Protein AF-0000000072651459 (afdb_homodimer)

Structure (mmCIF, N/CA/C/O backbone):
data_AF-0000000072651459-model_v1
#
loop_
_entity.id
_entity.type
_entity.pdbx_description
1 polymer 'acid phosphatase'
#
loop_
_atom_site.group_PDB
_atom_site.id
_atom_site.type_symbol
_atom_site.label_atom_id
_atom_site.label_alt_id
_atom_site.label_comp_id
_atom_site.label_asym_id
_atom_site.label_entity_id
_atom_site.label_seq_id
_atom_site.pdbx_PDB_ins_code
_atom_site.Cartn_x
_atom_site.Cartn_y
_atom_site.Cartn_z
_atom_site.occupancy
_atom_site.B_iso_or_equiv
_atom_site.auth_seq_id
_atom_site.auth_comp_id
_atom_site.auth_asym_id
_atom_site.auth_atom_id
_atom_site.pdbx_PDB_model_num
ATOM 1 N N . MET A 1 1 ? -41.656 13.578 -72 1 23.7 1 MET A N 1
ATOM 2 C CA . MET A 1 1 ? -40.875 12.461 -71.5 1 23.7 1 MET A CA 1
ATOM 3 C C . MET A 1 1 ? -40.438 12.703 -70.062 1 23.7 1 MET A C 1
ATOM 5 O O . MET A 1 1 ? -39.5 13.453 -69.812 1 23.7 1 MET A O 1
ATOM 9 N N . LYS A 1 2 ? -41.5 12.867 -69.188 1 29.89 2 LYS A N 1
ATOM 10 C CA . LYS A 1 2 ? -41.531 13.141 -67.75 1 29.89 2 LYS A CA 1
ATOM 11 C C . LYS A 1 2 ? -40.75 12.094 -66.938 1 29.89 2 LYS A C 1
ATOM 13 O O . LYS A 1 2 ? -41 10.891 -67.062 1 29.89 2 LYS A O 1
ATOM 18 N N . CYS A 1 3 ? -39.406 12.312 -66.75 1 26.55 3 CYS A N 1
ATOM 19 C CA . CYS A 1 3 ? -38.406 11.523 -66 1 26.55 3 CYS A CA 1
ATOM 20 C C . CYS A 1 3 ? -38.875 11.156 -64.625 1 26.55 3 CYS A C 1
ATOM 22 O O . CYS A 1 3 ? -39.062 12.031 -63.781 1 26.55 3 CYS A O 1
ATOM 24 N N . LEU A 1 4 ? -39.75 10.266 -64.438 1 34.31 4 LEU A N 1
ATOM 25 C CA . LEU A 1 4 ? -40.219 9.766 -63.188 1 34.31 4 LEU A CA 1
ATOM 26 C C . LEU A 1 4 ? -39.094 9.125 -62.375 1 34.31 4 LEU A C 1
ATOM 28 O O . LEU A 1 4 ? -38.531 8.109 -62.812 1 34.31 4 LEU A O 1
ATOM 32 N N . LEU A 1 5 ? -38.125 9.906 -61.844 1 36.53 5 LEU A N 1
ATOM 33 C CA . LEU A 1 5 ? -37.094 9.297 -61 1 36.53 5 LEU A CA 1
ATOM 34 C C . LEU A 1 5 ? -37.719 8.555 -59.844 1 36.53 5 LEU A C 1
ATOM 36 O O . LEU A 1 5 ? -38.594 9.094 -59.125 1 36.53 5 LEU A O 1
ATOM 40 N N . PRO A 1 6 ? -37.656 7.211 -59.781 1 39.84 6 PRO A N 1
ATOM 41 C CA . PRO A 1 6 ? -38.156 6.422 -58.656 1 39.84 6 PRO A CA 1
ATOM 42 C C . PRO A 1 6 ? -37.438 6.723 -57.344 1 39.84 6 PRO A C 1
ATOM 44 O O . PRO A 1 6 ? -36.219 6.934 -57.344 1 39.84 6 PRO A O 1
ATOM 47 N N . PHE A 1 7 ? -38.031 7.453 -56.438 1 40.28 7 PHE A N 1
ATOM 48 C CA . PHE A 1 7 ? -37.594 7.703 -55.062 1 40.28 7 PHE A CA 1
ATOM 49 C C . PHE A 1 7 ? -37.438 6.395 -54.281 1 40.28 7 PHE A C 1
ATOM 51 O O . PHE A 1 7 ? -38.438 5.684 -54.062 1 40.28 7 PHE A O 1
ATOM 58 N N . PHE A 1 8 ? -36.281 5.676 -54.438 1 37.56 8 PHE A N 1
ATOM 59 C CA . PHE A 1 8 ? -35.969 4.535 -53.594 1 37.56 8 PHE A CA 1
ATOM 60 C C . PHE A 1 8 ? -35.969 4.941 -52.125 1 37.56 8 PHE A C 1
ATOM 62 O O . PHE A 1 8 ? -35.219 5.836 -51.719 1 37.56 8 PHE A O 1
ATOM 69 N N . TRP A 1 9 ? -37.062 4.695 -51.375 1 37.34 9 TRP A N 1
ATOM 70 C CA . TRP A 1 9 ? -37.188 4.789 -49.938 1 37.34 9 TRP A CA 1
ATOM 71 C C . TRP A 1 9 ? -36.219 3.84 -49.25 1 37.34 9 TRP A C 1
ATOM 73 O O . TRP A 1 9 ? -36.281 2.623 -49.406 1 37.34 9 TRP A O 1
ATOM 83 N N . ILE A 1 10 ? -35 4.246 -49.031 1 38.75 10 ILE A N 1
ATOM 84 C CA . ILE A 1 10 ? -34.062 3.496 -48.156 1 38.75 10 ILE A CA 1
ATOM 85 C C . ILE A 1 10 ? -34.656 3.373 -46.75 1 38.75 10 ILE A C 1
ATOM 87 O O . ILE A 1 10 ? -34.875 4.379 -46.062 1 38.75 10 ILE A O 1
ATOM 91 N N . LEU A 1 11 ? -35.406 2.316 -46.438 1 37.62 11 LEU A N 1
ATOM 92 C CA . LEU A 1 11 ? -35.844 1.925 -45.094 1 37.62 11 LEU A CA 1
ATOM 93 C C . LEU A 1 11 ? -34.625 1.678 -44.219 1 37.62 11 LEU A C 1
ATOM 95 O O . LEU A 1 11 ? -33.844 0.736 -44.438 1 37.62 11 LEU A O 1
ATOM 99 N N . LEU A 1 12 ? -34.094 2.703 -43.625 1 36.91 12 LEU A N 1
ATOM 100 C CA . LEU A 1 12 ? -33.125 2.564 -42.562 1 36.91 12 LEU A CA 1
ATOM 101 C C . LEU A 1 12 ? -33.719 1.787 -41.375 1 36.91 12 LEU A C 1
ATOM 103 O O . LEU A 1 12 ? -34.625 2.281 -40.719 1 36.91 12 LEU A O 1
ATOM 107 N N . THR A 1 13 ? -33.719 0.459 -41.406 1 37.44 13 THR A N 1
ATOM 108 C CA . THR A 1 13 ? -34 -0.361 -40.25 1 37.44 13 THR A CA 1
ATOM 109 C C . THR A 1 13 ? -33.031 -0.045 -39.094 1 37.44 13 THR A C 1
ATOM 111 O O . THR A 1 13 ? -31.812 -0.272 -39.219 1 37.44 13 THR A O 1
ATOM 114 N N . ILE A 1 14 ? -33.312 0.888 -38.312 1 38.53 14 ILE A N 1
ATOM 115 C CA . ILE A 1 14 ? -32.656 1.091 -37.031 1 38.53 14 ILE A CA 1
ATOM 116 C C . ILE A 1 14 ? -32.75 -0.172 -36.156 1 38.53 14 ILE A C 1
ATOM 118 O O . ILE A 1 14 ? -33.875 -0.559 -35.781 1 38.53 14 ILE A O 1
ATOM 122 N N . PHE A 1 15 ? -31.844 -1.11 -36.281 1 34.03 15 PHE A N 1
ATOM 123 C CA . PHE A 1 15 ? -31.688 -2.166 -35.312 1 34.03 15 PHE A CA 1
ATOM 124 C C . PHE A 1 15 ? -31.453 -1.578 -33.906 1 34.03 15 PHE A C 1
ATOM 126 O O . PHE A 1 15 ? -30.375 -1.035 -33.656 1 34.03 15 PHE A O 1
ATOM 133 N N . VAL A 1 16 ? -32.469 -1.147 -33.28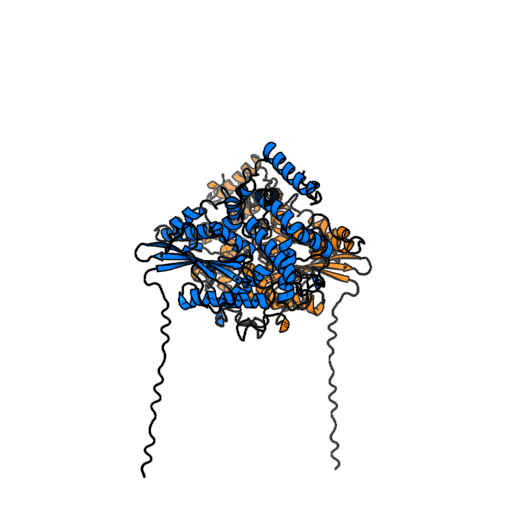1 1 37.22 16 VAL A N 1
ATOM 134 C CA . VAL A 1 16 ? -32.375 -0.943 -31.844 1 37.22 16 VAL A CA 1
ATOM 135 C C . VAL A 1 16 ? -31.922 -2.236 -31.172 1 37.22 16 VAL A C 1
ATOM 137 O O . VAL A 1 16 ? -32.625 -3.242 -31.188 1 37.22 16 VAL A O 1
ATOM 140 N N . SER A 1 17 ? -30.656 -2.488 -31.109 1 34.34 17 SER A N 1
ATOM 141 C CA . SER A 1 17 ? -30.172 -3.531 -30.203 1 34.34 17 SER A CA 1
ATOM 142 C C . SER A 1 17 ? -30.781 -3.395 -28.812 1 34.34 17 SER A C 1
ATOM 144 O O . SER A 1 17 ? -30.609 -2.365 -28.156 1 34.34 17 SER A O 1
ATOM 146 N N . CYS A 1 18 ? -31.922 -3.977 -28.578 1 33.69 18 CYS A N 1
ATOM 147 C CA . CYS A 1 18 ? -32.375 -4.246 -27.234 1 33.69 18 CYS A CA 1
ATOM 148 C C . CYS A 1 18 ? -31.281 -4.867 -26.391 1 33.69 18 CYS A C 1
ATOM 150 O O . CYS A 1 18 ? -31.016 -6.066 -26.484 1 33.69 18 CYS A O 1
ATOM 152 N N . THR A 1 19 ? -30.219 -4.16 -26.141 1 37.66 19 THR A N 1
ATOM 153 C CA . THR A 1 19 ? -29.438 -4.684 -25.031 1 37.66 19 THR A CA 1
ATOM 154 C C . THR A 1 19 ? -30.328 -4.961 -23.828 1 37.66 19 THR A C 1
ATOM 156 O O . THR A 1 19 ? -30.953 -4.043 -23.281 1 37.66 19 THR A O 1
ATOM 159 N N . ASN A 1 20 ? -31.094 -6.02 -23.859 1 35.59 20 ASN A N 1
ATOM 160 C CA . ASN A 1 20 ? -31.703 -6.578 -22.672 1 35.59 20 ASN A CA 1
ATOM 161 C C . ASN A 1 20 ? -30.766 -6.496 -21.469 1 35.59 20 ASN A C 1
ATOM 163 O O . ASN A 1 20 ? -29.766 -7.223 -21.406 1 35.59 20 ASN A O 1
ATOM 167 N N . GLY A 1 21 ? -30.422 -5.352 -21.047 1 40.78 21 GLY A N 1
ATOM 168 C CA . GLY A 1 21 ? -29.844 -5.383 -19.703 1 40.78 21 GLY A CA 1
ATOM 169 C C . GLY A 1 21 ? -30.547 -6.355 -18.781 1 40.78 21 GLY A C 1
ATOM 170 O O . GLY A 1 21 ? -31.766 -6.25 -18.562 1 40.78 21 GLY A O 1
ATOM 171 N N . THR A 1 22 ? -30.25 -7.625 -18.766 1 41.97 22 THR A N 1
ATOM 172 C CA . THR A 1 22 ? -30.734 -8.625 -17.812 1 41.97 22 THR A CA 1
ATOM 173 C C . THR A 1 22 ? -30.812 -8.039 -16.406 1 41.97 22 THR A C 1
ATOM 175 O O . THR A 1 22 ? -29.859 -8.148 -15.641 1 41.97 22 THR A O 1
ATOM 178 N N . SER A 1 23 ? -31.078 -6.832 -16.219 1 49.03 23 SER A N 1
ATOM 179 C CA . SER A 1 23 ? -31.516 -6.582 -14.844 1 49.03 23 SER A CA 1
ATOM 180 C C . SER A 1 23 ? -32.469 -7.672 -14.367 1 49.03 23 SER A C 1
ATOM 182 O O . SER A 1 23 ? -33.5 -7.949 -15.023 1 49.03 23 SER A O 1
ATOM 184 N N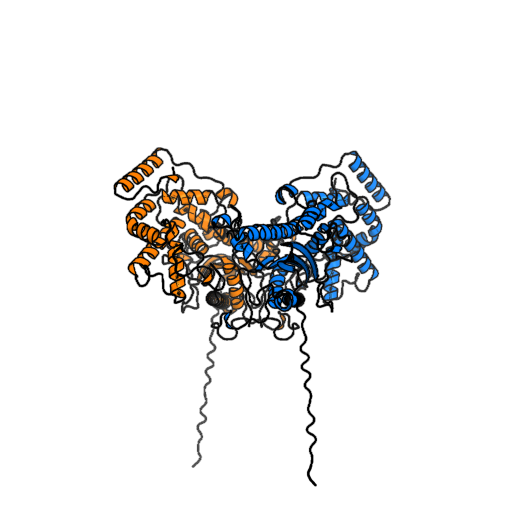 . ASN A 1 24 ? -31.984 -8.805 -13.852 1 57.53 24 ASN A N 1
ATOM 185 C CA . ASN A 1 24 ? -32.875 -9.805 -13.281 1 57.53 24 ASN A CA 1
ATOM 186 C C . ASN A 1 24 ? -34.031 -9.148 -12.508 1 57.53 24 ASN A C 1
ATOM 188 O O . ASN A 1 24 ? -33.781 -8.438 -11.531 1 57.53 24 ASN A O 1
ATOM 192 N N . GLU A 1 25 ? -35.125 -8.961 -13.031 1 69.81 25 GLU A N 1
ATOM 193 C CA . GLU A 1 25 ? -36.344 -8.391 -12.484 1 69.81 25 GLU A CA 1
ATOM 194 C C . GLU A 1 25 ? -36.562 -8.82 -11.031 1 69.81 25 GLU A C 1
ATOM 196 O O . GLU A 1 25 ? -37.156 -8.086 -10.25 1 69.81 25 GLU A O 1
ATOM 201 N N . TYR A 1 26 ? -35.781 -9.859 -10.602 1 86.12 26 TYR A N 1
ATOM 202 C CA . TYR A 1 26 ? -36.156 -10.398 -9.297 1 86.12 26 TYR A CA 1
ATOM 203 C C . TYR A 1 26 ? -35.031 -10.195 -8.281 1 86.12 26 TYR A C 1
ATOM 205 O O . TYR A 1 26 ? -35.25 -10.391 -7.082 1 86.12 26 TYR A O 1
ATOM 213 N N . SER A 1 27 ? -33.781 -9.781 -8.727 1 93.38 27 SER A N 1
ATOM 214 C CA . SER A 1 27 ? -32.656 -9.609 -7.793 1 93.38 27 SER A CA 1
ATOM 215 C C . SER A 1 27 ? -31.844 -8.375 -8.125 1 93.38 27 SER A C 1
ATOM 217 O O . SER A 1 27 ? -31.844 -7.914 -9.273 1 93.38 27 SER A O 1
ATOM 219 N N . GLU A 1 28 ? -31.266 -7.789 -7.129 1 95.19 28 GLU A N 1
ATOM 220 C CA . GLU A 1 28 ? -30.391 -6.637 -7.312 1 95.19 28 GLU A CA 1
ATOM 221 C C . GLU A 1 28 ? -29 -6.902 -6.742 1 95.19 28 GLU A C 1
ATOM 223 O O . GLU A 1 28 ? -28.859 -7.52 -5.68 1 95.19 28 GLU A O 1
ATOM 228 N N . LEU A 1 29 ? -28 -6.477 -7.461 1 97.69 29 LEU A N 1
ATOM 229 C CA . LEU A 1 29 ? -26.625 -6.59 -7.004 1 97.69 29 LEU A CA 1
ATOM 230 C C . LEU A 1 29 ? -26.328 -5.59 -5.887 1 97.69 29 LEU A C 1
ATOM 232 O O . LEU A 1 29 ? -26.688 -4.414 -5.996 1 97.69 29 LEU A O 1
ATOM 236 N N . VAL A 1 30 ? -25.703 -6.07 -4.742 1 97.31 30 VAL A N 1
ATOM 237 C CA . VAL A 1 30 ? -25.5 -5.207 -3.582 1 97.31 30 VAL A CA 1
ATOM 238 C C . VAL A 1 30 ? -24 -5.008 -3.336 1 97.31 30 VAL A C 1
ATOM 240 O O . VAL A 1 30 ? -23.594 -4.004 -2.748 1 97.31 30 VAL A O 1
ATOM 243 N N . LEU A 1 31 ? -23.188 -5.918 -3.756 1 98.62 31 LEU A N 1
ATOM 244 C CA . LEU A 1 31 ? -21.75 -5.855 -3.551 1 98.62 31 LEU A CA 1
ATOM 245 C C . LEU A 1 31 ? -21.016 -6.75 -4.551 1 98.62 31 LEU A C 1
ATOM 247 O O . LEU A 1 31 ? -21.469 -7.867 -4.828 1 98.62 31 LEU A O 1
ATOM 251 N N . VAL A 1 32 ? -20 -6.277 -5.098 1 98.81 32 VAL A N 1
ATOM 252 C CA . VAL A 1 32 ? -19.141 -7.109 -5.93 1 98.81 32 VAL A CA 1
ATOM 253 C C . VAL A 1 32 ? -17.703 -7.039 -5.422 1 98.81 32 VAL A C 1
ATOM 255 O O . VAL A 1 32 ? -17.234 -5.977 -5 1 98.81 32 VAL A O 1
ATOM 258 N N . GLN A 1 33 ? -17.016 -8.141 -5.398 1 98.75 33 GLN A N 1
ATOM 259 C CA . GLN A 1 33 ? -15.609 -8.266 -5 1 98.75 33 GLN A CA 1
ATOM 260 C C . GLN A 1 33 ? -14.812 -9.039 -6.043 1 98.75 33 GLN A C 1
ATOM 262 O O . GLN A 1 33 ? -15.188 -10.156 -6.418 1 98.75 33 GLN A O 1
ATOM 267 N N . ALA A 1 34 ? -13.773 -8.445 -6.539 1 98.81 34 ALA A N 1
ATOM 268 C CA . ALA A 1 34 ? -12.938 -9.086 -7.551 1 98.81 34 ALA A CA 1
ATOM 269 C C . ALA A 1 34 ? -11.57 -9.453 -6.984 1 98.81 34 ALA A C 1
ATOM 271 O O . ALA A 1 34 ? -10.992 -8.695 -6.203 1 98.81 34 ALA A O 1
ATOM 272 N N . LEU A 1 35 ? -11.102 -10.609 -7.293 1 98.56 35 LEU A N 1
ATOM 273 C CA . LEU A 1 35 ? -9.742 -11.086 -7.055 1 98.56 35 LEU A CA 1
ATOM 274 C C . LEU A 1 35 ? -9.078 -11.516 -8.359 1 98.56 35 LEU A C 1
ATOM 276 O O . LEU A 1 35 ? -9.625 -12.344 -9.094 1 98.56 35 LEU A O 1
ATOM 280 N N . TRP A 1 36 ? -7.934 -10.938 -8.641 1 98.5 36 TRP A N 1
ATOM 281 C CA . TRP A 1 36 ? -7.32 -11.344 -9.898 1 98.5 36 TRP A CA 1
ATOM 282 C C . TRP A 1 36 ? -5.828 -11.594 -9.719 1 98.5 36 TRP A C 1
ATOM 284 O O . TRP A 1 36 ? -5.215 -11.094 -8.773 1 98.5 36 TRP A O 1
ATOM 294 N N . ARG A 1 37 ? -5.285 -12.43 -10.625 1 97.88 37 ARG A N 1
ATOM 295 C CA . ARG A 1 37 ? -3.846 -12.609 -10.789 1 97.88 37 ARG A CA 1
ATOM 296 C C . ARG A 1 37 ? -3.238 -11.461 -11.594 1 97.88 37 ARG A C 1
ATOM 298 O O . ARG A 1 37 ? -3.85 -10.977 -12.547 1 97.88 37 ARG A O 1
ATOM 305 N N . HIS A 1 38 ? -2.076 -11.062 -11.266 1 97.94 38 HIS A N 1
ATOM 306 C CA . HIS A 1 38 ? -1.354 -10.055 -12.039 1 97.94 38 HIS A CA 1
ATOM 307 C C . HIS A 1 38 ? -1.224 -10.477 -13.5 1 97.94 38 HIS A C 1
ATOM 309 O O . HIS A 1 38 ? -1.538 -11.617 -13.852 1 97.94 38 HIS A O 1
ATOM 315 N N . GLY A 1 39 ? -0.805 -9.508 -14.375 1 97.06 39 GLY A N 1
ATOM 316 C CA . GLY A 1 39 ? -0.604 -9.766 -15.797 1 97.06 39 GLY A CA 1
ATOM 317 C C . GLY A 1 39 ? 0.766 -10.336 -16.109 1 97.06 39 GLY A C 1
ATOM 318 O O . GLY A 1 39 ? 1.51 -10.711 -15.203 1 97.06 39 GLY A O 1
ATOM 319 N N . ASP A 1 40 ? 1.001 -10.367 -17.391 1 96.19 40 ASP A N 1
ATOM 320 C CA . ASP A 1 40 ? 2.27 -10.859 -17.922 1 96.19 40 ASP A CA 1
ATOM 321 C C . ASP A 1 40 ? 3.451 -10.164 -17.25 1 96.19 40 ASP A C 1
ATOM 323 O O . ASP A 1 40 ? 3.393 -8.969 -16.953 1 96.19 40 ASP A O 1
ATOM 327 N N . ARG A 1 41 ? 4.516 -10.945 -17.016 1 96.81 41 ARG A N 1
ATOM 328 C CA . ARG A 1 41 ? 5.68 -10.453 -16.281 1 96.81 41 ARG A CA 1
ATOM 329 C C . ARG A 1 41 ? 6.949 -11.18 -16.719 1 96.81 41 ARG A C 1
ATOM 331 O O . ARG A 1 41 ? 6.883 -12.172 -17.453 1 96.81 41 ARG A O 1
ATOM 338 N N . SER A 1 42 ? 8.102 -10.641 -16.344 1 96.69 42 SER A N 1
ATOM 339 C CA . SER A 1 42 ? 9.359 -11.367 -16.438 1 96.69 42 SER A CA 1
ATOM 340 C C . SER A 1 42 ? 9.438 -12.469 -15.383 1 96.69 42 SER A C 1
ATOM 342 O O . SER A 1 42 ? 8.648 -12.492 -14.438 1 96.69 42 SER A O 1
ATOM 344 N N . PRO A 1 43 ? 10.367 -13.484 -15.609 1 96.69 43 PRO A N 1
ATOM 345 C CA . PRO A 1 43 ? 10.523 -14.5 -14.57 1 96.69 43 PRO A CA 1
ATOM 346 C C . PRO A 1 43 ? 10.852 -13.898 -13.203 1 96.69 43 PRO A C 1
ATOM 348 O O . PRO A 1 43 ? 11.477 -12.836 -13.133 1 96.69 43 PRO A O 1
ATOM 351 N N . THR A 1 44 ? 10.367 -14.484 -12.156 1 93.25 44 THR A N 1
ATOM 352 C CA . THR A 1 44 ? 10.672 -13.992 -10.812 1 93.25 44 THR A CA 1
ATOM 353 C C . THR A 1 44 ? 12.078 -14.406 -10.391 1 93.25 44 THR A C 1
ATOM 355 O O . THR A 1 44 ? 12.68 -13.773 -9.523 1 93.25 44 THR A O 1
ATOM 358 N N . LYS A 1 45 ? 12.539 -15.516 -10.852 1 92.19 45 LYS A N 1
ATOM 359 C CA . LYS A 1 45 ? 13.875 -16.078 -10.688 1 92.19 45 LYS A CA 1
ATOM 360 C C . LYS A 1 45 ? 14.164 -17.141 -11.75 1 92.19 45 LYS A C 1
ATOM 362 O O . LYS A 1 45 ? 13.289 -17.469 -12.555 1 92.19 45 LYS A O 1
ATOM 367 N N . THR A 1 46 ? 15.406 -17.516 -11.812 1 95.75 46 THR A N 1
ATOM 368 C CA . THR A 1 46 ? 15.797 -18.609 -12.703 1 95.75 46 THR A CA 1
ATOM 369 C C . THR A 1 46 ? 16.922 -19.438 -12.086 1 95.75 46 THR A C 1
ATOM 371 O O . THR A 1 46 ? 17.156 -19.359 -10.883 1 95.75 46 THR A O 1
ATOM 374 N N . PHE A 1 47 ? 17.391 -20.375 -12.828 1 96.19 47 PHE A N 1
ATOM 375 C CA . PHE A 1 47 ? 18.5 -21.203 -12.359 1 96.19 47 PHE A CA 1
ATOM 376 C C . PHE A 1 47 ? 19.828 -20.656 -12.852 1 96.19 47 PHE A C 1
ATOM 378 O O . PHE A 1 47 ? 19.875 -19.891 -13.805 1 96.19 47 PHE A O 1
ATOM 385 N N . LYS A 1 48 ? 20.906 -21.047 -12.273 1 93.56 48 LYS A N 1
ATOM 386 C CA . LYS A 1 48 ? 22.234 -20.453 -12.398 1 93.56 48 LYS A CA 1
ATOM 387 C C . LYS A 1 48 ? 22.719 -20.484 -13.844 1 93.56 48 LYS A C 1
ATOM 389 O O . LYS A 1 48 ? 23.297 -19.516 -14.336 1 93.56 48 LYS A O 1
ATOM 394 N N . THR A 1 49 ? 22.469 -21.531 -14.57 1 96.62 49 THR A N 1
ATOM 395 C CA . THR A 1 49 ? 23.047 -21.75 -15.891 1 96.62 49 THR A CA 1
ATOM 396 C C . THR A 1 49 ? 22.094 -21.312 -16.984 1 96.62 49 THR A C 1
ATOM 398 O O . THR A 1 49 ? 22.328 -21.594 -18.172 1 96.62 49 THR A O 1
ATOM 401 N N . ASP A 1 50 ? 21 -20.719 -16.609 1 97.5 50 ASP A N 1
ATOM 402 C CA . ASP A 1 50 ? 20.062 -20.203 -17.609 1 97.5 50 ASP A CA 1
ATOM 403 C C . ASP A 1 50 ? 20.734 -19.156 -18.5 1 97.5 50 ASP A C 1
ATOM 405 O O . ASP A 1 50 ? 21.562 -18.375 -18.031 1 97.5 50 ASP A O 1
ATOM 409 N N . LYS A 1 51 ? 20.391 -19.156 -19.812 1 96.62 51 LYS A N 1
ATOM 410 C CA . LYS A 1 51 ? 20.922 -18.219 -20.797 1 96.62 51 LYS A CA 1
ATOM 411 C C . LYS A 1 51 ? 20.562 -16.781 -20.438 1 96.62 51 LYS A C 1
ATOM 413 O O . LYS A 1 51 ? 21.328 -15.852 -20.734 1 96.62 51 LYS A O 1
ATOM 418 N N . TYR A 1 52 ? 19.391 -16.625 -19.922 1 97.75 52 TYR A N 1
ATOM 419 C CA . TYR A 1 52 ? 18.875 -15.305 -19.609 1 97.75 52 TYR A CA 1
ATOM 420 C C . TYR A 1 52 ? 18.828 -15.062 -18.109 1 97.75 52 TYR A C 1
ATOM 422 O O . TYR A 1 52 ? 18.234 -15.844 -17.359 1 97.75 52 TYR A O 1
ATOM 430 N N . GLN A 1 53 ? 19.469 -14.039 -17.688 1 96.44 53 GLN A N 1
ATOM 431 C CA . GLN A 1 53 ? 19.516 -13.617 -16.281 1 96.44 53 GLN A CA 1
ATOM 432 C C . GLN A 1 53 ? 18.766 -12.297 -16.094 1 96.44 53 GLN A C 1
ATOM 434 O O . GLN A 1 53 ? 18.094 -11.828 -17 1 96.44 53 GLN A O 1
ATOM 439 N N . GLU A 1 54 ? 18.781 -11.703 -14.938 1 93.69 54 GLU A N 1
ATOM 440 C CA . GLU A 1 54 ? 17.969 -10.531 -14.625 1 93.69 54 GLU A CA 1
ATOM 441 C C . GLU A 1 54 ? 18.234 -9.406 -15.625 1 93.69 54 GLU A C 1
ATOM 443 O O . GLU A 1 54 ? 17.297 -8.727 -16.047 1 93.69 54 GLU A O 1
ATOM 448 N N . LYS A 1 55 ? 19.516 -9.242 -16 1 92.75 55 LYS A N 1
ATOM 449 C CA . LYS A 1 55 ? 19.938 -8.156 -16.875 1 92.75 55 LYS A CA 1
ATOM 450 C C . LYS A 1 55 ? 19.266 -8.266 -18.25 1 92.75 55 LYS A C 1
ATOM 452 O O . LYS A 1 55 ? 19.234 -7.301 -19 1 92.75 55 LYS A O 1
ATOM 457 N N . ASP A 1 56 ? 18.812 -9.492 -18.578 1 95.75 56 ASP A N 1
ATOM 458 C CA . ASP A 1 56 ? 18.234 -9.742 -19.891 1 95.75 56 ASP A CA 1
ATOM 459 C C . ASP A 1 56 ? 16.734 -9.398 -19.906 1 95.75 56 ASP A C 1
ATOM 461 O O . ASP A 1 56 ? 16.078 -9.547 -20.938 1 95.75 56 ASP A O 1
ATOM 465 N N . TRP A 1 57 ? 16.234 -8.898 -18.828 1 94.19 57 TRP A N 1
ATOM 466 C CA . TRP A 1 57 ? 14.844 -8.469 -18.703 1 94.19 57 TRP A CA 1
ATOM 467 C C . TRP A 1 57 ? 14.758 -6.98 -18.359 1 94.19 57 TRP A C 1
ATOM 469 O O . TRP A 1 57 ? 15.344 -6.527 -17.375 1 94.19 57 TRP A O 1
ATOM 479 N N . PRO A 1 58 ? 14.141 -6.117 -19.156 1 84.94 58 PRO A N 1
ATOM 480 C CA . PRO A 1 58 ? 14.172 -4.652 -19.094 1 84.94 58 PRO A CA 1
ATOM 481 C C . PRO A 1 58 ? 13.953 -4.129 -17.672 1 84.94 58 PRO A C 1
ATOM 483 O O . PRO A 1 58 ? 14.641 -3.199 -17.234 1 84.94 58 PRO A O 1
ATOM 486 N N . GLN A 1 59 ? 13.008 -4.555 -16.875 1 89.25 59 GLN A N 1
ATOM 487 C CA . GLN A 1 59 ? 12.727 -4.047 -15.531 1 89.25 59 GLN A CA 1
ATOM 488 C C . GLN A 1 59 ? 13.188 -5.039 -14.461 1 89.25 59 GLN A C 1
ATOM 490 O O . GLN A 1 59 ? 12.914 -4.848 -13.273 1 89.25 59 GLN A O 1
ATOM 495 N N . GLY A 1 60 ? 13.867 -6.113 -14.922 1 92.38 60 GLY A N 1
ATOM 496 C CA . GLY A 1 60 ? 14.375 -7.105 -13.992 1 92.38 60 GLY A CA 1
ATOM 497 C C . GLY A 1 60 ? 13.391 -8.219 -13.703 1 92.38 60 GLY A C 1
ATOM 498 O O . GLY A 1 60 ? 12.445 -8.43 -14.461 1 92.38 60 GLY A O 1
ATOM 499 N N . TRP A 1 61 ? 13.633 -8.938 -12.586 1 94.25 61 TRP A N 1
ATOM 500 C CA . TRP A 1 61 ? 12.875 -10.133 -12.219 1 94.25 61 TRP A CA 1
ATOM 501 C C . TRP A 1 61 ? 11.461 -9.766 -11.781 1 94.25 61 TRP A C 1
ATOM 503 O O . TRP A 1 61 ? 11.273 -8.867 -10.961 1 94.25 61 TRP A O 1
ATOM 513 N N . GLY A 1 62 ? 10.477 -10.469 -12.336 1 94.88 62 GLY A N 1
ATOM 514 C CA . GLY A 1 62 ? 9.109 -10.484 -11.836 1 94.88 62 GLY A CA 1
ATOM 515 C C . GLY A 1 62 ? 8.359 -9.195 -12.117 1 94.88 62 GLY A C 1
ATOM 516 O O . GLY A 1 62 ? 7.355 -8.898 -11.469 1 94.88 62 GLY A O 1
ATOM 517 N N . GLN A 1 63 ? 8.828 -8.352 -13.039 1 94.69 63 GLN A N 1
ATOM 518 C CA . GLN A 1 63 ? 8.211 -7.055 -13.297 1 94.69 63 GLN A CA 1
ATOM 519 C C . GLN A 1 63 ? 7.16 -7.156 -14.406 1 94.69 63 GLN A C 1
ATOM 521 O O . GLN A 1 63 ? 7.355 -7.875 -15.383 1 94.69 63 GLN A O 1
ATOM 526 N N . LEU A 1 64 ? 6.039 -6.438 -14.18 1 95.12 64 LEU A N 1
ATOM 527 C CA . LEU A 1 64 ? 4.957 -6.418 -15.156 1 95.12 64 LEU A CA 1
ATOM 528 C C . LEU A 1 64 ? 5.445 -5.887 -16.5 1 95.12 64 LEU A C 1
ATOM 530 O O . LEU A 1 64 ? 6.18 -4.895 -16.547 1 95.12 64 LEU A O 1
ATOM 534 N N . THR A 1 65 ? 5.027 -6.504 -17.609 1 92.62 65 THR A N 1
ATOM 535 C CA . THR A 1 65 ? 5.383 -6.062 -18.953 1 92.62 65 THR A CA 1
ATOM 536 C C . THR A 1 65 ? 4.262 -5.227 -19.562 1 92.62 65 THR A C 1
ATOM 538 O O . THR A 1 65 ? 3.143 -5.207 -19.047 1 92.62 65 THR A O 1
ATOM 541 N N . PRO A 1 66 ? 4.523 -4.516 -20.641 1 89.69 66 PRO A N 1
ATOM 542 C CA . PRO A 1 66 ? 3.445 -3.816 -21.344 1 89.69 66 PRO A CA 1
ATOM 543 C C . PRO A 1 66 ? 2.303 -4.746 -21.75 1 89.69 66 PRO A C 1
ATOM 545 O O . PRO A 1 66 ? 1.139 -4.34 -21.75 1 89.69 66 PRO A O 1
ATOM 548 N N . THR A 1 67 ? 2.689 -6.023 -22.094 1 91.5 67 THR A N 1
ATOM 549 C CA . THR A 1 67 ? 1.663 -7.016 -22.391 1 91.5 67 THR A CA 1
ATOM 550 C C . THR A 1 67 ? 0.773 -7.258 -21.172 1 91.5 67 THR A C 1
ATOM 552 O O . THR A 1 67 ? -0.447 -7.367 -21.312 1 91.5 67 THR A O 1
ATOM 555 N N . GLY A 1 68 ? 1.419 -7.363 -20 1 94.19 68 GLY A N 1
ATOM 556 C CA . GLY A 1 68 ? 0.655 -7.52 -18.781 1 94.19 68 GLY A CA 1
ATOM 557 C C . GLY A 1 68 ? -0.255 -6.34 -18.484 1 94.19 68 GLY A C 1
ATOM 558 O O . GLY A 1 68 ? -1.382 -6.52 -18.016 1 94.19 68 GLY A O 1
ATOM 559 N N . MET A 1 69 ? 0.21 -5.133 -18.75 1 93.19 69 MET A N 1
ATOM 560 C CA . MET A 1 69 ? -0.609 -3.932 -18.594 1 93.19 69 MET A CA 1
ATOM 561 C C . MET A 1 69 ? -1.831 -3.988 -19.5 1 93.19 69 MET A C 1
ATOM 563 O O . MET A 1 69 ? -2.951 -3.729 -19.062 1 93.19 69 MET A O 1
ATOM 567 N N . ALA A 1 70 ? -1.572 -4.391 -20.703 1 91.88 70 ALA A N 1
ATOM 568 C CA . ALA A 1 70 ? -2.652 -4.48 -21.688 1 91.88 70 ALA A CA 1
ATOM 569 C C . ALA A 1 70 ? -3.684 -5.527 -21.266 1 91.88 70 ALA A C 1
ATOM 571 O O . ALA A 1 70 ? -4.887 -5.324 -21.453 1 91.88 70 ALA A O 1
ATOM 572 N N . GLN A 1 71 ? -3.217 -6.641 -20.781 1 93.5 71 GLN A N 1
ATOM 573 C CA . GLN A 1 71 ? -4.105 -7.695 -20.297 1 93.5 71 GLN A CA 1
ATOM 574 C C . GLN A 1 71 ? -5.051 -7.172 -19.219 1 93.5 71 GLN A C 1
ATOM 576 O O . GLN A 1 71 ? -6.238 -7.504 -19.219 1 93.5 71 GLN A O 1
ATOM 581 N N . HIS A 1 72 ? -4.578 -6.336 -18.391 1 94.81 72 HIS A N 1
ATOM 582 C CA . HIS A 1 72 ? -5.406 -5.836 -17.297 1 94.81 72 HIS A CA 1
ATOM 583 C C . HIS A 1 72 ? -6.312 -4.703 -17.766 1 94.81 72 HIS A C 1
ATOM 585 O O . HIS A 1 72 ? -7.414 -4.527 -17.25 1 94.81 72 HIS A O 1
ATOM 591 N N . VAL A 1 73 ? -5.887 -3.891 -18.719 1 92.81 73 VAL A N 1
ATOM 592 C CA . VAL A 1 73 ? -6.816 -2.945 -19.328 1 92.81 73 VAL A CA 1
ATOM 593 C C . VAL A 1 73 ? -8.016 -3.695 -19.906 1 92.81 73 VAL A C 1
ATOM 595 O O . VAL A 1 73 ? -9.164 -3.287 -19.719 1 92.81 73 VAL A O 1
ATOM 598 N N . GLU A 1 74 ? -7.711 -4.809 -20.562 1 92.12 74 GLU A N 1
ATOM 599 C CA . GLU A 1 74 ? -8.781 -5.609 -21.156 1 92.12 74 GLU A CA 1
ATOM 600 C C . GLU A 1 74 ? -9.688 -6.195 -20.062 1 92.12 74 GLU A C 1
ATOM 602 O O . GLU A 1 74 ? -10.914 -6.16 -20.188 1 92.12 74 GLU A O 1
ATOM 607 N N . LEU A 1 75 ? -9.086 -6.762 -19.031 1 95.06 75 LEU A N 1
ATOM 608 C CA . LEU A 1 75 ? -9.906 -7.258 -17.938 1 95.06 75 LEU A CA 1
ATOM 609 C C . LEU A 1 75 ? -10.75 -6.141 -17.344 1 95.06 75 LEU A C 1
ATOM 611 O O . LEU A 1 75 ? -11.93 -6.336 -17.047 1 95.06 75 LEU A O 1
ATOM 615 N N . GLY A 1 76 ? -10.117 -4.961 -17.156 1 94.81 76 GLY A N 1
ATOM 616 C CA . GLY A 1 76 ? -10.867 -3.811 -16.672 1 94.81 76 GLY A CA 1
ATOM 617 C C . GLY A 1 76 ? -12.055 -3.463 -17.547 1 94.81 76 GLY A C 1
ATOM 618 O O . GLY A 1 76 ? -13.141 -3.191 -17.047 1 94.81 76 GLY A O 1
ATOM 619 N N . ARG A 1 77 ? -11.875 -3.475 -18.781 1 91.88 77 ARG A N 1
ATOM 620 C CA . ARG A 1 77 ? -12.945 -3.174 -19.719 1 91.88 77 ARG A CA 1
ATOM 621 C C . ARG A 1 77 ? -14.086 -4.184 -19.594 1 91.88 77 ARG A C 1
ATOM 623 O O . ARG A 1 77 ? -15.258 -3.816 -19.641 1 91.88 77 ARG A O 1
ATOM 630 N N . ARG A 1 78 ? -13.727 -5.434 -19.5 1 94 78 ARG A N 1
ATOM 631 C CA . ARG A 1 78 ? -14.742 -6.477 -19.375 1 94 78 ARG A CA 1
ATOM 632 C C . ARG A 1 78 ? -15.531 -6.305 -18.078 1 94 78 ARG A C 1
ATOM 634 O O . ARG A 1 78 ? -16.75 -6.488 -18.062 1 94 78 ARG A O 1
ATOM 641 N N . LEU A 1 79 ? -14.859 -6.004 -17.031 1 96 79 LEU A N 1
ATOM 642 C CA . LEU A 1 79 ? -15.531 -5.738 -15.766 1 96 79 LEU A CA 1
ATOM 643 C C . LEU A 1 79 ? -16.422 -4.512 -15.875 1 96 79 LEU A C 1
ATOM 645 O O . LEU A 1 79 ? -17.547 -4.504 -15.336 1 96 79 LEU A O 1
ATOM 649 N N . ARG A 1 80 ? -15.969 -3.463 -16.531 1 94 80 ARG A N 1
ATOM 650 C CA . ARG A 1 80 ? -16.781 -2.275 -16.781 1 94 80 ARG A CA 1
ATOM 651 C C . ARG A 1 80 ? -18.062 -2.635 -17.516 1 94 80 ARG A C 1
ATOM 653 O O . ARG A 1 80 ? -19.141 -2.168 -17.172 1 94 80 ARG A O 1
ATOM 660 N N . GLN A 1 81 ? -17.906 -3.396 -18.547 1 93.06 81 GLN A N 1
ATOM 661 C CA . GLN A 1 81 ? -19.062 -3.795 -19.344 1 93.06 81 GLN A CA 1
ATOM 662 C C . GLN A 1 81 ? -20.141 -4.43 -18.484 1 93.06 81 GLN A C 1
ATOM 664 O O . GLN A 1 81 ? -21.328 -4.082 -18.594 1 93.06 81 GLN A O 1
ATOM 669 N N . ARG A 1 82 ? -19.766 -5.242 -17.625 1 95.31 82 ARG A N 1
ATOM 670 C CA . ARG A 1 82 ? -20.75 -5.945 -16.812 1 95.31 82 ARG A CA 1
ATOM 671 C C . ARG A 1 82 ? -21.281 -5.043 -15.695 1 95.31 82 ARG A C 1
ATOM 673 O O . ARG A 1 82 ? -22.484 -4.875 -15.547 1 95.31 82 ARG A O 1
ATOM 680 N N . TYR A 1 83 ? -20.422 -4.434 -14.969 1 96.81 83 TYR A N 1
ATOM 681 C CA . TYR A 1 83 ? -20.828 -3.861 -13.688 1 96.81 83 TYR A CA 1
ATOM 682 C C . TYR A 1 83 ? -21.234 -2.4 -13.852 1 96.81 83 TYR A C 1
ATOM 684 O O . TYR A 1 83 ? -21.938 -1.85 -13.008 1 96.81 83 TYR A O 1
ATOM 692 N N . ILE A 1 84 ? -20.766 -1.727 -14.875 1 94.81 84 ILE A N 1
ATOM 693 C CA . ILE A 1 84 ? -21.125 -0.329 -15.102 1 94.81 84 ILE A CA 1
ATOM 694 C C . ILE A 1 84 ? -22.141 -0.228 -16.234 1 94.81 84 ILE A C 1
ATOM 696 O O . ILE A 1 84 ? -23.188 0.391 -16.078 1 94.81 84 ILE A O 1
ATOM 700 N N . GLU A 1 85 ? -21.922 -0.877 -17.312 1 93.25 85 GLU A N 1
ATOM 701 C CA . GLU A 1 85 ? -22.75 -0.675 -18.5 1 93.25 85 GLU A CA 1
ATOM 702 C C . GLU A 1 85 ? -23.984 -1.562 -18.469 1 93.25 85 GLU A C 1
ATOM 704 O O . GLU A 1 85 ? -25.094 -1.092 -18.719 1 93.25 85 GLU A O 1
ATOM 709 N N . GLU A 1 86 ? -23.828 -2.811 -18.156 1 94 86 GLU A N 1
ATOM 710 C CA . GLU A 1 86 ? -24.953 -3.756 -18.219 1 94 86 GLU A CA 1
ATOM 711 C C . GLU A 1 86 ? -25.781 -3.721 -16.938 1 94 86 GLU A C 1
ATOM 713 O O . GLU A 1 86 ? -26.984 -3.5 -16.984 1 94 86 GLU A O 1
ATOM 718 N N . LEU A 1 87 ? -25.078 -3.857 -15.805 1 95.56 87 LEU A N 1
ATOM 719 C CA . LEU A 1 87 ? -25.812 -3.957 -14.547 1 95.56 87 LEU A CA 1
ATOM 720 C C . LEU A 1 87 ? -26.062 -2.574 -13.953 1 95.56 87 LEU A C 1
ATOM 722 O O . LEU A 1 87 ? -26.875 -2.422 -13.047 1 95.56 87 LEU A O 1
ATOM 726 N N . LYS A 1 88 ? -25.281 -1.521 -14.422 1 95.81 88 LYS A N 1
ATOM 727 C CA . LYS A 1 88 ? -25.391 -0.15 -13.93 1 95.81 88 LYS A CA 1
ATOM 728 C C . LYS A 1 88 ? -25.297 -0.095 -12.414 1 95.81 88 LYS A C 1
ATOM 730 O O . LYS A 1 88 ? -26.094 0.595 -11.766 1 95.81 88 LYS A O 1
ATOM 735 N N . PHE A 1 89 ? -24.5 -0.886 -11.922 1 97.31 89 PHE A N 1
ATOM 736 C CA . PHE A 1 89 ? -24.344 -1.035 -10.484 1 97.31 89 PHE A CA 1
ATOM 737 C C . PHE A 1 89 ? -23.297 -0.067 -9.938 1 97.31 89 PHE A C 1
ATOM 739 O O . PHE A 1 89 ? -23.578 0.695 -9.008 1 97.31 89 PHE A O 1
ATOM 746 N N . VAL A 1 90 ? -22.094 -0.112 -10.5 1 96.5 90 VAL A N 1
ATOM 747 C CA . VAL A 1 90 ? -21.047 0.831 -10.133 1 96.5 90 VAL A CA 1
ATOM 748 C C . VAL A 1 90 ? -21.172 2.098 -10.977 1 96.5 90 VAL A C 1
ATOM 750 O O . VAL A 1 90 ? -21.531 2.033 -12.156 1 96.5 90 VAL A O 1
ATOM 753 N N . GLY A 1 91 ? -20.906 3.301 -10.406 1 92.75 91 GLY A N 1
ATOM 754 C CA . GLY A 1 91 ? -20.984 4.551 -11.148 1 92.75 91 GLY A CA 1
ATOM 755 C C . GLY A 1 91 ? -20 4.605 -12.305 1 92.75 91 GLY A C 1
ATOM 756 O O . GLY A 1 91 ? -18.891 4.07 -12.219 1 92.75 91 GLY A O 1
ATOM 757 N N . PRO A 1 92 ? -20.344 5.219 -13.336 1 89.81 92 PRO A N 1
ATOM 758 C CA . PRO A 1 92 ? -19.484 5.281 -14.523 1 89.81 92 PRO A CA 1
ATOM 759 C C . PRO A 1 92 ? -18.234 6.117 -14.305 1 89.81 92 PRO A C 1
ATOM 761 O O . PRO A 1 92 ? -17.297 6.051 -15.102 1 89.81 92 PRO A O 1
ATOM 764 N N . ARG A 1 93 ? -18.312 6.93 -13.234 1 86.38 93 ARG A N 1
ATOM 765 C CA . ARG A 1 93 ? -17.156 7.727 -12.859 1 86.38 93 ARG A CA 1
ATOM 766 C C . ARG A 1 93 ? -16.641 7.336 -11.477 1 86.38 93 ARG A C 1
ATOM 768 O O . ARG A 1 93 ? -17.422 6.918 -10.617 1 86.38 93 ARG A O 1
ATOM 775 N N . TYR A 1 94 ? -15.336 7.582 -11.375 1 87.88 94 TYR A N 1
ATOM 776 C CA . TYR A 1 94 ? -14.727 7.207 -10.109 1 87.88 94 TYR A CA 1
ATOM 777 C C . TYR A 1 94 ? -15.383 7.949 -8.945 1 87.88 94 TYR A C 1
ATOM 779 O O . TYR A 1 94 ? -15.594 9.164 -9.016 1 87.88 94 TYR A O 1
ATOM 787 N N . ASN A 1 95 ? -15.742 7.258 -7.965 1 90.25 95 ASN A N 1
ATOM 788 C CA . ASN A 1 95 ? -16.234 7.73 -6.672 1 90.25 95 ASN A CA 1
ATOM 789 C C . ASN A 1 95 ? -15.531 7.016 -5.52 1 90.25 95 ASN A C 1
ATOM 791 O O . ASN A 1 95 ? -15.672 5.801 -5.363 1 90.25 95 ASN A O 1
ATOM 795 N N . SER A 1 96 ? -14.844 7.797 -4.711 1 89.31 96 SER A N 1
ATOM 796 C CA . SER A 1 96 ? -14.016 7.246 -3.641 1 89.31 96 SER A CA 1
ATOM 797 C C . SER A 1 96 ? -14.852 6.438 -2.656 1 89.31 96 SER A C 1
ATOM 799 O O . SER A 1 96 ? -14.32 5.594 -1.933 1 89.31 96 SER A O 1
ATOM 801 N N . HIS A 1 97 ? -16.125 6.621 -2.625 1 92.88 97 HIS A N 1
ATOM 802 C CA . HIS A 1 97 ? -17 5.945 -1.67 1 92.88 97 HIS A CA 1
ATOM 803 C C . HIS A 1 97 ? -17.438 4.578 -2.191 1 92.88 97 HIS A C 1
ATOM 805 O O . HIS A 1 97 ? -17.922 3.744 -1.427 1 92.88 97 HIS A O 1
ATOM 811 N N . GLU A 1 98 ? -17.234 4.375 -3.457 1 95.5 98 GLU A N 1
ATOM 812 C CA . GLU A 1 98 ? -17.859 3.199 -4.055 1 95.5 98 GLU A CA 1
ATOM 813 C C . GLU A 1 98 ? -16.844 2.078 -4.258 1 95.5 98 GLU A C 1
ATOM 815 O O . GLU A 1 98 ? -17.219 0.927 -4.488 1 95.5 98 GLU A O 1
ATOM 820 N N . ILE A 1 99 ? -15.602 2.416 -4.18 1 95.75 99 ILE A N 1
ATOM 821 C CA . ILE A 1 99 ? -14.609 1.43 -4.582 1 95.75 99 ILE A CA 1
ATOM 822 C C . ILE A 1 99 ? -13.469 1.407 -3.566 1 95.75 99 ILE A C 1
ATOM 824 O O . ILE A 1 99 ? -13.047 2.455 -3.068 1 95.75 99 ILE A O 1
ATOM 828 N N . TYR A 1 100 ? -13.023 0.277 -3.238 1 96.5 100 TYR A N 1
ATOM 829 C CA . TYR A 1 100 ? -11.812 0.052 -2.447 1 96.5 100 TYR A CA 1
ATOM 830 C C . TYR A 1 100 ? -10.906 -0.973 -3.115 1 96.5 100 TYR A C 1
ATOM 832 O O . TYR A 1 100 ? -11.344 -2.082 -3.436 1 96.5 100 TYR A O 1
ATOM 840 N N . VAL A 1 101 ? -9.656 -0.615 -3.35 1 96.94 101 VAL A N 1
ATOM 841 C CA . VAL A 1 101 ? -8.703 -1.467 -4.059 1 96.94 101 VAL A CA 1
ATOM 842 C C . VAL A 1 101 ? -7.527 -1.804 -3.146 1 96.94 101 VAL A C 1
ATOM 844 O O . VAL A 1 101 ? -6.922 -0.912 -2.549 1 96.94 101 VAL A O 1
ATOM 847 N N . ARG A 1 102 ? -7.242 -3.043 -3.043 1 95.62 102 ARG A N 1
ATOM 848 C CA . ARG A 1 102 ? -6.09 -3.518 -2.283 1 95.62 102 ARG A CA 1
ATOM 849 C C . ARG A 1 102 ? -5.234 -4.461 -3.119 1 95.62 102 ARG A C 1
ATOM 851 O O . ARG A 1 102 ? -5.762 -5.309 -3.844 1 95.62 102 ARG A O 1
ATOM 858 N N . SER A 1 103 ? -3.934 -4.281 -3.07 1 95.75 103 SER A N 1
ATOM 859 C CA . SER A 1 103 ? -2.98 -5.133 -3.77 1 95.75 103 SER A CA 1
ATOM 860 C C . SER A 1 103 ? -1.989 -5.77 -2.799 1 95.75 103 SER A C 1
ATOM 862 O O . SER A 1 103 ? -1.717 -5.215 -1.731 1 95.75 103 SER A O 1
ATOM 864 N N . THR A 1 104 ? -1.576 -7 -3.109 1 93.81 104 THR A N 1
ATOM 865 C CA . THR A 1 104 ? -0.347 -7.43 -2.451 1 93.81 104 THR A CA 1
ATOM 866 C C . THR A 1 104 ? 0.795 -6.465 -2.762 1 93.81 104 THR A C 1
ATOM 868 O O . THR A 1 104 ? 0.732 -5.711 -3.736 1 93.81 104 THR A O 1
ATOM 871 N N . ASP A 1 105 ? 1.76 -6.449 -1.971 1 91.81 105 ASP A N 1
ATOM 872 C CA . ASP A 1 105 ? 2.773 -5.398 -2.029 1 91.81 105 ASP A CA 1
ATOM 873 C C . ASP A 1 105 ? 3.926 -5.797 -2.947 1 91.81 105 ASP A C 1
ATOM 875 O O . ASP A 1 105 ? 5.074 -5.883 -2.51 1 91.81 105 ASP A O 1
ATOM 879 N N . TRP A 1 106 ? 3.633 -5.988 -4.211 1 92.94 106 TRP A N 1
ATOM 880 C CA . TRP A 1 106 ? 4.59 -6.246 -5.285 1 92.94 106 TRP A CA 1
ATOM 881 C C . TRP A 1 106 ? 4.398 -5.258 -6.43 1 92.94 106 TRP A C 1
ATOM 883 O O . TRP A 1 106 ? 3.27 -4.879 -6.75 1 92.94 106 TRP A O 1
ATOM 893 N N . ASN A 1 107 ? 5.496 -4.902 -7.109 1 94.44 107 ASN A N 1
ATOM 894 C CA . ASN A 1 107 ? 5.395 -3.975 -8.234 1 94.44 107 ASN A CA 1
ATOM 895 C C . ASN A 1 107 ? 4.395 -4.465 -9.273 1 94.44 107 ASN A C 1
ATOM 897 O O . ASN A 1 107 ? 3.549 -3.699 -9.742 1 94.44 107 ASN A O 1
ATOM 901 N N . ARG A 1 108 ? 4.461 -5.711 -9.594 1 95.75 108 ARG A N 1
ATOM 902 C CA . ARG A 1 108 ? 3.656 -6.25 -10.688 1 95.75 108 ARG A CA 1
ATOM 903 C C . ARG A 1 108 ? 2.178 -6.273 -10.32 1 95.75 108 ARG A C 1
ATOM 905 O O . ARG A 1 108 ? 1.315 -6.059 -11.172 1 95.75 108 ARG A O 1
ATOM 912 N N . THR A 1 109 ? 1.812 -6.559 -9.039 1 96.75 109 THR A N 1
ATOM 913 C CA . THR A 1 109 ? 0.409 -6.594 -8.641 1 96.75 109 THR A CA 1
ATOM 914 C C . THR A 1 109 ? -0.147 -5.18 -8.5 1 96.75 109 THR A C 1
ATOM 916 O O . THR A 1 109 ? -1.286 -4.914 -8.891 1 96.75 109 THR A O 1
ATOM 919 N N . LEU A 1 110 ? 0.645 -4.266 -8.008 1 96.75 110 LEU A N 1
ATOM 920 C CA . LEU A 1 110 ? 0.246 -2.867 -7.879 1 96.75 110 LEU A CA 1
ATOM 921 C C . LEU A 1 110 ? -0.001 -2.246 -9.25 1 96.75 110 LEU A C 1
ATOM 923 O O . LEU A 1 110 ? -1.036 -1.613 -9.469 1 96.75 110 LEU A O 1
ATOM 927 N N . THR A 1 111 ? 0.878 -2.463 -10.188 1 95.94 111 THR A N 1
ATOM 928 C CA . THR A 1 111 ? 0.757 -1.867 -11.516 1 95.94 111 THR A CA 1
ATOM 929 C C . THR A 1 111 ? -0.334 -2.564 -12.32 1 95.94 111 THR A C 1
ATOM 931 O O . THR A 1 111 ? -0.995 -1.938 -13.156 1 95.94 111 THR A O 1
ATOM 934 N N . SER A 1 112 ? -0.548 -3.873 -12.047 1 97.44 112 SER A N 1
ATOM 935 C CA . SER A 1 112 ? -1.698 -4.551 -12.633 1 97.44 112 SER A CA 1
ATOM 936 C C . SER A 1 112 ? -3.006 -3.896 -12.195 1 97.44 112 SER A C 1
ATOM 938 O O . SER A 1 112 ? -3.912 -3.705 -13.016 1 97.44 112 SER A O 1
ATOM 940 N N . ALA A 1 113 ? -3.088 -3.568 -10.945 1 98.12 113 ALA A N 1
ATOM 941 C CA . ALA A 1 113 ? -4.285 -2.904 -10.438 1 98.12 113 ALA A CA 1
ATOM 942 C C . ALA A 1 113 ? -4.488 -1.548 -11.109 1 98.12 113 ALA A C 1
ATOM 944 O O . ALA A 1 113 ? -5.602 -1.214 -11.523 1 98.12 113 ALA A O 1
ATOM 945 N N . ILE A 1 114 ? -3.418 -0.73 -11.227 1 95.31 114 ILE A N 1
ATOM 946 C CA . ILE A 1 114 ? -3.506 0.56 -11.898 1 95.31 114 ILE A CA 1
ATOM 947 C C . ILE A 1 114 ? -4.016 0.362 -13.328 1 95.31 114 ILE A C 1
ATOM 949 O O . ILE A 1 114 ? -4.938 1.055 -13.766 1 95.31 114 ILE A O 1
ATOM 953 N N . SER A 1 115 ? -3.469 -0.616 -14.008 1 94.44 115 SER A N 1
ATOM 954 C CA . SER A 1 115 ? -3.838 -0.896 -15.391 1 94.44 115 SER A CA 1
ATOM 955 C C . SER A 1 115 ? -5.293 -1.34 -15.5 1 94.44 115 SER A C 1
ATOM 957 O O . SER A 1 115 ? -6 -0.949 -16.422 1 94.44 115 SER A O 1
ATOM 959 N N . ASN A 1 116 ? -5.703 -2.16 -14.555 1 96.19 116 ASN A N 1
ATOM 960 C CA . ASN A 1 116 ? -7.086 -2.633 -14.555 1 96.19 116 ASN A CA 1
ATOM 961 C C . ASN A 1 116 ? -8.07 -1.472 -14.5 1 96.19 116 ASN A C 1
ATOM 963 O O . ASN A 1 116 ? -9.055 -1.448 -15.242 1 96.19 116 ASN A O 1
ATOM 967 N N . PHE A 1 117 ? -7.777 -0.504 -13.734 1 95.12 117 PHE A N 1
ATOM 968 C CA . PHE A 1 117 ? -8.727 0.577 -13.516 1 95.12 117 PHE A CA 1
ATOM 969 C C . PHE A 1 117 ? -8.641 1.611 -14.633 1 95.12 117 PHE A C 1
ATOM 971 O O . PHE A 1 117 ? -9.539 2.436 -14.797 1 95.12 117 PHE A O 1
ATOM 978 N N . ILE A 1 118 ? -7.547 1.644 -15.375 1 91.44 118 ILE A N 1
ATOM 979 C CA . ILE A 1 118 ? -7.52 2.408 -16.609 1 91.44 118 ILE A CA 1
ATOM 980 C C . ILE A 1 118 ? -8.578 1.873 -17.578 1 91.44 118 ILE A C 1
ATOM 982 O O . ILE A 1 118 ? -9.281 2.646 -18.234 1 91.44 118 ILE A O 1
ATOM 986 N N . GLY A 1 119 ? -8.68 0.525 -17.609 1 91.81 119 GLY A N 1
ATOM 987 C CA . GLY A 1 119 ? -9.711 -0.088 -18.438 1 91.81 119 GLY A CA 1
ATOM 988 C C . GLY A 1 119 ? -11.102 0.055 -17.844 1 91.81 119 GLY A C 1
ATOM 989 O O . GLY A 1 119 ? -12.07 0.258 -18.578 1 91.81 119 GLY A O 1
ATOM 990 N N . PHE A 1 120 ? -11.258 -0.062 -16.594 1 93.69 120 PHE A N 1
ATOM 991 C CA . PHE A 1 120 ? -12.539 -0.075 -15.906 1 93.69 120 PHE A CA 1
ATOM 992 C C . PHE A 1 120 ? -13.219 1.285 -16 1 93.69 120 PHE A C 1
ATOM 994 O O . PHE A 1 120 ? -14.438 1.366 -16.188 1 93.69 120 PHE A O 1
ATOM 1001 N N . TYR A 1 121 ? -12.578 2.404 -15.82 1 88.56 121 TYR A N 1
ATOM 1002 C CA . TYR A 1 121 ? -13.188 3.727 -15.875 1 88.56 121 TYR A CA 1
ATOM 1003 C C . TYR A 1 121 ? -12.875 4.418 -17.203 1 88.56 121 TYR A C 1
ATOM 1005 O O . TYR A 1 121 ? -13.562 5.363 -17.594 1 88.56 121 TYR A O 1
ATOM 1013 N N . GLY A 1 122 ? -12.094 3.814 -18.078 1 71.25 122 GLY A N 1
ATOM 1014 C CA . GLY A 1 122 ? -11.867 4.289 -19.438 1 71.25 122 GLY A CA 1
ATOM 1015 C C . GLY A 1 122 ? -11.555 5.773 -19.5 1 71.25 122 GLY A C 1
ATOM 1016 O O . GLY A 1 122 ? -11.219 6.391 -18.5 1 71.25 122 GLY A O 1
ATOM 1017 N N . PRO A 1 123 ? -11.523 6.348 -20.781 1 61.53 123 PRO A N 1
ATOM 1018 C CA . PRO A 1 123 ? -11.352 7.789 -20.969 1 61.53 123 PRO A CA 1
ATOM 1019 C C . PRO A 1 123 ? -12.508 8.602 -20.391 1 61.53 123 PRO A C 1
ATOM 1021 O O . PRO A 1 123 ? -13.672 8.227 -20.562 1 61.53 123 PRO A O 1
ATOM 1024 N N . GLY A 1 124 ? -12.297 9.156 -19.141 1 56.47 124 GLY A N 1
ATOM 1025 C CA . GLY A 1 124 ? -13.32 9.984 -18.516 1 56.47 124 GLY A CA 1
ATOM 1026 C C . GLY A 1 124 ? -13.516 11.32 -19.219 1 56.47 124 GLY A C 1
ATOM 1027 O O . GLY A 1 124 ? -12.859 11.602 -20.219 1 56.47 124 GLY A O 1
ATOM 1028 N N . ASN A 1 125 ? -14.648 11.938 -18.719 1 57.66 125 ASN A N 1
ATOM 1029 C CA . ASN A 1 125 ? -14.945 13.289 -19.188 1 57.66 125 ASN A CA 1
ATOM 1030 C C . ASN A 1 125 ? -13.977 14.312 -18.609 1 57.66 125 ASN A C 1
ATOM 1032 O O . ASN A 1 125 ? -13.398 14.094 -17.547 1 57.66 125 ASN A O 1
ATOM 1036 N N . ASP A 1 126 ? -13.758 15.422 -19.156 1 58.09 126 ASP A N 1
ATOM 1037 C CA . ASP A 1 126 ? -12.773 16.5 -19.031 1 58.09 126 ASP A CA 1
ATOM 1038 C C . ASP A 1 126 ? -12.789 17.109 -17.641 1 58.09 126 ASP A C 1
ATOM 1040 O O . ASP A 1 126 ? -11.75 17.516 -17.125 1 58.09 126 ASP A O 1
ATOM 1044 N N . ASP A 1 127 ? -13.938 17.141 -16.797 1 59.31 127 ASP A N 1
ATOM 1045 C CA . ASP A 1 127 ? -13.992 18.016 -15.633 1 59.31 127 ASP A CA 1
ATOM 1046 C C . ASP A 1 127 ? -13.352 17.359 -14.414 1 59.31 127 ASP A C 1
ATOM 1048 O O . ASP A 1 127 ? -13.195 18 -13.367 1 59.31 127 ASP A O 1
ATOM 1052 N N . GLU A 1 128 ? -12.836 16.141 -14.508 1 64.81 128 GLU A N 1
ATOM 1053 C CA . GLU A 1 128 ? -12.383 15.422 -13.32 1 64.81 128 GLU A CA 1
ATOM 1054 C C . GLU A 1 128 ? -10.859 15.375 -13.25 1 64.81 128 GLU A C 1
ATOM 1056 O O . GLU A 1 128 ? -10.289 14.867 -12.281 1 64.81 128 GLU A O 1
ATOM 1061 N N . TYR A 1 129 ? -10.211 15.977 -14.109 1 68 129 TYR A N 1
ATOM 1062 C CA . TYR A 1 129 ? -8.75 15.984 -14.141 1 68 129 TYR A CA 1
ATOM 1063 C C . TYR A 1 129 ? -8.219 17.406 -14.305 1 68 129 TYR A C 1
ATOM 1065 O O . TYR A 1 129 ? -8.961 18.312 -14.703 1 68 129 TYR A O 1
ATOM 1073 N N . PRO A 1 130 ? -6.98 17.5 -13.672 1 68.88 130 PRO A N 1
ATOM 1074 C CA . PRO A 1 130 ? -6.473 18.875 -13.711 1 68.88 130 PRO A CA 1
ATOM 1075 C C . PRO A 1 130 ? -6.469 19.453 -15.125 1 68.88 130 PRO A C 1
ATOM 1077 O O . PRO A 1 130 ? -5.684 19.031 -15.969 1 68.88 130 PRO A O 1
ATOM 1080 N N . LYS A 1 131 ? -7.496 20.312 -15.367 1 61.75 131 LYS A N 1
ATOM 1081 C CA . LYS A 1 131 ? -7.625 20.969 -16.672 1 61.75 131 LYS A CA 1
ATOM 1082 C C . LYS A 1 131 ? -6.543 22.016 -16.875 1 61.75 131 LYS A C 1
ATOM 1084 O O . LYS A 1 131 ? -6.164 22.312 -18.016 1 61.75 131 LYS A O 1
ATOM 1089 N N . ASP A 1 132 ? -6.223 22.562 -15.727 1 58.56 132 ASP A N 1
ATOM 1090 C CA . ASP A 1 132 ? -5.367 23.734 -15.781 1 58.56 132 ASP A CA 1
ATOM 1091 C C . ASP A 1 132 ? -3.91 23.359 -16.016 1 58.56 132 ASP A C 1
ATOM 1093 O O . ASP A 1 132 ? -3.035 24.219 -16.094 1 58.56 132 ASP A O 1
ATOM 1097 N N . LEU A 1 133 ? -3.785 21.938 -15.984 1 63.78 133 LEU A N 1
ATOM 1098 C CA . LEU A 1 133 ? -2.391 21.594 -16.25 1 63.78 133 LEU A CA 1
ATOM 1099 C C . LEU A 1 133 ? -2.059 21.781 -17.734 1 63.78 133 LEU A C 1
ATOM 1101 O O . LEU A 1 133 ? -2.869 21.453 -18.594 1 63.78 133 LEU A O 1
ATOM 1105 N N . GLY A 1 134 ? -1.605 22.906 -18.188 1 52.06 134 GLY A N 1
ATOM 1106 C CA . GLY A 1 134 ? -1.146 23.078 -19.547 1 52.06 134 GLY A CA 1
ATOM 1107 C C . GLY A 1 134 ? -1.141 21.766 -20.328 1 52.06 134 GLY A C 1
ATOM 1108 O O . GLY A 1 134 ? -1.253 20.688 -19.75 1 52.06 134 GLY A O 1
ATOM 1109 N N . ALA A 1 135 ? -1.243 21.906 -21.609 1 50.97 135 ALA A N 1
ATOM 1110 C CA . ALA A 1 135 ? -1.23 20.797 -22.547 1 50.97 135 ALA A CA 1
ATOM 1111 C C . ALA A 1 135 ? -0.044 19.875 -22.297 1 50.97 135 ALA A C 1
ATOM 1113 O O . ALA A 1 135 ? 1.052 20.328 -21.969 1 50.97 135 ALA A O 1
ATOM 1114 N N . ASN A 1 136 ? -0.259 18.469 -22.109 1 57.22 136 ASN A N 1
ATOM 1115 C CA . ASN A 1 136 ? 0.739 17.406 -22.109 1 57.22 136 ASN A CA 1
ATOM 1116 C C . ASN A 1 136 ? 1.391 17.234 -20.75 1 57.22 136 ASN A C 1
ATOM 1118 O O . ASN A 1 136 ? 2.535 16.797 -20.656 1 57.22 136 ASN A O 1
ATOM 1122 N N . LYS A 1 137 ? 0.57 17.859 -19.828 1 73.56 137 LYS A N 1
ATOM 1123 C CA . LYS A 1 137 ? 1.199 17.672 -18.531 1 73.56 137 LYS A CA 1
ATOM 1124 C C . LYS A 1 137 ? 0.457 16.609 -17.703 1 73.56 137 LYS A C 1
ATOM 1126 O O . LYS A 1 137 ? 0.952 16.156 -16.672 1 73.56 137 LYS A O 1
ATOM 1131 N N . TRP A 1 138 ? -0.692 16.312 -18.188 1 78.94 138 TRP A N 1
ATOM 1132 C CA . TRP A 1 138 ? -1.477 15.227 -17.594 1 78.94 138 TRP A CA 1
ATOM 1133 C C . TRP A 1 138 ? -1.812 14.172 -18.641 1 78.94 138 TRP A C 1
ATOM 1135 O O . TRP A 1 138 ? -2.139 14.5 -19.797 1 78.94 138 TRP A O 1
ATOM 1145 N N . PRO A 1 139 ? -1.61 12.867 -18.25 1 76.88 139 PRO A N 1
ATOM 1146 C CA . PRO A 1 139 ? -1.858 11.836 -19.266 1 76.88 139 PRO A CA 1
ATOM 1147 C C . PRO A 1 139 ? -3.338 11.695 -19.609 1 76.88 139 PRO A C 1
ATOM 1149 O O . PRO A 1 139 ? -4.055 10.906 -18.984 1 76.88 139 PRO A O 1
ATOM 1152 N N . GLY A 1 140 ? -3.828 12.406 -20.5 1 72.56 140 GLY A N 1
ATOM 1153 C CA . GLY A 1 140 ? -5.164 12.297 -21.062 1 72.56 140 GLY A CA 1
ATOM 1154 C C . GLY A 1 140 ? -6.254 12.25 -20.016 1 72.56 140 GLY A C 1
ATOM 1155 O O . GLY A 1 140 ? -6.305 13.109 -19.125 1 72.56 140 GLY A O 1
ATOM 1156 N N . TRP A 1 141 ? -7.031 11.211 -20.078 1 74.94 141 TRP A N 1
ATOM 1157 C CA . TRP A 1 141 ? -8.242 11.047 -19.281 1 74.94 141 TRP A CA 1
ATOM 1158 C C . TRP A 1 141 ? -7.969 10.227 -18.031 1 74.94 141 TRP A C 1
ATOM 1160 O O . TRP A 1 141 ? -8.898 9.773 -17.359 1 74.94 141 TRP A O 1
ATOM 1170 N N . PHE A 1 142 ? -6.758 10.195 -17.719 1 81.38 142 PHE A N 1
ATOM 1171 C CA . PHE A 1 142 ? -6.359 9.312 -16.625 1 81.38 142 PHE A CA 1
ATOM 1172 C C . PHE A 1 142 ? -6.812 9.867 -15.281 1 81.38 142 PHE A C 1
ATOM 1174 O O . PHE A 1 142 ? -6.633 11.055 -15 1 81.38 142 PHE A O 1
ATOM 1181 N N . PHE A 1 143 ? -7.488 9.016 -14.484 1 82.38 143 PHE A N 1
ATOM 1182 C CA . PHE A 1 143 ? -7.812 9.344 -13.102 1 82.38 143 PHE A CA 1
ATOM 1183 C C . PHE A 1 143 ? -7.066 8.43 -12.141 1 82.38 143 PHE A C 1
ATOM 1185 O O . PHE A 1 143 ? -7.234 7.207 -12.18 1 82.38 143 PHE A O 1
ATOM 1192 N N . PRO A 1 144 ? -6.227 9.039 -11.328 1 89.25 144 PRO A N 1
ATOM 1193 C CA . PRO A 1 144 ? -5.48 8.18 -10.398 1 89.25 144 PRO A CA 1
ATOM 1194 C C . PRO A 1 144 ? -6.363 7.605 -9.289 1 89.25 144 PRO A C 1
ATOM 1196 O O . PRO A 1 144 ? -7.098 8.352 -8.633 1 89.25 144 PRO A O 1
ATOM 1199 N N . ILE A 1 145 ? -6.332 6.359 -9.117 1 92.25 145 ILE A N 1
ATOM 1200 C CA . ILE A 1 145 ? -7.082 5.668 -8.078 1 92.25 145 ILE A CA 1
ATOM 1201 C C . ILE A 1 145 ? -6.121 5.121 -7.023 1 92.25 145 ILE A C 1
ATOM 1203 O O . ILE A 1 145 ? -5.082 4.551 -7.359 1 92.25 145 ILE A O 1
ATOM 1207 N N . ALA A 1 146 ? -6.477 5.348 -5.738 1 94.62 146 ALA A N 1
ATOM 1208 C CA . ALA A 1 146 ? -5.641 4.867 -4.645 1 94.62 146 ALA A CA 1
ATOM 1209 C C . ALA A 1 146 ? -5.652 3.344 -4.57 1 94.62 146 ALA A C 1
ATOM 1211 O O . ALA A 1 146 ? -6.719 2.727 -4.523 1 94.62 146 ALA A O 1
ATOM 1212 N N . ILE A 1 147 ? -4.508 2.762 -4.617 1 96.44 147 ILE A N 1
ATOM 1213 C CA . ILE A 1 147 ? -4.328 1.328 -4.418 1 96.44 147 ILE A CA 1
ATOM 1214 C C . ILE A 1 147 ? -3.613 1.077 -3.094 1 96.44 147 ILE A C 1
ATOM 1216 O O . ILE A 1 147 ? -2.447 1.449 -2.93 1 96.44 147 ILE A O 1
ATOM 1220 N N . HIS A 1 148 ? -4.312 0.472 -2.189 1 94 148 HIS A N 1
ATOM 1221 C CA . HIS A 1 148 ? -3.777 0.199 -0.86 1 94 148 HIS A CA 1
ATOM 1222 C C . HIS A 1 148 ? -3.016 -1.122 -0.831 1 94 148 HIS A C 1
ATOM 1224 O O . HIS A 1 148 ? -3.223 -1.98 -1.691 1 94 148 HIS A O 1
ATOM 1230 N N . SER A 1 149 ? -2.066 -1.251 0.037 1 91.19 149 SER A N 1
ATOM 1231 C CA . SER A 1 149 ? -1.33 -2.504 0.165 1 91.19 149 SER A CA 1
ATOM 1232 C C . SER A 1 149 ? -0.952 -2.777 1.617 1 91.19 149 SER A C 1
ATOM 1234 O O . SER A 1 149 ? -1.076 -1.897 2.473 1 91.19 149 SER A O 1
ATOM 1236 N N . LEU A 1 150 ? -0.63 -4.039 1.896 1 83.12 150 LEU A N 1
ATOM 1237 C CA . LEU A 1 150 ? -0.095 -4.48 3.18 1 83.12 150 LEU A CA 1
ATOM 1238 C C . LEU A 1 150 ? 1.279 -5.121 3.004 1 83.12 150 LEU A C 1
ATOM 1240 O O . LEU A 1 150 ? 1.523 -5.816 2.018 1 83.12 150 LEU A O 1
ATOM 1244 N N . PRO A 1 151 ? 2.113 -4.84 4.055 1 76 151 PRO A N 1
ATOM 1245 C CA . PRO A 1 151 ? 3.404 -5.527 3.979 1 76 151 PRO A CA 1
ATOM 1246 C C . PRO A 1 151 ? 3.264 -7.051 3.945 1 76 151 PRO A C 1
ATOM 1248 O O . PRO A 1 151 ? 2.373 -7.605 4.594 1 76 151 PRO A O 1
ATOM 1251 N N . GLY A 1 152 ? 4.148 -7.668 3.285 1 70.5 152 GLY A N 1
ATOM 1252 C CA . GLY A 1 152 ? 4.098 -9.094 3.027 1 70.5 152 GLY A CA 1
ATOM 1253 C C . GLY A 1 152 ? 3.957 -9.93 4.289 1 70.5 152 GLY A C 1
ATOM 1254 O O . GLY A 1 152 ? 3.18 -10.883 4.328 1 70.5 152 GLY A O 1
ATOM 1255 N N . ASN A 1 153 ? 4.633 -9.547 5.297 1 71.19 153 ASN A N 1
ATOM 1256 C CA . ASN A 1 153 ? 4.648 -10.352 6.512 1 71.19 153 ASN A CA 1
ATOM 1257 C C . ASN A 1 153 ? 3.305 -10.297 7.238 1 71.19 153 ASN A C 1
ATOM 1259 O O . ASN A 1 153 ? 3.023 -11.133 8.102 1 71.19 153 ASN A O 1
ATOM 1263 N N . GLU A 1 154 ? 2.477 -9.359 6.824 1 74.12 154 GLU A N 1
ATOM 1264 C CA . GLU A 1 154 ? 1.179 -9.195 7.469 1 74.12 154 GLU A CA 1
ATOM 1265 C C . GLU A 1 154 ? 0.038 -9.523 6.508 1 74.12 154 GLU A C 1
ATOM 1267 O O . GLU A 1 154 ? -1.13 -9.531 6.902 1 74.12 154 GLU A O 1
ATOM 1272 N N . ASP A 1 155 ? 0.407 -9.742 5.316 1 80.81 155 ASP A N 1
ATOM 1273 C CA . ASP A 1 155 ? -0.617 -9.945 4.297 1 80.81 155 ASP A CA 1
ATOM 1274 C C . ASP A 1 155 ? -0.894 -11.438 4.09 1 80.81 155 ASP A C 1
ATOM 1276 O O . ASP A 1 155 ? -0.192 -12.102 3.326 1 80.81 155 ASP A O 1
ATOM 1280 N N . PHE A 1 156 ? -1.905 -11.945 4.555 1 77.06 156 PHE A N 1
ATOM 1281 C CA . PHE A 1 156 ? -2.225 -13.367 4.473 1 77.06 156 PHE A CA 1
ATOM 1282 C C . PHE A 1 156 ? -2.846 -13.703 3.123 1 77.06 156 PHE A C 1
ATOM 1284 O O . PHE A 1 156 ? -3.145 -14.867 2.846 1 77.06 156 PHE A O 1
ATOM 1291 N N . MET A 1 157 ? -3.004 -12.656 2.268 1 79.81 157 MET A N 1
ATOM 1292 C CA . MET A 1 157 ? -3.406 -12.914 0.887 1 79.81 157 MET A CA 1
ATOM 1293 C C . MET A 1 157 ? -2.223 -13.398 0.055 1 79.81 157 MET A C 1
ATOM 1295 O O . MET A 1 157 ? -2.406 -13.953 -1.029 1 79.81 157 MET A O 1
ATOM 1299 N N . ALA A 1 158 ? -0.995 -13.062 0.581 1 70.75 158 ALA A N 1
ATOM 1300 C CA . ALA A 1 158 ? 0.216 -13.477 -0.122 1 70.75 158 ALA A CA 1
ATOM 1301 C C . ALA A 1 158 ? 0.919 -14.609 0.62 1 70.75 158 ALA A C 1
ATOM 1303 O O . ALA A 1 158 ? 1.853 -14.375 1.391 1 70.75 158 ALA A O 1
ATOM 1304 N N . PRO A 1 159 ? 0.436 -15.844 0.468 1 64 159 PRO A N 1
ATOM 1305 C CA . PRO A 1 159 ? 0.836 -16.969 1.312 1 64 159 PRO A CA 1
ATOM 1306 C C . PRO A 1 159 ? 2.352 -17.172 1.359 1 64 159 PRO A C 1
ATOM 1308 O O . PRO A 1 159 ? 2.896 -17.547 2.398 1 64 159 PRO A O 1
ATOM 1311 N N . GLY A 1 160 ? 2.986 -16.984 0.341 1 61.53 160 GLY A N 1
ATOM 1312 C CA . GLY A 1 160 ? 4.418 -17.234 0.379 1 61.53 160 GLY A CA 1
ATOM 1313 C C . GLY A 1 160 ? 5.188 -16.188 1.174 1 61.53 160 GLY A C 1
ATOM 1314 O O . GLY A 1 160 ? 6.348 -16.406 1.53 1 61.53 160 GLY A O 1
ATOM 1315 N N . GLU A 1 161 ? 4.496 -15.234 1.608 1 61.5 161 GLU A N 1
ATOM 1316 C CA . GLU A 1 161 ? 5.223 -14.141 2.236 1 61.5 161 GLU A CA 1
ATOM 1317 C C . GLU A 1 161 ? 4.887 -14.031 3.721 1 61.5 161 GLU A C 1
ATOM 1319 O O . GLU A 1 161 ? 5.629 -13.414 4.488 1 61.5 161 GLU A O 1
ATOM 1324 N N . SER A 1 162 ? 3.834 -14.602 4.039 1 67.19 162 SER A N 1
ATOM 1325 C CA . SER A 1 162 ? 3.398 -14.492 5.43 1 67.19 162 SER A CA 1
ATOM 1326 C C . SER A 1 162 ? 4.227 -15.383 6.344 1 67.19 162 SER A C 1
ATOM 1328 O O . SER A 1 162 ? 4.652 -16.469 5.938 1 67.19 162 SER A O 1
ATOM 1330 N N . GLU A 1 163 ? 4.566 -14.898 7.438 1 77.12 163 GLU A N 1
ATOM 1331 C CA . GLU A 1 163 ? 5.262 -15.703 8.438 1 77.12 163 GLU A CA 1
ATOM 1332 C C . GLU A 1 163 ? 4.297 -16.625 9.18 1 77.12 163 GLU A C 1
ATOM 1334 O O . GLU A 1 163 ? 3.611 -16.188 10.109 1 77.12 163 GLU A O 1
ATOM 1339 N N . CYS A 1 164 ? 4.039 -17.766 8.602 1 89 164 CYS A N 1
ATOM 1340 C CA . CYS A 1 164 ? 3.182 -18.766 9.234 1 89 164 CYS A CA 1
ATOM 1341 C C . CYS A 1 164 ? 3.967 -20.031 9.555 1 89 164 CYS A C 1
ATOM 1343 O O . CYS A 1 164 ? 4.184 -20.859 8.68 1 89 164 CYS A O 1
ATOM 1345 N N . LYS A 1 165 ? 4.324 -20.172 10.82 1 90 165 LYS A N 1
ATOM 1346 C CA . LYS A 1 165 ? 5.129 -21.312 11.266 1 90 165 LYS A CA 1
ATOM 1347 C C . LYS A 1 165 ? 4.398 -22.625 11.031 1 90 165 LYS A C 1
ATOM 1349 O O . LYS A 1 165 ? 5.02 -23.625 10.672 1 90 165 LYS A O 1
ATOM 1354 N N . ARG A 1 166 ? 3.143 -22.641 11.219 1 92 166 ARG A N 1
ATOM 1355 C CA . ARG A 1 166 ? 2.357 -23.859 11.008 1 92 166 ARG A CA 1
ATOM 1356 C C . ARG A 1 166 ? 2.4 -24.281 9.547 1 92 166 ARG A C 1
ATOM 1358 O O . ARG A 1 166 ? 2.539 -25.469 9.25 1 92 166 ARG A O 1
ATOM 1365 N N . PHE A 1 167 ? 2.311 -23.344 8.672 1 92.62 167 PHE A N 1
ATOM 1366 C CA . PHE A 1 167 ? 2.408 -23.641 7.246 1 92.62 167 PHE A CA 1
ATOM 1367 C C . PHE A 1 167 ? 3.754 -24.281 6.914 1 92.62 167 PHE A C 1
ATOM 1369 O O . PHE A 1 167 ? 3.822 -25.25 6.152 1 92.62 167 PHE A O 1
ATOM 1376 N N . GLU A 1 168 ? 4.758 -23.703 7.496 1 90.88 168 GLU A N 1
ATOM 1377 C CA . GLU A 1 168 ? 6.098 -24.234 7.258 1 90.88 168 GLU A CA 1
ATOM 1378 C C . GLU A 1 168 ? 6.211 -25.688 7.715 1 90.88 168 GLU A C 1
ATOM 1380 O O . GLU A 1 168 ? 6.816 -26.516 7.035 1 90.88 168 GLU A O 1
ATOM 1385 N N . GLN A 1 169 ? 5.625 -25.969 8.773 1 92.62 169 GLN A N 1
ATOM 1386 C CA . GLN A 1 169 ? 5.648 -27.344 9.281 1 92.62 169 GLN A CA 1
ATOM 1387 C C . GLN A 1 169 ? 4.852 -28.281 8.383 1 92.62 169 GLN A C 1
ATOM 1389 O O . GLN A 1 169 ? 5.262 -29.406 8.133 1 92.62 169 GLN A O 1
ATOM 1394 N N . ILE A 1 170 ? 3.727 -27.812 7.922 1 93.94 170 ILE A N 1
ATOM 1395 C CA . ILE A 1 170 ? 2.877 -28.625 7.059 1 93.94 170 ILE A CA 1
ATOM 1396 C C . ILE A 1 170 ? 3.596 -28.906 5.742 1 93.94 170 ILE A C 1
ATOM 1398 O O . ILE A 1 170 ? 3.549 -30.031 5.227 1 93.94 170 ILE A O 1
ATOM 1402 N N . LYS A 1 171 ? 4.234 -27.891 5.234 1 91.56 171 LYS A N 1
ATOM 1403 C CA . LYS A 1 171 ? 5.008 -28.047 4.008 1 91.56 171 LYS A CA 1
ATOM 1404 C C . LYS A 1 171 ? 6.113 -29.078 4.188 1 91.56 171 LYS A C 1
ATOM 1406 O O . LYS A 1 171 ? 6.34 -29.922 3.312 1 91.56 171 LYS A O 1
ATOM 1411 N N . GLU A 1 172 ? 6.766 -29.031 5.316 1 91.31 172 GLU A N 1
ATOM 1412 C CA . GLU A 1 172 ? 7.793 -30.016 5.621 1 91.31 172 GLU A CA 1
ATOM 1413 C C . GLU A 1 172 ? 7.199 -31.422 5.719 1 91.31 172 GLU A C 1
ATOM 1415 O O . GLU A 1 172 ? 7.82 -32.406 5.285 1 91.31 172 GLU A O 1
ATOM 1420 N N . ARG A 1 173 ? 6.074 -31.547 6.254 1 93.44 173 ARG A N 1
ATOM 1421 C CA . ARG A 1 173 ? 5.41 -32.812 6.41 1 93.44 173 ARG A CA 1
ATOM 1422 C C . ARG A 1 173 ? 5.086 -33.438 5.055 1 93.44 173 ARG A C 1
ATOM 1424 O O . ARG A 1 173 ? 5.039 -34.656 4.918 1 93.44 173 ARG A O 1
ATOM 1431 N N . ILE A 1 174 ? 4.828 -32.656 4.02 1 95 174 ILE A N 1
ATOM 1432 C CA . ILE A 1 174 ? 4.559 -33.156 2.678 1 95 174 ILE A CA 1
ATOM 1433 C C . ILE A 1 174 ? 5.73 -34 2.207 1 95 174 ILE A C 1
ATOM 1435 O O . ILE A 1 174 ? 5.527 -35.062 1.585 1 95 174 ILE A O 1
ATOM 1439 N N . THR A 1 175 ? 6.988 -33.594 2.574 1 93.44 175 THR A N 1
ATOM 1440 C CA . THR A 1 175 ? 8.18 -34.281 2.104 1 93.44 175 THR A CA 1
ATOM 1441 C C . THR A 1 175 ? 8.289 -35.656 2.754 1 93.44 175 THR A C 1
ATOM 1443 O O . THR A 1 175 ? 9.07 -36.5 2.305 1 93.44 175 THR A O 1
ATOM 1446 N N . LEU A 1 176 ? 7.465 -35.906 3.752 1 92.25 176 LEU A N 1
ATOM 1447 C CA . LEU A 1 176 ? 7.516 -37.156 4.477 1 92.25 176 LEU A CA 1
ATOM 1448 C C . LEU A 1 176 ? 6.418 -38.094 4 1 92.25 176 LEU A C 1
ATOM 1450 O O . LEU A 1 176 ? 6.379 -39.281 4.398 1 92.25 176 LEU A O 1
ATOM 1454 N N . THR A 1 177 ? 5.574 -37.688 3.18 1 93.94 177 THR A N 1
ATOM 1455 C CA . THR A 1 177 ? 4.449 -38.5 2.719 1 93.94 177 THR A CA 1
ATOM 1456 C C . THR A 1 177 ? 4.918 -39.531 1.712 1 93.94 177 THR A C 1
ATOM 1458 O O . THR A 1 177 ? 5.977 -39.406 1.099 1 93.94 177 THR A O 1
ATOM 1461 N N . GLU A 1 178 ? 4.117 -40.562 1.57 1 92.62 178 GLU A N 1
ATOM 1462 C CA . GLU A 1 178 ? 4.383 -41.594 0.564 1 92.62 178 GLU A CA 1
ATOM 1463 C C . GLU A 1 178 ? 4.289 -41.031 -0.846 1 92.62 178 GLU A C 1
ATOM 1465 O O . GLU A 1 178 ? 5.051 -41.406 -1.733 1 92.62 178 GLU A O 1
ATOM 1470 N N . GLU A 1 179 ? 3.336 -40.125 -1.052 1 94.81 179 GLU A N 1
ATOM 1471 C CA . GLU A 1 179 ? 3.125 -39.531 -2.357 1 94.81 179 GLU A CA 1
ATOM 1472 C C . GLU A 1 179 ? 4.367 -38.781 -2.818 1 94.81 179 GLU A C 1
ATOM 1474 O O . GLU A 1 179 ? 4.816 -38.938 -3.955 1 94.81 179 GLU A O 1
ATOM 1479 N N . TYR A 1 180 ? 4.984 -37.969 -1.959 1 94.62 180 TYR A N 1
ATOM 1480 C CA . TYR A 1 180 ? 6.184 -37.219 -2.275 1 94.62 180 TYR A CA 1
ATOM 1481 C C . TYR A 1 180 ? 7.363 -38.125 -2.551 1 94.62 180 TYR A C 1
ATOM 1483 O O . TYR A 1 180 ? 8.07 -37.969 -3.551 1 94.62 180 TYR A O 1
ATOM 1491 N N . ASN A 1 181 ? 7.52 -39.125 -1.71 1 92.56 181 ASN A N 1
ATOM 1492 C CA . ASN A 1 181 ? 8.68 -40 -1.826 1 92.56 181 ASN A CA 1
ATOM 1493 C C . ASN A 1 181 ? 8.578 -40.906 -3.051 1 92.56 181 ASN A C 1
ATOM 1495 O O . ASN A 1 181 ? 9.586 -41.188 -3.703 1 92.56 181 ASN A O 1
ATOM 1499 N N . SER A 1 182 ? 7.379 -41.375 -3.352 1 93.94 182 SER A N 1
ATOM 1500 C CA . SER A 1 182 ? 7.184 -42.156 -4.578 1 93.94 182 SER A CA 1
ATOM 1501 C C . SER A 1 182 ? 7.488 -41.312 -5.812 1 93.94 182 SER A C 1
ATOM 1503 O O . SER A 1 182 ? 7.988 -41.812 -6.812 1 93.94 182 SER A O 1
ATOM 1505 N N . THR A 1 183 ? 7.16 -40.062 -5.723 1 94.75 183 THR A N 1
ATOM 1506 C CA . THR A 1 183 ? 7.441 -39.125 -6.809 1 94.75 183 THR A CA 1
ATOM 1507 C C . THR A 1 183 ? 8.945 -38.906 -6.973 1 94.75 183 THR A C 1
ATOM 1509 O O . THR A 1 183 ? 9.438 -38.812 -8.094 1 94.75 183 THR A O 1
ATOM 1512 N N . LEU A 1 184 ? 9.688 -38.875 -5.844 1 93.56 184 LEU A N 1
ATOM 1513 C CA . LEU A 1 184 ? 11.141 -38.75 -5.906 1 93.56 184 LEU A CA 1
ATOM 1514 C C . LEU A 1 184 ? 11.75 -39.906 -6.684 1 93.56 184 LEU A C 1
ATOM 1516 O O . LEU A 1 184 ? 12.672 -39.719 -7.48 1 93.56 184 LEU A O 1
ATOM 1520 N N . ILE A 1 185 ? 11.156 -41.062 -6.48 1 93.94 185 ILE A N 1
ATOM 1521 C CA . ILE A 1 185 ? 11.664 -42.25 -7.145 1 93.94 185 ILE A CA 1
ATOM 1522 C C . ILE A 1 185 ? 11.281 -42.219 -8.625 1 93.94 185 ILE A C 1
ATOM 1524 O O . ILE A 1 185 ? 12.133 -42.406 -9.492 1 93.94 185 ILE A O 1
ATOM 1528 N N . LYS A 1 186 ? 10.086 -41.906 -8.867 1 95.69 186 LYS A N 1
ATOM 1529 C CA . LYS A 1 186 ? 9.555 -41.938 -10.227 1 95.69 186 LYS A CA 1
ATOM 1530 C C . LYS A 1 186 ? 10.281 -40.906 -11.109 1 95.69 186 LYS A C 1
ATOM 1532 O O . LYS A 1 186 ? 10.539 -41.188 -12.281 1 95.69 186 LYS A O 1
ATOM 1537 N N . TYR A 1 187 ? 10.641 -39.781 -10.539 1 96.88 187 TYR A N 1
ATOM 1538 C CA . TYR A 1 187 ? 11.203 -38.688 -11.336 1 96.88 187 TYR A CA 1
ATOM 1539 C C . TYR A 1 187 ? 12.688 -38.5 -11.031 1 96.88 187 TYR A C 1
ATOM 1541 O O . TYR A 1 187 ? 13.242 -37.438 -11.258 1 96.88 187 TYR A O 1
ATOM 1549 N N . LYS A 1 188 ? 13.305 -39.438 -10.453 1 95.56 188 LYS A N 1
ATOM 1550 C CA . LYS A 1 188 ? 14.711 -39.375 -10.094 1 95.56 188 LYS A CA 1
ATOM 1551 C C . LYS A 1 188 ? 15.57 -38.969 -11.289 1 95.56 188 LYS A C 1
ATOM 1553 O O . LYS A 1 188 ? 16.453 -38.125 -11.18 1 95.56 188 LYS A O 1
ATOM 1558 N N . TRP A 1 189 ? 15.32 -39.562 -12.43 1 96.75 189 TRP A N 1
ATOM 1559 C CA . TRP A 1 189 ? 16.094 -39.281 -13.633 1 96.75 189 TRP A CA 1
ATOM 1560 C C . TRP A 1 189 ? 16.016 -37.781 -13.984 1 96.75 189 TRP A C 1
ATOM 1562 O O . TRP A 1 189 ? 17.016 -37.188 -14.359 1 96.75 189 TRP A O 1
ATOM 1572 N N . LEU A 1 190 ? 14.836 -37.25 -13.945 1 98 190 LEU A N 1
ATOM 1573 C CA . LEU A 1 190 ? 14.625 -35.844 -14.273 1 98 190 LEU A CA 1
ATOM 1574 C C . LEU A 1 190 ? 15.328 -34.938 -13.266 1 98 190 LEU A C 1
ATOM 1576 O O . LEU A 1 190 ? 15.992 -33.969 -13.648 1 98 190 LEU A O 1
ATOM 1580 N N . LEU A 1 191 ? 15.164 -35.219 -11.953 1 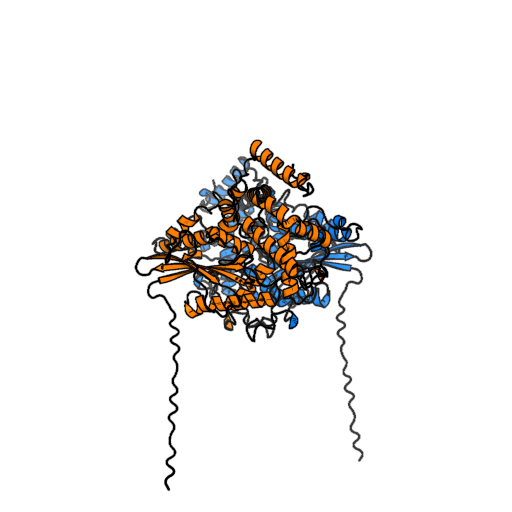97.88 191 LEU A N 1
ATOM 1581 C CA . LEU A 1 191 ? 15.742 -34.406 -10.883 1 97.88 191 LEU A CA 1
ATOM 1582 C C . LEU A 1 191 ? 17.266 -34.438 -10.953 1 97.88 191 LEU A C 1
ATOM 1584 O O . LEU A 1 191 ? 17.906 -33.375 -10.789 1 97.88 191 LEU A O 1
ATOM 1588 N N . ASP A 1 192 ? 17.844 -35.594 -11.242 1 96.94 192 ASP A N 1
ATOM 1589 C CA . ASP A 1 192 ? 19.281 -35.719 -11.422 1 96.94 192 ASP A CA 1
ATOM 1590 C C . ASP A 1 192 ? 19.75 -34.906 -12.641 1 96.94 192 ASP A C 1
ATOM 1592 O O . ASP A 1 192 ? 20.75 -34.188 -12.57 1 96.94 192 ASP A O 1
ATOM 1596 N N . PHE A 1 193 ? 19.047 -35.156 -13.742 1 97.75 193 PHE A N 1
ATOM 1597 C CA . PHE A 1 193 ? 19.375 -34.469 -14.984 1 97.75 193 PHE A CA 1
ATOM 1598 C C . PHE A 1 193 ? 19.359 -32.938 -14.781 1 97.75 193 PHE A C 1
ATOM 1600 O O . PHE A 1 193 ? 20.297 -32.25 -15.148 1 97.75 193 PHE A O 1
ATOM 1607 N N . LEU A 1 194 ? 18.266 -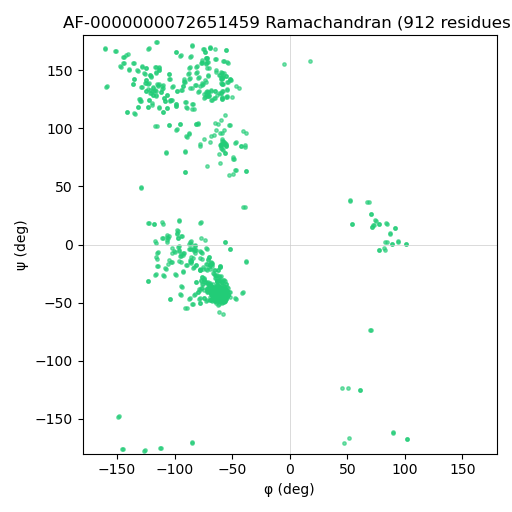32.406 -14.109 1 98.31 194 LEU A N 1
ATOM 1608 C CA . LEU A 1 194 ? 18.109 -30.953 -13.906 1 98.31 194 LEU A CA 1
ATOM 1609 C C . LEU A 1 194 ? 19.141 -30.438 -12.914 1 98.31 194 LEU A C 1
ATOM 1611 O O . LEU A 1 194 ? 19.625 -29.312 -13.062 1 98.31 194 LEU A O 1
ATOM 1615 N N . SER A 1 195 ? 19.406 -31.219 -11.859 1 97.75 195 SER A N 1
ATOM 1616 C CA . SER A 1 195 ? 20.422 -30.797 -10.906 1 97.75 195 SER A CA 1
ATOM 1617 C C . SER A 1 195 ? 21.766 -30.594 -11.602 1 97.75 195 SER A C 1
ATOM 1619 O O . SER A 1 195 ? 22.469 -29.609 -11.344 1 97.75 195 SER A O 1
ATOM 1621 N N . GLU A 1 196 ? 22.141 -31.484 -12.461 1 97.69 196 GLU A N 1
ATOM 1622 C CA . GLU A 1 196 ? 23.391 -31.391 -13.219 1 97.69 196 GLU A CA 1
ATOM 1623 C C . GLU A 1 196 ? 23.375 -30.188 -14.156 1 97.69 196 GLU A C 1
ATOM 1625 O O . GLU A 1 196 ? 24.312 -29.391 -14.156 1 97.69 196 GLU A O 1
ATOM 1630 N N . LYS A 1 197 ? 22.312 -30.047 -14.906 1 97.81 197 LYS A N 1
ATOM 1631 C CA . LYS A 1 197 ? 22.266 -29.078 -15.992 1 97.81 197 LYS A CA 1
ATOM 1632 C C . LYS A 1 197 ? 22.094 -27.656 -15.453 1 97.81 197 LYS A C 1
ATOM 1634 O O . LYS A 1 197 ? 22.578 -26.703 -16.047 1 97.81 197 LYS A O 1
ATOM 1639 N N . THR A 1 198 ? 21.344 -27.5 -14.344 1 97.31 198 THR A N 1
ATOM 1640 C CA . THR A 1 198 ? 21.078 -26.172 -13.797 1 97.31 198 THR A CA 1
ATOM 1641 C C . THR A 1 198 ? 22.219 -25.734 -12.867 1 97.31 198 THR A C 1
ATOM 1643 O O . THR A 1 198 ? 22.297 -24.562 -12.5 1 97.31 198 THR A O 1
ATOM 1646 N N . GLY A 1 199 ? 23.062 -26.703 -12.484 1 94.81 199 GLY A N 1
ATOM 1647 C CA . GLY A 1 199 ? 24.188 -26.391 -11.617 1 94.81 199 GLY A CA 1
ATOM 1648 C C . GLY A 1 199 ? 23.797 -26.219 -10.164 1 94.81 199 GLY A C 1
ATOM 1649 O O . GLY A 1 199 ? 24.5 -25.562 -9.391 1 94.81 199 GLY A O 1
ATOM 1650 N N . GLN A 1 200 ? 22.609 -26.719 -9.773 1 94.5 200 GLN A N 1
ATOM 1651 C CA . GLN A 1 200 ? 22.125 -26.672 -8.406 1 94.5 200 GLN A CA 1
ATOM 1652 C C . GLN A 1 200 ? 21.266 -27.875 -8.078 1 94.5 200 GLN A C 1
ATOM 1654 O O . GLN A 1 200 ? 20.672 -28.484 -8.977 1 94.5 200 GLN A O 1
ATOM 1659 N N . ASN A 1 201 ? 21.25 -28.203 -6.805 1 93.62 201 ASN A N 1
ATOM 1660 C CA . ASN A 1 201 ? 20.375 -29.297 -6.398 1 93.62 201 ASN A CA 1
ATOM 1661 C C . ASN A 1 201 ? 18.906 -28.922 -6.594 1 93.62 201 ASN A C 1
ATOM 1663 O O . ASN A 1 201 ? 18.453 -27.875 -6.121 1 93.62 201 ASN A O 1
ATOM 1667 N N . VAL A 1 202 ? 18.172 -29.797 -7.344 1 95.38 202 VAL A N 1
ATOM 1668 C CA . VAL A 1 202 ? 16.781 -29.531 -7.684 1 95.38 202 VAL A CA 1
ATOM 1669 C C . VAL A 1 202 ? 15.883 -30.594 -7.031 1 95.38 202 VAL A C 1
ATOM 1671 O O . VAL A 1 202 ? 16.172 -31.781 -7.105 1 95.38 202 VAL A O 1
ATOM 1674 N N . ASP A 1 203 ? 14.875 -30.156 -6.32 1 94.06 203 ASP A N 1
ATOM 1675 C CA . ASP A 1 203 ? 13.828 -31.031 -5.82 1 94.06 203 ASP A CA 1
ATOM 1676 C C . ASP A 1 203 ? 12.477 -30.688 -6.434 1 94.06 203 ASP A C 1
ATOM 1678 O O . ASP A 1 203 ? 12.375 -29.766 -7.246 1 94.06 203 ASP A O 1
ATOM 1682 N N . PRO A 1 204 ? 11.406 -31.484 -6.176 1 95.12 204 PRO A N 1
ATOM 1683 C CA . PRO A 1 204 ? 10.117 -31.266 -6.828 1 95.12 204 PRO A CA 1
ATOM 1684 C C . PRO A 1 204 ? 9.578 -29.844 -6.602 1 95.12 204 PRO A C 1
ATOM 1686 O O . PRO A 1 204 ? 8.961 -29.266 -7.496 1 95.12 204 PRO A O 1
ATOM 1689 N N . PHE A 1 205 ? 9.875 -29.234 -5.48 1 93.56 205 PHE A N 1
ATOM 1690 C CA . PHE A 1 205 ? 9.359 -27.922 -5.145 1 93.56 205 PHE A CA 1
ATOM 1691 C C . PHE A 1 205 ? 10.109 -26.828 -5.91 1 93.56 205 PHE A C 1
ATOM 1693 O O . PHE A 1 205 ? 9.68 -25.672 -5.938 1 93.56 205 PHE A O 1
ATOM 1700 N N . ASP A 1 206 ? 11.156 -27.188 -6.625 1 94.5 206 ASP A N 1
ATOM 1701 C CA . ASP A 1 206 ? 11.93 -26.234 -7.422 1 94.5 206 ASP A CA 1
ATOM 1702 C C . ASP A 1 206 ? 11.43 -26.203 -8.867 1 94.5 206 ASP A C 1
ATOM 1704 O O . ASP A 1 206 ? 11.844 -25.359 -9.656 1 94.5 206 ASP A O 1
ATOM 1708 N N . MET A 1 207 ? 10.539 -27.125 -9.219 1 96.12 207 MET A N 1
ATOM 1709 C CA . MET A 1 207 ? 10.117 -27.266 -10.609 1 96.12 207 MET A CA 1
ATOM 1710 C C . MET A 1 207 ? 9.445 -25.984 -11.109 1 96.12 207 MET A C 1
ATOM 1712 O O . MET A 1 207 ? 9.555 -25.641 -12.289 1 96.12 207 MET A O 1
ATOM 1716 N N . TRP A 1 208 ? 8.797 -25.266 -10.203 1 95.81 208 TRP A N 1
ATOM 1717 C CA . TRP A 1 208 ? 8.078 -24.047 -10.602 1 95.81 208 TRP A CA 1
ATOM 1718 C C . TRP A 1 208 ? 9.031 -23.031 -11.211 1 95.81 208 TRP A C 1
ATOM 1720 O O . TRP A 1 208 ? 8.688 -22.359 -12.188 1 95.81 208 TRP A O 1
ATOM 1730 N N . MET A 1 209 ? 10.18 -22.875 -10.68 1 96.25 209 MET A N 1
ATOM 1731 C CA . MET A 1 209 ? 11.148 -21.875 -11.117 1 96.25 209 MET A CA 1
ATOM 1732 C C . MET A 1 209 ? 11.625 -22.172 -12.539 1 96.25 209 MET A C 1
ATOM 1734 O O . MET A 1 209 ? 11.695 -21.266 -13.375 1 96.25 209 MET A O 1
ATOM 1738 N N . ILE A 1 210 ? 11.906 -23.469 -12.766 1 97.56 210 ILE A N 1
ATOM 1739 C CA . ILE A 1 210 ? 12.398 -23.891 -14.078 1 97.56 210 ILE A CA 1
ATOM 1740 C C . ILE A 1 210 ? 11.281 -23.766 -15.109 1 97.56 210 ILE A C 1
ATOM 1742 O O . ILE A 1 210 ? 11.484 -23.203 -16.188 1 97.56 210 ILE A O 1
ATOM 1746 N N . ASN A 1 211 ? 10.156 -24.281 -14.727 1 97.44 211 ASN A N 1
ATOM 1747 C CA . ASN A 1 211 ? 9.016 -24.219 -15.633 1 97.44 211 ASN A CA 1
ATOM 1748 C C . ASN A 1 211 ? 8.625 -22.766 -15.938 1 97.44 211 ASN A C 1
ATOM 1750 O O . ASN A 1 211 ? 8.305 -22.438 -17.078 1 97.44 211 ASN A O 1
ATOM 1754 N N . ASP A 1 212 ? 8.617 -21.906 -14.938 1 97.06 212 ASP A N 1
ATOM 1755 C CA . ASP A 1 212 ? 8.273 -20.5 -15.102 1 97.06 212 ASP A CA 1
ATOM 1756 C C . ASP A 1 212 ? 9.25 -19.812 -16.047 1 97.06 212 ASP A C 1
ATOM 1758 O O . ASP A 1 212 ? 8.836 -19.062 -16.938 1 97.06 212 ASP A O 1
ATOM 1762 N N . ALA A 1 213 ? 10.516 -20.031 -15.852 1 97.75 213 ALA A N 1
ATOM 1763 C CA . ALA A 1 213 ? 11.539 -19.438 -16.703 1 97.75 213 ALA A CA 1
ATOM 1764 C C . ALA A 1 213 ? 11.352 -19.844 -18.156 1 97.75 213 ALA A C 1
ATOM 1766 O O . ALA A 1 213 ? 11.312 -19 -19.047 1 97.75 213 ALA A O 1
ATOM 1767 N N . PHE A 1 214 ? 11.203 -21.172 -18.391 1 97.94 214 PHE A N 1
ATOM 1768 C CA . PHE A 1 214 ? 11.062 -21.688 -19.75 1 97.94 214 PHE A CA 1
ATOM 1769 C C . PHE A 1 214 ? 9.781 -21.172 -20.391 1 97.94 214 PHE A C 1
ATOM 1771 O O . PHE A 1 214 ? 9.773 -20.797 -21.562 1 97.94 214 PHE A O 1
ATOM 1778 N N . TYR A 1 215 ? 8.719 -21.188 -19.625 1 97 215 TYR A N 1
ATOM 1779 C CA . TYR A 1 215 ? 7.434 -20.719 -20.125 1 97 215 TYR A CA 1
ATOM 1780 C C . TYR A 1 215 ? 7.535 -19.266 -20.609 1 97 215 TYR A C 1
ATOM 1782 O O . TYR A 1 215 ? 7.102 -18.953 -21.719 1 97 215 TYR A O 1
ATOM 1790 N N . ILE A 1 216 ? 8.094 -18.375 -19.828 1 97.88 216 ILE A N 1
ATOM 1791 C CA . ILE A 1 216 ? 8.172 -16.953 -20.125 1 97.88 216 ILE A CA 1
ATOM 1792 C C . ILE A 1 216 ? 9.156 -16.703 -21.266 1 97.88 216 ILE A C 1
ATOM 1794 O O . ILE A 1 216 ? 8.906 -15.883 -22.141 1 97.88 216 ILE A O 1
ATOM 1798 N N . GLU A 1 217 ? 10.305 -17.422 -21.25 1 97.94 217 GLU A N 1
ATOM 1799 C CA . GLU A 1 217 ? 11.25 -17.312 -22.344 1 97.94 217 GLU A CA 1
ATOM 1800 C C . GLU A 1 217 ? 10.602 -17.672 -23.672 1 97.94 217 GLU A C 1
ATOM 1802 O O . GLU A 1 217 ? 10.742 -16.938 -24.656 1 97.94 217 GLU A O 1
ATOM 1807 N N . LYS A 1 218 ? 9.859 -18.734 -23.703 1 96.5 218 LYS A N 1
ATOM 1808 C CA . LYS A 1 218 ? 9.141 -19.125 -24.906 1 96.5 218 LYS A CA 1
ATOM 1809 C C . LYS A 1 218 ? 8.109 -18.078 -25.297 1 96.5 218 LYS A C 1
ATOM 1811 O O . LYS A 1 218 ? 7.98 -17.734 -26.469 1 96.5 218 LYS A O 1
ATOM 1816 N N . LEU A 1 219 ? 7.406 -17.609 -24.297 1 95.56 219 LEU A N 1
ATOM 1817 C CA . LEU A 1 219 ? 6.379 -16.609 -24.531 1 95.56 219 LEU A CA 1
ATOM 1818 C C . LEU A 1 219 ? 6.977 -15.359 -25.172 1 95.56 219 LEU A C 1
ATOM 1820 O O . LEU A 1 219 ? 6.316 -14.695 -25.984 1 95.56 219 LEU A O 1
ATOM 1824 N N . LYS A 1 220 ? 8.203 -15.062 -24.859 1 95.5 220 LYS A N 1
ATOM 1825 C CA . LYS A 1 220 ? 8.859 -13.859 -25.359 1 95.5 220 LYS A CA 1
ATOM 1826 C C . LYS A 1 220 ? 9.664 -14.164 -26.625 1 95.5 220 LYS A C 1
ATOM 1828 O O . LYS A 1 220 ? 10.469 -13.336 -27.062 1 95.5 220 LYS A O 1
ATOM 1833 N N . GLY A 1 221 ? 9.562 -15.344 -27.156 1 95.06 221 GLY A N 1
ATOM 1834 C CA . GLY A 1 221 ? 10.227 -15.734 -28.391 1 95.06 221 GLY A CA 1
ATOM 1835 C C . GLY A 1 221 ? 11.719 -15.961 -28.219 1 95.06 221 GLY A C 1
ATOM 1836 O O . GLY A 1 221 ? 12.469 -15.922 -29.203 1 95.06 221 GLY A O 1
ATOM 1837 N N . LYS A 1 222 ? 12.102 -16.188 -27.031 1 96.81 222 LYS A N 1
ATOM 1838 C CA . LYS A 1 222 ? 13.508 -16.469 -26.766 1 96.81 222 LYS A CA 1
ATOM 1839 C C . LYS A 1 222 ? 13.82 -17.953 -26.906 1 96.81 222 LYS A C 1
ATOM 1841 O O . LYS A 1 222 ? 12.969 -18.797 -26.625 1 96.81 222 LYS A O 1
ATOM 1846 N N . LYS A 1 223 ? 15.062 -18.25 -27.359 1 97.31 223 LYS A N 1
ATOM 1847 C CA . LYS A 1 223 ? 15.5 -19.656 -27.391 1 97.31 223 LYS A CA 1
ATOM 1848 C C . LYS A 1 223 ? 15.891 -20.141 -26.016 1 97.31 223 LYS A C 1
ATOM 1850 O O . LYS A 1 223 ? 16.562 -19.438 -25.25 1 97.31 223 LYS A O 1
ATOM 1855 N N . LEU A 1 224 ? 15.469 -21.328 -25.688 1 98.06 224 LEU A N 1
ATOM 1856 C CA . LEU A 1 224 ? 15.828 -21.906 -24.406 1 98.06 224 LEU A CA 1
ATOM 1857 C C . LEU A 1 224 ? 17.297 -22.359 -24.391 1 98.06 224 LEU A C 1
ATOM 1859 O O . LEU A 1 224 ? 17.953 -22.344 -25.422 1 98.06 224 LEU A O 1
ATOM 1863 N N . VAL A 1 225 ? 17.875 -22.641 -23.219 1 97.81 225 VAL A N 1
ATOM 1864 C CA . VAL A 1 225 ? 19.219 -23.188 -23.078 1 97.81 225 VAL A CA 1
ATOM 1865 C C . VAL A 1 225 ? 19.344 -24.469 -23.906 1 97.81 225 VAL A C 1
ATOM 1867 O O . VAL A 1 225 ? 18.359 -25.172 -24.109 1 97.81 225 VAL A O 1
ATOM 1870 N N . ASP A 1 226 ? 20.5 -24.906 -24.312 1 96.75 226 ASP A N 1
ATOM 1871 C CA . ASP A 1 226 ? 20.766 -25.906 -25.344 1 96.75 226 ASP A CA 1
ATOM 1872 C C . ASP A 1 226 ? 20.141 -27.25 -24.984 1 96.75 226 ASP A C 1
ATOM 1874 O O . ASP A 1 226 ? 19.578 -27.938 -25.828 1 96.75 226 ASP A O 1
ATOM 1878 N N . TRP A 1 227 ? 20.234 -27.594 -23.703 1 97.25 227 TRP A N 1
ATOM 1879 C CA . TRP A 1 227 ? 19.781 -28.922 -23.297 1 97.25 227 TRP A CA 1
ATOM 1880 C C . TRP A 1 227 ? 18.266 -28.984 -23.234 1 97.25 227 TRP A C 1
ATOM 1882 O O . TRP A 1 227 ? 17.688 -30.062 -23.141 1 97.25 227 TRP A O 1
ATOM 1892 N N . ALA A 1 228 ? 17.562 -27.859 -23.281 1 98 228 ALA A N 1
ATOM 1893 C CA . ALA A 1 228 ? 16.109 -27.828 -23.172 1 98 228 ALA A CA 1
ATOM 1894 C C . ALA A 1 228 ? 15.469 -27.469 -24.516 1 98 228 ALA A C 1
ATOM 1896 O O . ALA A 1 228 ? 14.344 -27.875 -24.797 1 98 228 ALA A O 1
ATOM 1897 N N . GLU A 1 229 ? 16.203 -26.75 -25.312 1 97.25 229 GLU A N 1
ATOM 1898 C CA . GLU A 1 229 ? 15.656 -26.266 -26.578 1 97.25 229 GLU A CA 1
ATOM 1899 C C . GLU A 1 229 ? 15.195 -27.438 -27.453 1 97.25 229 GLU A C 1
ATOM 1901 O O . GLU A 1 229 ? 15.977 -28.344 -27.75 1 97.25 229 GLU A O 1
ATOM 1906 N N . GLY A 1 230 ? 13.984 -27.422 -27.875 1 95.62 230 GLY A N 1
ATOM 1907 C CA . GLY A 1 230 ? 13.453 -28.406 -28.797 1 95.62 230 GLY A CA 1
ATOM 1908 C C . GLY A 1 230 ? 13.133 -29.734 -28.125 1 95.62 230 GLY A C 1
ATOM 1909 O O . GLY A 1 230 ? 12.609 -30.656 -28.75 1 95.62 230 GLY A O 1
ATOM 1910 N N . ASN A 1 231 ? 13.422 -29.922 -26.875 1 97 231 ASN A N 1
ATOM 1911 C CA . ASN A 1 231 ? 13.156 -31.156 -26.141 1 97 231 ASN A CA 1
ATOM 1912 C C . ASN A 1 231 ? 11.789 -31.125 -25.469 1 97 231 ASN A C 1
ATOM 1914 O O . ASN A 1 231 ? 11.688 -31 -24.25 1 97 231 ASN A O 1
ATOM 1918 N N . GLN A 1 232 ? 10.812 -31.375 -26.219 1 96.88 232 GLN A N 1
ATOM 1919 C CA . GLN A 1 232 ? 9.43 -31.234 -25.75 1 96.88 232 GLN A CA 1
ATOM 1920 C C . GLN A 1 232 ? 9.117 -32.25 -24.656 1 96.88 232 GLN A C 1
ATOM 1922 O O . GLN A 1 232 ? 8.383 -31.938 -23.719 1 96.88 232 GLN A O 1
ATOM 1927 N N . THR A 1 233 ? 9.617 -33.438 -24.781 1 97.44 233 THR A N 1
ATOM 1928 C CA . THR A 1 233 ? 9.383 -34.469 -23.766 1 97.44 233 THR A CA 1
ATOM 1929 C C . THR A 1 233 ? 9.898 -34 -22.406 1 97.44 233 THR A C 1
ATOM 1931 O O . THR A 1 233 ? 9.219 -34.188 -21.391 1 97.44 233 THR A O 1
ATOM 1934 N N . LEU A 1 234 ? 11.094 -33.438 -22.391 1 97.94 234 LEU A N 1
ATOM 1935 C CA . LEU A 1 234 ? 11.672 -32.906 -21.172 1 97.94 234 LEU A CA 1
ATOM 1936 C C . LEU A 1 234 ? 10.805 -31.781 -20.594 1 97.94 234 LEU A C 1
ATOM 1938 O O . LEU A 1 234 ? 10.5 -31.781 -19.391 1 97.94 234 LEU A O 1
ATOM 1942 N N . LEU A 1 235 ? 10.391 -30.875 -21.438 1 97.88 235 LEU A N 1
ATOM 1943 C CA . LEU A 1 235 ? 9.594 -29.719 -21.016 1 97.88 235 LEU A CA 1
ATOM 1944 C C . LEU A 1 235 ? 8.242 -30.172 -20.469 1 97.88 235 LEU A C 1
ATOM 1946 O O . LEU A 1 235 ? 7.777 -29.656 -19.453 1 97.88 235 LEU A O 1
ATOM 1950 N N . ASP A 1 236 ? 7.652 -31.141 -21.125 1 97.5 236 ASP A N 1
ATOM 1951 C CA . ASP A 1 236 ? 6.375 -31.688 -20.672 1 97.5 236 ASP A CA 1
ATOM 1952 C C . ASP A 1 236 ? 6.512 -32.375 -19.312 1 97.5 236 ASP A C 1
ATOM 1954 O O . ASP A 1 236 ? 5.617 -32.25 -18.469 1 97.5 236 ASP A O 1
ATOM 1958 N N . THR A 1 237 ? 7.574 -33.125 -19.141 1 98.19 237 THR A N 1
ATOM 1959 C CA . THR A 1 237 ? 7.793 -33.812 -17.891 1 98.19 237 THR A CA 1
ATOM 1960 C C . THR A 1 237 ? 8.023 -32.812 -16.75 1 98.19 237 THR A C 1
ATOM 1962 O O . THR A 1 237 ? 7.559 -33.031 -15.633 1 98.19 237 THR A O 1
ATOM 1965 N N . ILE A 1 238 ? 8.773 -31.734 -17.031 1 98.19 238 ILE A N 1
ATOM 1966 C CA . ILE A 1 238 ? 8.977 -30.656 -16.047 1 98.19 238 ILE A CA 1
ATOM 1967 C C . ILE A 1 238 ? 7.625 -30.062 -15.664 1 98.19 238 ILE A C 1
ATOM 1969 O O . ILE A 1 238 ? 7.336 -29.875 -14.477 1 98.19 238 ILE A O 1
ATOM 1973 N N . ALA A 1 239 ? 6.832 -29.766 -16.641 1 97.5 239 ALA A N 1
ATOM 1974 C CA . ALA A 1 239 ? 5.516 -29.188 -16.406 1 97.5 239 ALA A CA 1
ATOM 1975 C C . ALA A 1 239 ? 4.629 -30.125 -15.602 1 97.5 239 ALA A C 1
ATOM 1977 O O . ALA A 1 239 ? 3.875 -29.688 -14.734 1 97.5 239 ALA A O 1
ATOM 1978 N N . GLU A 1 240 ? 4.676 -31.391 -15.945 1 97.5 240 GLU A N 1
ATOM 1979 C CA . GLU A 1 240 ? 3.891 -32.406 -15.234 1 97.5 240 GLU A CA 1
ATOM 1980 C C . GLU A 1 240 ? 4.25 -32.438 -13.75 1 97.5 240 GLU A C 1
ATOM 1982 O O . GLU A 1 240 ? 3.365 -32.438 -12.891 1 97.5 240 GLU A O 1
ATOM 1987 N N . LEU A 1 241 ? 5.527 -32.469 -13.453 1 98 241 LEU A N 1
ATOM 1988 C CA . LEU A 1 241 ? 5.969 -32.5 -12.062 1 98 241 LEU A CA 1
ATOM 1989 C C . LEU A 1 241 ? 5.629 -31.188 -11.352 1 98 241 LEU A C 1
ATOM 1991 O O . LEU A 1 241 ? 5.281 -31.203 -10.172 1 98 241 LEU A O 1
ATOM 1995 N N . ASP A 1 242 ? 5.734 -30.094 -12.055 1 97.62 242 ASP A N 1
ATOM 1996 C CA . ASP A 1 242 ? 5.352 -28.797 -11.508 1 97.62 242 ASP A CA 1
ATOM 1997 C C . ASP A 1 242 ? 3.869 -28.766 -11.141 1 97.62 242 ASP A C 1
ATOM 1999 O O . ASP A 1 242 ? 3.498 -28.297 -10.062 1 97.62 242 ASP A O 1
ATOM 2003 N N . ASN A 1 243 ? 3.055 -29.266 -12.023 1 97.12 243 ASN A N 1
ATOM 2004 C CA . ASN A 1 243 ? 1.621 -29.344 -11.758 1 97.12 243 ASN A CA 1
ATOM 2005 C C . ASN A 1 243 ? 1.325 -30.203 -10.523 1 97.12 243 ASN A C 1
ATOM 2007 O O . ASN A 1 243 ? 0.457 -29.844 -9.727 1 97.12 243 ASN A O 1
ATOM 2011 N N . LEU A 1 244 ? 2.004 -31.266 -10.438 1 96.62 244 LEU A N 1
ATOM 2012 C CA . LEU A 1 244 ? 1.808 -32.156 -9.305 1 96.62 244 LEU A CA 1
ATOM 2013 C C . LEU A 1 244 ? 2.162 -31.469 -7.996 1 96.62 244 LEU A C 1
ATOM 2015 O O . LEU A 1 244 ? 1.428 -31.578 -7.008 1 96.62 244 LEU A O 1
ATOM 2019 N N . GLN A 1 245 ? 3.256 -30.812 -7.969 1 94.94 245 GLN A N 1
ATOM 2020 C CA . GLN A 1 245 ? 3.67 -30.125 -6.75 1 94.94 245 GLN A CA 1
ATOM 2021 C C . GLN A 1 245 ? 2.688 -29.016 -6.391 1 94.94 245 GLN A C 1
ATOM 2023 O O . GLN A 1 245 ? 2.428 -28.781 -5.211 1 94.94 245 GLN A O 1
ATOM 2028 N N . GLU A 1 246 ? 2.16 -28.328 -7.406 1 95.5 246 GLU A N 1
ATOM 2029 C CA . GLU A 1 246 ? 1.165 -27.297 -7.148 1 95.5 246 GLU A CA 1
ATOM 2030 C C . GLU A 1 246 ? -0.088 -27.891 -6.508 1 95.5 246 GLU A C 1
ATOM 2032 O O . GLU A 1 246 ? -0.707 -27.25 -5.648 1 95.5 246 GLU A O 1
ATOM 2037 N N . ARG A 1 247 ? -0.461 -29.062 -6.934 1 96.81 247 ARG A N 1
ATOM 2038 C CA . ARG A 1 247 ? -1.587 -29.766 -6.32 1 96.81 247 ARG A CA 1
ATOM 2039 C C . ARG A 1 247 ? -1.312 -30.062 -4.852 1 96.81 247 ARG A C 1
ATOM 2041 O O . ARG A 1 247 ? -2.17 -29.844 -3.996 1 96.81 247 ARG A O 1
ATOM 2048 N N . TRP A 1 248 ? -0.087 -30.516 -4.57 1 96.38 248 TRP A N 1
ATOM 2049 C CA . TRP A 1 248 ? 0.289 -30.812 -3.193 1 96.38 248 TRP A CA 1
ATOM 2050 C C . TRP A 1 248 ? 0.252 -29.547 -2.336 1 96.38 248 TRP A C 1
ATOM 2052 O O . TRP A 1 248 ? -0.159 -29.594 -1.174 1 96.38 248 TRP A O 1
ATOM 2062 N N . MET A 1 249 ? 0.624 -28.453 -2.916 1 94.12 249 MET A N 1
ATOM 2063 C CA . MET A 1 249 ? 0.753 -27.203 -2.174 1 94.12 249 MET A CA 1
ATOM 2064 C C . MET A 1 249 ? -0.611 -26.688 -1.722 1 94.12 249 MET A C 1
ATOM 2066 O O . MET A 1 249 ? -0.699 -25.844 -0.824 1 94.12 249 MET A O 1
ATOM 2070 N N . VAL A 1 250 ? -1.678 -27.203 -2.283 1 95.25 250 VAL A N 1
ATOM 2071 C CA . VAL A 1 250 ? -3.004 -26.812 -1.823 1 95.25 250 VAL A CA 1
ATOM 2072 C C . VAL A 1 250 ? -3.746 -28.031 -1.271 1 95.25 250 VAL A C 1
ATOM 2074 O O . VAL A 1 250 ? -4.977 -28.031 -1.189 1 95.25 250 VAL A O 1
ATOM 2077 N N . GLY A 1 251 ? -2.98 -29.078 -0.969 1 96 251 GLY A N 1
ATOM 2078 C CA . GLY A 1 251 ? -3.475 -30.188 -0.182 1 96 251 GLY A CA 1
ATOM 2079 C C . GLY A 1 251 ? -4.16 -31.25 -1.02 1 96 251 GLY A C 1
ATOM 2080 O O . GLY A 1 251 ? -4.762 -32.188 -0.479 1 96 251 GLY A O 1
ATOM 2081 N N . LEU A 1 252 ? -4.066 -31.172 -2.346 1 96.25 252 LEU A N 1
ATOM 2082 C CA . LEU A 1 252 ? -4.688 -32.156 -3.217 1 96.25 252 LEU A CA 1
ATOM 2083 C C . LEU A 1 252 ? -3.807 -33.406 -3.35 1 96.25 252 LEU A C 1
ATOM 2085 O O . LEU A 1 252 ? -2.58 -33.281 -3.385 1 96.25 252 LEU A O 1
ATOM 2089 N N . ASP A 1 253 ? -4.387 -34.562 -3.297 1 94.5 253 ASP A N 1
ATOM 2090 C CA . ASP A 1 253 ? -3.787 -35.875 -3.598 1 94.5 253 ASP A CA 1
ATOM 2091 C C . ASP A 1 253 ? -2.789 -36.281 -2.516 1 94.5 253 ASP A C 1
ATOM 2093 O O . ASP A 1 253 ? -1.751 -36.875 -2.814 1 94.5 253 ASP A O 1
ATOM 2097 N N . LEU A 1 254 ? -2.969 -35.781 -1.312 1 96.38 254 LEU A N 1
ATOM 2098 C CA . LEU A 1 254 ? -2.148 -36.156 -0.167 1 96.38 254 LEU A CA 1
ATOM 2099 C C . LEU A 1 254 ? -3 -36.812 0.927 1 96.38 254 LEU A C 1
ATOM 2101 O O . LEU A 1 254 ? -4.09 -36.312 1.235 1 96.38 254 LEU A O 1
ATOM 2105 N N . LYS A 1 255 ? -2.568 -37.875 1.422 1 94.81 255 LYS A N 1
ATOM 2106 C CA . LYS A 1 255 ? -3.189 -38.469 2.609 1 94.81 255 LYS A CA 1
ATOM 2107 C C . LYS A 1 255 ? -2.691 -37.781 3.879 1 94.81 255 LYS A C 1
ATOM 2109 O O . LYS A 1 255 ? -1.546 -37.312 3.939 1 94.81 255 LYS A O 1
ATOM 2114 N N . PRO A 1 256 ? -3.59 -37.719 4.879 1 94.5 256 PRO A N 1
ATOM 2115 C CA . PRO A 1 256 ? -3.148 -37.125 6.137 1 94.5 256 PRO A CA 1
ATOM 2116 C C . PRO A 1 256 ? -1.944 -37.812 6.746 1 94.5 256 PRO A C 1
ATOM 2118 O O . PRO A 1 256 ? -1.774 -39.031 6.559 1 94.5 256 PRO A O 1
ATOM 2121 N N . LEU A 1 257 ? -1.155 -37.094 7.391 1 93.25 257 LEU A N 1
ATOM 2122 C CA . LEU A 1 257 ? 0.008 -37.594 8.102 1 93.25 257 LEU A CA 1
ATOM 2123 C C . LEU A 1 257 ? 0.109 -37 9.492 1 93.25 257 LEU A C 1
ATOM 2125 O O . LEU A 1 257 ? 0.408 -35.812 9.641 1 93.25 257 LEU A O 1
ATOM 2129 N N . GLY A 1 258 ? -0.085 -37.844 10.453 1 89.25 258 GLY A N 1
ATOM 2130 C CA . GLY A 1 258 ? -0.187 -37.312 11.805 1 89.25 258 GLY A CA 1
ATOM 2131 C C . GLY A 1 258 ? -1.354 -36.344 11.992 1 89.25 258 GLY A C 1
ATOM 2132 O O . GLY A 1 258 ? -2.486 -36.656 11.625 1 89.25 258 GLY A O 1
ATOM 2133 N N . ASP A 1 259 ? -0.998 -35.156 12.469 1 88.31 259 ASP A N 1
ATOM 2134 C CA . ASP A 1 259 ? -2.045 -34.156 12.711 1 88.31 259 ASP A CA 1
ATOM 2135 C C . ASP A 1 259 ? -2.154 -33.188 11.547 1 88.31 259 ASP A C 1
ATOM 2137 O O . ASP A 1 259 ? -2.883 -32.188 11.625 1 88.31 259 ASP A O 1
ATOM 2141 N N . ALA A 1 260 ? -1.468 -33.594 10.492 1 91.44 260 ALA A N 1
ATOM 2142 C CA . ALA A 1 260 ? -1.545 -32.719 9.312 1 91.44 260 ALA A CA 1
ATOM 2143 C C . ALA A 1 260 ? -2.568 -33.25 8.312 1 91.44 260 ALA A C 1
ATOM 2145 O O . ALA A 1 260 ? -2.293 -34.219 7.586 1 91.44 260 ALA A O 1
ATOM 2146 N N . ASN A 1 261 ? -3.711 -32.719 8.336 1 94.44 261 ASN A N 1
ATOM 2147 C CA . ASN A 1 261 ? -4.688 -32.938 7.277 1 94.44 261 ASN A CA 1
ATOM 2148 C C . ASN A 1 261 ? -4.508 -31.922 6.145 1 94.44 261 ASN A C 1
ATOM 2150 O O . ASN A 1 261 ? -5.082 -30.844 6.184 1 94.44 261 ASN A O 1
ATOM 2154 N N . PHE A 1 262 ? -3.797 -32.312 5.129 1 96.56 262 PHE A N 1
ATOM 2155 C CA . PHE A 1 262 ? -3.336 -31.406 4.098 1 96.56 262 PHE A CA 1
ATOM 2156 C C . PHE A 1 262 ? -4.516 -30.797 3.354 1 96.56 262 PHE A C 1
ATOM 2158 O O . PHE A 1 262 ? -4.543 -29.578 3.109 1 96.56 262 PHE A O 1
ATOM 2165 N N . ARG A 1 263 ? -5.516 -31.547 2.998 1 95.06 263 ARG A N 1
ATOM 2166 C CA . ARG A 1 263 ? -6.641 -31.109 2.178 1 95.06 263 ARG A CA 1
ATOM 2167 C C . ARG A 1 263 ? -7.484 -30.078 2.912 1 95.06 263 ARG A C 1
ATOM 2169 O O . ARG A 1 263 ? -8.156 -29.25 2.283 1 95.06 263 ARG A O 1
ATOM 2176 N N . GLU A 1 264 ? -7.418 -30.125 4.199 1 94.12 264 GLU A N 1
ATOM 2177 C CA . GLU A 1 264 ? -8.172 -29.172 4.996 1 94.12 264 GLU A CA 1
ATOM 2178 C C . GLU A 1 264 ? -7.297 -27.984 5.387 1 94.12 264 GLU A C 1
ATOM 2180 O O . GLU A 1 264 ? -7.715 -26.828 5.262 1 94.12 264 GLU A O 1
ATOM 2185 N N . GLU A 1 265 ? -6.086 -28.234 5.77 1 94.75 265 GLU A N 1
ATOM 2186 C CA . GLU A 1 265 ? -5.254 -27.219 6.422 1 94.75 265 GLU A CA 1
ATOM 2187 C C . GLU A 1 265 ? -4.645 -26.266 5.402 1 94.75 265 GLU A C 1
ATOM 2189 O O . GLU A 1 265 ? -4.555 -25.062 5.648 1 94.75 265 GLU A O 1
ATOM 2194 N N . LEU A 1 266 ? -4.203 -26.812 4.297 1 95.69 266 LEU A N 1
ATOM 2195 C CA . LEU A 1 266 ? -3.506 -25.953 3.344 1 95.69 266 LEU A CA 1
ATOM 2196 C C . LEU A 1 266 ? -4.461 -24.938 2.717 1 95.69 266 LEU A C 1
ATOM 2198 O O . LEU A 1 266 ? -4.195 -23.734 2.732 1 95.69 266 LEU A O 1
ATOM 2202 N N . PRO A 1 267 ? -5.668 -25.391 2.225 1 95.94 267 PRO A N 1
ATOM 2203 C CA . PRO A 1 267 ? -6.621 -24.391 1.745 1 95.94 267 PRO A CA 1
ATOM 2204 C C . PRO A 1 267 ? -7.059 -23.422 2.842 1 95.94 267 PRO A C 1
ATOM 2206 O O . PRO A 1 267 ? -7.32 -22.25 2.564 1 95.94 267 PRO A O 1
ATOM 2209 N N . LYS A 1 268 ? -7.121 -23.859 4.039 1 95.56 268 LYS A N 1
ATOM 2210 C CA . LYS A 1 268 ? -7.484 -23.016 5.176 1 95.56 268 LYS A CA 1
ATOM 2211 C C . LYS A 1 268 ? -6.453 -21.906 5.391 1 95.56 268 LYS A C 1
ATOM 2213 O O . LYS A 1 268 ? -6.812 -20.75 5.562 1 95.56 268 LYS A O 1
ATOM 2218 N N . ILE A 1 269 ? -5.211 -22.281 5.316 1 94.44 269 ILE A N 1
ATOM 2219 C CA . ILE A 1 269 ? -4.129 -21.344 5.609 1 94.44 269 ILE A CA 1
ATOM 2220 C C . ILE A 1 269 ? -3.908 -20.422 4.41 1 94.44 269 ILE A C 1
ATOM 2222 O O . ILE A 1 269 ? -3.695 -19.219 4.578 1 94.44 269 ILE A O 1
ATOM 2226 N N . LEU A 1 270 ? -4.012 -20.969 3.197 1 94.69 270 LEU A N 1
ATOM 2227 C CA . LEU A 1 270 ? -3.596 -20.234 2.014 1 94.69 270 LEU A CA 1
ATOM 2228 C C . LEU A 1 270 ? -4.777 -19.5 1.387 1 94.69 270 LEU A C 1
ATOM 2230 O O . LEU A 1 270 ? -4.621 -18.375 0.882 1 94.69 270 LEU A O 1
ATOM 2234 N N . GLY A 1 271 ? -5.941 -20.078 1.4 1 95.31 271 GLY A N 1
ATOM 2235 C CA . GLY A 1 271 ? -7.113 -19.516 0.759 1 95.31 271 GLY A CA 1
ATOM 2236 C C . GLY A 1 271 ? -8.133 -18.969 1.747 1 95.31 271 GLY A C 1
ATOM 2237 O O . GLY A 1 271 ? -8.984 -18.156 1.389 1 95.31 271 GLY A O 1
ATOM 2238 N N . GLY A 1 272 ? -8.062 -19.422 2.979 1 95.56 272 GLY A N 1
ATOM 2239 C CA . GLY A 1 272 ? -9.031 -19.078 4.008 1 95.56 272 GLY A CA 1
ATOM 2240 C C . GLY A 1 272 ? -9.117 -17.594 4.281 1 95.56 272 GLY A C 1
ATOM 2241 O O . GLY A 1 272 ? -10.211 -17.031 4.336 1 95.56 272 GLY A O 1
ATOM 2242 N N . PRO A 1 273 ? -7.973 -16.969 4.422 1 94.12 273 PRO A N 1
ATOM 2243 C CA . PRO A 1 273 ? -7.996 -15.539 4.77 1 94.12 273 PRO A CA 1
ATOM 2244 C C . PRO A 1 273 ? -8.734 -14.695 3.738 1 94.12 273 PRO A C 1
ATOM 2246 O O . PRO A 1 273 ? -9.586 -13.875 4.102 1 94.12 273 PRO A O 1
ATOM 2249 N N . ILE A 1 274 ? -8.516 -14.844 2.426 1 95.56 274 ILE A N 1
ATOM 2250 C CA . ILE A 1 274 ? -9.188 -14.039 1.408 1 95.56 274 ILE A CA 1
ATOM 2251 C C . ILE A 1 274 ? -10.648 -14.461 1.299 1 95.56 274 ILE A C 1
ATOM 2253 O O . ILE A 1 274 ? -11.531 -13.617 1.089 1 95.56 274 ILE A O 1
ATOM 2257 N N . LEU A 1 275 ? -10.898 -15.758 1.416 1 97.38 275 LEU A N 1
ATOM 2258 C CA . LEU A 1 275 ? -12.273 -16.234 1.413 1 97.38 275 LEU A CA 1
ATOM 2259 C C . LEU A 1 275 ? -13.086 -15.578 2.521 1 97.38 275 LEU A C 1
ATOM 2261 O O . LEU A 1 275 ? -14.172 -15.055 2.271 1 97.38 275 LEU A O 1
ATOM 2265 N N . TRP A 1 276 ? -12.578 -15.57 3.672 1 96.94 276 TRP A N 1
ATOM 2266 C CA . TRP A 1 276 ? -13.312 -15.047 4.816 1 96.94 276 TRP A CA 1
ATOM 2267 C C . TRP A 1 276 ? -13.289 -13.516 4.824 1 96.94 276 TRP A C 1
ATOM 2269 O O . TRP A 1 276 ? -14.125 -12.883 5.465 1 96.94 276 TRP A O 1
ATOM 2279 N N . LYS A 1 277 ? -12.305 -12.906 4.145 1 95.75 277 LYS A N 1
ATOM 2280 C CA . LYS A 1 277 ? -12.422 -11.469 3.889 1 95.75 277 LYS A CA 1
ATOM 2281 C C . LYS A 1 277 ? -13.656 -11.156 3.051 1 95.75 277 LYS A C 1
ATOM 2283 O O . LYS A 1 277 ? -14.406 -10.234 3.367 1 95.75 277 LYS A O 1
ATOM 2288 N N . PHE A 1 278 ? -13.875 -11.914 1.998 1 98.12 278 PHE A N 1
ATOM 2289 C CA . PHE A 1 278 ? -15.039 -11.727 1.141 1 98.12 278 PHE A CA 1
ATOM 2290 C C . PHE A 1 278 ? -16.328 -11.953 1.92 1 98.12 278 PHE A C 1
ATOM 2292 O O . PHE A 1 278 ? -17.266 -11.156 1.82 1 98.12 278 PHE A O 1
ATOM 2299 N N . ILE A 1 279 ? -16.344 -13 2.699 1 98.44 279 ILE A N 1
ATOM 2300 C CA . ILE A 1 279 ? -17.531 -13.328 3.494 1 98.44 279 ILE A CA 1
ATOM 2301 C C . ILE A 1 279 ? -17.797 -12.219 4.504 1 98.44 279 ILE A C 1
ATOM 2303 O O . ILE A 1 279 ? -18.938 -11.758 4.641 1 98.44 279 ILE A O 1
ATOM 2307 N N . THR A 1 280 ? -16.734 -11.742 5.172 1 97.06 280 THR A N 1
ATOM 2308 C CA . THR A 1 280 ? -16.875 -10.688 6.172 1 97.06 280 THR A CA 1
ATOM 2309 C C . THR A 1 280 ? -17.406 -9.398 5.531 1 97.06 280 THR A C 1
ATOM 2311 O O . THR A 1 280 ? -18.266 -8.734 6.09 1 97.06 280 THR A O 1
ATOM 2314 N N . ASN A 1 281 ? -16.859 -9.047 4.375 1 97.88 281 ASN A N 1
ATOM 2315 C CA . ASN A 1 281 ? -17.359 -7.879 3.66 1 97.88 281 ASN A CA 1
ATOM 2316 C C . ASN A 1 281 ? -18.859 -7.988 3.389 1 97.88 281 ASN A C 1
ATOM 2318 O O . ASN A 1 281 ? -19.609 -7.027 3.598 1 97.88 281 ASN A O 1
ATOM 2322 N N . MET A 1 282 ? -19.297 -9.156 2.941 1 98.56 282 MET A N 1
ATOM 2323 C CA . MET A 1 282 ? -20.703 -9.359 2.631 1 98.56 282 MET A CA 1
ATOM 2324 C C . MET A 1 282 ? -21.562 -9.305 3.896 1 98.56 282 MET A C 1
ATOM 2326 O O . MET A 1 282 ? -22.625 -8.688 3.91 1 98.56 282 MET A O 1
ATOM 2330 N N . GLN A 1 283 ? -21.078 -9.906 4.949 1 97.56 283 GLN A N 1
ATOM 2331 C CA . GLN A 1 283 ? -21.797 -9.883 6.219 1 97.56 283 GLN A CA 1
ATOM 2332 C C . GLN A 1 283 ? -21.891 -8.469 6.773 1 97.56 283 GLN A C 1
ATOM 2334 O O . GLN A 1 283 ? -22.938 -8.078 7.301 1 97.56 283 GLN A O 1
ATOM 2339 N N . GLU A 1 284 ? -20.797 -7.719 6.676 1 97.06 284 GLU A N 1
ATOM 2340 C CA . GLU A 1 284 ? -20.797 -6.336 7.145 1 97.06 284 GLU A CA 1
ATOM 2341 C C . GLU A 1 284 ? -21.734 -5.469 6.305 1 97.06 284 GLU A C 1
ATOM 2343 O O . GLU A 1 284 ? -22.422 -4.59 6.832 1 97.06 284 GLU A O 1
ATOM 2348 N N . LYS A 1 285 ? -21.734 -5.73 5.008 1 96.88 285 LYS A N 1
ATOM 2349 C CA . LYS A 1 285 ? -22.672 -5.031 4.133 1 96.88 285 LYS A CA 1
ATOM 2350 C C . LYS A 1 285 ? -24.109 -5.273 4.566 1 96.88 285 LYS A C 1
ATOM 2352 O O . LYS A 1 285 ? -24.906 -4.332 4.652 1 96.88 285 LYS A O 1
ATOM 2357 N N . LEU A 1 286 ? -24.484 -6.508 4.848 1 95.44 286 LEU A N 1
ATOM 2358 C CA . LEU A 1 286 ? -25.828 -6.883 5.273 1 95.44 286 LEU A CA 1
ATOM 2359 C C . LEU A 1 286 ? -26.156 -6.262 6.625 1 95.44 286 LEU A C 1
ATOM 2361 O O . LEU A 1 286 ? -27.234 -5.695 6.805 1 95.44 286 LEU A O 1
ATOM 2365 N N . ALA A 1 287 ? -25.234 -6.359 7.559 1 94.75 287 ALA A N 1
ATOM 2366 C CA . ALA A 1 287 ? -25.453 -5.828 8.906 1 94.75 287 ALA A CA 1
ATOM 2367 C C . ALA A 1 287 ? -25.672 -4.316 8.859 1 94.75 287 ALA A C 1
ATOM 2369 O O . ALA A 1 287 ? -26.547 -3.797 9.562 1 94.75 287 ALA A O 1
ATOM 2370 N N . CYS A 1 288 ? -24.859 -3.623 8.078 1 95.62 288 CYS A N 1
ATOM 2371 C CA . CYS A 1 288 ? -24.969 -2.172 7.957 1 95.62 288 CYS A CA 1
ATOM 2372 C C . CYS A 1 288 ? -26.281 -1.776 7.266 1 95.62 288 CYS A C 1
ATOM 2374 O O . CYS A 1 288 ? -26.922 -0.802 7.66 1 95.62 288 CYS A O 1
ATOM 2376 N N . SER A 1 289 ? -26.672 -2.537 6.266 1 92.06 289 SER A N 1
ATOM 2377 C CA . SER A 1 289 ? -27.922 -2.26 5.547 1 92.06 289 SER A CA 1
ATOM 2378 C C . SER A 1 289 ? -29.125 -2.365 6.473 1 92.06 289 SER A C 1
ATOM 2380 O O . SER A 1 289 ? -30.062 -1.561 6.383 1 92.06 289 SER A O 1
ATOM 2382 N N . LYS A 1 290 ? -29.125 -3.223 7.363 1 90.69 290 LYS A N 1
ATOM 2383 C CA . LYS A 1 290 ? -30.234 -3.445 8.289 1 90.69 290 LYS A CA 1
ATOM 2384 C C . LYS A 1 290 ? -30.328 -2.318 9.32 1 90.69 290 LYS A C 1
ATOM 2386 O O . LYS A 1 290 ? -31.391 -2.068 9.883 1 90.69 290 LYS A O 1
ATOM 2391 N N . ARG A 1 291 ? -29.219 -1.661 9.469 1 92.25 291 ARG A N 1
ATOM 2392 C CA . ARG A 1 291 ? -29.141 -0.636 10.5 1 92.25 291 ARG A CA 1
ATOM 2393 C C . ARG A 1 291 ? -29.453 0.745 9.93 1 92.25 291 ARG A C 1
ATOM 2395 O O . ARG A 1 291 ? -29.688 1.694 10.68 1 92.25 291 ARG A O 1
ATOM 2402 N N . MET A 1 292 ? -29.531 0.835 8.727 1 88.56 292 MET A N 1
ATOM 2403 C CA . MET A 1 292 ? -29.609 2.125 8.047 1 88.56 292 MET A CA 1
ATOM 2404 C C . MET A 1 292 ? -30.906 2.85 8.406 1 88.56 292 MET A C 1
ATOM 2406 O O . MET A 1 292 ? -30.938 4.082 8.453 1 88.56 292 MET A O 1
ATOM 2410 N N . ASN A 1 293 ? -31.938 2.135 8.766 1 85.88 293 ASN A N 1
ATOM 2411 C CA . ASN A 1 293 ? -33.25 2.754 9.008 1 85.88 293 ASN A CA 1
ATOM 2412 C C . ASN A 1 293 ? -33.469 3.008 10.492 1 85.88 293 ASN A C 1
ATOM 2414 O O . ASN A 1 293 ? -34.562 3.395 10.898 1 85.88 293 ASN A O 1
ATOM 2418 N N . SER A 1 294 ? -32.406 2.812 11.188 1 88.81 294 SER A N 1
ATOM 2419 C CA . SER A 1 294 ? -32.562 3.113 12.609 1 88.81 294 SER A CA 1
ATOM 2420 C C . SER A 1 294 ? -32.844 4.594 12.836 1 88.81 294 SER A C 1
ATOM 2422 O O . SER A 1 294 ? -32.312 5.449 12.109 1 88.81 294 SER A O 1
ATOM 2424 N N . VAL A 1 295 ? -33.562 4.883 13.867 1 86.31 295 VAL A N 1
ATOM 2425 C CA . VAL A 1 295 ? -34 6.25 14.156 1 86.31 295 VAL A CA 1
ATOM 2426 C C . VAL A 1 295 ? -32.812 7.066 14.648 1 86.31 295 VAL A C 1
ATOM 2428 O O . VAL A 1 295 ? -32.562 8.172 14.156 1 86.31 295 VAL A O 1
ATOM 2431 N N . LYS A 1 296 ? -32.094 6.539 15.578 1 87.69 296 LYS A N 1
ATOM 2432 C CA . LYS A 1 296 ? -30.938 7.246 16.125 1 87.69 296 LYS A CA 1
ATOM 2433 C C . LYS A 1 296 ? -29.688 7.016 15.273 1 87.69 296 LYS A C 1
ATOM 2435 O O . LYS A 1 296 ? -29.391 5.879 14.898 1 87.69 296 LYS A O 1
ATOM 2440 N N . GLU A 1 297 ? -28.953 8.07 14.984 1 80.94 297 GLU A N 1
ATOM 2441 C CA . GLU A 1 297 ? -27.766 7.992 14.148 1 80.94 297 GLU A CA 1
ATOM 2442 C C . GLU A 1 297 ? -26.734 7.027 14.742 1 80.94 297 GLU A C 1
ATOM 2444 O O . GLU A 1 297 ? -26.109 6.266 14.016 1 80.94 297 GLU A O 1
ATOM 2449 N N . ILE A 1 298 ? -26.594 7.043 16 1 83 298 ILE A N 1
ATOM 2450 C CA . ILE A 1 298 ? -25.609 6.207 16.672 1 83 298 ILE A CA 1
ATOM 2451 C C . ILE A 1 298 ? -25.938 4.734 16.438 1 83 298 ILE A C 1
ATOM 2453 O O . ILE A 1 298 ? -25.031 3.898 16.391 1 83 298 ILE A O 1
ATOM 2457 N N . ASP A 1 299 ? -27.266 4.465 16.188 1 85.25 299 ASP A N 1
ATOM 2458 C CA . ASP A 1 299 ? -27.719 3.088 16.016 1 85.25 299 ASP A CA 1
ATOM 2459 C C . ASP A 1 299 ? -27.469 2.605 14.586 1 85.25 299 ASP A C 1
ATOM 2461 O O . ASP A 1 299 ? -27.625 1.417 14.289 1 85.25 299 ASP A O 1
ATOM 2465 N N . ARG A 1 300 ? -27.078 3.455 13.805 1 92.19 300 ARG A N 1
ATOM 2466 C CA . ARG A 1 300 ? -26.828 3.107 12.406 1 92.19 300 ARG A CA 1
ATOM 2467 C C . ARG A 1 300 ? -25.406 2.564 12.227 1 92.19 300 ARG A C 1
ATOM 2469 O O . ARG A 1 300 ? -25.047 2.098 11.141 1 92.19 300 ARG A O 1
ATOM 2476 N N . GLU A 1 301 ? -24.656 2.592 13.32 1 93.44 301 GLU A N 1
ATOM 2477 C CA . GLU A 1 301 ? -23.281 2.115 13.305 1 93.44 301 GLU A CA 1
ATOM 2478 C C . GLU A 1 301 ? -23.109 0.904 14.219 1 93.44 301 GLU A C 1
ATOM 2480 O O . GLU A 1 301 ? -23.906 0.681 15.125 1 93.44 301 GLU A O 1
ATOM 2485 N N . ILE A 1 302 ? -22.219 0.092 13.805 1 91.31 302 ILE A N 1
ATOM 2486 C CA . ILE A 1 302 ? -21.781 -0.961 14.719 1 91.31 302 ILE A CA 1
ATOM 2487 C C . ILE A 1 302 ? -20.688 -0.425 15.641 1 91.31 302 ILE A C 1
ATOM 2489 O O . ILE A 1 302 ? -19.594 -0.105 15.188 1 91.31 302 ILE A O 1
ATOM 2493 N N . GLU A 1 303 ? -20.984 -0.406 16.828 1 87.75 303 GLU A N 1
ATOM 2494 C CA . GLU A 1 303 ? -20.109 0.229 17.812 1 87.75 303 GLU A CA 1
ATOM 2495 C C . GLU A 1 303 ? -18.719 -0.4 17.797 1 87.75 303 GLU A C 1
ATOM 2497 O O . GLU A 1 303 ? -18.594 -1.626 17.797 1 87.75 303 GLU A O 1
ATOM 2502 N N . GLY A 1 304 ? -17.734 0.437 17.766 1 85.62 304 GLY A N 1
ATOM 2503 C CA . GLY A 1 304 ? -16.359 -0.003 17.891 1 85.62 304 GLY A CA 1
ATOM 2504 C C . GLY A 1 304 ? -15.766 -0.496 16.578 1 85.62 304 GLY A C 1
ATOM 2505 O O . GLY A 1 304 ? -14.578 -0.823 16.516 1 85.62 304 GLY A O 1
ATOM 2506 N N . ARG A 1 305 ? -16.516 -0.585 15.484 1 89.38 305 ARG A N 1
ATOM 2507 C CA . ARG A 1 305 ? -16.016 -1.084 14.203 1 89.38 305 ARG A CA 1
ATOM 2508 C C . ARG A 1 305 ? -15.719 0.065 13.25 1 89.38 305 ARG A C 1
ATOM 2510 O O . ARG A 1 305 ? -16.484 1.028 13.164 1 89.38 305 ARG A O 1
ATOM 2517 N N . LYS A 1 306 ? -14.539 -0.105 12.602 1 87.81 306 LYS A N 1
ATOM 2518 C CA . LYS A 1 306 ? -14.094 0.945 11.688 1 87.81 306 LYS A CA 1
ATOM 2519 C C . LYS A 1 306 ? -13.734 0.369 10.32 1 87.81 306 LYS A C 1
ATOM 2521 O O . LYS A 1 306 ? -13.43 -0.82 10.203 1 87.81 306 LYS A O 1
ATOM 2526 N N . SER A 1 307 ? -13.875 1.238 9.32 1 87.88 307 SER A N 1
ATOM 2527 C CA . SER A 1 307 ? -13.414 0.894 7.98 1 87.88 307 SER A CA 1
ATOM 2528 C C . SER A 1 307 ? -11.891 0.819 7.918 1 87.88 307 SER A C 1
ATOM 2530 O O . SER A 1 307 ? -11.203 1.234 8.859 1 87.88 307 SER A O 1
ATOM 2532 N N . PRO A 1 308 ? -11.383 0.291 6.801 1 78.12 308 PRO A N 1
ATOM 2533 C CA . PRO A 1 308 ? -9.93 0.295 6.633 1 78.12 308 PRO A CA 1
ATOM 2534 C C . PRO A 1 308 ? -9.336 1.704 6.637 1 78.12 308 PRO A C 1
ATOM 2536 O O . PRO A 1 308 ? -8.148 1.878 6.918 1 78.12 308 PRO A O 1
ATOM 2539 N N . MET A 1 309 ? -10.125 2.701 6.41 1 78.12 309 MET A N 1
ATOM 2540 C CA . MET A 1 309 ? -9.656 4.082 6.363 1 78.12 309 MET A CA 1
ATOM 2541 C C . MET A 1 309 ? -9.875 4.777 7.707 1 78.12 309 MET A C 1
ATOM 2543 O O . MET A 1 309 ? -9.617 5.973 7.84 1 78.12 309 MET A O 1
ATOM 2547 N N . GLY A 1 310 ? -10.477 4.051 8.672 1 78.88 310 GLY A N 1
ATOM 2548 C CA . GLY A 1 310 ? -10.633 4.582 10.023 1 78.88 310 GLY A CA 1
ATOM 2549 C C . GLY A 1 310 ? -11.969 5.266 10.242 1 78.88 310 GLY A C 1
ATOM 2550 O O . GLY A 1 310 ? -12.227 5.797 11.328 1 78.88 310 GLY A O 1
ATOM 2551 N N . THR A 1 311 ? -12.805 5.273 9.305 1 85.38 311 THR A N 1
ATOM 2552 C CA . THR A 1 311 ? -14.141 5.848 9.43 1 85.38 311 THR A CA 1
ATOM 2553 C C . THR A 1 311 ? -15.109 4.824 10.008 1 85.38 311 THR A C 1
ATOM 2555 O O . THR A 1 311 ? -14.828 3.625 10.023 1 85.38 311 THR A O 1
ATOM 2558 N N . PRO A 1 312 ? -16.266 5.34 10.523 1 89.69 312 PRO A N 1
ATOM 2559 C CA . PRO A 1 312 ? -17.25 4.367 10.992 1 89.69 312 PRO A CA 1
ATOM 2560 C C . PRO A 1 312 ? -17.625 3.35 9.914 1 89.69 312 PRO A C 1
ATOM 2562 O O . PRO A 1 312 ? -17.797 3.713 8.75 1 89.69 312 PRO A O 1
ATOM 2565 N N . LEU A 1 313 ? -17.766 2.15 10.266 1 95.44 313 LEU A N 1
ATOM 2566 C CA . LEU A 1 313 ? -17.875 1.046 9.312 1 95.44 313 LEU A CA 1
ATOM 2567 C C . LEU A 1 313 ? -19.109 1.209 8.422 1 95.44 313 LEU A C 1
ATOM 2569 O O . LEU A 1 313 ? -19 1.145 7.199 1 95.44 313 LEU A O 1
ATOM 2573 N N . CYS A 1 314 ? -20.312 1.428 9.039 1 96.25 314 CYS A N 1
ATOM 2574 C CA . CYS A 1 314 ? -21.547 1.397 8.258 1 96.25 314 CYS A CA 1
ATOM 2575 C C . CYS A 1 314 ? -21.656 2.619 7.352 1 96.25 314 CYS A C 1
ATOM 2577 O O . CYS A 1 314 ? -22.172 2.527 6.234 1 96.25 314 CYS A O 1
ATOM 2579 N N . LYS A 1 315 ? -21.125 3.715 7.84 1 92.38 315 LYS A N 1
ATOM 2580 C CA . LYS A 1 315 ? -21.062 4.891 6.977 1 92.38 315 LYS A CA 1
ATOM 2581 C C . LYS A 1 315 ? -20.25 4.602 5.719 1 92.38 315 LYS A C 1
ATOM 2583 O O . LYS A 1 315 ? -20.609 5.035 4.625 1 92.38 315 LYS A O 1
ATOM 2588 N N . TRP A 1 316 ? -19.234 3.871 5.891 1 94.06 316 TRP A N 1
ATOM 2589 C CA . TRP A 1 316 ? -18.328 3.508 4.805 1 94.06 316 TRP A CA 1
ATOM 2590 C C . TRP A 1 316 ? -18.922 2.381 3.959 1 94.06 316 TRP A C 1
ATOM 2592 O O . TRP A 1 316 ? -18.984 2.488 2.734 1 94.06 316 TRP A O 1
ATOM 2602 N N . MET A 1 317 ? -19.438 1.352 4.539 1 96.5 317 MET A N 1
ATOM 2603 C CA . MET A 1 317 ? -19.875 0.117 3.887 1 96.5 317 MET A CA 1
ATOM 2604 C C . MET A 1 317 ? -21.156 0.338 3.102 1 96.5 317 MET A C 1
ATOM 2606 O O . MET A 1 317 ? -21.375 -0.283 2.059 1 96.5 317 MET A O 1
ATOM 2610 N N . ASN A 1 318 ? -22.031 1.229 3.562 1 95.38 318 ASN A N 1
ATOM 2611 C CA . ASN A 1 318 ? -23.312 1.452 2.902 1 95.38 318 ASN A CA 1
ATOM 2612 C C . ASN A 1 318 ? -23.125 2.012 1.494 1 95.38 318 ASN A C 1
ATOM 2614 O O . ASN A 1 318 ? -23.922 1.736 0.601 1 95.38 318 ASN A O 1
ATOM 2618 N N . LYS A 1 319 ? -22.062 2.717 1.312 1 94.75 319 LYS A N 1
ATOM 2619 C CA . LYS A 1 319 ? -21.812 3.32 0.005 1 94.75 319 LYS A CA 1
ATOM 2620 C C . LYS A 1 319 ? -20.922 2.434 -0.85 1 94.75 319 LYS A C 1
ATOM 2622 O O . LYS A 1 319 ? -20.828 2.617 -2.066 1 94.75 319 LYS A O 1
ATOM 2627 N N . MET A 1 320 ? -20.25 1.445 -0.227 1 97.38 320 MET A N 1
ATOM 2628 C CA . MET A 1 320 ? -19.297 0.584 -0.901 1 97.38 320 MET A CA 1
ATOM 2629 C C . MET A 1 320 ? -19.984 -0.339 -1.897 1 97.38 320 MET A C 1
ATOM 2631 O O . MET A 1 320 ? -21.016 -0.939 -1.58 1 97.38 320 MET A O 1
ATOM 2635 N N . ARG A 1 321 ? -19.453 -0.444 -3.148 1 98.31 321 ARG A N 1
ATOM 2636 C CA . ARG A 1 321 ? -20.062 -1.281 -4.18 1 98.31 321 ARG A CA 1
ATOM 2637 C C . ARG A 1 321 ? -19.062 -2.314 -4.699 1 98.31 321 ARG A C 1
ATOM 2639 O O . ARG A 1 321 ? -19.453 -3.41 -5.105 1 98.31 321 ARG A O 1
ATOM 2646 N N . TYR A 1 322 ? -17.828 -1.966 -4.703 1 98.56 322 TYR A N 1
ATOM 2647 C CA . TYR A 1 322 ? -16.859 -2.76 -5.441 1 98.56 322 TYR A CA 1
ATOM 2648 C C . TYR A 1 322 ? -15.539 -2.857 -4.68 1 98.56 322 TYR A C 1
ATOM 2650 O O . TYR A 1 322 ? -14.867 -1.846 -4.453 1 98.56 322 TYR A O 1
ATOM 2658 N N . PHE A 1 323 ? -15.172 -4.055 -4.23 1 98.31 323 PHE A N 1
ATOM 2659 C CA . PHE A 1 323 ? -13.844 -4.371 -3.715 1 98.31 323 PHE A CA 1
ATOM 2660 C C . PHE A 1 323 ? -12.992 -5.035 -4.789 1 98.31 323 PHE A C 1
ATOM 2662 O O . PHE A 1 323 ? -13.453 -5.953 -5.477 1 98.31 323 PHE A O 1
ATOM 2669 N N . ALA A 1 324 ? -11.797 -4.57 -4.941 1 98.38 324 ALA A N 1
ATOM 2670 C CA . ALA A 1 324 ? -10.875 -5.207 -5.875 1 98.38 324 ALA A CA 1
ATOM 2671 C C . ALA A 1 324 ? -9.578 -5.602 -5.18 1 98.38 324 ALA A C 1
ATOM 2673 O O . ALA A 1 324 ? -9 -4.809 -4.434 1 98.38 324 ALA A O 1
ATOM 2674 N N . TYR A 1 325 ? -9.18 -6.812 -5.418 1 97.75 325 TYR A N 1
ATOM 2675 C CA . TYR A 1 325 ? -7.957 -7.355 -4.84 1 97.75 325 TYR A CA 1
ATOM 2676 C C . TYR A 1 325 ? -7.008 -7.84 -5.93 1 97.75 325 TYR A C 1
ATOM 2678 O O . TYR A 1 325 ? -7.355 -8.727 -6.711 1 97.75 325 TYR A O 1
ATOM 2686 N N . SER A 1 326 ? -5.82 -7.242 -6.012 1 97.75 326 SER A N 1
ATOM 2687 C CA . SER A 1 326 ? -4.789 -7.602 -6.984 1 97.75 326 SER A CA 1
ATOM 2688 C C . SER A 1 326 ? -3.744 -8.523 -6.363 1 97.75 326 SER A C 1
ATOM 2690 O O . SER A 1 326 ? -3.066 -8.141 -5.406 1 97.75 326 SER A O 1
ATOM 2692 N N . ALA A 1 327 ? -3.613 -9.688 -6.949 1 97 327 ALA A N 1
ATOM 2693 C CA . ALA A 1 327 ? -2.816 -10.703 -6.262 1 97 327 ALA A CA 1
ATOM 2694 C C . ALA A 1 327 ? -2.121 -11.625 -7.258 1 97 327 ALA A C 1
ATOM 2696 O O . ALA A 1 327 ? -1.623 -11.172 -8.289 1 97 327 ALA A O 1
ATOM 2697 N N . HIS A 1 328 ? -1.932 -12.891 -6.871 1 96.06 328 HIS A N 1
ATOM 2698 C CA . HIS A 1 328 ? -1.052 -13.805 -7.59 1 96.06 328 HIS A CA 1
ATOM 2699 C C . HIS A 1 328 ? -1.809 -15.047 -8.062 1 96.06 328 HIS A C 1
ATOM 2701 O O . HIS A 1 328 ? -2.977 -15.234 -7.707 1 96.06 328 HIS A O 1
ATOM 2707 N N . ASP A 1 329 ? -1.125 -15.812 -8.93 1 95.81 329 ASP A N 1
ATOM 2708 C CA . ASP A 1 329 ? -1.657 -17.109 -9.328 1 95.81 329 ASP A CA 1
ATOM 2709 C C . ASP A 1 329 ? -1.883 -18.016 -8.117 1 95.81 329 ASP A C 1
ATOM 2711 O O . ASP A 1 329 ? -2.934 -18.641 -7.992 1 95.81 329 ASP A O 1
ATOM 2715 N N . SER A 1 330 ? -0.912 -17.953 -7.191 1 94.38 330 SER A N 1
ATOM 2716 C CA . SER A 1 330 ? -1.011 -18.797 -6.004 1 94.38 330 SER A CA 1
ATOM 2717 C C . SER A 1 330 ? -2.234 -18.438 -5.168 1 94.38 330 SER A C 1
ATOM 2719 O O . SER A 1 330 ? -2.84 -19.312 -4.535 1 94.38 330 SER A O 1
ATOM 2721 N N . THR A 1 331 ? -2.656 -17.156 -5.164 1 95.75 331 THR A N 1
ATOM 2722 C CA . THR A 1 331 ? -3.848 -16.719 -4.438 1 95.75 331 THR A CA 1
ATOM 2723 C C . THR A 1 331 ? -5.109 -17.297 -5.082 1 95.75 331 THR A C 1
ATOM 2725 O O . THR A 1 331 ? -6.004 -17.766 -4.383 1 95.75 331 THR A O 1
ATOM 2728 N N . ILE A 1 332 ? -5.148 -17.266 -6.41 1 97.06 332 ILE A N 1
ATOM 2729 C CA . ILE A 1 332 ? -6.289 -17.797 -7.141 1 97.06 332 ILE A CA 1
ATOM 2730 C C . ILE A 1 332 ? -6.383 -19.312 -6.926 1 97.06 332 ILE A C 1
ATOM 2732 O O . ILE A 1 332 ? -7.465 -19.844 -6.668 1 97.06 332 ILE A O 1
ATOM 2736 N N . ILE A 1 333 ? -5.227 -20.016 -7.004 1 96.62 333 ILE A N 1
ATOM 2737 C CA . ILE A 1 333 ? -5.188 -21.453 -6.789 1 96.62 333 ILE A CA 1
ATOM 2738 C C . ILE A 1 333 ? -5.688 -21.781 -5.383 1 96.62 333 ILE A C 1
ATOM 2740 O O . ILE A 1 333 ? -6.488 -22.688 -5.199 1 96.62 333 ILE A O 1
ATOM 2744 N N . ALA A 1 334 ? -5.234 -21.016 -4.438 1 95.56 334 ALA A N 1
ATOM 2745 C CA . ALA A 1 334 ? -5.586 -21.25 -3.041 1 95.56 334 ALA A CA 1
ATOM 2746 C C . ALA A 1 334 ? -7.082 -21.031 -2.811 1 95.56 334 ALA A C 1
ATOM 2748 O O . ALA A 1 334 ? -7.711 -21.797 -2.07 1 95.56 334 ALA A O 1
ATOM 2749 N N . ILE A 1 335 ? -7.648 -20 -3.375 1 96.56 335 ILE A N 1
ATOM 2750 C CA . ILE A 1 335 ? -9.07 -19.75 -3.16 1 96.56 335 ILE A CA 1
ATOM 2751 C C . ILE A 1 335 ? -9.891 -20.844 -3.855 1 96.56 335 ILE A C 1
ATOM 2753 O O . ILE A 1 335 ? -10.945 -21.234 -3.361 1 96.56 335 ILE A O 1
ATOM 2757 N N . PHE A 1 336 ? -9.445 -21.344 -5.031 1 97.69 336 PHE A N 1
ATOM 2758 C CA . PHE A 1 336 ? -10.125 -22.469 -5.672 1 97.69 336 PHE A CA 1
ATOM 2759 C C . PHE A 1 336 ? -10.148 -23.688 -4.758 1 97.69 336 PHE A C 1
ATOM 2761 O O . PHE A 1 336 ? -11.18 -24.344 -4.625 1 97.69 336 PHE A O 1
ATOM 2768 N N . ALA A 1 337 ? -9.031 -23.922 -4.129 1 96.94 337 ALA A N 1
ATOM 2769 C CA . ALA A 1 337 ? -8.961 -25.047 -3.201 1 96.94 337 ALA A CA 1
ATOM 2770 C C . ALA A 1 337 ? -9.898 -24.828 -2.016 1 96.94 337 ALA A C 1
ATOM 2772 O O . ALA A 1 337 ? -10.586 -25.766 -1.591 1 96.94 337 ALA A O 1
ATOM 2773 N N . ALA A 1 338 ? -9.938 -23.609 -1.501 1 97 338 ALA A N 1
ATOM 2774 C CA . ALA A 1 338 ? -10.781 -23.297 -0.353 1 97 338 ALA A CA 1
ATOM 2775 C C . ALA A 1 338 ? -12.258 -23.328 -0.734 1 97 338 ALA A C 1
ATOM 2777 O O . ALA A 1 338 ? -13.125 -23.453 0.134 1 97 338 ALA A O 1
ATOM 2778 N N . LEU A 1 339 ? -12.555 -23.219 -2.016 1 98 339 LEU A N 1
ATOM 2779 C CA . LEU A 1 339 ? -13.922 -23.328 -2.506 1 98 339 LEU A CA 1
ATOM 2780 C C . LEU A 1 339 ? -14.289 -24.797 -2.744 1 98 339 LEU A C 1
ATOM 2782 O O . LEU A 1 339 ? -15.43 -25.094 -3.109 1 98 339 LEU A O 1
ATOM 2786 N N . GLY A 1 340 ? -13.367 -25.656 -2.562 1 96.75 340 GLY A N 1
ATOM 2787 C CA . GLY A 1 340 ? -13.625 -27.078 -2.639 1 96.75 340 GLY A CA 1
ATOM 2788 C C . GLY A 1 340 ? -13.406 -27.656 -4.027 1 96.75 340 GLY A C 1
ATOM 2789 O O . GLY A 1 340 ? -13.875 -28.75 -4.332 1 96.75 340 GLY A O 1
ATOM 2790 N N . LEU A 1 341 ? -12.766 -26.922 -4.895 1 96.75 341 LEU A N 1
ATOM 2791 C CA . LEU A 1 341 ? -12.461 -27.422 -6.234 1 96.75 341 LEU A CA 1
ATOM 2792 C C . LEU A 1 341 ? -11.305 -28.406 -6.203 1 96.75 341 LEU A C 1
ATOM 2794 O O . LEU A 1 341 ? -10.477 -28.375 -5.289 1 96.75 341 LEU A O 1
ATOM 2798 N N . ASN A 1 342 ? -11.234 -29.281 -7.199 1 95.94 342 ASN A N 1
ATOM 2799 C CA . ASN A 1 342 ? -10.258 -30.359 -7.18 1 95.94 342 ASN A CA 1
ATOM 2800 C C . ASN A 1 342 ? -9.18 -30.156 -8.242 1 95.94 342 ASN A C 1
ATOM 2802 O O . ASN A 1 342 ? -8.383 -31.062 -8.5 1 95.94 342 ASN A O 1
ATOM 2806 N N . LYS A 1 343 ? -9.203 -29.047 -8.906 1 97.06 343 LYS A N 1
ATOM 2807 C CA . LYS A 1 343 ? -8.172 -28.656 -9.867 1 97.06 343 LYS A CA 1
ATOM 2808 C C . LYS A 1 343 ? -7.586 -27.297 -9.516 1 97.06 343 LYS A C 1
ATOM 2810 O O . LYS A 1 343 ? -8.25 -26.469 -8.898 1 97.06 343 LYS A O 1
ATOM 2815 N N . THR A 1 344 ? -6.312 -27.047 -9.883 1 97.19 344 THR A N 1
ATOM 2816 C CA . THR A 1 344 ? -5.594 -25.828 -9.484 1 97.19 344 THR A CA 1
ATOM 2817 C C . THR A 1 344 ? -5.969 -24.656 -10.391 1 97.19 344 THR A C 1
ATOM 2819 O O . THR A 1 344 ? -5.691 -23.5 -10.062 1 97.19 344 THR A O 1
ATOM 2822 N N . ASN A 1 345 ? -6.527 -24.875 -11.508 1 96.62 345 ASN A N 1
ATOM 2823 C CA . ASN A 1 345 ? -6.98 -23.844 -12.453 1 96.62 345 ASN A CA 1
ATOM 2824 C C . ASN A 1 345 ? -8.422 -24.078 -12.875 1 96.62 345 ASN A C 1
ATOM 2826 O O . ASN A 1 345 ? -8.719 -24.141 -14.07 1 96.62 345 ASN A O 1
ATOM 2830 N N . TYR A 1 346 ? -9.281 -24.281 -11.883 1 95.69 346 TYR A N 1
ATOM 2831 C CA . TYR A 1 346 ? -10.727 -24.469 -11.961 1 95.69 346 TYR A CA 1
ATOM 2832 C C . TYR A 1 346 ? -11.07 -25.797 -12.602 1 95.69 346 TYR A C 1
ATOM 2834 O O . TYR A 1 346 ? -11.367 -26.781 -11.906 1 95.69 346 TYR A O 1
ATOM 2842 N N . ASP A 1 347 ? -10.906 -25.969 -13.953 1 94.5 347 ASP A N 1
ATOM 2843 C CA . ASP A 1 347 ? -11.305 -27.203 -14.625 1 94.5 347 ASP A CA 1
ATOM 2844 C C . ASP A 1 347 ? -10.102 -27.922 -15.234 1 94.5 347 ASP A C 1
ATOM 2846 O O . ASP A 1 347 ? -10.242 -28.984 -15.828 1 94.5 347 ASP A O 1
ATOM 2850 N N . GLU A 1 348 ? -8.945 -27.375 -15.047 1 95 348 GLU A N 1
ATOM 2851 C CA . GLU A 1 348 ? -7.688 -28 -15.438 1 95 348 GLU A CA 1
ATOM 2852 C C . GLU A 1 348 ? -6.605 -27.766 -14.391 1 95 348 GLU A C 1
ATOM 2854 O O . GLU A 1 348 ? -6.781 -26.969 -13.469 1 95 348 GLU A O 1
ATOM 2859 N N . ASP A 1 349 ? -5.566 -28.547 -14.484 1 94.88 349 ASP A N 1
ATOM 2860 C CA . ASP A 1 349 ? -4.438 -28.328 -13.586 1 94.88 349 ASP A CA 1
ATOM 2861 C C . ASP A 1 349 ? -3.486 -27.266 -14.148 1 94.88 349 ASP A C 1
ATOM 2863 O O . ASP A 1 349 ? -3.605 -26.875 -15.312 1 94.88 349 ASP A O 1
ATOM 2867 N N . GLY A 1 350 ? -2.58 -26.906 -13.359 1 94.88 350 GLY A N 1
ATOM 2868 C CA . GLY A 1 350 ? -1.655 -25.844 -13.75 1 94.88 350 GLY A CA 1
ATOM 2869 C C . GLY A 1 350 ? -1.979 -24.5 -13.133 1 94.88 350 GLY A C 1
ATOM 2870 O O . GLY A 1 350 ? -2.744 -24.438 -12.164 1 94.88 350 GLY A O 1
ATOM 2871 N N . TYR A 1 351 ? -1.347 -23.484 -13.641 1 96 351 TYR A N 1
ATOM 2872 C CA . TYR A 1 351 ? -1.493 -22.141 -13.094 1 96 351 TYR A CA 1
ATOM 2873 C C . TYR A 1 351 ? -2.592 -21.375 -13.82 1 96 351 TYR A C 1
ATOM 2875 O O . TYR A 1 351 ? -2.727 -21.484 -15.047 1 96 351 TYR A O 1
ATOM 2883 N N . PRO A 1 352 ? -3.449 -20.641 -13.031 1 96.69 352 PRO A N 1
ATOM 2884 C CA . PRO A 1 352 ? -4.32 -19.703 -13.734 1 96.69 352 PRO A CA 1
ATOM 2885 C C . PRO A 1 352 ? -3.553 -18.781 -14.68 1 96.69 352 PRO A C 1
ATOM 2887 O O . PRO A 1 352 ? -2.443 -18.344 -14.359 1 96.69 352 PRO A O 1
ATOM 2890 N N . LYS A 1 353 ? -4.125 -18.484 -15.836 1 96.12 353 LYS A N 1
ATOM 2891 C CA . LYS A 1 353 ? -3.484 -17.609 -16.812 1 96.12 353 LYS A CA 1
ATOM 2892 C C . LYS A 1 353 ? -3.334 -16.188 -16.25 1 96.12 353 LYS A C 1
ATOM 2894 O O . LYS A 1 353 ? -3.982 -15.836 -15.266 1 96.12 353 LYS A O 1
ATOM 2899 N N . TYR A 1 354 ? -2.432 -15.445 -16.844 1 96.81 354 TYR A N 1
ATOM 2900 C CA . TYR A 1 354 ? -2.285 -14.039 -16.484 1 96.81 354 TYR A CA 1
ATOM 2901 C C . TYR A 1 354 ? -3.613 -13.297 -16.609 1 96.81 354 TYR A C 1
ATOM 2903 O O . TYR A 1 354 ? -4.359 -13.516 -17.562 1 96.81 354 TYR A O 1
ATOM 2911 N N . SER A 1 355 ? -3.982 -12.461 -15.539 1 97.06 355 SER A N 1
ATOM 2912 C CA . SER A 1 355 ? -5.164 -11.609 -15.469 1 97.06 355 SER A CA 1
ATOM 2913 C C . SER A 1 355 ? -6.434 -12.438 -15.305 1 97.06 355 SER A C 1
ATOM 2915 O O . SER A 1 355 ? -7.535 -11.969 -15.602 1 97.06 355 SER A O 1
ATOM 2917 N N . THR A 1 356 ? -6.238 -13.766 -14.93 1 97.5 356 THR A N 1
ATOM 2918 C CA . THR A 1 356 ? -7.406 -14.516 -14.477 1 97.5 356 THR A CA 1
ATOM 2919 C C . THR A 1 356 ? -8.055 -13.836 -13.281 1 97.5 356 THR A C 1
ATOM 2921 O O . THR A 1 356 ? -7.367 -13.367 -12.375 1 97.5 356 THR A O 1
ATOM 2924 N N . CYS A 1 357 ? -9.383 -13.789 -13.289 1 98.25 357 CYS A N 1
ATOM 2925 C CA . CYS A 1 357 ? -10.125 -13.078 -12.258 1 98.25 357 CYS A CA 1
ATOM 2926 C C . CYS A 1 357 ? -11.305 -13.898 -11.758 1 98.25 357 CYS A C 1
ATOM 2928 O O . CYS A 1 357 ? -11.898 -14.672 -12.523 1 98.25 357 CYS A O 1
ATOM 2930 N N . VAL A 1 358 ? -11.578 -13.844 -10.508 1 98.44 358 VAL A N 1
ATOM 2931 C CA . VAL A 1 358 ? -12.781 -14.406 -9.891 1 98.44 358 VAL A CA 1
ATOM 2932 C C . VAL A 1 358 ? -13.555 -13.297 -9.188 1 98.44 358 VAL A C 1
ATOM 2934 O O . VAL A 1 358 ? -12.977 -12.492 -8.453 1 98.44 358 VAL A O 1
ATOM 2937 N N . THR A 1 359 ? -14.859 -13.219 -9.453 1 98.62 359 THR A N 1
ATOM 2938 C CA . THR A 1 359 ? -15.672 -12.219 -8.758 1 98.62 359 THR A CA 1
ATOM 2939 C C . THR A 1 359 ? -16.703 -12.898 -7.855 1 98.62 359 THR A C 1
ATOM 2941 O O . THR A 1 359 ? -17.266 -13.93 -8.211 1 98.62 359 THR A O 1
ATOM 2944 N N . PHE A 1 360 ? -16.891 -12.398 -6.711 1 98.75 360 PHE A N 1
ATOM 2945 C CA . PHE A 1 360 ? -17.922 -12.758 -5.746 1 98.75 360 PHE A CA 1
ATOM 2946 C C . PHE A 1 360 ? -19 -11.68 -5.664 1 98.75 360 PHE A C 1
ATOM 2948 O O . PHE A 1 360 ? -18.703 -10.539 -5.297 1 98.75 360 PHE A O 1
ATOM 2955 N N . GLU A 1 361 ? -20.188 -12.047 -6.008 1 98.44 361 GLU A N 1
ATOM 2956 C CA . GLU A 1 361 ? -21.297 -11.094 -6.055 1 98.44 361 GLU A CA 1
ATOM 2957 C C . GLU A 1 361 ? -22.328 -11.398 -4.969 1 98.44 361 GLU A C 1
ATOM 2959 O O . GLU A 1 361 ? -22.672 -12.555 -4.738 1 98.44 361 GLU A O 1
ATOM 2964 N N . LEU A 1 362 ? -22.703 -10.398 -4.254 1 98.38 362 LEU A N 1
ATOM 2965 C CA . LEU A 1 362 ? -23.828 -10.492 -3.328 1 98.38 362 LEU A CA 1
ATOM 2966 C C . LEU A 1 362 ? -25.094 -9.906 -3.949 1 98.38 362 LEU A C 1
ATOM 2968 O O . LEU A 1 362 ? -25.141 -8.727 -4.297 1 98.38 362 LEU A O 1
ATOM 2972 N N . TRP A 1 363 ? -26.141 -10.781 -4.098 1 97.25 363 TRP A N 1
ATOM 2973 C CA . TRP A 1 363 ? -27.391 -10.391 -4.715 1 97.25 363 TRP A CA 1
ATOM 2974 C C . TRP A 1 363 ? -28.531 -10.43 -3.699 1 97.25 363 TRP A C 1
ATOM 2976 O O . TRP A 1 363 ? -28.609 -11.352 -2.881 1 97.25 363 TRP A O 1
ATOM 2986 N N . ARG A 1 364 ? -29.359 -9.438 -3.73 1 95.56 364 ARG A N 1
ATOM 2987 C CA . ARG A 1 364 ? -30.547 -9.406 -2.893 1 95.56 364 ARG A CA 1
ATOM 2988 C C . ARG A 1 364 ? -31.797 -9.719 -3.711 1 95.56 364 ARG A C 1
ATOM 2990 O O . ARG A 1 364 ? -32.094 -9.031 -4.691 1 95.56 364 ARG A O 1
ATOM 2997 N N . GLU A 1 365 ? -32.5 -10.703 -3.289 1 92.88 365 GLU A N 1
ATOM 2998 C CA . GLU A 1 365 ? -33.812 -10.977 -3.896 1 92.88 365 GLU A CA 1
ATOM 2999 C C . GLU A 1 365 ? -34.844 -9.953 -3.459 1 92.88 365 GLU A C 1
ATOM 3001 O O . GLU A 1 365 ? -35.094 -9.766 -2.262 1 92.88 365 GLU A O 1
ATOM 3006 N N . LYS A 1 366 ? -35.5 -9.336 -4.371 1 90.5 366 LYS A N 1
ATOM 3007 C CA . LYS A 1 366 ? -36.375 -8.195 -4.094 1 90.5 366 LYS A CA 1
ATOM 3008 C C . LYS A 1 366 ? -37.625 -8.625 -3.324 1 90.5 366 LYS A C 1
ATOM 3010 O O . LYS A 1 366 ? -38.094 -7.898 -2.453 1 90.5 366 LYS A O 1
ATOM 3015 N N . ASN A 1 367 ? -38.125 -9.789 -3.568 1 90.25 367 ASN A N 1
ATOM 3016 C CA . ASN A 1 367 ? -39.375 -10.234 -2.959 1 90.25 367 ASN A CA 1
ATOM 3017 C C . ASN A 1 367 ? -39.156 -10.773 -1.551 1 90.25 367 ASN A C 1
ATOM 3019 O O . ASN A 1 367 ? -39.875 -10.43 -0.624 1 90.25 367 ASN A O 1
ATOM 3023 N N . THR A 1 368 ? -38.156 -11.523 -1.365 1 89.12 368 THR A N 1
ATOM 3024 C CA . THR A 1 368 ? -37.938 -12.211 -0.096 1 89.12 368 THR A CA 1
ATOM 3025 C C . THR A 1 368 ? -36.938 -11.445 0.77 1 89.12 368 THR A C 1
ATOM 3027 O O . THR A 1 368 ? -36.906 -11.641 1.987 1 89.12 368 THR A O 1
ATOM 3030 N N . GLY A 1 369 ? -36.094 -10.711 0.127 1 88.94 369 GLY A N 1
ATOM 3031 C CA . GLY A 1 369 ? -35.031 -10.031 0.866 1 88.94 369 GLY A CA 1
ATOM 3032 C C . GLY A 1 369 ? -33.844 -10.906 1.143 1 88.94 369 GLY A C 1
ATOM 3033 O O . GLY A 1 369 ? -32.875 -10.469 1.755 1 88.94 369 GLY A O 1
ATOM 3034 N N . GLN A 1 370 ? -33.938 -12.07 0.652 1 92.38 370 GLN A N 1
ATOM 3035 C CA . GLN A 1 370 ? -32.844 -13.023 0.845 1 92.38 370 GLN A CA 1
ATOM 3036 C C . GLN A 1 370 ? -31.625 -12.633 0.026 1 92.38 370 GLN A C 1
ATOM 3038 O O . GLN A 1 370 ? -31.75 -12.109 -1.081 1 92.38 370 GLN A O 1
ATOM 3043 N N . PHE A 1 371 ? -30.438 -12.93 0.61 1 95.81 371 PHE A N 1
ATOM 3044 C CA . PHE A 1 371 ? -29.188 -12.609 -0.077 1 95.81 371 PHE A CA 1
ATOM 3045 C C . PHE A 1 371 ? -28.531 -13.875 -0.615 1 95.81 371 PHE A C 1
ATOM 3047 O O . PHE A 1 371 ? -28.328 -14.836 0.126 1 95.81 371 PHE A O 1
ATOM 3054 N N . ASP A 1 372 ? -28.203 -13.82 -1.888 1 96.88 372 ASP A N 1
ATOM 3055 C CA . ASP A 1 372 ? -27.531 -14.93 -2.555 1 96.88 372 ASP A CA 1
ATOM 3056 C C . ASP A 1 372 ? -26.109 -14.539 -2.969 1 96.88 372 ASP A C 1
ATOM 3058 O O . ASP A 1 372 ? -25.828 -13.367 -3.215 1 96.88 372 ASP A O 1
ATOM 3062 N N . VAL A 1 373 ? -25.266 -15.547 -2.982 1 98.25 373 VAL A N 1
ATOM 3063 C CA . VAL A 1 373 ? -23.891 -15.352 -3.414 1 98.25 373 VAL A CA 1
ATOM 3064 C C . VAL A 1 373 ? -23.672 -16.016 -4.77 1 98.25 373 VAL A C 1
ATOM 3066 O O . VAL A 1 373 ? -24.047 -17.188 -4.965 1 98.25 373 VAL A O 1
ATOM 3069 N N . LYS A 1 374 ? -23.172 -15.258 -5.73 1 98 374 LYS A N 1
ATOM 3070 C CA . LYS A 1 374 ? -22.781 -15.797 -7.031 1 98 374 LYS A CA 1
ATOM 3071 C C . LYS A 1 374 ? -21.297 -15.578 -7.285 1 98 374 LYS A C 1
ATOM 3073 O O . LYS A 1 374 ? -20.75 -14.523 -6.969 1 98 374 LYS A O 1
ATOM 3078 N N . VAL A 1 375 ? -20.656 -16.609 -7.766 1 98.38 375 VAL A N 1
ATOM 3079 C CA . VAL A 1 375 ? -19.219 -16.547 -8.062 1 98.38 375 VAL A CA 1
ATOM 3080 C C . VAL A 1 375 ? -19 -16.75 -9.555 1 98.38 375 VAL A C 1
ATOM 3082 O O . VAL A 1 375 ? -19.562 -17.656 -10.164 1 98.38 375 VAL A O 1
ATOM 3085 N N . PHE A 1 376 ? -18.172 -15.883 -10.172 1 97.94 376 PHE A N 1
ATOM 3086 C CA . PHE A 1 376 ? -17.906 -15.938 -11.602 1 97.94 376 PHE A CA 1
ATOM 3087 C C . PHE A 1 376 ? -16.406 -16.047 -11.859 1 97.94 376 PHE A C 1
ATOM 3089 O O . PHE A 1 376 ? -15.602 -15.43 -11.156 1 97.94 376 PHE A O 1
ATOM 3096 N N . LEU A 1 377 ? -16.031 -16.812 -12.828 1 97.44 377 LEU A N 1
ATOM 3097 C CA . LEU A 1 377 ? -14.672 -16.938 -13.32 1 97.44 377 LEU A CA 1
ATOM 3098 C C . LEU A 1 377 ? -14.484 -16.156 -14.617 1 97.44 377 LEU A C 1
ATOM 3100 O O . LEU A 1 377 ? -15.266 -16.312 -15.562 1 97.44 377 LEU A O 1
ATOM 3104 N N . TRP A 1 378 ? -13.5 -15.258 -14.625 1 97 378 TRP A N 1
ATOM 3105 C CA . TRP A 1 378 ? -13.109 -14.477 -15.797 1 97 378 TRP A CA 1
ATOM 3106 C C . TRP A 1 378 ? -11.805 -15.008 -16.391 1 97 378 TRP A C 1
ATOM 3108 O O . TRP A 1 378 ? -10.727 -14.719 -15.867 1 97 378 TRP A O 1
ATOM 3118 N N . ARG A 1 379 ? -11.844 -15.742 -17.484 1 93.12 379 ARG A N 1
ATOM 3119 C CA . ARG A 1 379 ? -10.648 -16.219 -18.172 1 93.12 379 ARG A CA 1
ATOM 3120 C C . ARG A 1 379 ? -10.211 -15.234 -19.25 1 93.12 379 ARG A C 1
ATOM 3122 O O . ARG A 1 379 ? -11.047 -14.648 -19.938 1 93.12 379 ARG A O 1
ATOM 3129 N N . PRO A 1 380 ? -8.906 -15.102 -19.312 1 90.88 380 PRO A N 1
ATOM 3130 C CA . PRO A 1 380 ? -8.43 -14.227 -20.391 1 90.88 380 PRO A CA 1
ATOM 3131 C C . PRO A 1 380 ? -8.523 -14.875 -21.766 1 90.88 380 PRO A C 1
ATOM 3133 O O . PRO A 1 380 ? -8.75 -16.078 -21.859 1 90.88 380 PRO A O 1
ATOM 3136 N N . ASN A 1 381 ? -8.336 -14.062 -22.922 1 71.69 381 ASN A N 1
ATOM 3137 C CA . ASN A 1 381 ? -8.172 -14.469 -24.312 1 71.69 381 ASN A CA 1
ATOM 3138 C C . ASN A 1 381 ? -9.312 -15.367 -24.766 1 71.69 381 ASN A C 1
ATOM 3140 O O . ASN A 1 381 ? -9.102 -16.312 -25.531 1 71.69 381 ASN A O 1
ATOM 3144 N N . THR A 1 382 ? -10.297 -15.273 -24 1 64.31 382 THR A N 1
ATOM 3145 C CA . THR A 1 382 ? -11.406 -16.047 -24.547 1 64.31 382 THR A CA 1
ATOM 3146 C C . THR A 1 382 ? -12.328 -15.156 -25.375 1 64.31 382 THR A C 1
ATOM 3148 O O . THR A 1 382 ? -12.328 -13.938 -25.219 1 64.31 382 THR A O 1
ATOM 3151 N N . ASN A 1 383 ? -12.633 -15.648 -26.469 1 60.47 383 ASN A N 1
ATOM 3152 C CA . ASN A 1 383 ? -13.625 -14.969 -27.281 1 60.47 383 ASN A CA 1
ATOM 3153 C C . ASN A 1 383 ? -14.898 -14.68 -26.5 1 60.47 383 ASN A C 1
ATOM 3155 O O . ASN A 1 383 ? -15.797 -13.992 -27 1 60.47 383 ASN A O 1
ATOM 3159 N N . GLU A 1 384 ? -14.852 -15.156 -25.344 1 61.97 384 GLU A N 1
ATOM 3160 C CA . GLU A 1 384 ? -16.062 -14.977 -24.547 1 61.97 384 GLU A CA 1
ATOM 3161 C C . GLU A 1 384 ? -16.031 -13.672 -23.766 1 61.97 384 GLU A C 1
ATOM 3163 O O . GLU A 1 384 ? -15.055 -13.398 -23.062 1 61.97 384 GLU A O 1
ATOM 3168 N N . THR A 1 385 ? -16.938 -12.828 -24.047 1 67.88 385 THR A N 1
ATOM 3169 C CA . THR A 1 385 ? -17.062 -11.555 -23.344 1 67.88 385 THR A CA 1
ATOM 3170 C C . THR A 1 385 ? -17.672 -11.758 -21.953 1 67.88 385 THR A C 1
ATOM 3172 O O . THR A 1 385 ? -17.438 -10.961 -21.047 1 67.88 385 THR A O 1
ATOM 3175 N N . SER A 1 386 ? -18.328 -12.922 -21.812 1 84.88 386 SER A N 1
ATOM 3176 C CA . SER A 1 386 ? -19.047 -13.094 -20.547 1 84.88 386 SER A CA 1
ATOM 3177 C C . SER A 1 386 ? -18.297 -14.047 -19.625 1 84.88 386 SER A C 1
ATOM 3179 O O . SER A 1 386 ? -17.719 -15.031 -20.078 1 84.88 386 SER A O 1
ATOM 3181 N N . PRO A 1 387 ? -18.328 -13.734 -18.328 1 94 387 PRO A N 1
ATOM 3182 C CA . PRO A 1 387 ? -17.703 -14.625 -17.344 1 94 387 PRO A CA 1
ATOM 3183 C C . PRO A 1 387 ? -18.516 -15.906 -17.125 1 94 387 PRO A C 1
ATOM 3185 O O . PRO A 1 387 ? -19.703 -15.953 -17.453 1 94 387 PRO A O 1
ATOM 3188 N N . LYS A 1 388 ? -17.906 -16.953 -16.688 1 94.62 388 LYS A N 1
ATOM 3189 C CA . LYS A 1 388 ? -18.578 -18.219 -16.375 1 94.62 388 LYS A CA 1
ATOM 3190 C C . LYS A 1 388 ? -19 -18.25 -14.906 1 94.62 388 LYS A C 1
ATOM 3192 O O . LYS A 1 388 ? -18.172 -18.078 -14.008 1 94.62 388 LYS A O 1
ATOM 3197 N N . GLU A 1 389 ? -20.266 -18.438 -14.672 1 95.88 389 GLU A N 1
ATOM 3198 C CA . GLU A 1 389 ? -20.703 -18.656 -13.289 1 95.88 389 GLU A CA 1
ATOM 3199 C C . GLU A 1 389 ? -20.25 -20.016 -12.773 1 95.88 389 GLU A C 1
ATOM 3201 O O . GLU A 1 389 ? -20.531 -21.047 -13.398 1 95.88 389 GLU A O 1
ATOM 3206 N N . ILE A 1 390 ? -19.594 -20.031 -11.609 1 97.44 390 ILE A N 1
ATOM 3207 C CA . ILE A 1 390 ? -19.047 -21.297 -11.125 1 97.44 390 ILE A CA 1
ATOM 3208 C C . ILE A 1 390 ? -19.625 -21.609 -9.742 1 97.44 390 ILE A C 1
ATOM 3210 O O . ILE A 1 390 ? -19.094 -22.453 -9.023 1 97.44 390 ILE A O 1
ATOM 3214 N N . THR A 1 391 ? -20.688 -21.016 -9.352 1 97.62 391 THR A N 1
ATOM 3215 C CA . THR A 1 391 ? -21.297 -21.156 -8.031 1 97.62 391 THR A CA 1
ATOM 3216 C C . THR A 1 391 ? -21.641 -22.609 -7.754 1 97.62 391 THR A C 1
ATOM 3218 O O . THR A 1 391 ? -21.375 -23.141 -6.672 1 97.62 391 THR A O 1
ATOM 3221 N N . THR A 1 392 ? -22.219 -23.266 -8.742 1 96.94 392 THR A N 1
ATOM 3222 C CA . THR A 1 392 ? -22.703 -24.641 -8.555 1 96.94 392 THR A CA 1
ATOM 3223 C C . THR A 1 392 ? -21.531 -25.609 -8.453 1 96.94 392 THR A C 1
ATOM 3225 O O . THR A 1 392 ? -21.703 -26.766 -8.031 1 96.94 392 THR A O 1
ATOM 3228 N N . ASP A 1 393 ? -20.359 -25.172 -8.867 1 97.12 393 ASP A N 1
ATOM 3229 C CA . ASP A 1 393 ? -19.172 -26.047 -8.82 1 97.12 393 ASP A CA 1
ATOM 3230 C C . ASP A 1 393 ? -18.516 -25.984 -7.445 1 97.12 393 ASP A C 1
ATOM 3232 O O . ASP A 1 393 ? -17.625 -26.781 -7.148 1 97.12 393 ASP A O 1
ATOM 3236 N N . ILE A 1 394 ? -18.938 -25.047 -6.645 1 97.31 394 ILE A N 1
ATOM 3237 C CA . ILE A 1 394 ? -18.375 -24.891 -5.312 1 97.31 394 ILE A CA 1
ATOM 3238 C C . ILE A 1 394 ? -18.969 -25.922 -4.359 1 97.31 394 ILE A C 1
ATOM 3240 O O . ILE A 1 394 ? -20.188 -26.078 -4.297 1 97.31 394 ILE A O 1
ATOM 3244 N N . GLU A 1 395 ? -18.094 -26.562 -3.641 1 95.88 395 GLU A N 1
ATOM 3245 C CA . GLU A 1 395 ? -18.547 -27.578 -2.689 1 95.88 395 GLU A CA 1
ATOM 3246 C C . GLU A 1 395 ? -19.5 -26.969 -1.659 1 95.88 395 GLU A C 1
ATOM 3248 O O . GLU A 1 395 ? -19.172 -25.953 -1.034 1 95.88 395 GLU A O 1
ATOM 3253 N N . GLY A 1 396 ? -20.688 -27.547 -1.509 1 95.25 396 GLY A N 1
ATOM 3254 C CA . GLY A 1 396 ? -21.672 -27.078 -0.532 1 95.25 396 GLY A CA 1
ATOM 3255 C C . GLY A 1 396 ? -22.594 -26 -1.077 1 95.25 396 GLY A C 1
ATOM 3256 O O . GLY A 1 396 ? -23.469 -25.516 -0.368 1 95.25 396 GLY A O 1
ATOM 3257 N N . CYS A 1 397 ? -22.375 -25.656 -2.338 1 95.81 397 CYS A N 1
ATOM 3258 C CA . CYS A 1 397 ? -23.203 -24.609 -2.924 1 95.81 397 CYS A CA 1
ATOM 3259 C C . CYS A 1 397 ? -24.094 -25.172 -4.023 1 95.81 397 CYS A C 1
ATOM 3261 O O . CYS A 1 397 ? -23.828 -26.25 -4.551 1 95.81 397 CYS A O 1
ATOM 3263 N N . GLN A 1 398 ? -25.203 -24.578 -4.25 1 92.81 398 GLN A N 1
ATOM 3264 C CA . GLN A 1 398 ? -26.141 -24.812 -5.34 1 92.81 398 GLN A CA 1
ATOM 3265 C C . GLN A 1 398 ? -26.453 -23.531 -6.094 1 92.81 398 GLN A C 1
ATOM 3267 O O . GLN A 1 398 ? -25.875 -22.469 -5.805 1 92.81 398 GLN A O 1
ATOM 3272 N N . SER A 1 399 ? -27.391 -23.859 -7.039 1 87.75 399 SER A N 1
ATOM 3273 C CA . SER A 1 399 ? -27.828 -22.656 -7.73 1 87.75 399 SER A CA 1
ATOM 3274 C C . SER A 1 399 ? -28.516 -21.688 -6.77 1 87.75 399 SER A C 1
ATOM 3276 O O . SER A 1 399 ? -29.281 -22.109 -5.906 1 87.75 399 SER A O 1
ATOM 3278 N N . ASN A 1 400 ? -28.25 -20.469 -6.629 1 87.19 400 ASN A N 1
ATOM 3279 C CA . ASN A 1 400 ? -28.797 -19.438 -5.746 1 87.19 400 ASN A CA 1
ATOM 3280 C C . ASN A 1 400 ? -28.406 -19.703 -4.289 1 87.19 400 ASN A C 1
ATOM 3282 O O . ASN A 1 400 ? -29.25 -19.641 -3.398 1 87.19 400 ASN A O 1
ATOM 3286 N N . SER A 1 401 ? -27.234 -20.188 -4.105 1 94.94 401 SER A N 1
ATOM 3287 C CA . SER A 1 401 ? -26.75 -20.375 -2.74 1 94.94 401 SER A CA 1
ATOM 3288 C C . SER A 1 401 ? -26.828 -19.078 -1.943 1 94.94 401 SER A C 1
ATOM 3290 O O . SER A 1 401 ? -26.312 -18.047 -2.373 1 94.94 401 SER A O 1
ATOM 3292 N N . THR A 1 402 ? -27.516 -19.203 -0.749 1 96.88 402 THR A N 1
ATOM 3293 C CA . THR A 1 402 ? -27.672 -18.031 0.116 1 96.88 402 THR A CA 1
ATOM 3294 C C . THR A 1 402 ? -26.344 -17.688 0.792 1 96.88 402 THR A C 1
ATOM 3296 O O . THR A 1 402 ? -25.438 -18.516 0.842 1 96.88 402 THR A O 1
ATOM 3299 N N . LEU A 1 403 ? -26.234 -16.469 1.267 1 97.62 403 LEU A N 1
ATOM 3300 C CA . LEU A 1 403 ? -25.062 -16.078 2.035 1 97.62 403 LEU A CA 1
ATOM 3301 C C . LEU A 1 403 ? -24.859 -16.984 3.24 1 97.62 403 LEU A C 1
ATOM 3303 O O . LEU A 1 403 ? -23.734 -17.375 3.559 1 97.62 403 LEU A O 1
ATOM 3307 N N . GLU A 1 404 ? -25.984 -17.375 3.906 1 96.75 404 GLU A N 1
ATOM 3308 C CA . GLU A 1 404 ? -25.906 -18.266 5.059 1 96.75 404 GLU A CA 1
ATOM 3309 C C . GLU A 1 404 ? -25.297 -19.625 4.676 1 96.75 404 GLU A C 1
ATOM 3311 O O . GLU A 1 404 ? -24.469 -20.172 5.402 1 96.75 404 GLU A O 1
ATOM 3316 N N . GLN A 1 405 ? -25.75 -20.156 3.572 1 97.38 405 GLN A N 1
ATOM 3317 C CA . GLN A 1 405 ? -25.219 -21.422 3.086 1 97.38 405 GLN A CA 1
ATOM 3318 C C . GLN A 1 405 ? -23.75 -21.312 2.736 1 97.38 405 GLN A C 1
ATOM 3320 O O . GLN A 1 405 ? -22.953 -22.219 3.014 1 97.38 405 GLN A O 1
ATOM 3325 N N . PHE A 1 406 ? -23.391 -20.234 2.113 1 98.31 406 PHE A N 1
ATOM 3326 C CA . PHE A 1 406 ? -22.016 -20 1.735 1 98.31 406 PHE A CA 1
ATOM 3327 C C . PHE A 1 406 ? -21.125 -19.891 2.969 1 98.31 406 PHE A C 1
ATOM 3329 O O . PHE A 1 406 ? -20 -20.406 2.982 1 98.31 406 PHE A O 1
ATOM 3336 N N . VAL A 1 407 ? -21.609 -19.203 4.031 1 98.12 407 VAL A N 1
ATOM 3337 C CA . VAL A 1 407 ? -20.891 -19.078 5.301 1 98.12 407 VAL A CA 1
ATOM 3338 C C . VAL A 1 407 ? -20.719 -20.469 5.922 1 98.12 407 VAL A C 1
ATOM 3340 O O . VAL A 1 407 ? -19.609 -20.828 6.34 1 98.12 407 VAL A O 1
ATOM 3343 N N . GLU A 1 408 ? -21.781 -21.219 5.918 1 97.69 408 GLU A N 1
ATOM 3344 C CA . GLU A 1 408 ? -21.75 -22.531 6.543 1 97.69 408 GLU A CA 1
ATOM 3345 C C . GLU A 1 408 ? -20.719 -23.438 5.875 1 97.69 408 GLU A C 1
ATOM 3347 O O . GLU A 1 408 ? -19.938 -24.094 6.555 1 97.69 408 GLU A O 1
ATOM 3352 N N . ARG A 1 409 ? -20.734 -23.5 4.609 1 97.19 409 ARG A N 1
ATOM 3353 C CA . ARG A 1 409 ? -19.828 -24.375 3.883 1 97.19 409 ARG A CA 1
ATOM 3354 C C . ARG A 1 409 ? -18.375 -23.938 4.066 1 97.19 409 ARG A C 1
ATOM 3356 O O . ARG A 1 409 ? -17.453 -24.703 3.812 1 97.19 409 ARG A O 1
ATOM 3363 N N . SER A 1 410 ? -18.094 -22.656 4.434 1 98 410 SER A N 1
ATOM 3364 C CA . SER A 1 410 ? -16.766 -22.078 4.477 1 98 410 SER A CA 1
ATOM 3365 C C . SER A 1 410 ? -16.172 -22.125 5.887 1 98 410 SER A C 1
ATOM 3367 O O . SER A 1 410 ? -15.023 -21.766 6.102 1 98 410 SER A O 1
ATOM 3369 N N . LYS A 1 411 ? -16.906 -22.562 6.875 1 97.5 411 LYS A N 1
ATOM 3370 C CA . LYS A 1 411 ? -16.516 -22.531 8.281 1 97.5 411 LYS A CA 1
ATOM 3371 C C . LYS A 1 411 ? -15.227 -23.312 8.508 1 97.5 411 LYS A C 1
ATOM 3373 O O . LYS A 1 411 ? -14.383 -22.922 9.312 1 97.5 411 LYS A O 1
ATOM 3378 N N . ASN A 1 412 ? -15.055 -24.375 7.781 1 95.38 412 ASN A N 1
ATOM 3379 C CA . ASN A 1 412 ? -13.875 -25.219 7.953 1 95.38 412 ASN A CA 1
ATOM 3380 C C . ASN A 1 412 ? -12.602 -24.5 7.512 1 95.38 412 ASN A C 1
ATOM 3382 O O . ASN A 1 412 ? -11.5 -24.906 7.867 1 95.38 412 ASN A O 1
ATOM 3386 N N . TYR A 1 413 ? -12.734 -23.453 6.781 1 96.69 413 TYR A N 1
ATOM 3387 C CA . TYR A 1 413 ? -11.578 -22.75 6.23 1 96.69 413 TYR A CA 1
ATOM 3388 C C . TYR A 1 413 ? -11.312 -21.453 6.98 1 96.69 413 TYR A C 1
ATOM 3390 O O . TYR A 1 413 ? -10.516 -20.625 6.539 1 96.69 413 TYR A O 1
ATOM 3398 N N . GLN A 1 414 ? -12.008 -21.219 8.055 1 96.62 414 GLN A N 1
ATOM 3399 C CA . GLN A 1 414 ? -11.758 -20.047 8.891 1 96.62 414 GLN A CA 1
ATOM 3400 C C . GLN A 1 414 ? -10.641 -20.312 9.891 1 96.62 414 GLN A C 1
ATOM 3402 O O . GLN A 1 414 ? -10.703 -21.266 10.664 1 96.62 414 GLN A O 1
ATOM 3407 N N . MET A 1 415 ? -9.609 -19.5 9.797 1 93.94 415 MET A N 1
ATOM 3408 C CA . MET A 1 415 ? -8.516 -19.625 10.758 1 93.94 415 MET A CA 1
ATOM 3409 C C . MET A 1 415 ? -8.875 -18.953 12.078 1 93.94 415 MET A C 1
ATOM 3411 O O . MET A 1 415 ? -8.812 -17.734 12.203 1 93.94 415 MET A O 1
ATOM 3415 N N . LEU A 1 416 ? -9.195 -19.734 13.086 1 93.31 416 LEU A N 1
ATOM 3416 C CA . LEU A 1 416 ? -9.633 -19.219 14.375 1 93.31 416 LEU A CA 1
ATOM 3417 C C . LEU A 1 416 ? -8.523 -19.344 15.414 1 93.31 416 LEU A C 1
ATOM 3419 O O . LEU A 1 416 ? -7.75 -20.312 15.391 1 93.31 416 LEU A O 1
ATOM 3423 N N . PRO A 1 417 ? -8.438 -18.391 16.359 1 93.62 417 PRO A N 1
ATOM 3424 C CA . PRO A 1 417 ? -9.234 -17.172 16.5 1 93.62 417 PRO A CA 1
ATOM 3425 C C . PRO A 1 417 ? -8.836 -16.078 15.523 1 93.62 417 PRO A C 1
ATOM 3427 O O . PRO A 1 417 ? -9.625 -15.156 15.258 1 93.62 417 PRO A O 1
ATOM 3430 N N . SER A 1 418 ? -7.578 -16.031 15.062 1 89.88 418 SER A N 1
ATOM 3431 C CA . SER A 1 418 ? -7.059 -15.164 14.016 1 89.88 418 SER A CA 1
ATOM 3432 C C . SER A 1 418 ? -6 -15.875 13.18 1 89.88 418 SER A C 1
ATOM 3434 O O . SER A 1 418 ? -5.43 -16.875 13.609 1 89.88 418 SER A O 1
ATOM 3436 N N . PRO A 1 419 ? -5.82 -15.422 11.992 1 89.44 419 PRO A N 1
ATOM 3437 C CA . PRO A 1 419 ? -4.758 -16.047 11.195 1 89.44 419 PRO A CA 1
ATOM 3438 C C . PRO A 1 419 ? -3.416 -16.078 11.922 1 89.44 419 PRO A C 1
ATOM 3440 O O . PRO A 1 419 ? -2.703 -17.078 11.859 1 89.44 419 PRO A O 1
ATOM 3443 N N . LYS A 1 420 ? -3.078 -14.961 12.625 1 86.12 420 LYS A N 1
ATOM 3444 C CA . LYS A 1 420 ? -1.821 -14.906 13.367 1 86.12 420 LYS A CA 1
ATOM 3445 C C . LYS A 1 420 ? -1.778 -15.977 14.453 1 86.12 420 LYS A C 1
ATOM 3447 O O . LYS A 1 420 ? -0.772 -16.672 14.609 1 86.12 420 LYS A O 1
ATOM 3452 N N . ASP A 1 421 ? -2.867 -16.141 15.164 1 91 421 ASP A N 1
ATOM 3453 C CA . ASP A 1 421 ? -2.951 -17.141 16.219 1 91 421 ASP A CA 1
ATOM 3454 C C . ASP A 1 421 ? -2.887 -18.562 15.656 1 91 421 ASP A C 1
ATOM 3456 O O . ASP A 1 421 ? -2.191 -19.422 16.203 1 91 421 ASP A O 1
ATOM 3460 N N . TYR A 1 422 ? -3.65 -18.781 14.633 1 92.56 422 TYR A N 1
ATOM 3461 C CA . TYR A 1 422 ? -3.672 -20.094 14.016 1 92.56 422 TYR A CA 1
ATOM 3462 C C . TYR A 1 422 ? -2.283 -20.5 13.539 1 92.56 422 TYR A C 1
ATOM 3464 O O . TYR A 1 422 ? -1.864 -21.641 13.719 1 92.56 422 TYR A O 1
ATOM 3472 N N . CYS A 1 423 ? -1.563 -19.562 12.953 1 91 423 CYS A N 1
ATOM 3473 C CA . CYS A 1 423 ? -0.24 -19.797 12.391 1 91 423 CYS A CA 1
ATOM 3474 C C . CYS A 1 423 ? 0.775 -20.094 13.484 1 91 423 CYS A C 1
ATOM 3476 O O . CYS A 1 423 ? 1.837 -20.656 13.219 1 91 423 CYS A O 1
ATOM 3478 N N . SER A 1 424 ? 0.467 -19.75 14.734 1 90.69 424 SER A N 1
ATOM 3479 C CA . SER A 1 424 ? 1.373 -19.984 15.852 1 90.69 424 SER A CA 1
ATOM 3480 C C . SER A 1 424 ? 1.107 -21.328 16.516 1 90.69 424 SER A C 1
ATOM 3482 O O . SER A 1 424 ? 1.872 -21.766 17.375 1 90.69 424 SER A O 1
ATOM 3484 N N . GLN A 1 425 ? 0.036 -22 16.094 1 92.44 425 GLN A N 1
ATOM 3485 C CA . GLN A 1 425 ? -0.257 -23.344 16.594 1 92.44 425 GLN A CA 1
ATOM 3486 C C . GLN A 1 425 ? 0.567 -24.391 15.852 1 92.44 425 GLN A C 1
ATOM 3488 O O . GLN A 1 425 ? 0.19 -24.828 14.766 1 92.44 425 GLN A O 1
ATOM 3493 N N . LEU A 1 426 ? 1.586 -24.875 16.516 1 92.25 426 LEU A N 1
ATOM 3494 C CA . LEU A 1 426 ? 2.535 -25.781 15.867 1 92.25 426 LEU A CA 1
ATOM 3495 C C . LEU A 1 426 ? 1.998 -27.203 15.828 1 92.25 426 LEU A C 1
ATOM 3497 O O . LEU A 1 426 ? 1.153 -27.578 16.641 1 92.25 426 LEU A O 1
ATOM 3501 N N . LEU A 1 427 ? 2.439 -28 14.859 1 91.81 427 LEU A N 1
ATOM 3502 C CA . LEU A 1 427 ? 2.074 -29.406 14.734 1 91.81 427 LEU A CA 1
ATOM 3503 C C . LEU A 1 427 ? 2.752 -30.234 15.82 1 91.81 427 LEU A C 1
ATOM 3505 O O . LEU A 1 427 ? 3.842 -29.891 16.281 1 91.81 427 LEU A O 1
ATOM 3509 N N . GLN A 1 428 ? 2.072 -31.344 16.172 1 90.06 428 GLN A N 1
ATOM 3510 C CA . GLN A 1 428 ? 2.699 -32.312 17.062 1 90.06 428 GLN A CA 1
ATOM 3511 C C . GLN A 1 428 ? 3.787 -33.094 16.344 1 90.06 428 GLN A C 1
ATOM 3513 O O . GLN A 1 428 ? 3.646 -33.438 15.172 1 90.06 428 GLN A O 1
ATOM 3518 N N . PRO A 1 429 ? 4.867 -33.281 17.156 1 86.69 429 PRO A N 1
ATOM 3519 C CA . PRO A 1 429 ? 5.887 -34.156 16.531 1 86.69 429 PRO A CA 1
ATOM 3520 C C . PRO A 1 429 ? 5.344 -35.531 16.156 1 86.69 429 PRO A C 1
ATOM 3522 O O . PRO A 1 429 ? 4.441 -36.031 16.828 1 86.69 429 PRO A O 1
ATOM 3525 N N . LEU A 1 430 ? 5.793 -36.062 15.078 1 85.12 430 LEU A N 1
ATOM 3526 C CA . LEU A 1 430 ? 5.375 -37.406 14.664 1 85.12 430 LEU A CA 1
ATOM 3527 C C . LEU A 1 430 ? 5.855 -38.438 15.656 1 85.12 430 LEU A C 1
ATOM 3529 O O . LEU A 1 430 ? 6.938 -38.312 16.234 1 85.12 430 LEU A O 1
ATOM 3533 N N . ASN A 1 431 ? 4.996 -39.312 16.062 1 72.94 431 ASN A N 1
ATOM 3534 C CA . ASN A 1 431 ? 5.391 -40.375 16.984 1 72.94 431 ASN A CA 1
ATOM 3535 C C . ASN A 1 431 ? 6.516 -41.25 16.406 1 72.94 431 ASN A C 1
ATOM 3537 O O . ASN A 1 431 ? 6.715 -41.281 15.188 1 72.94 431 ASN A O 1
ATOM 3541 N N . ASN A 1 432 ? 7.441 -41.656 17.312 1 60.59 432 ASN A N 1
ATOM 3542 C CA . ASN A 1 432 ? 8.633 -42.438 16.969 1 60.59 432 ASN A CA 1
ATOM 3543 C C . ASN A 1 432 ? 8.32 -43.531 15.938 1 60.59 432 ASN A C 1
ATOM 3545 O O . ASN A 1 432 ? 9.109 -43.75 15.016 1 60.59 432 ASN A O 1
ATOM 3549 N N . ALA A 1 433 ? 7.219 -44.219 16.031 1 56.44 433 ALA A N 1
ATOM 3550 C CA . ALA A 1 433 ? 6.871 -45.312 15.102 1 56.44 433 ALA A CA 1
ATOM 3551 C C . ALA A 1 433 ? 6.68 -44.781 13.688 1 56.44 433 ALA A C 1
ATOM 3553 O O . ALA A 1 433 ? 7.18 -45.344 12.727 1 56.44 433 ALA A O 1
ATOM 3554 N N . ALA A 1 434 ? 6.051 -43.625 13.562 1 60.69 434 ALA A N 1
ATOM 3555 C CA . ALA A 1 434 ? 5.816 -43.031 12.25 1 60.69 434 ALA A CA 1
ATOM 3556 C C . ALA A 1 434 ? 7.117 -42.531 11.625 1 60.69 434 ALA A C 1
ATOM 3558 O O . ALA A 1 434 ? 7.348 -42.719 10.43 1 60.69 434 ALA A O 1
ATOM 3559 N N . ARG A 1 435 ? 7.973 -42.062 12.445 1 64.56 435 ARG A N 1
ATOM 3560 C CA . ARG A 1 435 ? 9.273 -41.594 11.992 1 64.56 435 ARG A CA 1
ATOM 3561 C C . ARG A 1 435 ? 10.133 -42.75 11.492 1 64.56 435 ARG A C 1
ATOM 3563 O O . ARG A 1 435 ? 10.797 -42.625 10.461 1 64.56 435 ARG A O 1
ATOM 3570 N N . MET A 1 436 ? 10.023 -43.75 12.305 1 60.28 436 MET A N 1
ATOM 3571 C CA . MET A 1 436 ? 10.82 -44.906 11.938 1 60.28 436 MET A CA 1
ATOM 3572 C C . MET A 1 436 ? 10.32 -45.531 10.641 1 60.28 436 MET A C 1
ATOM 3574 O O . MET A 1 436 ? 11.109 -45.969 9.805 1 60.28 436 MET A O 1
ATOM 3578 N N . LEU A 1 437 ? 9.094 -45.594 10.453 1 56.78 437 LEU A N 1
ATOM 3579 C CA . LEU A 1 437 ? 8.516 -46.156 9.227 1 56.78 437 LEU A CA 1
ATOM 3580 C C . LEU A 1 437 ? 8.883 -45.281 8.023 1 56.78 437 LEU A C 1
ATOM 3582 O O . LEU A 1 437 ? 9.219 -45.812 6.961 1 56.78 437 LEU A O 1
ATOM 3586 N N . ILE A 1 438 ? 8.852 -44.031 8.297 1 65.56 438 ILE A N 1
ATOM 3587 C CA . ILE A 1 438 ? 9.211 -43.094 7.23 1 65.56 438 ILE A CA 1
ATOM 3588 C C . ILE A 1 438 ? 10.695 -43.25 6.906 1 65.56 438 ILE A C 1
ATOM 3590 O O . ILE A 1 438 ? 11.078 -43.312 5.734 1 65.56 438 ILE A O 1
ATOM 3594 N N . GLN A 1 439 ? 11.477 -43.281 7.949 1 61.66 439 GLN A N 1
ATOM 3595 C CA . GLN A 1 439 ? 12.906 -43.469 7.754 1 61.66 439 GLN A CA 1
ATOM 3596 C C . GLN A 1 439 ? 13.195 -44.781 7.043 1 61.66 439 GLN A C 1
ATOM 3598 O O . GLN A 1 439 ? 14.039 -44.844 6.145 1 61.66 439 GLN A O 1
ATOM 3603 N N . TRP A 1 440 ? 12.523 -45.781 7.5 1 56.31 440 TRP A N 1
ATOM 3604 C CA . TRP A 1 440 ? 12.719 -47.094 6.898 1 56.31 440 TRP A CA 1
ATOM 3605 C C . TRP A 1 440 ? 12.312 -47.094 5.426 1 56.31 440 TRP A C 1
ATOM 3607 O O . TRP A 1 440 ? 13.039 -47.625 4.574 1 56.31 440 TRP A O 1
ATOM 3617 N N . LYS A 1 441 ? 11.328 -46.5 5.094 1 58.69 441 LYS A N 1
ATOM 3618 C CA . LYS A 1 441 ? 10.875 -46.406 3.707 1 58.69 441 LYS A CA 1
ATOM 3619 C C . LYS A 1 441 ? 11.844 -45.594 2.861 1 58.69 441 LYS A C 1
ATOM 3621 O O . LYS A 1 441 ? 12.141 -45.969 1.721 1 58.69 441 LYS A O 1
ATOM 3626 N N . LEU A 1 442 ? 12.328 -44.594 3.531 1 64 442 LEU A N 1
ATOM 3627 C CA . LEU A 1 442 ? 13.305 -43.75 2.848 1 64 442 LEU A CA 1
ATOM 3628 C C . LEU A 1 442 ? 14.602 -44.5 2.605 1 64 442 LEU A C 1
ATOM 3630 O O . LEU A 1 442 ? 15.195 -44.406 1.526 1 64 442 LEU A O 1
ATOM 3634 N N . GLU A 1 443 ? 15.039 -45.281 3.598 1 60.66 443 GLU A N 1
ATOM 3635 C CA . GLU A 1 443 ? 16.25 -46.094 3.469 1 60.66 443 GLU A CA 1
ATOM 3636 C C . GLU A 1 443 ? 16.062 -47.188 2.42 1 60.66 443 GLU A C 1
ATOM 3638 O O . GLU A 1 443 ? 16.984 -47.469 1.64 1 60.66 443 GLU A O 1
ATOM 3643 N N . MET A 1 444 ? 15.031 -47.75 2.406 1 57.59 444 MET A N 1
ATOM 3644 C CA . MET A 1 444 ? 14.766 -48.781 1.403 1 57.59 444 MET A CA 1
ATOM 3645 C C . MET A 1 444 ? 14.781 -48.188 -0.002 1 57.59 444 MET A C 1
ATOM 3647 O O . MET A 1 444 ? 15.266 -48.812 -0.941 1 57.59 444 MET A O 1
ATOM 3651 N N . LEU A 1 445 ? 14.32 -46.969 -0.043 1 58.72 445 LEU A N 1
ATOM 3652 C CA . LEU A 1 445 ? 14.352 -46.281 -1.318 1 58.72 445 LEU A CA 1
ATOM 3653 C C . LEU A 1 445 ? 15.789 -45.969 -1.729 1 58.72 445 LEU A C 1
ATOM 3655 O O . LEU A 1 445 ? 16.141 -46.062 -2.908 1 58.72 445 LEU A O 1
ATOM 3659 N N . ILE A 1 446 ? 16.641 -45.562 -0.731 1 58.25 446 ILE A N 1
ATOM 3660 C CA . ILE A 1 446 ? 18.062 -45.312 -0.966 1 58.25 446 ILE A CA 1
ATOM 3661 C C . ILE A 1 446 ? 18.734 -46.594 -1.443 1 58.25 446 ILE A C 1
ATOM 3663 O O . ILE A 1 446 ? 19.531 -46.594 -2.387 1 58.25 446 ILE A O 1
ATOM 3667 N N . LEU A 1 447 ? 18.484 -47.594 -0.76 1 56.28 447 LEU A N 1
ATOM 3668 C CA . LEU A 1 447 ? 19.078 -48.875 -1.118 1 56.28 447 LEU A CA 1
ATOM 3669 C C . LEU A 1 447 ? 18.688 -49.281 -2.533 1 56.28 447 LEU A C 1
ATOM 3671 O O . LEU A 1 447 ? 19.438 -50 -3.213 1 56.28 447 LEU A O 1
ATOM 3675 N N . MET A 1 448 ? 17.469 -48.875 -2.91 1 51.81 448 MET A N 1
ATOM 3676 C CA . MET A 1 448 ? 17.047 -49.188 -4.273 1 51.81 448 MET A CA 1
ATOM 3677 C C . MET A 1 448 ? 17.719 -48.219 -5.273 1 51.81 448 MET A C 1
ATOM 3679 O O . MET A 1 448 ? 17.406 -48.25 -6.465 1 51.81 448 MET A O 1
ATOM 3683 N N . GLY A 1 449 ? 18.938 -47.438 -4.945 1 50.16 449 GLY A N 1
ATOM 3684 C CA . GLY A 1 449 ? 19.797 -46.656 -5.82 1 50.16 449 GLY A CA 1
ATOM 3685 C C . GLY A 1 449 ? 19.547 -45.156 -5.766 1 50.16 449 GLY A C 1
ATOM 3686 O O . GLY A 1 449 ? 19.938 -44.438 -6.672 1 50.16 449 GLY A O 1
ATOM 3687 N N . ILE A 1 450 ? 18.578 -44.594 -4.941 1 45.25 450 ILE A N 1
ATOM 3688 C CA . ILE A 1 450 ? 18.375 -43.156 -4.879 1 45.25 450 ILE A CA 1
ATOM 3689 C C . ILE A 1 450 ? 19.266 -42.562 -3.787 1 45.25 450 ILE A C 1
ATOM 3691 O O . ILE A 1 450 ? 19.094 -42.875 -2.604 1 45.25 450 ILE A O 1
ATOM 3695 N N . PRO A 1 451 ? 20.469 -42.062 -3.982 1 41.28 451 PRO A N 1
ATOM 3696 C CA . PRO A 1 451 ? 21.406 -41.594 -2.965 1 41.28 451 PRO A CA 1
ATOM 3697 C C . PRO A 1 451 ? 20.75 -40.688 -1.93 1 41.28 451 PRO A C 1
ATOM 3699 O O . PRO A 1 451 ? 19.703 -40.062 -2.207 1 41.28 451 PRO A O 1
ATOM 3702 N N . SER A 1 452 ? 21.016 -40.812 -0.548 1 38.94 452 SER A N 1
ATOM 3703 C CA . SER A 1 452 ? 20.594 -40.219 0.725 1 38.94 452 SER A CA 1
ATOM 3704 C C . SER A 1 452 ? 20.625 -38.719 0.687 1 38.94 452 SER A C 1
ATOM 3706 O O . SER A 1 452 ? 21.703 -38.094 0.646 1 38.94 452 SER A O 1
ATOM 3708 N N . ILE A 1 453 ? 19.938 -38 -0.107 1 37.41 453 ILE A N 1
ATOM 3709 C CA . ILE A 1 453 ? 19.828 -36.594 0.223 1 37.41 453 ILE A CA 1
ATOM 3710 C C . ILE A 1 453 ? 19.266 -36.438 1.636 1 37.41 453 ILE A C 1
ATOM 3712 O O . ILE A 1 453 ? 18.922 -35.312 2.055 1 37.41 453 ILE A O 1
ATOM 3716 N N . VAL A 1 454 ? 18.969 -37.438 2.438 1 37.78 454 VAL A N 1
ATOM 3717 C CA . VAL A 1 454 ? 18.266 -37.344 3.709 1 37.78 454 VAL A CA 1
ATOM 3718 C C . VAL A 1 454 ? 19.188 -36.75 4.777 1 37.78 454 VAL A C 1
ATOM 3720 O O . VAL A 1 454 ? 18.891 -36.812 5.969 1 37.78 454 VAL A O 1
ATOM 3723 N N . ALA A 1 455 ? 20.438 -36.312 4.508 1 35.88 455 ALA A N 1
ATOM 3724 C CA . ALA A 1 455 ? 21.281 -36.031 5.664 1 35.88 455 ALA A CA 1
ATOM 3725 C C . ALA A 1 455 ? 20.656 -35 6.586 1 35.88 455 ALA A C 1
ATOM 3727 O O . ALA A 1 455 ? 20.719 -35.125 7.812 1 35.88 455 ALA A O 1
ATOM 3728 N N . ASN A 1 456 ? 20.359 -33.719 6.121 1 32.81 456 ASN A N 1
ATOM 3729 C CA . ASN A 1 456 ? 20.188 -32.625 7.07 1 32.81 456 ASN A CA 1
ATOM 3730 C C . ASN A 1 456 ? 18.781 -32.594 7.66 1 32.81 456 ASN A C 1
ATOM 3732 O O . ASN A 1 456 ? 18.391 -31.609 8.297 1 32.81 456 ASN A O 1
ATOM 3736 N N . VAL A 1 457 ? 17.906 -33.438 7.223 1 29.48 457 VAL A N 1
ATOM 3737 C CA . VAL A 1 457 ? 16.578 -33.25 7.789 1 29.48 457 VAL A CA 1
ATOM 3738 C C . VAL A 1 457 ? 16.469 -34 9.102 1 29.48 457 VAL A C 1
ATOM 3740 O O . VAL A 1 457 ? 15.398 -34.031 9.719 1 29.48 457 VAL A O 1
ATOM 3743 N N . VAL A 1 458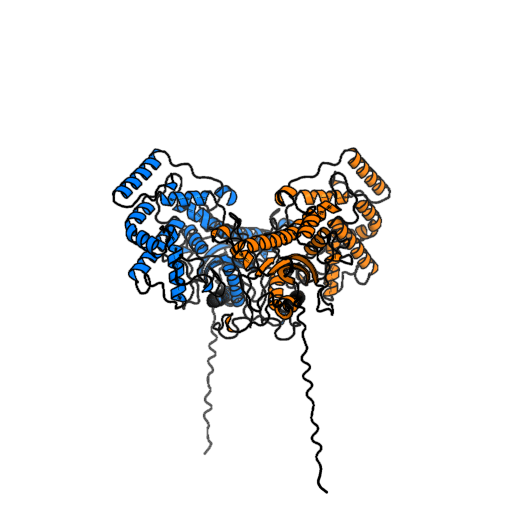 ? 17.422 -34.969 9.461 1 27.92 458 VAL A N 1
ATOM 3744 C CA . VAL A 1 458 ? 17.281 -35.562 10.789 1 27.92 458 VAL A CA 1
ATOM 3745 C C . VAL A 1 458 ? 17.906 -34.656 11.836 1 27.92 458 VAL A C 1
ATOM 3747 O O . VAL A 1 458 ? 19.031 -34.156 11.648 1 27.92 458 VAL A O 1
ATOM 3750 N N . MET B 1 1 ? 23.078 53.281 -62.719 1 23.89 1 MET B N 1
ATOM 3751 C CA . MET B 1 1 ? 22.812 53.375 -61.281 1 23.89 1 MET B CA 1
ATOM 3752 C C . MET B 1 1 ? 22.641 52 -60.656 1 23.89 1 MET B C 1
ATOM 3754 O O . MET B 1 1 ? 21.656 51.312 -60.938 1 23.89 1 MET B O 1
ATOM 3758 N N . LYS B 1 2 ? 23.828 51.281 -60.531 1 30.34 2 LYS B N 1
ATOM 3759 C CA . LYS B 1 2 ? 24.109 49.938 -60.031 1 30.34 2 LYS B CA 1
ATOM 3760 C C . LYS B 1 2 ? 23.641 49.75 -58.594 1 30.34 2 LYS B C 1
ATOM 3762 O O . LYS B 1 2 ? 24.031 50.5 -57.719 1 30.34 2 LYS B O 1
ATOM 3767 N N . CYS B 1 3 ? 22.359 49.312 -58.375 1 27.23 3 CYS B N 1
ATOM 3768 C CA . CYS B 1 3 ? 21.672 49.094 -57.125 1 27.23 3 CYS B CA 1
ATOM 3769 C C . CYS B 1 3 ? 22.469 48.125 -56.25 1 27.23 3 CYS B C 1
ATOM 3771 O O . CYS B 1 3 ? 22.703 46.969 -56.594 1 27.23 3 CYS B O 1
ATOM 3773 N N . LEU B 1 4 ? 23.422 48.594 -55.5 1 34.78 4 LEU B N 1
ATOM 3774 C CA . LEU B 1 4 ? 24.219 47.906 -54.5 1 34.78 4 LEU B CA 1
ATOM 3775 C C . LEU B 1 4 ? 23.344 47.375 -53.375 1 34.78 4 LEU B C 1
ATOM 3777 O O . LEU B 1 4 ? 22.688 48.125 -52.688 1 34.78 4 LEU B O 1
ATOM 3781 N N . LEU B 1 5 ? 22.625 46.25 -53.562 1 36.59 5 LEU B N 1
ATOM 3782 C CA . LEU B 1 5 ? 21.844 45.656 -52.469 1 36.59 5 LEU B CA 1
ATOM 3783 C C . LEU B 1 5 ? 22.734 45.281 -51.312 1 36.59 5 LEU B C 1
ATOM 3785 O O . LEU B 1 5 ? 23.734 44.562 -51.5 1 36.59 5 LEU B O 1
ATOM 3789 N N . PRO B 1 6 ? 22.719 46 -50.188 1 39 6 PRO B N 1
ATOM 3790 C CA . PRO B 1 6 ? 23.516 45.656 -49 1 39 6 PRO B CA 1
ATOM 3791 C C . PRO B 1 6 ? 23.078 44.344 -48.375 1 39 6 PRO B C 1
ATOM 3793 O O . PRO B 1 6 ? 21.891 44.031 -48.344 1 39 6 PRO B O 1
ATOM 3796 N N . PHE B 1 7 ? 23.844 43.25 -48.562 1 40.62 7 PHE B N 1
ATOM 3797 C CA . PHE B 1 7 ? 23.688 41.969 -47.906 1 40.62 7 PHE B CA 1
ATOM 3798 C C . PHE B 1 7 ? 23.812 42.094 -46.406 1 40.62 7 PHE B C 1
ATOM 3800 O O . PHE B 1 7 ? 24.859 42.469 -45.875 1 40.62 7 PHE B O 1
ATOM 3807 N N . PHE B 1 8 ? 22.688 42.406 -45.656 1 37.28 8 PHE B N 1
ATOM 3808 C CA . PHE B 1 8 ? 22.656 42.344 -44.219 1 37.28 8 PHE B CA 1
ATOM 3809 C C . PHE B 1 8 ? 22.969 40.969 -43.719 1 37.28 8 PHE B C 1
ATOM 3811 O O . PHE B 1 8 ? 22.266 40 -44.062 1 37.28 8 PHE B O 1
ATOM 3818 N N . TRP B 1 9 ? 24.203 40.656 -43.344 1 37.44 9 TRP B N 1
ATOM 3819 C CA . TRP B 1 9 ? 24.641 39.469 -42.594 1 37.44 9 TRP B CA 1
ATOM 3820 C C . TRP B 1 9 ? 23.953 39.375 -41.25 1 37.44 9 TRP B C 1
ATOM 3822 O O . TRP B 1 9 ? 24.109 40.281 -40.406 1 37.44 9 TRP B O 1
ATOM 3832 N N . ILE B 1 10 ? 22.781 38.781 -41.188 1 38.28 10 ILE B N 1
ATOM 3833 C CA . ILE B 1 10 ? 22.172 38.469 -39.906 1 38.28 10 ILE B CA 1
ATOM 3834 C C . ILE B 1 10 ? 23.078 37.531 -39.125 1 38.28 10 ILE B C 1
ATOM 3836 O O . ILE B 1 10 ? 23.344 36.406 -39.562 1 38.28 10 ILE B O 1
ATOM 3840 N N . LEU B 1 11 ? 23.938 38.031 -38.219 1 37.72 11 LEU B N 1
ATOM 3841 C CA . LEU B 1 11 ? 24.672 37.281 -37.188 1 37.72 11 LEU B CA 1
ATOM 3842 C C . LEU B 1 11 ? 23.719 36.562 -36.25 1 37.72 11 LEU B C 1
ATOM 3844 O O . LEU B 1 11 ? 22.984 37.188 -35.5 1 37.72 11 LEU B O 1
ATOM 3848 N N . LEU B 1 12 ? 23.281 35.406 -36.625 1 36.97 12 LEU B N 1
ATOM 3849 C CA . LEU B 1 12 ? 22.625 34.5 -35.688 1 36.97 12 LEU B CA 1
ATOM 3850 C C . LEU B 1 12 ? 23.531 34.156 -34.531 1 36.97 12 LEU B C 1
ATOM 3852 O O . LEU B 1 12 ? 24.531 33.469 -34.688 1 36.97 12 LEU B O 1
ATOM 3856 N N . THR B 1 13 ? 23.609 35.031 -33.5 1 36.72 13 THR B N 1
ATOM 3857 C CA . THR B 1 13 ? 24.219 34.656 -32.219 1 36.72 13 THR B CA 1
ATOM 3858 C C . THR B 1 13 ? 23.516 33.469 -31.594 1 36.72 13 THR B C 1
ATOM 3860 O O . THR B 1 13 ? 22.328 33.562 -31.25 1 36.72 13 THR B O 1
ATOM 3863 N N . ILE B 1 14 ? 23.906 32.312 -31.891 1 37.94 14 ILE B N 1
ATOM 3864 C CA . ILE B 1 14 ? 23.531 31.125 -31.141 1 37.94 14 ILE B CA 1
ATOM 3865 C C . ILE B 1 14 ? 23.938 31.281 -29.672 1 37.94 14 ILE B C 1
ATOM 3867 O O . ILE B 1 14 ? 25.125 31.375 -29.359 1 37.94 14 ILE B O 1
ATOM 3871 N N . PHE B 1 15 ? 23.078 31.859 -28.844 1 33.38 15 PHE B N 1
ATOM 3872 C CA . PHE B 1 15 ? 23.219 31.75 -27.406 1 33.38 15 PHE B CA 1
ATOM 3873 C C . PHE B 1 15 ? 23.266 30.281 -26.969 1 33.38 15 PHE B C 1
ATOM 3875 O O . PHE B 1 15 ? 22.266 29.594 -27.016 1 33.38 15 PHE B O 1
ATOM 3882 N N . VAL B 1 16 ? 24.391 29.656 -27.125 1 36.78 16 VAL B N 1
ATOM 3883 C CA . VAL B 1 16 ? 24.594 28.422 -26.375 1 36.78 16 VAL B CA 1
ATOM 3884 C C . VAL B 1 16 ? 24.391 28.672 -24.891 1 36.78 16 VAL B C 1
ATOM 3886 O O . VAL B 1 16 ? 25.141 29.438 -24.266 1 36.78 16 VAL B O 1
ATOM 3889 N N . SER B 1 17 ? 23.203 28.609 -24.406 1 33.97 17 SER B N 1
ATOM 3890 C CA . SER B 1 17 ? 23 28.531 -22.969 1 33.97 17 SER B CA 1
ATOM 3891 C C . SER B 1 17 ? 23.922 27.484 -22.344 1 33.97 17 SER B C 1
ATOM 3893 O O . SER B 1 17 ? 23.859 26.312 -22.719 1 33.97 17 SER B O 1
ATOM 3895 N N . CYS B 1 18 ? 25.094 27.859 -21.969 1 33.69 18 CYS B N 1
ATOM 3896 C CA . CYS B 1 18 ? 25.891 27.062 -21.016 1 33.69 18 CYS B CA 1
ATOM 3897 C C . CYS B 1 18 ? 25.047 26.656 -19.812 1 33.69 18 CYS B C 1
ATOM 3899 O O . CYS B 1 18 ? 24.828 27.453 -18.906 1 33.69 18 CYS B O 1
ATOM 3901 N N . THR B 1 19 ? 24.047 25.875 -20.016 1 37.19 19 THR B N 1
ATOM 3902 C CA . THR B 1 19 ? 23.578 25.234 -18.797 1 37.19 19 THR B CA 1
ATOM 3903 C C . THR B 1 19 ? 24.734 24.609 -18.031 1 37.19 19 THR B C 1
ATOM 3905 O O . THR B 1 19 ? 25.391 23.703 -18.531 1 37.19 19 THR B O 1
ATOM 3908 N N . ASN B 1 20 ? 25.547 25.422 -17.406 1 35.41 20 ASN B N 1
ATOM 3909 C CA . ASN B 1 20 ? 26.453 24.938 -16.375 1 35.41 20 ASN B CA 1
ATOM 3910 C C . ASN B 1 20 ? 25.797 23.859 -15.5 1 35.41 20 ASN B C 1
ATOM 3912 O O . ASN B 1 20 ? 24.922 24.172 -14.688 1 35.41 20 ASN B O 1
ATOM 3916 N N . GLY B 1 21 ? 25.438 22.766 -16.031 1 40.66 21 GLY B N 1
ATOM 3917 C CA . GLY B 1 21 ? 25.188 21.703 -15.078 1 40.66 21 GLY B CA 1
ATOM 3918 C C . GLY B 1 21 ? 26.172 21.688 -13.93 1 40.66 21 GLY B C 1
ATOM 3919 O O . GLY B 1 21 ? 27.375 21.594 -14.141 1 40.66 21 GLY B O 1
ATOM 3920 N N . THR B 1 22 ? 26 22.422 -12.875 1 41.81 22 THR B N 1
ATOM 3921 C CA . THR B 1 22 ? 26.797 22.391 -11.641 1 41.81 22 THR B CA 1
ATOM 3922 C C . THR B 1 22 ? 27.141 20.953 -11.266 1 41.81 22 THR B C 1
ATOM 3924 O O . THR B 1 22 ? 26.406 20.312 -10.516 1 41.81 22 THR B O 1
ATOM 3927 N N . SER B 1 23 ? 27.312 20.078 -12.141 1 49.03 23 SER B N 1
ATOM 3928 C CA . SER B 1 23 ? 28.047 18.938 -11.617 1 49.03 23 SER B CA 1
ATOM 3929 C C . SER B 1 23 ? 29.219 19.375 -10.734 1 49.03 23 SER B C 1
ATOM 3931 O O . SER B 1 23 ? 30.047 20.172 -11.164 1 49.03 23 SER B O 1
ATOM 3933 N N . ASN B 1 24 ? 29 19.641 -9.445 1 57.56 24 ASN B N 1
ATOM 3934 C CA . ASN B 1 24 ? 30.125 19.969 -8.562 1 57.56 24 ASN B CA 1
ATOM 3935 C C . ASN B 1 24 ? 31.344 19.078 -8.867 1 57.56 24 ASN B C 1
ATOM 3937 O O . ASN B 1 24 ? 31.266 17.859 -8.742 1 57.56 24 ASN B O 1
ATOM 3941 N N . GLU B 1 25 ? 32.25 19.484 -9.586 1 69.81 25 GLU B N 1
ATOM 3942 C CA . GLU B 1 25 ? 33.5 18.844 -9.977 1 69.81 25 GLU B CA 1
ATOM 3943 C C . GLU B 1 25 ? 34.094 18.047 -8.82 1 69.81 25 GLU B C 1
ATOM 3945 O O . GLU B 1 25 ? 34.781 17.047 -9.047 1 69.81 25 GLU B O 1
ATOM 3950 N N . TYR B 1 26 ? 33.594 18.297 -7.582 1 86.19 26 TYR B N 1
ATOM 3951 C CA . TYR B 1 26 ? 34.312 17.703 -6.469 1 86.19 26 TYR B CA 1
ATOM 3952 C C . TYR B 1 26 ? 33.438 16.672 -5.742 1 86.19 26 TYR B C 1
ATOM 3954 O O . TYR B 1 26 ? 33.938 15.914 -4.91 1 86.19 26 TYR B O 1
ATOM 3962 N N . SER B 1 27 ? 32.062 16.609 -6.027 1 93.44 27 SER B N 1
ATOM 3963 C CA . SER B 1 27 ? 31.203 15.664 -5.32 1 93.44 27 SER B CA 1
ATOM 3964 C C . SER B 1 27 ? 30.188 15.031 -6.27 1 93.44 27 SER B C 1
ATOM 3966 O O . SER B 1 27 ? 29.875 15.594 -7.316 1 93.44 27 SER B O 1
ATOM 3968 N N . GLU B 1 28 ? 29.797 13.828 -5.957 1 95.19 28 GLU B N 1
ATOM 3969 C CA . GLU B 1 28 ? 28.781 13.125 -6.734 1 95.19 28 GLU B CA 1
ATOM 3970 C C . GLU B 1 28 ? 27.609 12.711 -5.855 1 95.19 28 GLU B C 1
ATOM 3972 O O . GLU B 1 28 ? 27.797 12.297 -4.715 1 95.19 28 GLU B O 1
ATOM 3977 N N . LEU B 1 29 ? 26.422 12.891 -6.387 1 97.69 29 LEU B N 1
ATOM 3978 C CA . LEU B 1 29 ? 25.219 12.461 -5.695 1 97.69 29 LEU B CA 1
ATOM 3979 C C . LEU B 1 29 ? 25.094 10.945 -5.703 1 97.69 29 LEU B C 1
ATOM 3981 O O . LEU B 1 29 ? 25.266 10.305 -6.746 1 97.69 29 LEU B O 1
ATOM 3985 N N . VAL B 1 30 ? 24.797 10.312 -4.5 1 97.25 30 VAL B N 1
ATOM 3986 C CA . VAL B 1 30 ? 24.781 8.859 -4.398 1 97.25 30 VAL B CA 1
ATOM 3987 C C . VAL B 1 30 ? 23.375 8.375 -4.043 1 97.25 30 VAL B C 1
ATOM 3989 O O . VAL B 1 30 ? 23.016 7.238 -4.344 1 97.25 30 VAL B O 1
ATOM 3992 N N . LEU B 1 31 ? 22.594 9.188 -3.408 1 98.62 31 LEU B N 1
ATOM 3993 C CA . LEU B 1 31 ? 21.25 8.836 -2.986 1 98.62 31 LEU B CA 1
ATOM 3994 C C . LEU B 1 31 ? 20.406 10.086 -2.744 1 98.62 31 LEU B C 1
ATOM 3996 O O . LEU B 1 31 ? 20.891 11.062 -2.176 1 98.62 31 LEU B O 1
ATOM 4000 N N . VAL B 1 32 ? 19.234 10.078 -3.189 1 98.81 32 VAL B N 1
ATOM 4001 C CA . VAL B 1 32 ? 18.297 11.148 -2.861 1 98.81 32 VAL B CA 1
ATOM 4002 C C . VAL B 1 32 ? 17.031 10.555 -2.268 1 98.81 32 VAL B C 1
ATOM 4004 O O . VAL B 1 32 ? 16.562 9.5 -2.705 1 98.81 32 VAL B O 1
ATOM 4007 N N . GLN B 1 33 ? 16.5 11.164 -1.257 1 98.75 33 GLN B N 1
ATOM 4008 C CA . GLN B 1 33 ? 15.258 10.789 -0.583 1 98.75 33 GLN B CA 1
ATOM 4009 C C . GLN B 1 33 ? 14.32 11.984 -0.442 1 98.75 33 GLN B C 1
ATOM 4011 O O . GLN B 1 33 ? 14.719 13.031 0.079 1 98.75 33 GLN B O 1
ATOM 4016 N N . ALA B 1 34 ? 13.141 11.867 -0.939 1 98.81 34 ALA B N 1
ATOM 4017 C CA . ALA B 1 34 ? 12.164 12.953 -0.873 1 98.81 34 ALA B CA 1
ATOM 4018 C C . ALA B 1 34 ? 11.016 12.609 0.075 1 98.81 34 ALA B C 1
ATOM 4020 O O . ALA B 1 34 ? 10.562 11.461 0.115 1 98.81 34 ALA B O 1
ATOM 4021 N N . LEU B 1 35 ? 10.617 13.523 0.873 1 98.56 35 LEU B N 1
ATOM 4022 C CA . LEU B 1 35 ? 9.414 13.5 1.7 1 98.56 35 LEU B CA 1
ATOM 4023 C C . LEU B 1 35 ? 8.516 14.688 1.389 1 98.56 35 LEU B C 1
ATOM 4025 O O . LEU B 1 35 ? 8.961 15.836 1.442 1 98.56 35 LEU B O 1
ATOM 4029 N N . TRP B 1 36 ? 7.281 14.406 1.054 1 98.5 36 TRP B N 1
ATOM 4030 C CA . TRP B 1 36 ? 6.434 15.555 0.746 1 98.5 36 TRP B CA 1
ATOM 4031 C C . TRP B 1 36 ? 5.062 15.406 1.4 1 98.5 36 TRP B C 1
ATOM 4033 O O . TRP B 1 36 ? 4.641 14.305 1.737 1 98.5 36 TRP B O 1
ATOM 4043 N N . ARG B 1 37 ? 4.43 16.578 1.608 1 97.88 37 ARG B N 1
ATOM 4044 C CA . ARG B 1 37 ? 3.021 16.656 1.988 1 97.88 37 ARG B CA 1
ATOM 4045 C C . ARG B 1 37 ? 2.115 16.469 0.776 1 97.88 37 ARG B C 1
ATOM 4047 O O . ARG B 1 37 ? 2.42 16.953 -0.315 1 97.88 37 ARG B O 1
ATOM 4054 N N . HIS B 1 38 ? 1.018 15.82 0.946 1 97.94 38 HIS B N 1
ATOM 4055 C CA . HIS B 1 38 ? 0.025 15.68 -0.114 1 97.94 38 HIS B CA 1
ATOM 4056 C C . HIS B 1 38 ? -0.4 17.047 -0.654 1 97.94 38 HIS B C 1
ATOM 4058 O O . HIS B 1 38 ? -0.049 18.078 -0.085 1 97.94 38 HIS B O 1
ATOM 4064 N N . GLY B 1 39 ? -1.125 17.031 -1.825 1 97.12 39 GLY B N 1
ATOM 4065 C CA . GLY B 1 39 ? -1.628 18.25 -2.447 1 97.12 39 GLY B CA 1
ATOM 4066 C C . GLY B 1 39 ? -2.959 18.703 -1.88 1 97.12 39 GLY B C 1
ATOM 4067 O O . GLY B 1 39 ? -3.418 18.188 -0.863 1 97.12 39 GLY B O 1
ATOM 4068 N N . ASP B 1 40 ? -3.482 19.672 -2.572 1 96.06 40 ASP B N 1
ATOM 4069 C CA . ASP B 1 40 ? -4.777 20.234 -2.221 1 96.06 40 ASP B CA 1
ATOM 4070 C C . ASP B 1 40 ? -5.836 19.156 -2.057 1 96.06 40 ASP B C 1
ATOM 4072 O O . ASP B 1 40 ? -5.844 18.172 -2.799 1 96.06 40 ASP B O 1
ATOM 4076 N N . ARG B 1 41 ? -6.719 19.359 -1.058 1 96.88 41 ARG B N 1
ATOM 4077 C CA . ARG B 1 41 ? -7.723 18.359 -0.707 1 96.88 41 ARG B CA 1
ATOM 4078 C C . ARG B 1 41 ? -8.969 19.016 -0.128 1 96.88 41 ARG B C 1
ATOM 4080 O O . ARG B 1 41 ? -8.969 20.219 0.163 1 96.88 41 ARG B O 1
ATOM 4087 N N . SER B 1 42 ? -10.055 18.266 -0.029 1 96.69 42 SER B N 1
ATOM 4088 C CA . SER B 1 42 ? -11.211 18.656 0.769 1 96.69 42 SER B CA 1
ATOM 4089 C C . SER B 1 42 ? -10.914 18.562 2.262 1 96.69 42 SER B C 1
ATOM 4091 O O . SER B 1 42 ? -9.922 17.938 2.662 1 96.69 42 SER B O 1
ATOM 4093 N N . PRO B 1 43 ? -11.75 19.281 3.113 1 96.69 43 PRO B N 1
ATOM 4094 C CA . PRO B 1 43 ? -11.539 19.125 4.555 1 96.69 43 PRO B CA 1
ATOM 4095 C C . PRO B 1 43 ? -11.602 17.656 5.004 1 96.69 43 PRO B C 1
ATOM 4097 O O . PRO B 1 43 ? -12.297 16.844 4.391 1 96.69 43 PRO B O 1
ATOM 4100 N N . THR B 1 44 ? -10.812 17.297 5.973 1 93.25 44 THR B N 1
ATOM 4101 C CA . THR B 1 44 ? -10.844 15.938 6.48 1 93.25 44 THR B CA 1
ATOM 4102 C C . THR B 1 44 ? -12.055 15.719 7.383 1 93.25 44 THR B C 1
ATOM 4104 O O . THR B 1 44 ? -12.492 14.586 7.582 1 93.25 44 THR B O 1
ATOM 4107 N N . LYS B 1 45 ? -12.484 16.719 8.047 1 92.12 45 LYS B N 1
ATOM 4108 C CA . LYS B 1 45 ? -13.68 16.812 8.891 1 92.12 45 LYS B CA 1
ATOM 4109 C C . LYS B 1 45 ? -14.086 18.266 9.117 1 92.12 45 LYS B C 1
ATOM 4111 O O . LYS B 1 45 ? -13.398 19.188 8.672 1 92.12 45 LYS B O 1
ATOM 4116 N N . THR B 1 46 ? -15.258 18.422 9.664 1 95.75 46 THR B N 1
ATOM 4117 C CA . THR B 1 46 ? -15.719 19.75 10.039 1 95.75 46 THR B CA 1
ATOM 4118 C C . THR B 1 46 ? -16.562 19.688 11.305 1 95.75 46 THR B C 1
ATOM 4120 O O . THR B 1 46 ? -16.516 18.703 12.047 1 95.75 46 THR B O 1
ATOM 4123 N N . PHE B 1 47 ? -17.094 20.797 11.68 1 96.12 47 PHE B N 1
ATOM 4124 C CA . PHE B 1 47 ? -17.953 20.859 12.859 1 96.12 47 PHE B CA 1
ATOM 4125 C C . PHE B 1 47 ? -19.422 20.734 12.469 1 96.12 47 PHE B C 1
ATOM 4127 O O . PHE B 1 47 ? -19.781 20.953 11.305 1 96.12 47 PHE B O 1
ATOM 4134 N N . LYS B 1 48 ? -20.281 20.422 13.352 1 93.5 48 LYS B N 1
ATOM 4135 C CA . LYS B 1 48 ? -21.656 19.984 13.141 1 93.5 48 LYS B CA 1
ATOM 4136 C C . LYS B 1 48 ? -22.453 21.062 12.406 1 93.5 48 LYS B C 1
ATOM 4138 O O . LYS B 1 48 ? -23.25 20.75 11.508 1 93.5 48 LYS B O 1
ATOM 4143 N N . THR B 1 49 ? -22.281 22.297 12.703 1 96.62 49 THR B N 1
ATOM 4144 C CA . THR B 1 49 ? -23.141 23.375 12.211 1 96.62 49 THR B CA 1
ATOM 4145 C C . THR B 1 49 ? -22.516 24.031 10.984 1 96.62 49 THR B C 1
ATOM 4147 O O . THR B 1 49 ? -22.984 25.094 10.531 1 96.62 49 THR B O 1
ATOM 4150 N N . ASP B 1 50 ? -21.438 23.5 10.508 1 97.5 50 ASP B N 1
ATOM 4151 C CA . ASP B 1 50 ? -20.828 24.031 9.297 1 97.5 50 ASP B CA 1
ATOM 4152 C C . ASP B 1 50 ? -21.797 23.953 8.117 1 97.5 50 ASP B C 1
ATOM 4154 O O . ASP B 1 50 ? -22.578 23 8.008 1 97.5 50 ASP B O 1
ATOM 4158 N N . LYS B 1 51 ? -21.766 24.984 7.227 1 96.62 51 LYS B N 1
ATOM 4159 C CA . LYS B 1 51 ? -22.625 25.078 6.047 1 96.62 51 LYS B CA 1
ATOM 4160 C C . LYS B 1 51 ? -22.359 23.906 5.094 1 96.62 51 LYS B C 1
ATOM 4162 O O . LYS B 1 51 ? -23.266 23.453 4.398 1 96.62 51 LYS B O 1
ATOM 4167 N N . TYR B 1 52 ? -21.125 23.547 5.02 1 97.75 52 TYR B N 1
ATOM 4168 C CA . TYR B 1 52 ? -20.688 22.516 4.078 1 97.75 52 TYR B CA 1
ATOM 4169 C C . TYR B 1 52 ? -20.328 21.234 4.805 1 97.75 52 TYR B C 1
ATOM 4171 O O . TYR B 1 52 ? -19.484 21.234 5.711 1 97.75 52 TYR B O 1
ATOM 4179 N N . GLN B 1 53 ? -20.953 20.172 4.43 1 96.44 53 GLN B N 1
ATOM 4180 C CA . GLN B 1 53 ? -20.719 18.844 4.965 1 96.44 53 GLN B CA 1
ATOM 4181 C C . GLN B 1 53 ? -20.094 17.922 3.912 1 96.44 53 GLN B C 1
ATOM 4183 O O . GLN B 1 53 ? -19.719 18.391 2.83 1 96.44 53 GLN B O 1
ATOM 4188 N N . GLU B 1 54 ? -19.891 16.672 4.168 1 93.75 54 GLU B N 1
ATOM 4189 C CA . GLU B 1 54 ? -19.172 15.766 3.275 1 93.75 54 GLU B CA 1
ATOM 4190 C C . GLU B 1 54 ? -19.781 15.766 1.878 1 93.75 54 GLU B C 1
ATOM 4192 O O . GLU B 1 54 ? -19.062 15.758 0.879 1 93.75 54 GLU B O 1
ATOM 4197 N N . LYS B 1 55 ? -21.141 15.805 1.837 1 92.88 55 LYS B N 1
ATOM 4198 C CA . LYS B 1 55 ? -21.875 15.727 0.577 1 92.88 55 LYS B CA 1
ATOM 4199 C C . LYS B 1 55 ? -21.531 16.906 -0.33 1 92.88 55 LYS B C 1
ATOM 4201 O O . LYS B 1 55 ? -21.797 16.859 -1.533 1 92.88 55 LYS B O 1
ATOM 4206 N N . ASP B 1 56 ? -21.031 17.984 0.287 1 95.81 56 ASP B N 1
ATOM 4207 C CA . ASP B 1 56 ? -20.766 19.219 -0.459 1 95.81 56 ASP B CA 1
ATOM 4208 C C . ASP B 1 56 ? -19.375 19.188 -1.093 1 95.81 56 ASP B C 1
ATOM 4210 O O . ASP B 1 56 ? -18.969 20.141 -1.759 1 95.81 56 ASP B O 1
ATOM 4214 N N . TRP B 1 57 ? -18.672 18.094 -0.93 1 94.19 57 TRP B N 1
ATOM 4215 C CA . TRP B 1 57 ? -17.359 17.891 -1.515 1 94.19 57 TRP B CA 1
ATOM 4216 C C . TRP B 1 57 ? -17.375 16.688 -2.457 1 94.19 57 TRP B C 1
ATOM 4218 O O . TRP B 1 57 ? -17.75 15.578 -2.064 1 94.19 57 TRP B O 1
ATOM 4228 N N . PRO B 1 58 ? -17.047 16.812 -3.74 1 85.31 58 PRO B N 1
ATOM 4229 C CA . PRO B 1 58 ? -17.234 15.812 -4.801 1 85.31 58 PRO B CA 1
ATOM 4230 C C . PRO B 1 58 ? -16.75 14.422 -4.391 1 85.31 58 PRO B C 1
ATOM 4232 O O . PRO B 1 58 ? -17.406 13.422 -4.676 1 85.31 58 PRO B O 1
ATOM 4235 N N . GLN B 1 59 ? -15.602 14.188 -3.803 1 89.38 59 GLN B N 1
ATOM 4236 C CA . GLN B 1 59 ? -15.078 12.875 -3.439 1 89.38 59 GLN B CA 1
ATOM 4237 C C . GLN B 1 59 ? -15.141 12.656 -1.931 1 89.38 59 GLN B C 1
ATOM 4239 O O . GLN B 1 59 ? -14.625 11.664 -1.42 1 89.38 59 GLN B O 1
ATOM 4244 N N . GLY B 1 60 ? -15.781 13.617 -1.23 1 92.44 60 GLY B N 1
ATOM 4245 C CA . GLY B 1 60 ? -15.945 13.492 0.209 1 92.44 60 GLY B CA 1
ATOM 4246 C C . GLY B 1 60 ? -14.797 14.094 0.995 1 92.44 60 GLY B C 1
ATOM 4247 O O . GLY B 1 60 ? -14.039 14.914 0.469 1 92.44 60 GLY B O 1
ATOM 4248 N N . TRP B 1 61 ? -14.688 13.688 2.279 1 94.25 61 TRP B N 1
ATOM 4249 C CA . TRP B 1 61 ? -13.734 14.266 3.225 1 94.25 61 TRP B CA 1
ATOM 4250 C C . TRP B 1 61 ? -12.305 13.859 2.879 1 94.25 61 TRP B C 1
ATOM 4252 O O . TRP B 1 61 ? -12.031 12.68 2.646 1 94.25 61 TRP B O 1
ATOM 4262 N N . GLY B 1 62 ? -11.414 14.852 2.844 1 94.88 62 GLY B N 1
ATOM 4263 C CA . GLY B 1 62 ? -9.969 14.633 2.828 1 94.88 62 GLY B CA 1
ATOM 4264 C C . GLY B 1 62 ? -9.461 14.102 1.503 1 94.88 62 GLY B C 1
ATOM 4265 O O . GLY B 1 62 ? -8.375 13.531 1.435 1 94.88 62 GLY B O 1
ATOM 4266 N N . GLN B 1 63 ? -10.234 14.195 0.408 1 94.75 63 GLN B N 1
ATOM 4267 C CA . GLN B 1 63 ? -9.844 13.633 -0.879 1 94.75 63 GLN B CA 1
ATOM 4268 C C . GLN B 1 63 ? -9.086 14.656 -1.721 1 94.75 63 GLN B C 1
ATOM 4270 O O . GLN B 1 63 ? -9.422 15.836 -1.728 1 94.75 63 GLN B O 1
ATOM 4275 N N . LEU B 1 64 ? -8.023 14.141 -2.4 1 95.12 64 LEU B N 1
ATOM 4276 C CA . LEU B 1 64 ? -7.215 14.992 -3.266 1 95.12 64 LEU B CA 1
ATOM 4277 C C . LEU B 1 64 ? -8.07 15.609 -4.367 1 95.12 64 LEU B C 1
ATOM 4279 O O . LEU B 1 64 ? -8.906 14.93 -4.969 1 95.12 64 LEU B O 1
ATOM 4283 N N . THR B 1 65 ? -7.848 16.891 -4.672 1 92.56 65 THR B N 1
ATOM 4284 C CA . THR B 1 65 ? -8.562 17.594 -5.734 1 92.56 65 THR B CA 1
ATOM 4285 C C . THR B 1 65 ? -7.715 17.641 -7.008 1 92.56 65 THR B C 1
ATOM 4287 O O . THR B 1 65 ? -6.516 17.359 -6.973 1 92.56 65 THR B O 1
ATOM 4290 N N . PRO B 1 66 ? -8.312 17.984 -8.148 1 89.69 66 PRO B N 1
ATOM 4291 C CA . PRO B 1 66 ? -7.52 18.188 -9.359 1 89.69 66 PRO B CA 1
ATOM 4292 C C . PRO B 1 66 ? -6.41 19.219 -9.172 1 89.69 66 PRO B C 1
ATOM 4294 O O . PRO B 1 66 ? -5.328 19.078 -9.75 1 89.69 66 PRO B O 1
ATOM 4297 N N . THR B 1 67 ? -6.719 20.25 -8.328 1 91.5 67 THR B N 1
ATOM 4298 C CA . THR B 1 67 ? -5.688 21.234 -8 1 91.5 67 THR B CA 1
ATOM 4299 C C . THR B 1 67 ? -4.516 20.562 -7.289 1 91.5 67 THR B C 1
ATOM 4301 O O . THR B 1 67 ? -3.355 20.875 -7.57 1 91.5 67 THR B O 1
ATOM 4304 N N . GLY B 1 68 ? -4.84 19.672 -6.34 1 94.25 68 GLY B N 1
ATOM 4305 C CA . GLY B 1 68 ? -3.795 18.922 -5.656 1 94.25 68 GLY B CA 1
ATOM 4306 C C . GLY B 1 68 ? -2.98 18.047 -6.59 1 94.25 68 GLY B C 1
ATOM 4307 O O . GLY B 1 68 ? -1.763 17.938 -6.438 1 94.25 68 GLY B O 1
ATOM 4308 N N . MET B 1 69 ? -3.635 17.422 -7.555 1 93.12 69 MET B N 1
ATOM 4309 C CA . MET B 1 69 ? -2.945 16.625 -8.57 1 93.12 69 MET B CA 1
ATOM 4310 C C . MET B 1 69 ? -1.973 17.484 -9.367 1 93.12 69 MET B C 1
ATOM 4312 O O . MET B 1 69 ? -0.816 17.109 -9.555 1 93.12 69 MET B O 1
ATOM 4316 N N . ALA B 1 70 ? -2.455 18.625 -9.734 1 91.81 70 ALA B N 1
ATOM 4317 C CA . ALA B 1 70 ? -1.632 19.547 -10.516 1 91.81 70 ALA B CA 1
ATOM 4318 C C . ALA B 1 70 ? -0.42 20.016 -9.719 1 91.81 70 ALA B C 1
ATOM 4320 O O . ALA B 1 70 ? 0.676 20.156 -10.266 1 91.81 70 ALA B O 1
ATOM 4321 N N . GLN B 1 71 ? -0.629 20.312 -8.461 1 93.5 71 GLN B N 1
ATOM 4322 C CA . GLN B 1 71 ? 0.46 20.734 -7.582 1 93.5 71 GLN B CA 1
ATOM 4323 C C . GLN B 1 71 ? 1.568 19.688 -7.547 1 93.5 71 GLN B C 1
ATOM 4325 O O . GLN B 1 71 ? 2.754 20.016 -7.57 1 93.5 71 GLN B O 1
ATOM 4330 N N . HIS B 1 72 ? 1.216 18.469 -7.562 1 94.75 72 HIS B N 1
ATOM 4331 C CA . HIS B 1 72 ? 2.219 17.406 -7.473 1 94.75 72 HIS B CA 1
ATOM 4332 C C . HIS B 1 72 ? 2.855 17.141 -8.836 1 94.75 72 HIS B C 1
ATOM 4334 O O . HIS B 1 72 ? 4.023 16.75 -8.906 1 94.75 72 HIS B O 1
ATOM 4340 N N . VAL B 1 73 ? 2.127 17.297 -9.938 1 92.81 73 VAL B N 1
ATOM 4341 C CA . VAL B 1 73 ? 2.773 17.25 -11.242 1 92.81 73 VAL B CA 1
ATOM 4342 C C . VAL B 1 73 ? 3.877 18.297 -11.305 1 92.81 73 VAL B C 1
ATOM 4344 O O . VAL B 1 73 ? 4.984 18.016 -11.773 1 92.81 73 VAL B O 1
ATOM 4347 N N . GLU B 1 74 ? 3.555 19.469 -10.789 1 92.12 74 GLU B N 1
ATOM 4348 C CA . GLU B 1 74 ? 4.539 20.547 -10.797 1 92.12 74 GLU B CA 1
ATOM 4349 C C . GLU B 1 74 ? 5.734 20.203 -9.906 1 92.12 74 GLU B C 1
ATOM 4351 O O . GLU B 1 74 ? 6.883 20.422 -10.297 1 92.12 74 GLU B O 1
ATOM 4356 N N . LEU B 1 75 ? 5.461 19.719 -8.711 1 95.12 75 LEU B N 1
ATOM 4357 C CA . LEU B 1 75 ? 6.566 19.297 -7.859 1 95.12 75 LEU B CA 1
ATOM 4358 C C . LEU B 1 75 ? 7.402 18.219 -8.539 1 95.12 75 LEU B C 1
ATOM 4360 O O . LEU B 1 75 ? 8.633 18.266 -8.5 1 95.12 75 LEU B O 1
ATOM 4364 N N . GLY B 1 76 ? 6.699 17.25 -9.172 1 94.81 76 GLY B N 1
ATOM 4365 C CA . GLY B 1 76 ? 7.406 16.234 -9.93 1 94.81 76 GLY B CA 1
ATOM 4366 C C . GLY B 1 76 ? 8.305 16.797 -11 1 94.81 76 GLY B C 1
ATOM 4367 O O . GLY B 1 76 ? 9.453 16.359 -11.156 1 94.81 76 GLY B O 1
ATOM 4368 N N . ARG B 1 77 ? 7.848 17.719 -11.703 1 91.88 77 ARG B N 1
ATOM 4369 C CA . ARG B 1 77 ? 8.625 18.359 -12.758 1 91.88 77 ARG B CA 1
ATOM 4370 C C . ARG B 1 77 ? 9.859 19.047 -12.188 1 91.88 77 ARG B C 1
ATOM 4372 O O . ARG B 1 77 ? 10.945 18.984 -12.773 1 91.88 77 ARG B O 1
ATOM 4379 N N . ARG B 1 78 ? 9.68 19.75 -11.102 1 94.06 78 ARG B N 1
ATOM 4380 C CA . ARG B 1 78 ? 10.805 20.422 -10.469 1 94.06 78 ARG B CA 1
ATOM 4381 C C . ARG B 1 78 ? 11.859 19.438 -10 1 94.06 78 ARG B C 1
ATOM 4383 O O . ARG B 1 78 ? 13.055 19.672 -10.148 1 94.06 78 ARG B O 1
ATOM 4390 N N . LEU B 1 79 ? 11.422 18.375 -9.438 1 96 79 LEU B N 1
ATOM 4391 C CA . LEU B 1 79 ? 12.344 17.312 -9.023 1 96 79 LEU B CA 1
ATOM 4392 C C . LEU B 1 79 ? 13.047 16.703 -10.227 1 96 79 LEU B C 1
ATOM 4394 O O . LEU B 1 79 ? 14.25 16.422 -10.18 1 96 79 LEU B O 1
ATOM 4398 N N . ARG B 1 80 ? 12.336 16.469 -11.305 1 94 80 ARG B N 1
ATOM 4399 C CA . ARG B 1 80 ? 12.922 15.984 -12.555 1 94 80 ARG B CA 1
ATOM 4400 C C . ARG B 1 80 ? 14.023 16.922 -13.039 1 94 80 ARG B C 1
ATOM 4402 O O . ARG B 1 80 ? 15.102 16.484 -13.438 1 94 80 ARG B O 1
ATOM 4409 N N . GLN B 1 81 ? 13.711 18.172 -13.055 1 93.06 81 GLN B N 1
ATOM 4410 C CA . GLN B 1 81 ? 14.672 19.172 -13.516 1 93.06 81 GLN B CA 1
ATOM 4411 C C . GLN B 1 81 ? 15.992 19.047 -12.766 1 93.06 81 GLN B C 1
ATOM 4413 O O . GLN B 1 81 ? 17.062 19.047 -13.375 1 93.06 81 GLN B O 1
ATOM 4418 N N . ARG B 1 82 ? 15.922 18.875 -11.539 1 95.31 82 ARG B N 1
ATOM 4419 C CA . ARG B 1 82 ? 17.141 18.812 -10.742 1 95.31 82 ARG B CA 1
ATOM 4420 C C . ARG B 1 82 ? 17.828 17.453 -10.875 1 95.31 82 ARG B C 1
ATOM 4422 O O . ARG B 1 82 ? 19.016 17.375 -11.195 1 95.31 82 ARG B O 1
ATOM 4429 N N . TYR B 1 83 ? 17.094 16.422 -10.695 1 96.81 83 TYR B N 1
ATOM 4430 C CA . TYR B 1 83 ? 17.734 15.125 -10.453 1 96.81 83 TYR B CA 1
ATOM 4431 C C . TYR B 1 83 ? 17.922 14.359 -11.75 1 96.81 83 TYR B C 1
ATOM 4433 O O . TYR B 1 83 ? 18.75 13.445 -11.828 1 96.81 83 TYR B O 1
ATOM 4441 N N . ILE B 1 84 ? 17.156 14.641 -12.781 1 94.69 84 ILE B N 1
ATOM 4442 C CA . ILE B 1 84 ? 17.281 13.953 -14.055 1 94.69 84 ILE B CA 1
ATOM 4443 C C . ILE B 1 84 ? 17.984 14.859 -15.07 1 94.69 84 ILE B C 1
ATOM 4445 O O . ILE B 1 84 ? 18.969 14.461 -15.695 1 94.69 84 ILE B O 1
ATOM 4449 N N . GLU B 1 85 ? 17.594 16.078 -15.172 1 93.25 85 GLU B N 1
ATOM 4450 C CA . GLU B 1 85 ? 18.078 16.938 -16.25 1 93.25 85 GLU B CA 1
ATOM 4451 C C . GLU B 1 85 ? 19.391 17.625 -15.852 1 93.25 85 GLU B C 1
ATOM 4453 O O . GLU B 1 85 ? 20.344 17.656 -16.625 1 93.25 85 GLU B O 1
ATOM 4458 N N . GLU B 1 86 ? 19.453 18.188 -14.664 1 94 86 GLU B N 1
ATOM 4459 C CA . GLU B 1 86 ? 20.609 18.969 -14.25 1 94 86 GLU B CA 1
ATOM 4460 C C . GLU B 1 86 ? 21.719 18.062 -13.695 1 94 86 GLU B C 1
ATOM 4462 O O . GLU B 1 86 ? 22.844 18.094 -14.18 1 94 86 GLU B O 1
ATOM 4467 N N . LEU B 1 87 ? 21.328 17.203 -12.75 1 95.5 87 LEU B N 1
ATOM 4468 C CA . LEU B 1 87 ? 22.344 16.391 -12.078 1 95.5 87 LEU B CA 1
ATOM 4469 C C . LEU B 1 87 ? 22.562 15.086 -12.82 1 95.5 87 LEU B C 1
ATOM 4471 O O . LEU B 1 87 ? 23.562 14.391 -12.586 1 95.5 87 LEU B O 1
ATOM 4475 N N . LYS B 1 88 ? 21.594 14.68 -13.711 1 95.81 88 LYS B N 1
ATOM 4476 C CA . LYS B 1 88 ? 21.672 13.438 -14.484 1 95.81 88 LYS B CA 1
ATOM 4477 C C . LYS B 1 88 ? 21.938 12.242 -13.578 1 95.81 88 LYS B C 1
ATOM 4479 O O . LYS B 1 88 ? 22.781 11.398 -13.891 1 95.81 88 LYS B O 1
ATOM 4484 N N . PHE B 1 89 ? 21.359 12.281 -12.492 1 97.31 89 PHE B N 1
ATOM 4485 C CA . PHE B 1 89 ? 21.578 11.273 -11.469 1 97.31 89 PHE B CA 1
ATOM 4486 C C . PHE B 1 89 ? 20.578 10.125 -11.625 1 97.31 89 PHE B C 1
ATOM 4488 O O . PHE B 1 89 ? 20.984 8.961 -11.703 1 97.31 89 PHE B O 1
ATOM 4495 N N . VAL B 1 90 ? 19.297 10.438 -11.648 1 96.44 90 VAL B N 1
ATOM 4496 C CA . VAL B 1 90 ? 18.266 9.438 -11.883 1 96.44 90 VAL B CA 1
ATOM 4497 C C . VAL B 1 90 ? 18.031 9.273 -13.383 1 96.44 90 VAL B C 1
ATOM 4499 O O . VAL B 1 90 ? 18.109 10.242 -14.141 1 96.44 90 VAL B O 1
ATOM 4502 N N . GLY B 1 91 ? 17.781 8.039 -13.891 1 92.56 91 GLY B N 1
ATOM 4503 C CA . GLY B 1 91 ? 17.531 7.797 -15.297 1 92.56 91 GLY B CA 1
ATOM 4504 C C . GLY B 1 91 ? 16.312 8.531 -15.812 1 92.56 91 GLY B C 1
ATOM 4505 O O . GLY B 1 91 ? 15.32 8.688 -15.094 1 92.56 91 GLY B O 1
ATOM 4506 N N . PRO B 1 92 ? 16.328 8.945 -16.984 1 89.75 92 PRO B N 1
ATOM 4507 C CA . PRO B 1 92 ? 15.211 9.711 -17.547 1 89.75 92 PRO B CA 1
ATOM 4508 C C . PRO B 1 92 ? 13.961 8.859 -17.75 1 89.75 92 PRO B C 1
ATOM 4510 O O . PRO B 1 92 ? 12.875 9.398 -17.969 1 89.75 92 PRO B O 1
ATOM 4513 N N . ARG B 1 93 ? 14.211 7.551 -17.75 1 86.31 93 ARG B N 1
ATOM 4514 C CA . ARG B 1 93 ? 13.086 6.617 -17.844 1 86.31 93 ARG B CA 1
ATOM 4515 C C . ARG B 1 93 ? 12.977 5.766 -16.594 1 86.31 93 ARG B C 1
ATOM 4517 O O . ARG B 1 93 ? 13.977 5.473 -15.93 1 86.31 93 ARG B O 1
ATOM 4524 N N . TYR B 1 94 ? 11.711 5.387 -16.406 1 87.62 94 TYR B N 1
ATOM 4525 C CA . TYR B 1 94 ? 11.461 4.598 -15.195 1 87.62 94 TYR B CA 1
ATOM 4526 C C . TYR B 1 94 ? 12.289 3.316 -15.203 1 87.62 94 TYR B C 1
ATOM 4528 O O . TYR B 1 94 ? 12.336 2.609 -16.219 1 87.62 94 TYR B O 1
ATOM 4536 N N . ASN B 1 95 ? 12.945 3.061 -14.18 1 90.19 95 ASN B N 1
ATOM 4537 C CA . ASN B 1 95 ? 13.664 1.831 -13.859 1 90.19 95 ASN B CA 1
ATOM 4538 C C . ASN B 1 95 ? 13.352 1.343 -12.453 1 90.19 95 ASN B C 1
ATOM 4540 O O . ASN B 1 95 ? 13.656 2.021 -11.469 1 90.19 95 ASN B O 1
ATOM 4544 N N . SER B 1 96 ? 12.781 0.144 -12.391 1 89.25 96 SER B N 1
ATOM 4545 C CA . SER B 1 96 ? 12.289 -0.404 -11.133 1 89.25 96 SER B CA 1
ATOM 4546 C C . SER B 1 96 ? 13.422 -0.54 -10.117 1 89.25 96 SER B C 1
ATOM 4548 O O . SER B 1 96 ? 13.18 -0.605 -8.914 1 89.25 96 SER B O 1
ATOM 4550 N N . HIS B 1 97 ? 14.656 -0.541 -10.531 1 92.75 97 HIS B N 1
ATOM 4551 C CA . HIS B 1 97 ? 15.797 -0.735 -9.641 1 92.75 97 HIS B CA 1
ATOM 4552 C C . HIS B 1 97 ? 16.234 0.585 -9.016 1 92.75 97 HIS B C 1
ATOM 4554 O O . HIS B 1 97 ? 16.984 0.594 -8.039 1 92.75 97 HIS B O 1
ATOM 4560 N N . GLU B 1 98 ? 15.773 1.654 -9.602 1 95.44 98 GLU B N 1
ATOM 4561 C CA . GLU B 1 98 ? 16.375 2.93 -9.219 1 95.44 98 GLU B CA 1
ATOM 4562 C C . GLU B 1 98 ? 15.469 3.695 -8.258 1 95.44 98 GLU B C 1
ATOM 4564 O O . GLU B 1 98 ? 15.914 4.652 -7.613 1 95.44 98 GLU B O 1
ATOM 4569 N N . ILE B 1 99 ? 14.258 3.287 -8.172 1 95.75 99 ILE B N 1
ATOM 4570 C CA . ILE B 1 99 ? 13.305 4.117 -7.438 1 95.75 99 ILE B CA 1
ATOM 4571 C C . ILE B 1 99 ? 12.445 3.236 -6.531 1 95.75 99 ILE B C 1
ATOM 4573 O O . ILE B 1 99 ? 12.047 2.139 -6.926 1 95.75 99 ILE B O 1
ATOM 4577 N N . TYR B 1 100 ? 12.219 3.672 -5.371 1 96.5 100 TYR B N 1
ATOM 4578 C CA . TYR B 1 100 ? 11.266 3.082 -4.434 1 96.5 100 TYR B CA 1
ATOM 4579 C C . TYR B 1 100 ? 10.344 4.148 -3.846 1 96.5 100 TYR B C 1
ATOM 4581 O O . TYR B 1 100 ? 10.812 5.148 -3.301 1 96.5 100 TYR B O 1
ATOM 4589 N N . VAL B 1 101 ? 9.039 3.953 -3.961 1 96.94 101 VAL B N 1
ATOM 4590 C CA . VAL B 1 101 ? 8.055 4.934 -3.52 1 96.94 101 VAL B CA 1
ATOM 4591 C C . VAL B 1 101 ? 7.172 4.324 -2.432 1 96.94 101 VAL B C 1
ATOM 4593 O O . VAL B 1 101 ? 6.625 3.232 -2.605 1 96.94 101 VAL B O 1
ATOM 4596 N N . ARG B 1 102 ? 7.055 5.012 -1.361 1 95.69 102 ARG B N 1
ATOM 4597 C CA . ARG B 1 102 ? 6.18 4.609 -0.265 1 95.69 102 ARG B CA 1
ATOM 4598 C C . ARG B 1 102 ? 5.262 5.754 0.15 1 95.69 102 ARG B C 1
ATOM 4600 O O . ARG B 1 102 ? 5.691 6.906 0.229 1 95.69 102 ARG B O 1
ATOM 4607 N N . SER B 1 103 ? 4 5.453 0.347 1 95.81 103 SER B N 1
ATOM 4608 C CA . SER B 1 103 ? 3.01 6.426 0.795 1 95.81 103 SER B CA 1
ATOM 4609 C C . SER B 1 103 ? 2.354 5.984 2.1 1 95.81 103 SER B C 1
ATOM 4611 O O . SER B 1 103 ? 2.291 4.789 2.396 1 95.81 103 SER B O 1
ATOM 4613 N N . THR B 1 104 ? 2.025 6.977 2.941 1 93.81 104 THR B N 1
ATOM 4614 C CA . THR B 1 104 ? 1.043 6.613 3.957 1 93.81 104 THR B CA 1
ATOM 4615 C C . THR B 1 104 ? -0.241 6.102 3.309 1 93.81 104 THR B C 1
ATOM 4617 O O . THR B 1 104 ? -0.494 6.359 2.131 1 93.81 104 THR B O 1
ATOM 4620 N N . ASP B 1 105 ? -0.993 5.375 4.004 1 91.81 105 ASP B N 1
ATOM 4621 C CA . ASP B 1 105 ? -2.104 4.629 3.418 1 91.81 105 ASP B CA 1
ATOM 4622 C C . ASP B 1 105 ? -3.389 5.453 3.436 1 91.81 105 ASP B C 1
ATOM 4624 O O . ASP B 1 105 ? -4.383 5.047 4.035 1 91.81 105 ASP B O 1
ATOM 4628 N N . TRP B 1 106 ? -3.383 6.574 2.742 1 92.94 106 TRP B N 1
ATOM 4629 C CA . TRP B 1 106 ? -4.531 7.445 2.51 1 92.94 106 TRP B CA 1
ATOM 4630 C C . TRP B 1 106 ? -4.73 7.695 1.02 1 92.94 106 TRP B C 1
ATOM 4632 O O . TRP B 1 106 ? -3.76 7.82 0.27 1 92.94 106 TRP B O 1
ATOM 4642 N N . ASN B 1 107 ? -5.988 7.852 0.594 1 94.5 107 ASN B N 1
ATOM 4643 C CA . ASN B 1 107 ? -6.262 8.125 -0.814 1 94.5 107 ASN B CA 1
ATOM 4644 C C . ASN B 1 107 ? -5.488 9.344 -1.311 1 94.5 107 ASN B C 1
ATOM 4646 O O . ASN B 1 107 ? -4.867 9.297 -2.373 1 94.5 107 ASN B O 1
ATOM 4650 N N . ARG B 1 108 ? -5.484 10.375 -0.538 1 95.75 108 ARG B N 1
ATOM 4651 C CA . ARG B 1 108 ? -4.906 11.641 -0.984 1 95.75 108 ARG B CA 1
ATOM 4652 C C . ARG B 1 108 ? -3.389 11.547 -1.091 1 95.75 108 ARG B C 1
ATOM 4654 O O . ARG B 1 108 ? -2.783 12.148 -1.978 1 95.75 108 ARG B O 1
ATOM 4661 N N . THR B 1 109 ? -2.701 10.797 -0.194 1 96.81 109 THR B N 1
ATOM 4662 C CA . THR B 1 109 ? -1.249 10.68 -0.261 1 96.81 109 THR B CA 1
ATOM 4663 C C . THR B 1 109 ? -0.837 9.719 -1.379 1 96.81 109 THR B C 1
ATOM 4665 O O . THR B 1 109 ? 0.14 9.969 -2.088 1 96.81 109 THR B O 1
ATOM 4668 N N . LEU B 1 110 ? -1.587 8.664 -1.572 1 96.81 110 LEU B N 1
ATOM 4669 C CA . LEU B 1 110 ? -1.328 7.715 -2.648 1 96.81 110 LEU B CA 1
ATOM 4670 C C . LEU B 1 110 ? -1.486 8.383 -4.012 1 96.81 110 LEU B C 1
ATOM 4672 O O . LEU B 1 110 ? -0.612 8.258 -4.871 1 96.81 110 LEU B O 1
ATOM 4676 N N . THR B 1 111 ? -2.539 9.141 -4.211 1 96 111 THR B N 1
ATOM 4677 C CA . THR B 1 111 ? -2.805 9.773 -5.5 1 96 111 THR B CA 1
ATOM 4678 C C . THR B 1 111 ? -1.868 10.953 -5.723 1 96 111 THR B C 1
ATOM 4680 O O . THR B 1 111 ? -1.498 11.258 -6.859 1 96 111 THR B O 1
ATOM 4683 N N . SER B 1 112 ? -1.444 11.609 -4.609 1 97.44 112 SER B N 1
ATOM 4684 C CA . SER B 1 112 ? -0.4 12.625 -4.73 1 97.44 112 SER B CA 1
ATOM 4685 C C . SER B 1 112 ? 0.893 12.023 -5.27 1 97.44 112 SER B C 1
ATOM 4687 O O . SER B 1 112 ? 1.551 12.617 -6.125 1 97.44 112 SER B O 1
ATOM 4689 N N . ALA B 1 113 ? 1.237 10.867 -4.781 1 98.12 113 ALA B N 1
ATOM 4690 C CA . ALA B 1 113 ? 2.439 10.188 -5.262 1 98.12 113 ALA B CA 1
ATOM 4691 C C . ALA B 1 113 ? 2.322 9.852 -6.742 1 98.12 113 ALA B C 1
ATOM 4693 O O . ALA B 1 113 ? 3.258 10.078 -7.512 1 98.12 113 ALA B O 1
ATOM 4694 N N . ILE B 1 114 ? 1.173 9.289 -7.184 1 95.31 114 ILE B N 1
ATOM 4695 C CA . ILE B 1 114 ? 0.952 8.984 -8.594 1 95.31 114 ILE B CA 1
ATOM 4696 C C . ILE B 1 114 ? 1.127 10.25 -9.43 1 95.31 114 ILE B C 1
ATOM 4698 O O . ILE B 1 114 ? 1.835 10.242 -10.438 1 95.31 114 ILE B O 1
ATOM 4702 N N . SER B 1 115 ? 0.537 11.336 -8.977 1 94.44 115 SER B N 1
ATOM 4703 C CA . SER B 1 115 ? 0.596 12.602 -9.688 1 94.44 115 SER B CA 1
ATOM 4704 C C . SER B 1 115 ? 2.025 13.133 -9.766 1 94.44 115 SER B C 1
ATOM 4706 O O . SER B 1 115 ? 2.443 13.664 -10.797 1 94.44 115 SER B O 1
ATOM 4708 N N . ASN B 1 116 ? 2.742 12.992 -8.664 1 96.25 116 ASN B N 1
ATOM 4709 C CA . ASN B 1 116 ? 4.125 13.453 -8.633 1 96.25 116 ASN B CA 1
ATOM 4710 C C . ASN B 1 116 ? 4.965 12.773 -9.711 1 96.25 116 ASN B C 1
ATOM 4712 O O . ASN B 1 116 ? 5.734 13.43 -10.414 1 96.25 116 ASN B O 1
ATOM 4716 N N . PHE B 1 117 ? 4.75 11.531 -9.914 1 95.06 117 PHE B N 1
ATOM 4717 C CA . PHE B 1 117 ? 5.598 10.781 -10.828 1 95.06 117 PHE B CA 1
ATOM 4718 C C . PHE B 1 117 ? 5.129 10.953 -12.266 1 95.06 117 PHE B C 1
ATOM 4720 O O . PHE B 1 117 ? 5.867 10.656 -13.211 1 95.06 117 PHE B O 1
ATOM 4727 N N . ILE B 1 118 ? 3.889 11.359 -12.484 1 91.44 118 ILE B N 1
ATOM 4728 C CA . ILE B 1 118 ? 3.479 11.812 -13.805 1 91.44 118 ILE B CA 1
ATOM 4729 C C . ILE B 1 118 ? 4.332 13 -14.234 1 91.44 118 ILE B C 1
ATOM 4731 O O . ILE B 1 118 ? 4.762 13.078 -15.391 1 91.44 118 ILE B O 1
ATOM 4735 N N . GLY B 1 119 ? 4.566 13.922 -13.273 1 91.81 119 GLY B N 1
ATOM 4736 C CA . GLY B 1 119 ? 5.438 15.055 -13.547 1 91.81 119 GLY B CA 1
ATOM 4737 C C . GLY B 1 119 ? 6.902 14.672 -13.641 1 91.81 119 GLY B C 1
ATOM 4738 O O . GLY B 1 119 ? 7.637 15.203 -14.477 1 91.81 119 GLY B O 1
ATOM 4739 N N . PHE B 1 120 ? 7.367 13.805 -12.82 1 93.62 120 PHE B N 1
ATOM 4740 C CA . PHE B 1 120 ? 8.773 13.438 -12.703 1 93.62 120 PHE B CA 1
ATOM 4741 C C . PHE B 1 120 ? 9.258 12.719 -13.953 1 93.62 120 PHE B C 1
ATOM 4743 O O . PHE B 1 120 ? 10.375 12.953 -14.422 1 93.62 120 PHE B O 1
ATOM 4750 N N . TYR B 1 121 ? 8.547 11.789 -14.516 1 88.56 121 TYR B N 1
ATOM 4751 C CA . TYR B 1 121 ? 8.977 11.047 -15.695 1 88.56 121 TYR B CA 1
ATOM 4752 C C . TYR B 1 121 ? 8.289 11.562 -16.953 1 88.56 121 TYR B C 1
ATOM 4754 O O . TYR B 1 121 ? 8.766 11.344 -18.062 1 88.56 121 TYR B O 1
ATOM 4762 N N . GLY B 1 122 ? 7.312 12.477 -16.812 1 71.94 122 GLY B N 1
ATOM 4763 C CA . GLY B 1 122 ? 6.703 13.156 -17.953 1 71.94 122 GLY B CA 1
ATOM 4764 C C . GLY B 1 122 ? 6.223 12.211 -19.031 1 71.94 122 GLY B C 1
ATOM 4765 O O . GLY B 1 122 ? 6.047 11.016 -18.781 1 71.94 122 GLY B O 1
ATOM 4766 N N . PRO B 1 123 ? 5.887 12.789 -20.281 1 61.31 123 PRO B N 1
ATOM 4767 C CA . PRO B 1 123 ? 5.523 11.984 -21.453 1 61.31 123 PRO B CA 1
ATOM 4768 C C . PRO B 1 123 ? 6.684 11.141 -21.969 1 61.31 123 PRO B C 1
ATOM 4770 O O . PRO B 1 123 ? 7.816 11.617 -22.047 1 61.31 123 PRO B O 1
ATOM 4773 N N . GLY B 1 124 ? 6.715 9.852 -21.484 1 56.09 124 GLY B N 1
ATOM 4774 C CA . GLY B 1 124 ? 7.758 8.961 -21.969 1 56.09 124 GLY B CA 1
ATOM 4775 C C . GLY B 1 124 ? 7.645 8.648 -23.453 1 56.09 124 GLY B C 1
ATOM 4776 O O . GLY B 1 124 ? 6.746 9.156 -24.125 1 56.09 124 GLY B O 1
ATOM 4777 N N . ASN B 1 125 ? 8.797 8.023 -23.875 1 57.47 125 ASN B N 1
ATOM 4778 C CA . ASN B 1 125 ? 8.82 7.551 -25.25 1 57.47 125 ASN B CA 1
ATOM 4779 C C . ASN B 1 125 ? 7.91 6.348 -25.453 1 57.47 125 ASN B C 1
ATOM 4781 O O . ASN B 1 125 ? 7.637 5.609 -24.5 1 57.47 125 ASN B O 1
ATOM 4785 N N . ASP B 1 126 ? 7.449 6.031 -26.562 1 57.88 126 ASP B N 1
ATOM 4786 C CA . ASP B 1 126 ? 6.41 5.145 -27.078 1 57.88 126 ASP B CA 1
ATOM 4787 C C . ASP B 1 126 ? 6.68 3.695 -26.688 1 57.88 126 ASP B C 1
ATOM 4789 O O . ASP B 1 126 ? 5.746 2.932 -26.438 1 57.88 126 ASP B O 1
ATOM 4793 N N . ASP B 1 127 ? 7.977 3.176 -26.438 1 59.31 127 ASP B N 1
ATOM 4794 C CA . ASP B 1 127 ? 8.211 1.734 -26.406 1 59.31 127 ASP B CA 1
ATOM 4795 C C . ASP B 1 127 ? 7.953 1.17 -25 1 59.31 127 ASP B C 1
ATOM 4797 O O . ASP B 1 127 ? 7.973 -0.047 -24.812 1 59.31 127 ASP B O 1
ATOM 4801 N N . GLU B 1 128 ? 7.57 1.983 -24.031 1 65.5 128 GLU B N 1
ATOM 4802 C CA . GLU B 1 128 ? 7.504 1.495 -22.656 1 65.5 128 GLU B CA 1
ATOM 4803 C C . GLU B 1 128 ? 6.059 1.302 -22.203 1 65.5 128 GLU B C 1
ATOM 4805 O O . GLU B 1 128 ? 5.809 0.827 -21.094 1 65.5 128 GLU B O 1
ATOM 4810 N N . TYR B 1 129 ? 5.145 1.517 -23 1 68.62 129 TYR B N 1
ATOM 4811 C CA . TYR B 1 129 ? 3.732 1.348 -22.688 1 68.62 129 TYR B CA 1
ATOM 4812 C C . TYR B 1 129 ? 3.016 0.581 -23.781 1 68.62 129 TYR B C 1
ATOM 4814 O O . TYR B 1 129 ? 3.523 0.472 -24.906 1 68.62 129 TYR B O 1
ATOM 4822 N N . PRO B 1 130 ? 1.957 -0.125 -23.25 1 69.94 130 PRO B N 1
ATOM 4823 C CA . PRO B 1 130 ? 1.298 -0.979 -24.234 1 69.94 130 PRO B CA 1
ATOM 4824 C C . PRO B 1 130 ? 0.889 -0.218 -25.5 1 69.94 130 PRO B C 1
ATOM 4826 O O . PRO B 1 130 ? 0.003 0.64 -25.438 1 69.94 130 PRO B O 1
ATOM 4829 N N . LYS B 1 131 ? 1.685 -0.418 -26.547 1 62 131 LYS B N 1
ATOM 4830 C CA . LYS B 1 131 ? 1.413 0.257 -27.812 1 62 131 LYS B CA 1
ATOM 4831 C C . LYS B 1 131 ? 0.227 -0.378 -28.531 1 62 131 LYS B C 1
ATOM 4833 O O . LYS B 1 131 ? -0.469 0.288 -29.297 1 62 131 LYS B O 1
ATOM 4838 N N . ASP B 1 132 ? 0.137 -1.662 -28.219 1 59.81 132 ASP B N 1
ATOM 4839 C CA . ASP B 1 132 ? -0.802 -2.428 -29.031 1 59.81 132 ASP B CA 1
ATOM 4840 C C . ASP B 1 132 ? -2.23 -2.27 -28.516 1 59.81 132 ASP B C 1
ATOM 4842 O O . ASP B 1 132 ? -3.16 -2.883 -29.047 1 59.81 132 ASP B O 1
ATOM 4846 N N . LEU B 1 133 ? -2.246 -1.512 -27.312 1 63.56 133 LEU B N 1
ATOM 4847 C CA . LEU B 1 133 ? -3.617 -1.359 -26.828 1 63.56 133 LEU B CA 1
ATOM 4848 C C . LEU B 1 133 ? -4.395 -0.39 -27.719 1 63.56 133 LEU B C 1
ATOM 4850 O O . LEU B 1 133 ? -3.891 0.681 -28.062 1 63.56 133 LEU B O 1
ATOM 4854 N N . GLY B 1 134 ? -4.695 -0.684 -28.953 1 52.09 134 GLY B N 1
ATOM 4855 C CA . GLY B 1 134 ? -5.523 0.19 -29.766 1 52.09 134 GLY B CA 1
ATOM 4856 C C . GLY B 1 134 ? -5.621 1.602 -29.219 1 52.09 134 GLY B C 1
ATOM 4857 O O . GLY B 1 134 ? -5.25 1.855 -28.078 1 52.09 134 GLY B O 1
ATOM 4858 N N . ALA B 1 135 ? -5.938 2.5 -30.047 1 51.12 135 ALA B N 1
ATOM 4859 C CA . ALA B 1 135 ? -6.086 3.924 -29.766 1 51.12 135 ALA B CA 1
ATOM 4860 C C . ALA B 1 135 ? -7.074 4.148 -28.609 1 51.12 135 ALA B C 1
ATOM 4862 O O . ALA B 1 135 ? -8.086 3.459 -28.516 1 51.12 135 ALA B O 1
ATOM 4863 N N . ASN B 1 136 ? -6.703 4.934 -27.5 1 57.34 136 ASN B N 1
ATOM 4864 C CA . ASN B 1 136 ? -7.559 5.473 -26.453 1 57.34 136 ASN B CA 1
ATOM 4865 C C . ASN B 1 136 ? -7.824 4.434 -25.359 1 57.34 136 ASN B C 1
ATOM 4867 O O . ASN B 1 136 ? -8.859 4.48 -24.688 1 57.34 136 ASN B O 1
ATOM 4871 N N . LYS B 1 137 ? -6.855 3.465 -25.484 1 73.5 137 LYS B N 1
ATOM 4872 C CA . LYS B 1 137 ? -7.102 2.5 -24.422 1 73.5 137 LYS B CA 1
ATOM 4873 C C . LYS B 1 137 ? -6.07 2.645 -23.297 1 73.5 137 LYS B C 1
ATOM 4875 O O . LYS B 1 137 ? -6.262 2.117 -22.203 1 73.5 137 LYS B O 1
ATOM 4880 N N . TRP B 1 138 ? -5.031 3.314 -23.641 1 78.94 138 TRP B N 1
ATOM 4881 C CA . TRP B 1 138 ? -4.02 3.664 -22.656 1 78.94 138 TRP B CA 1
ATOM 4882 C C . TRP B 1 138 ? -3.838 5.176 -22.578 1 78.94 138 TRP B C 1
ATOM 4884 O O . TRP B 1 138 ? -3.828 5.863 -23.594 1 78.94 138 TRP B O 1
ATOM 4894 N N . PRO B 1 139 ? -3.809 5.703 -21.297 1 76.88 139 PRO B N 1
ATOM 4895 C CA . PRO B 1 139 ? -3.699 7.16 -21.203 1 76.88 139 PRO B CA 1
ATOM 4896 C C . PRO B 1 139 ? -2.342 7.684 -21.672 1 76.88 139 PRO B C 1
ATOM 4898 O O . PRO B 1 139 ? -1.386 7.711 -20.891 1 76.88 139 PRO B O 1
ATOM 4901 N N . GLY B 1 140 ? -2.199 8.047 -22.859 1 71.56 140 GLY B N 1
ATOM 4902 C CA . GLY B 1 140 ? -1.03 8.695 -23.422 1 71.56 140 GLY B CA 1
ATOM 4903 C C . GLY B 1 140 ? 0.277 8.047 -23.016 1 71.56 140 GLY B C 1
ATOM 4904 O O . GLY B 1 140 ? 0.432 6.828 -23.141 1 71.56 140 GLY B O 1
ATOM 4905 N N . TRP B 1 141 ? 1.153 8.82 -22.438 1 74.56 141 TRP B N 1
ATOM 4906 C CA . TRP B 1 141 ? 2.531 8.453 -22.141 1 74.56 141 TRP B CA 1
ATOM 4907 C C . TRP B 1 141 ? 2.664 7.977 -20.703 1 74.56 141 TRP B C 1
ATOM 4909 O O . TRP B 1 141 ? 3.777 7.855 -20.172 1 74.56 141 TRP B O 1
ATOM 4919 N N . PHE B 1 142 ? 1.586 7.586 -20.188 1 81.19 142 PHE B N 1
ATOM 4920 C CA . PHE B 1 142 ? 1.562 7.281 -18.766 1 81.19 142 PHE B CA 1
ATOM 4921 C C . PHE B 1 142 ? 2.268 5.961 -18.484 1 81.19 142 PHE B C 1
ATOM 4923 O O . PHE B 1 142 ? 2.033 4.965 -19.172 1 81.19 142 PHE B O 1
ATOM 4930 N N . PHE B 1 143 ? 3.207 5.98 -17.516 1 82.25 143 PHE B N 1
ATOM 4931 C CA . PHE B 1 143 ? 3.818 4.762 -17 1 82.25 143 PHE B CA 1
ATOM 4932 C C . PHE B 1 143 ? 3.434 4.535 -15.539 1 82.25 143 PHE B C 1
ATOM 4934 O O . PHE B 1 143 ? 3.732 5.367 -14.672 1 82.25 143 PHE B O 1
ATOM 4941 N N . PRO B 1 144 ? 2.754 3.43 -15.305 1 89.06 144 PRO B N 1
ATOM 4942 C CA . PRO B 1 144 ? 2.355 3.189 -13.914 1 89.06 144 PRO B CA 1
ATOM 4943 C C . PRO B 1 144 ? 3.535 2.816 -13.023 1 89.06 144 PRO B C 1
ATOM 4945 O O . PRO B 1 144 ? 4.324 1.935 -13.367 1 89.06 144 PRO B O 1
ATOM 4948 N N . ILE B 1 145 ? 3.688 3.479 -11.961 1 92.06 145 ILE B N 1
ATOM 4949 C CA . ILE B 1 145 ? 4.738 3.211 -10.984 1 92.06 145 ILE B CA 1
ATOM 4950 C C . ILE B 1 145 ? 4.121 2.646 -9.711 1 92.06 145 ILE B C 1
ATOM 4952 O O . ILE B 1 145 ? 3.098 3.146 -9.234 1 92.06 145 ILE B O 1
ATOM 4956 N N . ALA B 1 146 ? 4.75 1.571 -9.188 1 94.56 146 ALA B N 1
ATOM 4957 C CA . ALA B 1 146 ? 4.258 0.954 -7.961 1 94.56 146 ALA B CA 1
ATOM 4958 C C . ALA B 1 146 ? 4.457 1.878 -6.762 1 94.56 146 ALA B C 1
ATOM 4960 O O . ALA B 1 146 ? 5.562 2.361 -6.52 1 94.56 146 ALA B O 1
ATOM 4961 N N . ILE B 1 147 ? 3.402 2.164 -6.07 1 96.44 147 ILE B N 1
ATOM 4962 C CA . ILE B 1 147 ? 3.438 2.914 -4.82 1 96.44 147 ILE B CA 1
ATOM 4963 C C . ILE B 1 147 ? 3.088 1.992 -3.654 1 96.44 147 ILE B C 1
ATOM 4965 O O . ILE B 1 147 ? 1.96 1.5 -3.561 1 96.44 147 ILE B O 1
ATOM 4969 N N . HIS B 1 148 ? 4.039 1.779 -2.811 1 94 148 HIS B N 1
ATOM 4970 C CA . HIS B 1 148 ? 3.873 0.885 -1.671 1 94 148 HIS B CA 1
ATOM 4971 C C . HIS B 1 148 ? 3.293 1.625 -0.47 1 94 148 HIS B C 1
ATOM 4973 O O . HIS B 1 148 ? 3.391 2.852 -0.385 1 94 148 HIS B O 1
ATOM 4979 N N . SER B 1 149 ? 2.588 0.95 0.374 1 91.31 149 SER B N 1
ATOM 4980 C CA . SER B 1 149 ? 2.049 1.572 1.578 1 91.31 149 SER B CA 1
ATOM 4981 C C . SER B 1 149 ? 2.053 0.6 2.752 1 91.31 149 SER B C 1
ATOM 4983 O O . SER B 1 149 ? 2.264 -0.601 2.57 1 91.31 149 SER B O 1
ATOM 4985 N N . LEU B 1 150 ? 1.954 1.159 3.959 1 83.44 150 LEU B N 1
ATOM 4986 C CA . LEU B 1 150 ? 1.786 0.406 5.195 1 83.44 150 LEU B CA 1
ATOM 4987 C C . LEU B 1 150 ? 0.491 0.798 5.898 1 83.44 150 LEU B C 1
ATOM 4989 O O . LEU B 1 150 ? 0.102 1.968 5.887 1 83.44 150 LEU B O 1
ATOM 4993 N N . PRO B 1 151 ? -0.097 -0.268 6.523 1 76.38 151 PRO B N 1
ATOM 4994 C CA . PRO B 1 151 ? -1.284 0.089 7.305 1 76.38 151 PRO B CA 1
ATOM 4995 C C . PRO B 1 151 ? -0.984 1.104 8.406 1 76.38 151 PRO B C 1
ATOM 4997 O O . PRO B 1 151 ? 0.089 1.062 9.008 1 76.38 151 PRO B O 1
ATOM 5000 N N . GLY B 1 152 ? -1.93 1.899 8.68 1 70.94 152 GLY B N 1
ATOM 5001 C CA . GLY B 1 152 ? -1.782 3.02 9.594 1 70.94 152 GLY B CA 1
ATOM 5002 C C . GLY B 1 152 ? -1.256 2.609 10.953 1 70.94 152 GLY B C 1
ATOM 5003 O O . GLY B 1 152 ? -0.389 3.279 11.523 1 70.94 152 GLY B O 1
ATOM 5004 N N . ASN B 1 153 ? -1.715 1.523 11.438 1 71.56 153 ASN B N 1
ATOM 5005 C CA . ASN B 1 153 ? -1.349 1.114 12.789 1 71.56 153 ASN B CA 1
ATOM 5006 C C . ASN B 1 153 ? 0.11 0.671 12.867 1 71.56 153 ASN B C 1
ATOM 5008 O O . ASN B 1 153 ? 0.679 0.58 13.953 1 71.56 153 ASN B O 1
ATOM 5012 N N . GLU B 1 154 ? 0.709 0.49 11.711 1 74.44 154 GLU B N 1
ATOM 5013 C CA . GLU B 1 154 ? 2.094 0.032 11.664 1 74.44 154 GLU B CA 1
ATOM 5014 C C . GLU B 1 154 ? 3.008 1.095 11.062 1 74.44 154 GLU B C 1
ATOM 5016 O O . GLU B 1 154 ? 4.23 0.926 11.031 1 74.44 154 GLU B O 1
ATOM 5021 N N . ASP B 1 155 ? 2.4 2.098 10.594 1 81.25 155 ASP B N 1
ATOM 5022 C CA . ASP B 1 155 ? 3.174 3.115 9.883 1 81.25 155 ASP B CA 1
ATOM 5023 C C . ASP B 1 155 ? 3.557 4.258 10.82 1 81.25 155 ASP B C 1
ATOM 5025 O O . ASP B 1 155 ? 2.77 5.184 11.031 1 81.25 155 ASP B O 1
ATOM 5029 N N . PHE B 1 156 ? 4.703 4.359 11.258 1 77.12 156 PHE B N 1
ATOM 5030 C CA . PHE B 1 156 ? 5.148 5.371 12.203 1 77.12 156 PHE B CA 1
ATOM 5031 C C . PHE B 1 156 ? 5.465 6.68 11.492 1 77.12 156 PHE B C 1
ATOM 5033 O O . PHE B 1 156 ? 5.809 7.676 12.141 1 77.12 156 PHE B O 1
ATOM 5040 N N . MET B 1 157 ? 5.301 6.672 10.133 1 80 157 MET B N 1
ATOM 5041 C CA . MET B 1 157 ? 5.391 7.93 9.391 1 80 157 MET B CA 1
ATOM 5042 C C . MET B 1 157 ? 4.105 8.742 9.539 1 80 157 MET B C 1
ATOM 5044 O O . MET B 1 157 ? 4.09 9.938 9.266 1 80 157 MET B O 1
ATOM 5048 N N . ALA B 1 158 ? 3.002 7.996 9.898 1 70.56 158 ALA B N 1
ATOM 5049 C CA . ALA B 1 158 ? 1.714 8.656 10.086 1 70.56 158 ALA B CA 1
ATOM 5050 C C . ALA B 1 158 ? 1.341 8.734 11.562 1 70.56 158 ALA B C 1
ATOM 5052 O O . ALA B 1 158 ? 0.585 7.898 12.062 1 70.56 158 ALA B O 1
ATOM 5053 N N . PRO B 1 159 ? 1.924 9.688 12.305 1 63.75 159 PRO B N 1
ATOM 5054 C CA . PRO B 1 159 ? 1.861 9.703 13.766 1 63.75 159 PRO B CA 1
ATOM 5055 C C . PRO B 1 159 ? 0.431 9.641 14.297 1 63.75 159 PRO B C 1
ATOM 5057 O O . PRO B 1 159 ? 0.183 9.023 15.336 1 63.75 159 PRO B O 1
ATOM 5060 N N . GLY B 1 160 ? -0.432 10.227 13.672 1 61.81 160 GLY B N 1
ATOM 5061 C CA . GLY B 1 160 ? -1.774 10.211 14.234 1 61.81 160 GLY B CA 1
ATOM 5062 C C . GLY B 1 160 ? -2.455 8.859 14.102 1 61.81 160 GLY B C 1
ATOM 5063 O O . GLY B 1 160 ? -3.469 8.602 14.758 1 61.81 160 GLY B O 1
ATOM 5064 N N . GLU B 1 161 ? -1.795 7.988 13.484 1 61.5 161 GLU B N 1
ATOM 5065 C CA . GLU B 1 161 ? -2.479 6.73 13.203 1 61.5 161 GLU B CA 1
ATOM 5066 C C . GLU B 1 161 ? -1.815 5.566 13.938 1 61.5 161 GLU B C 1
ATOM 5068 O O . GLU B 1 161 ? -2.424 4.508 14.117 1 61.5 161 GLU B O 1
ATOM 5073 N N . SER B 1 162 ? -0.664 5.816 14.312 1 67.25 162 SER B N 1
ATOM 5074 C CA . SER B 1 162 ? 0.07 4.738 14.969 1 67.25 162 SER B CA 1
ATOM 5075 C C . SER B 1 162 ? -0.406 4.535 16.406 1 67.25 162 SER B C 1
ATOM 5077 O O . SER B 1 162 ? -0.794 5.492 17.078 1 67.25 162 SER B O 1
ATOM 5079 N N . GLU B 1 163 ? -0.526 3.355 16.781 1 77.12 163 GLU B N 1
ATOM 5080 C CA . GLU B 1 163 ? -0.865 3.041 18.172 1 77.12 163 GLU B CA 1
ATOM 5081 C C . GLU B 1 163 ? 0.35 3.184 19.078 1 77.12 163 GLU B C 1
ATOM 5083 O O . GLU B 1 163 ? 1.189 2.283 19.156 1 77.12 163 GLU B O 1
ATOM 5088 N N . CYS B 1 164 ? 0.578 4.375 19.547 1 89.06 164 CYS B N 1
ATOM 5089 C CA . CYS B 1 164 ? 1.668 4.637 20.484 1 89.06 164 CYS B CA 1
ATOM 5090 C C . CYS B 1 164 ? 1.133 5.117 21.828 1 89.06 164 CYS B C 1
ATOM 5092 O O . CYS B 1 164 ? 0.812 6.297 21.984 1 89.06 164 CYS B O 1
ATOM 5094 N N . LYS B 1 165 ? 1.105 4.211 22.781 1 90.12 165 LYS B N 1
ATOM 5095 C CA . LYS B 1 165 ? 0.561 4.508 24.094 1 90.12 165 LYS B CA 1
ATOM 5096 C C . LYS B 1 165 ? 1.355 5.617 24.781 1 90.12 165 LYS B C 1
ATOM 5098 O O . LYS B 1 165 ? 0.783 6.461 25.469 1 90.12 165 LYS B O 1
ATOM 5103 N N . ARG B 1 166 ? 2.605 5.625 24.609 1 92.12 166 ARG B N 1
ATOM 5104 C CA . ARG B 1 166 ? 3.449 6.648 25.219 1 92.12 166 ARG B CA 1
ATOM 5105 C C . ARG B 1 166 ? 3.111 8.031 24.672 1 92.12 166 ARG B C 1
ATOM 5107 O O . ARG B 1 166 ? 3.041 9 25.422 1 92.12 166 ARG B O 1
ATOM 5114 N N . PHE B 1 167 ? 2.887 8.109 23.406 1 92.69 167 PHE B N 1
ATOM 5115 C CA . PHE B 1 167 ? 2.49 9.367 22.797 1 92.69 167 PHE B CA 1
ATOM 5116 C C . PHE B 1 167 ? 1.182 9.875 23.391 1 92.69 167 PHE B C 1
ATOM 5118 O O . PHE B 1 167 ? 1.044 11.07 23.672 1 92.69 167 PHE B O 1
ATOM 5125 N N . GLU B 1 168 ? 0.291 8.953 23.547 1 91 168 GLU B N 1
ATOM 5126 C CA . GLU B 1 168 ? -1 9.32 24.125 1 91 168 GLU B CA 1
ATOM 5127 C C . GLU B 1 168 ? -0.834 9.898 25.531 1 91 168 GLU B C 1
ATOM 5129 O O . GLU B 1 168 ? -1.492 10.875 25.891 1 91 168 GLU B O 1
ATOM 5134 N N . GLN B 1 169 ? 0.011 9.344 26.25 1 92.75 169 GLN B N 1
ATOM 5135 C CA . GLN B 1 169 ? 0.261 9.836 27.594 1 92.75 169 GLN B CA 1
ATOM 5136 C C . GLN B 1 169 ? 0.926 11.211 27.562 1 92.75 169 GLN B C 1
ATOM 5138 O O . GLN B 1 169 ? 0.595 12.078 28.375 1 92.75 169 GLN B O 1
ATOM 5143 N N . ILE B 1 170 ? 1.846 11.383 26.688 1 94.12 170 ILE B N 1
ATOM 5144 C CA . ILE B 1 170 ? 2.555 12.656 26.562 1 94.12 170 ILE B CA 1
ATOM 5145 C C . ILE B 1 170 ? 1.579 13.75 26.141 1 94.12 170 ILE B C 1
ATOM 5147 O O . ILE B 1 170 ? 1.629 14.867 26.672 1 94.12 170 ILE B O 1
ATOM 5151 N N . LYS B 1 171 ? 0.734 13.398 25.219 1 91.62 171 LYS B N 1
ATOM 5152 C CA . LYS B 1 171 ? -0.283 14.352 24.766 1 91.62 171 LYS B CA 1
ATOM 5153 C C . LYS B 1 171 ? -1.194 14.758 25.922 1 91.62 171 LYS B C 1
ATOM 5155 O O . LYS B 1 171 ? -1.526 15.938 26.078 1 91.62 171 LYS B O 1
ATOM 5160 N N . GLU B 1 172 ? -1.562 13.805 26.734 1 91.44 172 GLU B N 1
ATOM 5161 C CA . GLU B 1 172 ? -2.375 14.094 27.906 1 91.44 172 GLU B CA 1
ATOM 5162 C C . GLU B 1 172 ? -1.624 14.992 28.891 1 91.44 172 GLU B C 1
ATOM 5164 O O . GLU B 1 172 ? -2.219 15.875 29.516 1 91.44 172 GLU B O 1
ATOM 5169 N N . ARG B 1 173 ? -0.398 14.781 29.047 1 93.56 173 ARG B N 1
ATOM 5170 C CA . ARG B 1 173 ? 0.426 15.57 29.953 1 93.56 173 ARG B CA 1
ATOM 5171 C C . ARG B 1 173 ? 0.485 17.031 29.531 1 93.56 173 ARG B C 1
ATOM 5173 O O . ARG B 1 173 ? 0.639 17.922 30.359 1 93.56 173 ARG B O 1
ATOM 5180 N N . ILE B 1 174 ? 0.398 17.328 28.219 1 95.06 174 ILE B N 1
ATOM 5181 C CA . ILE B 1 174 ? 0.394 18.703 27.719 1 95.06 174 ILE B CA 1
ATOM 5182 C C . ILE B 1 174 ? -0.749 19.484 28.375 1 95.06 174 ILE B C 1
ATOM 5184 O O . ILE B 1 174 ? -0.584 20.641 28.734 1 95.06 174 ILE B O 1
ATOM 5188 N N . THR B 1 175 ? -1.922 18.797 28.578 1 93.5 175 THR B N 1
ATOM 5189 C CA . THR B 1 175 ? -3.104 19.469 29.109 1 93.5 175 THR B CA 1
ATOM 5190 C C . THR B 1 175 ? -2.904 19.844 30.578 1 93.5 175 THR B C 1
ATOM 5192 O O . THR B 1 175 ? -3.67 20.641 31.125 1 93.5 175 THR B O 1
ATOM 5195 N N . LEU B 1 176 ? -1.852 19.328 31.156 1 92.31 176 LEU B N 1
ATOM 5196 C CA . LEU B 1 176 ? -1.585 19.578 32.562 1 92.31 176 LEU B CA 1
ATOM 5197 C C . LEU B 1 176 ? -0.531 20.672 32.719 1 92.31 176 LEU B C 1
ATOM 5199 O O . LEU B 1 176 ? -0.271 21.125 33.844 1 92.31 176 LEU B O 1
ATOM 5203 N N . THR B 1 177 ? 0.047 21.125 31.719 1 94 177 THR B N 1
ATOM 5204 C CA . THR B 1 177 ? 1.111 22.109 31.781 1 94 177 THR B CA 1
ATOM 5205 C C . THR B 1 177 ? 0.541 23.5 32.062 1 94 177 THR B C 1
ATOM 5207 O O . THR B 1 177 ? -0.644 23.75 31.844 1 94 177 THR B O 1
ATOM 5210 N N . GLU B 1 178 ? 1.401 24.359 32.594 1 92.69 178 GLU B N 1
ATOM 5211 C CA . GLU B 1 178 ? 1.021 25.75 32.812 1 92.69 178 GLU B CA 1
ATOM 5212 C C . GLU B 1 178 ? 0.714 26.453 31.5 1 92.69 178 GLU B C 1
ATOM 5214 O O . GLU B 1 178 ? -0.185 27.297 31.438 1 92.69 178 GLU B O 1
ATOM 5219 N N . GLU B 1 179 ? 1.483 26.141 30.469 1 94.81 179 GLU B N 1
ATOM 5220 C CA . GLU B 1 179 ? 1.308 26.766 29.156 1 94.81 179 GLU B CA 1
ATOM 5221 C C . GLU B 1 179 ? -0.087 26.484 28.609 1 94.81 179 GLU B C 1
ATOM 5223 O O . GLU B 1 179 ? -0.767 27.406 28.141 1 94.81 179 GLU B O 1
ATOM 5228 N N . TYR B 1 180 ? -0.564 25.266 28.672 1 94.62 180 TYR B N 1
ATOM 5229 C CA . TYR B 1 180 ? -1.884 24.891 28.188 1 94.62 180 TYR B CA 1
ATOM 5230 C C . TYR B 1 180 ? -2.982 25.562 29 1 94.62 180 TYR B C 1
ATOM 5232 O O . TYR B 1 180 ? -3.918 26.125 28.438 1 94.62 180 TYR B O 1
ATOM 5240 N N . ASN B 1 181 ? -2.83 25.531 30.281 1 92.56 181 ASN B N 1
ATOM 5241 C CA . ASN B 1 181 ? -3.881 26.047 31.156 1 92.56 181 ASN B CA 1
ATOM 5242 C C . ASN B 1 181 ? -3.969 27.578 31.078 1 92.56 181 ASN B C 1
ATOM 5244 O O . ASN B 1 181 ? -5.062 28.141 31.141 1 92.56 181 ASN B O 1
ATOM 5248 N N . SER B 1 182 ? -2.838 28.25 30.984 1 94.06 182 SER B N 1
ATOM 5249 C CA . SER B 1 182 ? -2.852 29.688 30.766 1 94.06 182 SER B CA 1
ATOM 5250 C C . SER B 1 182 ? -3.531 30.047 29.453 1 94.06 182 SER B C 1
ATOM 5252 O O . SER B 1 182 ? -4.195 31.078 29.359 1 94.06 182 SER B O 1
ATOM 5254 N N . THR B 1 183 ? -3.338 29.219 28.469 1 94.75 183 THR B N 1
ATOM 5255 C CA . THR B 1 183 ? -3.969 29.406 27.172 1 94.75 183 THR B CA 1
ATOM 5256 C C . THR B 1 183 ? -5.48 29.234 27.281 1 94.75 183 THR B C 1
ATOM 5258 O O . THR B 1 183 ? -6.238 29.953 26.625 1 94.75 183 THR B O 1
ATOM 5261 N N . LEU B 1 184 ? -5.934 28.266 28.109 1 93.56 184 LEU B N 1
ATOM 5262 C CA . LEU B 1 184 ? -7.363 28.078 28.328 1 93.56 184 LEU B CA 1
ATOM 5263 C C . LEU B 1 184 ? -8.008 29.344 28.875 1 93.56 184 LEU B C 1
ATOM 5265 O O . LEU B 1 184 ? -9.109 29.703 28.469 1 93.56 184 LEU B O 1
ATOM 5269 N N . ILE B 1 185 ? -7.258 29.984 29.719 1 94 185 ILE B N 1
ATOM 5270 C CA . ILE B 1 185 ? -7.77 31.203 30.344 1 94 185 ILE B CA 1
ATOM 5271 C C . ILE B 1 185 ? -7.762 32.344 29.344 1 94 185 ILE B C 1
ATOM 5273 O O . ILE B 1 185 ? -8.766 33.031 29.156 1 94 185 ILE B O 1
ATOM 5277 N N . LYS B 1 186 ? -6.691 32.469 28.672 1 95.69 186 LYS B N 1
ATOM 5278 C CA . LYS B 1 186 ? -6.504 33.562 27.734 1 95.69 186 LYS B CA 1
ATOM 5279 C C . LYS B 1 186 ? -7.531 33.5 26.609 1 95.69 186 LYS B C 1
ATOM 5281 O O . LYS B 1 186 ? -8.023 34.531 26.156 1 95.69 186 LYS B O 1
ATOM 5286 N N . TYR B 1 187 ? -7.871 32.281 26.172 1 96.88 187 TYR B N 1
ATOM 5287 C CA . TYR B 1 187 ? -8.727 32.156 25 1 96.88 187 TYR B CA 1
ATOM 5288 C C . TYR B 1 187 ? -10.102 31.625 25.391 1 96.88 187 TYR B C 1
ATOM 5290 O O . TYR B 1 187 ? -10.812 31.047 24.578 1 96.88 187 TYR B O 1
ATOM 5298 N N . LYS B 1 188 ? -10.453 31.734 26.609 1 95.5 188 LYS B N 1
ATOM 5299 C CA . LYS B 1 188 ? -11.734 31.234 27.094 1 95.5 188 LYS B CA 1
ATOM 5300 C C . LYS B 1 188 ? -12.891 31.797 26.266 1 95.5 188 LYS B C 1
ATOM 5302 O O . LYS B 1 188 ? -13.812 31.078 25.906 1 95.5 188 LYS B O 1
ATOM 5307 N N . TRP B 1 189 ? -12.852 33.062 25.969 1 96.75 189 TRP B N 1
ATOM 5308 C CA . TRP B 1 189 ? -13.914 33.719 25.203 1 96.75 189 TRP B CA 1
ATOM 5309 C C . TRP B 1 189 ? -14.086 33.031 23.844 1 96.75 189 TRP B C 1
ATOM 5311 O O . TRP B 1 189 ? -15.211 32.812 23.391 1 96.75 189 TRP B O 1
ATOM 5321 N N . LEU B 1 190 ? -13.008 32.781 23.172 1 98 190 LEU B N 1
ATOM 5322 C CA . LEU B 1 190 ? -13.039 32.156 21.859 1 98 190 LEU B CA 1
ATOM 5323 C C . LEU B 1 190 ? -13.578 30.719 21.953 1 98 190 LEU B C 1
ATOM 5325 O O . LEU B 1 190 ? -14.422 30.328 21.141 1 98 190 LEU B O 1
ATOM 5329 N N . LEU B 1 191 ? -13.086 29.938 22.938 1 97.88 191 LEU B N 1
ATOM 5330 C CA . LEU B 1 191 ? -13.477 28.547 23.109 1 97.88 191 LEU B CA 1
ATOM 5331 C C . LEU B 1 191 ? -14.961 28.438 23.438 1 97.88 191 LEU B C 1
ATOM 5333 O O . LEU B 1 191 ? -15.656 27.562 22.906 1 97.88 191 LEU B O 1
ATOM 5337 N N . ASP B 1 192 ? -15.445 29.344 24.297 1 96.88 192 ASP B N 1
ATOM 5338 C CA . ASP B 1 192 ? -16.875 29.391 24.625 1 96.88 192 ASP B CA 1
ATOM 5339 C C . ASP B 1 192 ? -17.703 29.75 23.391 1 96.88 192 ASP B C 1
ATOM 5341 O O . ASP B 1 192 ? -18.719 29.125 23.109 1 96.88 192 ASP B O 1
ATOM 5345 N N . PHE B 1 193 ? -17.25 30.828 22.703 1 97.75 193 PHE B N 1
ATOM 5346 C CA . PHE B 1 193 ? -17.938 31.281 21.5 1 97.75 193 PHE B CA 1
ATOM 5347 C C . PHE B 1 193 ? -18.047 30.156 20.484 1 97.75 193 PHE B C 1
ATOM 5349 O O . PHE B 1 193 ? -19.125 29.891 19.953 1 97.75 193 PHE B O 1
ATOM 5356 N N . LEU B 1 194 ? -16.906 29.406 20.219 1 98.31 194 LEU B N 1
ATOM 5357 C CA . LEU B 1 194 ? -16.859 28.344 19.219 1 98.31 194 LEU B CA 1
ATOM 5358 C C . LEU B 1 194 ? -17.672 27.141 19.672 1 98.31 194 LEU B C 1
ATOM 5360 O O . LEU B 1 194 ? -18.312 26.469 18.844 1 98.31 194 LEU B O 1
ATOM 5364 N N . SER B 1 195 ? -17.594 26.812 20.969 1 97.75 195 SER B N 1
ATOM 5365 C CA . SER B 1 195 ? -18.406 25.703 21.469 1 97.75 195 SER B CA 1
ATOM 5366 C C . SER B 1 195 ? -19.891 25.953 21.219 1 97.75 195 SER B C 1
ATOM 5368 O O . SER B 1 195 ? -20.609 25.047 20.797 1 97.75 195 SER B O 1
ATOM 5370 N N . GLU B 1 196 ? -20.344 27.141 21.453 1 97.62 196 GLU B N 1
ATOM 5371 C CA . GLU B 1 196 ? -21.734 27.516 21.219 1 97.62 196 GLU B CA 1
ATOM 5372 C C . GLU B 1 196 ? -22.078 27.453 19.734 1 97.62 196 GLU B C 1
ATOM 5374 O O . GLU B 1 196 ? -23.078 26.844 19.344 1 97.62 196 GLU B O 1
ATOM 5379 N N . LYS B 1 197 ? -21.25 28.047 18.922 1 97.75 197 LYS B N 1
ATOM 5380 C CA . LYS B 1 197 ? -21.578 28.25 17.516 1 97.75 197 LYS B CA 1
ATOM 5381 C C . LYS B 1 197 ? -21.438 26.953 16.719 1 97.75 197 LYS B C 1
ATOM 5383 O O . LYS B 1 197 ? -22.156 26.734 15.75 1 97.75 197 LYS B O 1
ATOM 5388 N N . THR B 1 198 ? -20.469 26.094 17.094 1 97.31 198 THR B N 1
ATOM 5389 C CA . THR B 1 198 ? -20.234 24.859 16.359 1 97.31 198 THR B CA 1
ATOM 5390 C C . THR B 1 198 ? -21.156 23.75 16.859 1 97.31 198 THR B C 1
ATOM 5392 O O . THR B 1 198 ? -21.281 22.703 16.219 1 97.31 198 THR B O 1
ATOM 5395 N N . GLY B 1 199 ? -21.781 23.984 18.031 1 94.69 199 GLY B N 1
ATOM 5396 C CA . GLY B 1 199 ? -22.688 23 18.594 1 94.69 199 GLY B CA 1
ATOM 5397 C C . GLY B 1 199 ? -21.984 21.844 19.25 1 94.69 199 GLY B C 1
ATOM 5398 O O . GLY B 1 199 ? -22.562 20.766 19.406 1 94.69 199 GLY B O 1
ATOM 5399 N N . GLN B 1 200 ? -20.688 21.984 19.578 1 94.44 200 GLN B N 1
ATOM 5400 C CA . GLN B 1 200 ? -19.906 20.969 20.25 1 94.44 200 GLN B CA 1
ATOM 5401 C C . GLN B 1 200 ? -18.859 21.594 21.172 1 94.44 200 GLN B C 1
ATOM 5403 O O . GLN B 1 200 ? -18.438 22.734 20.938 1 94.44 200 GLN B O 1
ATOM 5408 N N . ASN B 1 201 ? -18.516 20.844 22.188 1 93.56 201 ASN B N 1
ATOM 5409 C CA . ASN B 1 201 ? -17.438 21.344 23.047 1 93.56 201 ASN B CA 1
ATOM 5410 C C . ASN B 1 201 ? -16.109 21.422 22.312 1 93.56 201 ASN B C 1
ATOM 5412 O O . ASN B 1 201 ? -15.688 20.438 21.688 1 93.56 201 ASN B O 1
ATOM 5416 N N . VAL B 1 202 ? -15.492 22.625 22.344 1 95.31 202 VAL B N 1
ATOM 5417 C CA . VAL B 1 202 ? -14.25 22.859 21.609 1 95.31 202 VAL B CA 1
ATOM 5418 C C . VAL B 1 202 ? -13.117 23.156 22.594 1 95.31 202 VAL B C 1
ATOM 5420 O O . VAL B 1 202 ? -13.281 23.938 23.531 1 95.31 202 VAL B O 1
ATOM 5423 N N . ASP B 1 203 ? -12.023 22.453 22.469 1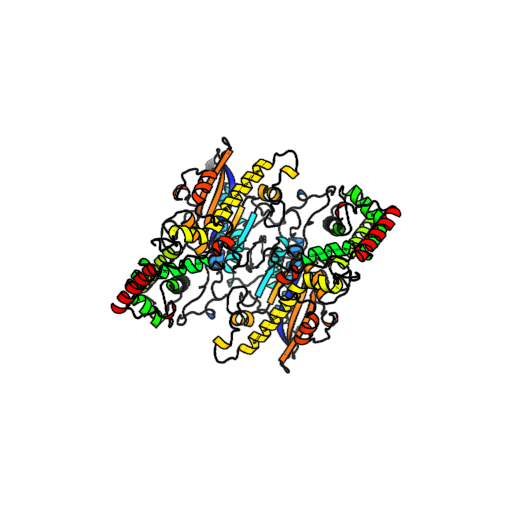 94.06 203 ASP B N 1
ATOM 5424 C CA . ASP B 1 203 ? -10.797 22.75 23.188 1 94.06 203 ASP B CA 1
ATOM 5425 C C . ASP B 1 203 ? -9.672 23.156 22.219 1 94.06 203 ASP B C 1
ATOM 5427 O O . ASP B 1 203 ? -9.875 23.188 21 1 94.06 203 ASP B O 1
ATOM 5431 N N . PRO B 1 204 ? -8.492 23.578 22.734 1 95.12 204 PRO B N 1
ATOM 5432 C CA . PRO B 1 204 ? -7.434 24.078 21.844 1 95.12 204 PRO B CA 1
ATOM 5433 C C . PRO B 1 204 ? -7.023 23.047 20.781 1 95.12 204 PRO B C 1
ATOM 5435 O O . PRO B 1 204 ? -6.699 23.422 19.656 1 95.12 204 PRO B O 1
ATOM 5438 N N . PHE B 1 205 ? -7.109 21.781 21.078 1 93.56 205 PHE B N 1
ATOM 5439 C CA . PHE B 1 205 ? -6.68 20.734 20.172 1 93.56 205 PHE B CA 1
ATOM 5440 C C . PHE B 1 205 ? -7.707 20.547 19.062 1 93.56 205 PHE B C 1
ATOM 5442 O O . PHE B 1 205 ? -7.434 19.859 18.062 1 93.56 205 PHE B O 1
ATOM 5449 N N . ASP B 1 206 ? -8.844 21.188 19.141 1 94.5 206 ASP B N 1
ATOM 5450 C CA . ASP B 1 206 ? -9.883 21.109 18.125 1 94.5 206 ASP B CA 1
ATOM 5451 C C . ASP B 1 206 ? -9.75 22.234 17.094 1 94.5 206 ASP B C 1
ATOM 5453 O O . ASP B 1 206 ? -10.43 22.234 16.078 1 94.5 206 ASP B O 1
ATOM 5457 N N . MET B 1 207 ? -8.875 23.188 17.359 1 96.06 207 MET B N 1
ATOM 5458 C CA . MET B 1 207 ? -8.781 24.375 16.531 1 96.06 207 MET B CA 1
ATOM 5459 C C . MET B 1 207 ? -8.391 24.016 15.094 1 96.06 207 MET B C 1
ATOM 5461 O O . MET B 1 207 ? -8.82 24.672 14.148 1 96.06 207 MET B O 1
ATOM 5465 N N . TRP B 1 208 ? -7.625 22.922 14.945 1 95.81 208 TRP B N 1
ATOM 5466 C CA . TRP B 1 208 ? -7.164 22.531 13.617 1 95.81 208 TRP B CA 1
ATOM 5467 C C . TRP B 1 208 ? -8.336 22.234 12.695 1 95.81 208 TRP B C 1
ATOM 5469 O O . TRP B 1 208 ? -8.32 22.578 11.516 1 95.81 208 TRP B O 1
ATOM 5479 N N . MET B 1 209 ? -9.336 21.594 13.18 1 96.25 209 MET B N 1
ATOM 5480 C CA . MET B 1 209 ? -10.492 21.188 12.383 1 96.25 209 MET B CA 1
ATOM 5481 C C . MET B 1 209 ? -11.25 22.391 11.859 1 96.25 209 MET B C 1
ATOM 5483 O O . MET B 1 209 ? -11.617 22.438 10.68 1 96.25 209 MET B O 1
ATOM 5487 N N . ILE B 1 210 ? -11.445 23.375 12.766 1 97.56 210 ILE B N 1
ATOM 5488 C CA . ILE B 1 210 ? -12.18 24.578 12.398 1 97.56 210 ILE B CA 1
ATOM 5489 C C . ILE B 1 210 ? -11.359 25.406 11.414 1 97.56 210 ILE B C 1
ATOM 5491 O O . ILE B 1 210 ? -11.875 25.844 10.383 1 97.56 210 ILE B O 1
ATOM 5495 N N . ASN B 1 211 ? -10.133 25.578 11.766 1 97.44 211 ASN B N 1
ATOM 5496 C CA . ASN B 1 211 ? -9.25 26.344 10.898 1 97.44 211 ASN B CA 1
ATOM 5497 C C . ASN B 1 211 ? -9.102 25.688 9.523 1 97.44 211 ASN B C 1
ATOM 5499 O O . ASN B 1 211 ? -9.102 26.375 8.508 1 97.44 211 ASN B O 1
ATOM 5503 N N . ASP B 1 212 ? -8.953 24.375 9.484 1 97.06 212 ASP B N 1
ATOM 5504 C CA . ASP B 1 212 ? -8.82 23.641 8.242 1 97.06 212 ASP B CA 1
ATOM 5505 C C . ASP B 1 212 ? -10.062 23.781 7.371 1 97.06 212 ASP B C 1
ATOM 5507 O O . ASP B 1 212 ? -9.961 24.031 6.164 1 97.06 212 ASP B O 1
ATOM 5511 N N . ALA B 1 213 ? -11.211 23.641 7.965 1 97.81 213 ALA B N 1
ATOM 5512 C CA . ALA B 1 213 ? -12.469 23.797 7.234 1 97.81 213 ALA B CA 1
ATOM 5513 C C . ALA B 1 213 ? -12.594 25.188 6.621 1 97.81 213 ALA B C 1
ATOM 5515 O O . ALA B 1 213 ? -12.859 25.312 5.426 1 97.81 213 ALA B O 1
ATOM 5516 N N . PHE B 1 214 ? -12.359 26.219 7.441 1 97.94 214 PHE B N 1
ATOM 5517 C CA . PHE B 1 214 ? -12.484 27.594 6.973 1 97.94 214 PHE B CA 1
ATOM 5518 C C . PHE B 1 214 ? -11.453 27.906 5.891 1 97.94 214 PHE B C 1
ATOM 5520 O O . PHE B 1 214 ? -11.766 28.562 4.895 1 97.94 214 PHE B O 1
ATOM 5527 N N . TYR B 1 215 ? -10.234 27.453 6.117 1 97.06 215 TYR B N 1
ATOM 5528 C CA . TYR B 1 215 ? -9.172 27.672 5.145 1 97.06 215 TYR B CA 1
ATOM 5529 C C . TYR B 1 215 ? -9.547 27.109 3.783 1 97.06 215 TYR B C 1
ATOM 5531 O O . TYR B 1 215 ? -9.43 27.781 2.764 1 97.06 215 TYR B O 1
ATOM 5539 N N . ILE B 1 216 ? -10.008 25.875 3.713 1 97.94 216 ILE B N 1
ATOM 5540 C CA . ILE B 1 216 ? -10.305 25.172 2.471 1 97.94 216 ILE B CA 1
ATOM 5541 C C . ILE B 1 216 ? -11.562 25.766 1.828 1 97.94 216 ILE B C 1
ATOM 5543 O O . ILE B 1 216 ? -11.617 25.938 0.608 1 97.94 216 ILE B O 1
ATOM 5547 N N . GLU B 1 217 ? -12.586 26.078 2.66 1 98 217 GLU B N 1
ATOM 5548 C CA . GLU B 1 217 ? -13.773 26.734 2.127 1 98 217 GLU B CA 1
ATOM 5549 C C . GLU B 1 217 ? -13.422 28.047 1.437 1 98 217 GLU B C 1
ATOM 5551 O O . GLU B 1 217 ? -13.875 28.312 0.32 1 98 217 GLU B O 1
ATOM 5556 N N . LYS B 1 218 ? -12.594 28.828 2.057 1 96.5 218 LYS B N 1
ATOM 5557 C CA . LYS B 1 218 ? -12.141 30.078 1.455 1 96.5 218 LYS B CA 1
ATOM 5558 C C . LYS B 1 218 ? -11.352 29.828 0.176 1 96.5 218 LYS B C 1
ATOM 5560 O O . LYS B 1 218 ? -11.539 30.516 -0.828 1 96.5 218 LYS B O 1
ATOM 5565 N N . LEU B 1 219 ? -10.492 28.844 0.267 1 95.56 219 LEU B N 1
ATOM 5566 C CA . LEU B 1 219 ? -9.664 28.484 -0.882 1 95.56 219 LEU B CA 1
ATOM 5567 C C . LEU B 1 219 ? -10.531 28.109 -2.078 1 95.56 219 LEU B C 1
ATOM 5569 O O . LEU B 1 219 ? -10.156 28.359 -3.227 1 95.56 219 LEU B O 1
ATOM 5573 N N . LYS B 1 220 ? -11.672 27.531 -1.822 1 95.56 220 LYS B N 1
ATOM 5574 C CA . LYS B 1 220 ? -12.562 27.078 -2.883 1 95.56 220 LYS B CA 1
ATOM 5575 C C . LYS B 1 220 ? -13.602 28.141 -3.227 1 95.56 220 LYS B C 1
ATOM 5577 O O . LYS B 1 220 ? -14.578 27.859 -3.926 1 95.56 220 LYS B O 1
ATOM 5582 N N . GLY B 1 221 ? -13.508 29.328 -2.676 1 95.06 221 GLY B N 1
ATOM 5583 C CA . GLY B 1 221 ? -14.398 30.438 -2.973 1 95.06 221 GLY B CA 1
ATOM 5584 C C . GLY B 1 221 ? -15.766 30.281 -2.34 1 95.06 221 GLY B C 1
ATOM 5585 O O . GLY B 1 221 ? -16.734 30.906 -2.787 1 95.06 221 GLY B O 1
ATOM 5586 N N . LYS B 1 222 ? -15.828 29.484 -1.364 1 96.75 222 LYS B N 1
ATOM 5587 C CA . LYS B 1 222 ? -17.094 29.297 -0.66 1 96.75 222 LYS B CA 1
ATOM 5588 C C . LYS B 1 222 ? -17.25 30.312 0.461 1 96.75 222 LYS B C 1
ATOM 5590 O O . LYS B 1 222 ? -16.281 30.719 1.085 1 96.75 222 LYS B O 1
ATOM 5595 N N . LYS B 1 223 ? -18.531 30.734 0.705 1 97.31 223 LYS B N 1
ATOM 5596 C CA . LYS B 1 223 ? -18.797 31.609 1.841 1 97.31 223 LYS B CA 1
ATOM 5597 C C . LYS B 1 223 ? -18.781 30.828 3.152 1 97.31 223 LYS B C 1
ATOM 5599 O O . LYS B 1 223 ? -19.328 29.719 3.229 1 97.31 223 LYS B O 1
ATOM 5604 N N . LEU B 1 224 ? -18.172 31.391 4.145 1 98.06 224 LEU B N 1
ATOM 5605 C CA . LEU B 1 224 ? -18.156 30.75 5.449 1 98.06 224 LEU B CA 1
ATOM 5606 C C . LEU B 1 224 ? -19.516 30.859 6.137 1 98.06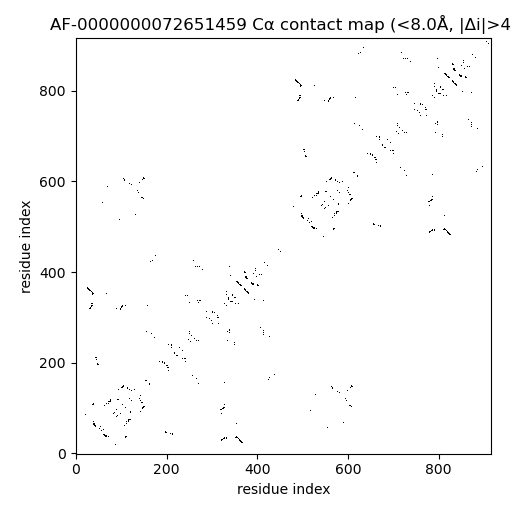 224 LEU B C 1
ATOM 5608 O O . LEU B 1 224 ? -20.391 31.562 5.652 1 98.06 224 LEU B O 1
ATOM 5612 N N . VAL B 1 225 ? -19.766 30.078 7.195 1 97.81 225 VAL B N 1
ATOM 5613 C CA . VAL B 1 225 ? -20.969 30.188 8.023 1 97.81 225 VAL B CA 1
ATOM 5614 C C . VAL B 1 225 ? -21.141 31.609 8.523 1 97.81 225 VAL B C 1
ATOM 5616 O O . VAL B 1 225 ? -20.156 32.344 8.711 1 97.81 225 VAL B O 1
ATOM 5619 N N . ASP B 1 226 ? -22.312 32.062 8.867 1 96.69 226 ASP B N 1
ATOM 5620 C CA . ASP B 1 226 ? -22.703 33.469 9.062 1 96.69 226 ASP B CA 1
ATOM 5621 C C . ASP B 1 226 ? -21.875 34.125 10.164 1 96.69 226 ASP B C 1
ATOM 5623 O O . ASP B 1 226 ? -21.453 35.281 10.031 1 96.69 226 ASP B O 1
ATOM 5627 N N . TRP B 1 227 ? -21.609 33.375 11.211 1 97.19 227 TRP B N 1
ATOM 5628 C CA . TRP B 1 227 ? -20.938 33.969 12.367 1 97.19 227 TRP B CA 1
ATOM 5629 C C . TRP B 1 227 ? -19.453 34.125 12.102 1 97.19 227 TRP B C 1
ATOM 5631 O O . TRP B 1 227 ? -18.75 34.812 12.844 1 97.19 227 TRP B O 1
ATOM 5641 N N . ALA B 1 228 ? -18.906 33.531 11.047 1 98 228 ALA B N 1
ATOM 5642 C CA . ALA B 1 228 ? -17.484 33.594 10.742 1 98 228 ALA B CA 1
ATOM 5643 C C . ALA B 1 228 ? -17.219 34.438 9.5 1 98 228 ALA B C 1
ATOM 5645 O O . ALA B 1 228 ? -16.156 35.031 9.375 1 98 228 ALA B O 1
ATOM 5646 N N . GLU B 1 229 ? -18.203 34.5 8.641 1 97.25 229 GLU B N 1
ATOM 5647 C CA . GLU B 1 229 ? -18.016 35.219 7.379 1 97.25 229 GLU B CA 1
ATOM 5648 C C . GLU B 1 229 ? -17.656 36.688 7.617 1 97.25 229 GLU B C 1
ATOM 5650 O O . GLU B 1 229 ? -18.375 37.406 8.32 1 97.25 229 GLU B O 1
ATOM 5655 N N . GLY B 1 230 ? -16.578 37.125 7.066 1 95.5 230 GLY B N 1
ATOM 5656 C CA . GLY B 1 230 ? -16.172 38.5 7.137 1 95.5 230 GLY B CA 1
ATOM 5657 C C . GLY B 1 230 ? -15.555 38.875 8.469 1 95.5 230 GLY B C 1
ATOM 5658 O O . GLY B 1 230 ? -15.102 40.031 8.648 1 95.5 230 GLY B O 1
ATOM 5659 N N . ASN B 1 231 ? -15.523 38.031 9.438 1 97 231 ASN B N 1
ATOM 5660 C CA . ASN B 1 231 ? -14.953 38.312 10.75 1 97 231 ASN B CA 1
ATOM 5661 C C . ASN B 1 231 ? -13.477 37.938 10.812 1 97 231 ASN B C 1
ATOM 5663 O O . ASN B 1 231 ? -13.109 36.938 11.445 1 97 231 ASN B O 1
ATOM 5667 N N . GLN B 1 232 ? -12.68 38.75 10.328 1 96.81 232 GLN B N 1
ATOM 5668 C CA . GLN B 1 232 ? -11.258 38.469 10.172 1 96.81 232 GLN B CA 1
ATOM 5669 C C . GLN B 1 232 ? -10.578 38.344 11.531 1 96.81 232 GLN B C 1
ATOM 5671 O O . GLN B 1 232 ? -9.68 37.5 11.695 1 96.81 232 GLN B O 1
ATOM 5676 N N . THR B 1 233 ? -10.961 39.125 12.469 1 97.44 233 THR B N 1
ATOM 5677 C CA . THR B 1 233 ? -10.383 39.031 13.812 1 97.44 233 THR B CA 1
ATOM 5678 C C . THR B 1 233 ? -10.609 37.656 14.414 1 97.44 233 THR B C 1
ATOM 5680 O O . THR B 1 233 ? -9.695 37.094 15.008 1 97.44 233 THR B O 1
ATOM 5683 N N . LEU B 1 234 ? -11.82 37.156 14.258 1 97.88 234 LEU B N 1
ATOM 5684 C CA . LEU B 1 234 ? -12.148 35.812 14.742 1 97.88 234 LEU B CA 1
ATOM 5685 C C . LEU B 1 234 ? -11.305 34.75 14.047 1 97.88 234 LEU B C 1
ATOM 5687 O O . LEU B 1 234 ? -10.719 33.906 14.703 1 97.88 234 LEU B O 1
ATOM 5691 N N . LEU B 1 235 ? -11.211 34.875 12.734 1 97.88 235 LEU B N 1
ATOM 5692 C CA . LEU B 1 235 ? -10.469 33.906 11.938 1 97.88 235 LEU B CA 1
ATOM 5693 C C . LEU B 1 235 ? -8.984 33.938 12.289 1 97.88 235 LEU B C 1
ATOM 5695 O O . LEU B 1 235 ? -8.352 32.875 12.414 1 97.88 235 LEU B O 1
ATOM 5699 N N . ASP B 1 236 ? -8.461 35.094 12.492 1 97.5 236 ASP B N 1
ATOM 5700 C CA . ASP B 1 236 ? -7.062 35.25 12.867 1 97.5 236 ASP B CA 1
ATOM 5701 C C . ASP B 1 236 ? -6.793 34.656 14.242 1 97.5 236 ASP B C 1
ATOM 5703 O O . ASP B 1 236 ? -5.742 34.031 14.469 1 97.5 236 ASP B O 1
ATOM 5707 N N . THR B 1 237 ? -7.695 34.875 15.164 1 98.12 237 THR B N 1
ATOM 5708 C CA . THR B 1 237 ? -7.527 34.344 16.516 1 98.12 237 THR B CA 1
ATOM 5709 C C . THR B 1 237 ? -7.594 32.812 16.5 1 98.12 237 THR B C 1
ATOM 5711 O O . THR B 1 237 ? -6.855 32.156 17.234 1 98.12 237 THR B O 1
ATOM 5714 N N . ILE B 1 238 ? -8.492 32.25 15.688 1 98.19 238 ILE B N 1
ATOM 5715 C CA . ILE B 1 238 ? -8.578 30.812 15.523 1 98.19 238 ILE B CA 1
ATOM 5716 C C . ILE B 1 238 ? -7.25 30.281 14.977 1 98.19 238 ILE B C 1
ATOM 5718 O O . ILE B 1 238 ? -6.707 29.297 15.5 1 98.19 238 ILE B O 1
ATOM 5722 N N . ALA B 1 239 ? -6.762 30.922 13.977 1 97.56 239 ALA B N 1
ATOM 5723 C CA . ALA B 1 239 ? -5.5 30.516 13.359 1 97.56 239 ALA B CA 1
ATOM 5724 C C . ALA B 1 239 ? -4.348 30.609 14.359 1 97.56 239 ALA B C 1
ATOM 5726 O O . ALA B 1 239 ? -3.459 29.75 14.367 1 97.56 239 ALA B O 1
ATOM 5727 N N . GLU B 1 240 ? -4.332 31.672 15.117 1 97.5 240 GLU B N 1
ATOM 5728 C CA . GLU B 1 240 ? -3.293 31.875 16.125 1 97.5 240 GLU B CA 1
ATOM 5729 C C . GLU B 1 240 ? -3.283 30.734 17.141 1 97.5 240 GLU B C 1
ATOM 5731 O O . GLU B 1 240 ? -2.225 30.188 17.453 1 97.5 240 GLU B O 1
ATOM 5736 N N . LEU B 1 241 ? -4.441 30.375 17.656 1 98 241 LEU B N 1
ATOM 5737 C CA . LEU B 1 241 ? -4.531 29.297 18.625 1 98 241 LEU B CA 1
ATOM 5738 C C . LEU B 1 241 ? -4.184 27.953 17.984 1 98 241 LEU B C 1
ATOM 5740 O O . LEU B 1 241 ? -3.568 27.094 18.625 1 98 241 LEU B O 1
ATOM 5744 N N . ASP B 1 242 ? -4.574 27.781 16.75 1 97.56 242 ASP B N 1
ATOM 5745 C CA . ASP B 1 242 ? -4.219 26.562 16 1 97.56 242 ASP B CA 1
ATOM 5746 C C . ASP B 1 242 ? -2.703 26.438 15.859 1 97.56 242 ASP B C 1
ATOM 5748 O O . ASP B 1 242 ? -2.145 25.359 16.062 1 97.56 242 ASP B O 1
ATOM 5752 N N . ASN B 1 243 ? -2.074 27.531 15.508 1 97.06 243 ASN B N 1
ATOM 5753 C CA . ASN B 1 243 ? -0.619 27.531 15.391 1 97.06 243 ASN B CA 1
ATOM 5754 C C . ASN B 1 243 ? 0.054 27.172 16.703 1 97.06 243 ASN B C 1
ATOM 5756 O O . ASN B 1 243 ? 1.045 26.438 16.734 1 97.06 243 ASN B O 1
ATOM 5760 N N . LEU B 1 244 ? -0.46 27.719 17.734 1 96.56 244 LEU B N 1
ATOM 5761 C CA . LEU B 1 244 ? 0.097 27.453 19.062 1 96.56 244 LEU B CA 1
ATOM 5762 C C . LEU B 1 244 ? -0.012 25.984 19.422 1 96.56 244 LEU B C 1
ATOM 5764 O O . LEU B 1 244 ? 0.941 25.391 19.922 1 96.56 244 LEU B O 1
ATOM 5768 N N . GLN B 1 245 ? -1.133 25.422 19.188 1 94.94 245 GLN B N 1
ATOM 5769 C CA . GLN B 1 245 ? -1.32 24 19.5 1 94.94 245 GLN B CA 1
ATOM 5770 C C . GLN B 1 245 ? -0.408 23.125 18.656 1 94.94 245 GLN B C 1
ATOM 5772 O O . GLN B 1 245 ? 0.096 22.109 19.125 1 94.94 245 GLN B O 1
ATOM 5777 N N . GLU B 1 246 ? -0.22 23.516 17.375 1 95.44 246 GLU B N 1
ATOM 5778 C CA . GLU B 1 246 ? 0.688 22.766 16.516 1 95.44 246 GLU B CA 1
ATOM 5779 C C . GLU B 1 246 ? 2.115 22.797 17.062 1 95.44 246 GLU B C 1
ATOM 5781 O O . GLU B 1 246 ? 2.846 21.812 16.953 1 95.44 246 GLU B O 1
ATOM 5786 N N . ARG B 1 247 ? 2.512 23.938 17.609 1 96.75 247 ARG B N 1
ATOM 5787 C CA . ARG B 1 247 ? 3.82 24.047 18.25 1 96.75 247 ARG B CA 1
ATOM 5788 C C . ARG B 1 247 ? 3.936 23.094 19.422 1 96.75 247 ARG B C 1
ATOM 5790 O O . ARG B 1 247 ? 4.945 22.391 19.578 1 96.75 247 ARG B O 1
ATOM 5797 N N . TRP B 1 248 ? 2.869 23.031 20.234 1 96.38 248 TRP B N 1
ATOM 5798 C CA . TRP B 1 248 ? 2.865 22.125 21.375 1 96.38 248 TRP B CA 1
ATOM 5799 C C . TRP B 1 248 ? 2.965 20.672 20.938 1 96.38 248 TRP B C 1
ATOM 5801 O O . TRP B 1 248 ? 3.641 19.859 21.578 1 96.38 248 TRP B O 1
ATOM 5811 N N . MET B 1 249 ? 2.354 20.359 19.844 1 94.06 249 MET B N 1
ATOM 5812 C CA . MET B 1 249 ? 2.264 18.984 19.375 1 94.06 249 MET B CA 1
ATOM 5813 C C . MET B 1 249 ? 3.631 18.469 18.938 1 94.06 249 MET B C 1
ATOM 5815 O O . MET B 1 249 ? 3.834 17.25 18.812 1 94.06 249 MET B O 1
ATOM 5819 N N . VAL B 1 250 ? 4.582 19.344 18.734 1 95.25 250 VAL B N 1
ATOM 5820 C CA . VAL B 1 250 ? 5.926 18.891 18.406 1 95.25 250 VAL B CA 1
ATOM 5821 C C . VAL B 1 250 ? 6.906 19.344 19.484 1 95.25 250 VAL B C 1
ATOM 5823 O O . VAL B 1 250 ? 8.117 19.422 19.234 1 95.25 250 VAL B O 1
ATOM 5826 N N . GLY B 1 251 ? 6.359 19.703 20.641 1 96.06 251 GLY B N 1
ATOM 5827 C CA . GLY B 1 251 ? 7.148 19.875 21.844 1 96.06 251 GLY B CA 1
ATOM 5828 C C . GLY B 1 251 ? 7.73 21.266 21.984 1 96.06 251 GLY B C 1
ATOM 5829 O O . GLY B 1 251 ? 8.539 21.531 22.875 1 96.06 251 GLY B O 1
ATOM 5830 N N . LEU B 1 252 ? 7.316 22.203 21.125 1 96.25 252 LEU B N 1
ATOM 5831 C CA . LEU B 1 252 ? 7.82 23.578 21.203 1 96.25 252 LEU B CA 1
ATOM 5832 C C . LEU B 1 252 ? 7.078 24.375 22.281 1 96.25 252 LEU B C 1
ATOM 5834 O O . LEU B 1 252 ? 5.875 24.188 22.469 1 96.25 252 LEU B O 1
ATOM 5838 N N . ASP B 1 253 ? 7.777 25.141 23.047 1 94.56 253 ASP B N 1
ATOM 5839 C CA . ASP B 1 253 ? 7.273 26.141 24 1 94.56 253 ASP B CA 1
ATOM 5840 C C . ASP B 1 253 ? 6.613 25.469 25.203 1 94.56 253 ASP B C 1
ATOM 5842 O O . ASP B 1 253 ? 5.605 25.953 25.719 1 94.56 253 ASP B O 1
ATOM 5846 N N . LEU B 1 254 ? 7.02 24.266 25.516 1 96.38 254 LEU B N 1
ATOM 5847 C CA . LEU B 1 254 ? 6.539 23.547 26.688 1 96.38 254 LEU B CA 1
ATOM 5848 C C . LEU B 1 254 ? 7.691 23.219 27.641 1 96.38 254 LEU B C 1
ATOM 5850 O O . LEU B 1 254 ? 8.758 22.781 27.188 1 96.38 254 LEU B O 1
ATOM 5854 N N . LYS B 1 255 ? 7.512 23.484 28.875 1 94.81 255 LYS B N 1
ATOM 5855 C CA . LYS B 1 255 ? 8.453 23.031 29.875 1 94.81 255 LYS B CA 1
ATOM 5856 C C . LYS B 1 255 ? 8.203 21.562 30.25 1 94.81 255 LYS B C 1
ATOM 5858 O O . LYS B 1 255 ? 7.059 21.109 30.219 1 94.81 255 LYS B O 1
ATOM 5863 N N . PRO B 1 256 ? 9.297 20.875 30.594 1 94.56 256 PRO B N 1
ATOM 5864 C CA . PRO B 1 256 ? 9.102 19.469 31 1 94.56 256 PRO B CA 1
ATOM 5865 C C . PRO B 1 256 ? 8.164 19.328 32.188 1 94.56 256 PRO B C 1
ATOM 5867 O O . PRO B 1 256 ? 8.094 20.234 33.031 1 94.56 256 PRO B O 1
ATOM 5870 N N . LEU B 1 257 ? 7.465 18.281 32.219 1 93.31 257 LEU B N 1
ATOM 5871 C CA . LEU B 1 257 ? 6.57 17.953 33.312 1 93.31 257 LEU B CA 1
ATOM 5872 C C . LEU B 1 257 ? 6.73 16.484 33.719 1 93.31 257 LEU B C 1
ATOM 5874 O O . LEU B 1 257 ? 6.34 15.586 33 1 93.31 257 LEU B O 1
ATOM 5878 N N . GLY B 1 258 ? 7.227 16.328 34.906 1 89.31 258 GLY B N 1
ATOM 5879 C CA . GLY B 1 258 ? 7.582 14.969 35.312 1 89.31 258 GLY B CA 1
ATOM 5880 C C . GLY B 1 258 ? 8.648 14.352 34.406 1 89.31 258 GLY B C 1
ATOM 5881 O O . GLY B 1 258 ? 9.688 14.961 34.188 1 89.31 258 GLY B O 1
ATOM 5882 N N . ASP B 1 259 ? 8.289 13.18 33.875 1 88.62 259 ASP B N 1
ATOM 5883 C CA . ASP B 1 259 ? 9.25 12.484 33.031 1 88.62 259 ASP B CA 1
ATOM 5884 C C . ASP B 1 259 ? 8.969 12.742 31.562 1 88.62 259 ASP B C 1
ATOM 5886 O O . ASP B 1 259 ? 9.586 12.125 30.688 1 88.62 259 ASP B O 1
ATOM 5890 N N . ALA B 1 260 ? 8.109 13.719 31.375 1 91.69 260 ALA B N 1
ATOM 5891 C CA . ALA B 1 260 ? 7.812 14.078 29.984 1 91.69 260 ALA B CA 1
ATOM 5892 C C . ALA B 1 260 ? 8.625 15.289 29.547 1 91.69 260 ALA B C 1
ATOM 5894 O O . ALA B 1 260 ? 8.305 16.422 29.906 1 91.69 260 ALA B O 1
ATOM 5895 N N . ASN B 1 261 ? 9.664 15.047 28.875 1 94.5 261 ASN B N 1
ATOM 5896 C CA . ASN B 1 261 ? 10.383 16.094 28.156 1 94.5 261 ASN B CA 1
ATOM 5897 C C . ASN B 1 261 ? 9.828 16.297 26.75 1 94.5 261 ASN B C 1
ATOM 5899 O O . ASN B 1 261 ? 10.281 15.633 25.812 1 94.5 261 ASN B O 1
ATOM 5903 N N . PHE B 1 262 ? 8.953 17.234 26.594 1 96.56 262 PHE B N 1
ATOM 5904 C CA . PHE B 1 262 ? 8.164 17.391 25.375 1 96.56 262 PHE B CA 1
ATOM 5905 C C . PHE B 1 262 ? 9.055 17.688 24.188 1 96.56 262 PHE B C 1
ATOM 5907 O O . PHE B 1 262 ? 8.883 17.094 23.109 1 96.56 262 PHE B O 1
ATOM 5914 N N . ARG B 1 263 ? 10.016 18.562 24.312 1 95.06 263 ARG B N 1
ATOM 5915 C CA . ARG B 1 263 ? 10.859 19.031 23.219 1 95.06 263 ARG B CA 1
ATOM 5916 C C . ARG B 1 263 ? 11.734 17.906 22.672 1 95.06 263 ARG B C 1
ATOM 5918 O O . ARG B 1 263 ? 12.141 17.922 21.516 1 95.06 263 ARG B O 1
ATOM 5925 N N . GLU B 1 264 ? 11.977 16.953 23.516 1 94.19 264 GLU B N 1
ATOM 5926 C CA . GLU B 1 264 ? 12.781 15.805 23.094 1 94.19 264 GLU B CA 1
ATOM 5927 C C . GLU B 1 264 ? 11.898 14.648 22.625 1 94.19 264 GLU B C 1
ATOM 5929 O O . GLU B 1 264 ? 12.148 14.055 21.578 1 94.19 264 GLU B O 1
ATOM 5934 N N . GLU B 1 265 ? 10.852 14.383 23.344 1 94.75 265 GLU B N 1
ATOM 5935 C CA . GLU B 1 265 ? 10.102 13.148 23.172 1 94.75 265 GLU B CA 1
ATOM 5936 C C . GLU B 1 265 ? 9.156 13.242 21.969 1 94.75 265 GLU B C 1
ATOM 5938 O O . GLU B 1 265 ? 8.984 12.273 21.234 1 94.75 265 GLU B O 1
ATOM 5943 N N . LEU B 1 266 ? 8.523 14.375 21.812 1 95.69 266 LEU B N 1
ATOM 5944 C CA . LEU B 1 266 ? 7.531 14.477 20.75 1 95.69 266 LEU B CA 1
ATOM 5945 C C . LEU B 1 266 ? 8.188 14.406 19.375 1 95.69 266 LEU B C 1
ATOM 5947 O O . LEU B 1 266 ? 7.801 13.594 18.547 1 95.69 266 LEU B O 1
ATOM 5951 N N . PRO B 1 267 ? 9.289 15.203 19.141 1 95.94 267 PRO B N 1
ATOM 5952 C CA . PRO B 1 267 ? 9.977 15.031 17.859 1 95.94 267 PRO B CA 1
ATOM 5953 C C . PRO B 1 267 ? 10.555 13.625 17.688 1 95.94 267 PRO B C 1
ATOM 5955 O O . PRO B 1 267 ? 10.609 13.109 16.578 1 95.94 267 PRO B O 1
ATOM 5958 N N . LYS B 1 268 ? 10.945 13.008 18.734 1 95.62 268 LYS B N 1
ATOM 5959 C CA . LYS B 1 268 ? 11.477 11.648 18.703 1 95.62 268 LYS B CA 1
ATOM 5960 C C . LYS B 1 268 ? 10.406 10.656 18.234 1 95.62 268 LYS B C 1
ATOM 5962 O O . LYS B 1 268 ? 10.664 9.82 17.375 1 95.62 268 LYS B O 1
ATOM 5967 N N . ILE B 1 269 ? 9.234 10.812 18.766 1 94.44 269 ILE B N 1
ATOM 5968 C CA . ILE B 1 269 ? 8.148 9.867 18.5 1 94.44 269 ILE B CA 1
ATOM 5969 C C . ILE B 1 269 ? 7.551 10.164 17.125 1 94.44 269 ILE B C 1
ATOM 5971 O O . ILE B 1 269 ? 7.25 9.242 16.359 1 94.44 269 ILE B O 1
ATOM 5975 N N . LEU B 1 270 ? 7.418 11.445 16.766 1 94.69 270 LEU B N 1
ATOM 5976 C CA . LEU B 1 270 ? 6.652 11.82 15.586 1 94.69 270 LEU B CA 1
ATOM 5977 C C . LEU B 1 270 ? 7.559 11.961 14.367 1 94.69 270 LEU B C 1
ATOM 5979 O O . LEU B 1 270 ? 7.164 11.617 13.25 1 94.69 270 LEU B O 1
ATOM 5983 N N . GLY B 1 271 ? 8.766 12.445 14.555 1 95.31 271 GLY B N 1
ATOM 5984 C CA . GLY B 1 271 ? 9.68 12.695 13.453 1 95.31 271 GLY B CA 1
ATOM 5985 C C . GLY B 1 271 ? 10.836 11.719 13.398 1 95.31 271 GLY B C 1
ATOM 5986 O O . GLY B 1 271 ? 11.484 11.562 12.359 1 95.31 271 GLY B O 1
ATOM 5987 N N . GLY B 1 272 ? 11.117 11.07 14.508 1 95.56 272 GLY B N 1
ATOM 5988 C CA . GLY B 1 272 ? 12.258 10.18 14.648 1 95.56 272 GLY B CA 1
ATOM 5989 C C . GLY B 1 272 ? 12.234 9.023 13.664 1 95.56 272 GLY B C 1
ATOM 5990 O O . GLY B 1 272 ? 13.242 8.742 13.008 1 95.56 272 GLY B O 1
ATOM 5991 N N . PRO B 1 273 ? 11.094 8.383 13.539 1 94.12 273 PRO B N 1
ATOM 5992 C CA . PRO B 1 273 ? 11.039 7.211 12.664 1 94.12 273 PRO B CA 1
ATOM 5993 C C . PRO B 1 273 ? 11.414 7.531 11.219 1 94.12 273 PRO B C 1
ATOM 5995 O O . PRO B 1 273 ? 12.227 6.824 10.617 1 94.12 273 PRO B O 1
ATOM 5998 N N . ILE B 1 274 ? 10.914 8.594 10.586 1 95.56 274 ILE B N 1
ATOM 5999 C CA . ILE B 1 274 ? 11.227 8.93 9.203 1 95.56 274 ILE B CA 1
ATOM 6000 C C . ILE B 1 274 ? 12.664 9.445 9.109 1 95.56 274 ILE B C 1
ATOM 6002 O O . ILE B 1 274 ? 13.367 9.164 8.141 1 95.56 274 ILE B O 1
ATOM 6006 N N . LEU B 1 275 ? 13.078 10.211 10.109 1 97.38 275 LEU B N 1
ATOM 6007 C CA . LEU B 1 275 ? 14.461 10.68 10.148 1 97.38 275 LEU B CA 1
ATOM 6008 C C . LEU B 1 275 ? 15.43 9.5 10.125 1 97.38 275 LEU B C 1
ATOM 6010 O O . LEU B 1 275 ? 16.359 9.477 9.32 1 97.38 275 LEU B O 1
ATOM 6014 N N . TRP B 1 276 ? 15.203 8.57 10.938 1 96.94 276 TRP B N 1
ATOM 6015 C CA . TRP B 1 276 ? 16.125 7.449 11.062 1 96.94 276 TRP B CA 1
ATOM 6016 C C . TRP B 1 276 ? 15.938 6.461 9.914 1 96.94 276 TRP B C 1
ATOM 6018 O O . TRP B 1 276 ? 16.828 5.656 9.625 1 96.94 276 TRP B O 1
ATOM 6028 N N . LYS B 1 277 ? 14.758 6.465 9.266 1 95.75 277 LYS B N 1
ATOM 6029 C CA . LYS B 1 277 ? 14.648 5.75 7.996 1 95.75 277 LYS B CA 1
ATOM 6030 C C . LYS B 1 277 ? 15.609 6.32 6.957 1 95.75 277 LYS B C 1
ATOM 6032 O O . LYS B 1 277 ? 16.312 5.574 6.27 1 95.75 277 LYS B O 1
ATOM 6037 N N . PHE B 1 278 ? 15.656 7.637 6.848 1 98.19 278 PHE B N 1
ATOM 6038 C CA . PHE B 1 278 ? 16.562 8.289 5.902 1 98.19 278 PHE B CA 1
ATOM 6039 C C . PHE B 1 278 ? 18.016 7.988 6.242 1 98.19 278 PHE B C 1
ATOM 6041 O O . PHE B 1 278 ? 18.812 7.66 5.359 1 98.19 278 PHE B O 1
ATOM 6048 N N . ILE B 1 279 ? 18.328 8.078 7.508 1 98.44 279 ILE B N 1
ATOM 6049 C CA . ILE B 1 279 ? 19.688 7.816 7.965 1 98.44 279 ILE B CA 1
ATOM 6050 C C . ILE B 1 279 ? 20.062 6.367 7.672 1 98.44 279 ILE B C 1
ATOM 6052 O O . ILE B 1 279 ? 21.141 6.094 7.137 1 98.44 279 ILE B O 1
ATOM 6056 N N . THR B 1 280 ? 19.156 5.438 7.969 1 97.12 280 THR B N 1
ATOM 6057 C CA . THR B 1 280 ? 19.406 4.02 7.742 1 97.12 280 THR B CA 1
ATOM 6058 C C . THR B 1 280 ? 19.609 3.736 6.254 1 97.12 280 THR B C 1
ATOM 6060 O O . THR B 1 280 ? 20.516 2.982 5.883 1 97.12 280 THR B O 1
ATOM 6063 N N . ASN B 1 281 ? 18.781 4.332 5.406 1 97.94 281 ASN B N 1
ATOM 6064 C CA . ASN B 1 281 ? 18.953 4.176 3.967 1 97.94 281 ASN B CA 1
ATOM 6065 C C . ASN B 1 281 ? 20.359 4.617 3.527 1 97.94 281 ASN B C 1
ATOM 6067 O O . ASN B 1 281 ? 21.016 3.926 2.748 1 97.94 281 ASN B O 1
ATOM 6071 N N . MET B 1 282 ? 20.797 5.75 4.035 1 98.56 282 MET B N 1
ATOM 6072 C CA . MET B 1 282 ? 22.109 6.277 3.668 1 98.56 282 MET B CA 1
ATOM 6073 C C . MET B 1 282 ? 23.219 5.379 4.195 1 98.56 282 MET B C 1
ATOM 6075 O O . MET B 1 282 ? 24.188 5.094 3.48 1 98.56 282 MET B O 1
ATOM 6079 N N . GLN B 1 283 ? 23.078 4.91 5.406 1 97.56 283 GLN B N 1
ATOM 6080 C CA . GLN B 1 283 ? 24.062 4.02 5.992 1 97.56 283 GLN B CA 1
ATOM 6081 C C . GLN B 1 283 ? 24.141 2.699 5.227 1 97.56 283 GLN B C 1
ATOM 6083 O O . GLN B 1 283 ? 25.234 2.164 5.004 1 97.56 283 GLN B O 1
ATOM 6088 N N . GLU B 1 284 ? 22.969 2.172 4.859 1 97.06 284 GLU B N 1
ATOM 6089 C CA . GLU B 1 284 ? 22.938 0.927 4.098 1 97.06 284 GLU B CA 1
ATOM 6090 C C . GLU B 1 284 ? 23.547 1.113 2.707 1 97.06 284 GLU B C 1
ATOM 6092 O O . GLU B 1 284 ? 24.234 0.225 2.201 1 97.06 284 GLU B O 1
ATOM 6097 N N . LYS B 1 285 ? 23.25 2.258 2.119 1 96.94 285 LYS B N 1
ATOM 6098 C CA . LYS B 1 285 ? 23.859 2.576 0.833 1 96.94 285 LYS B CA 1
ATOM 6099 C C . LYS B 1 285 ? 25.391 2.566 0.936 1 96.94 285 LYS B C 1
ATOM 6101 O O . LYS B 1 285 ? 26.078 1.986 0.088 1 96.94 285 LYS B O 1
ATOM 6106 N N . LEU B 1 286 ? 25.953 3.193 1.952 1 95.44 286 LEU B N 1
ATOM 6107 C CA . LEU B 1 286 ? 27.391 3.264 2.178 1 95.44 286 LEU B CA 1
ATOM 6108 C C . LEU B 1 286 ? 27.969 1.877 2.449 1 95.44 286 LEU B C 1
ATOM 6110 O O . LEU B 1 286 ? 28.984 1.498 1.866 1 95.44 286 LEU B O 1
ATOM 6114 N N . ALA B 1 287 ? 27.312 1.127 3.312 1 94.81 287 ALA B N 1
ATOM 6115 C CA . ALA B 1 287 ? 27.781 -0.209 3.672 1 94.81 287 ALA B CA 1
ATOM 6116 C C . ALA B 1 287 ? 27.812 -1.123 2.449 1 94.81 287 ALA B C 1
ATOM 6118 O O . ALA B 1 287 ? 28.766 -1.889 2.27 1 94.81 287 ALA B O 1
ATOM 6119 N N . CYS B 1 288 ? 26.766 -1.072 1.639 1 95.69 288 CYS B N 1
ATOM 6120 C CA . CYS B 1 288 ? 26.688 -1.903 0.443 1 95.69 288 CYS B CA 1
ATOM 6121 C C . CYS B 1 288 ? 27.719 -1.489 -0.588 1 95.69 288 CYS B C 1
ATOM 6123 O O . CYS B 1 288 ? 28.328 -2.34 -1.243 1 95.69 288 CYS B O 1
ATOM 6125 N N . SER B 1 289 ? 27.969 -0.197 -0.716 1 92.19 289 SER B N 1
ATOM 6126 C CA . SER B 1 289 ? 28.953 0.306 -1.658 1 92.19 289 SER B CA 1
ATOM 6127 C C . SER B 1 289 ? 30.359 -0.192 -1.305 1 92.19 289 SER B C 1
ATOM 6129 O O . SER B 1 289 ? 31.141 -0.537 -2.191 1 92.19 289 SER B O 1
ATOM 6131 N N . LYS B 1 290 ? 30.672 -0.305 -0.114 1 90.69 290 LYS B N 1
ATOM 6132 C CA . LYS B 1 290 ? 31.984 -0.744 0.354 1 90.69 290 LYS B CA 1
ATOM 6133 C C . LYS B 1 290 ? 32.188 -2.234 0.101 1 90.69 290 LYS B C 1
ATOM 6135 O O . LYS B 1 290 ? 33.344 -2.701 -0.007 1 90.69 290 LYS B O 1
ATOM 6140 N N . ARG B 1 291 ? 31.078 -2.898 -0.043 1 92.25 291 ARG B N 1
ATOM 6141 C CA . ARG B 1 291 ? 31.141 -4.352 -0.173 1 92.25 291 ARG B CA 1
ATOM 6142 C C . ARG B 1 291 ? 31.141 -4.77 -1.639 1 92.25 291 ARG B C 1
ATOM 6144 O O . ARG B 1 291 ? 31.453 -5.922 -1.962 1 92.25 291 ARG B O 1
ATOM 6151 N N . MET B 1 292 ? 30.906 -3.91 -2.465 1 88.75 292 MET B N 1
ATOM 6152 C CA . MET B 1 292 ? 30.688 -4.215 -3.875 1 88.75 292 MET B CA 1
ATOM 6153 C C . MET B 1 292 ? 31.938 -4.812 -4.512 1 88.75 292 MET B C 1
ATOM 6155 O O . MET B 1 292 ? 31.844 -5.637 -5.422 1 88.75 292 MET B O 1
ATOM 6159 N N . ASN B 1 293 ? 33.094 -4.504 -3.998 1 86.06 293 ASN B N 1
ATOM 6160 C CA . ASN B 1 293 ? 34.344 -4.938 -4.633 1 86.06 293 ASN B CA 1
ATOM 6161 C C . ASN B 1 293 ? 34.906 -6.195 -3.975 1 86.06 293 ASN B C 1
ATOM 6163 O O . ASN B 1 293 ? 36.031 -6.621 -4.281 1 86.06 293 ASN B O 1
ATOM 6167 N N . SER B 1 294 ? 34.062 -6.719 -3.152 1 89.19 294 SER B N 1
ATOM 6168 C CA . SER B 1 294 ? 34.5 -7.969 -2.549 1 89.19 294 SER B CA 1
ATOM 6169 C C . SER B 1 294 ? 34.656 -9.062 -3.598 1 89.19 294 SER B C 1
ATOM 6171 O O . SER B 1 294 ? 33.906 -9.125 -4.562 1 89.19 294 SER B O 1
ATOM 6173 N N . VAL B 1 295 ? 35.594 -9.953 -3.357 1 86.81 295 VAL B N 1
ATOM 6174 C CA . VAL B 1 295 ? 35.938 -11 -4.312 1 86.81 295 VAL B CA 1
ATOM 6175 C C . VAL B 1 295 ? 34.812 -12.039 -4.352 1 86.81 295 VAL B C 1
ATOM 6177 O O . VAL B 1 295 ? 34.344 -12.406 -5.426 1 86.81 295 VAL B O 1
ATOM 6180 N N . LYS B 1 296 ? 34.375 -12.469 -3.213 1 88.19 296 LYS B N 1
ATOM 6181 C CA . LYS B 1 296 ? 33.344 -13.469 -3.141 1 88.19 296 LYS B CA 1
ATOM 6182 C C . LYS B 1 296 ? 31.953 -12.812 -3.188 1 88.19 296 LYS B C 1
ATOM 6184 O O . LYS B 1 296 ? 31.703 -11.844 -2.475 1 88.19 296 LYS B O 1
ATOM 6189 N N . GLU B 1 297 ? 31.062 -13.359 -3.994 1 81.31 297 GLU B N 1
ATOM 6190 C CA . GLU B 1 297 ? 29.719 -12.812 -4.16 1 81.31 297 GLU B CA 1
ATOM 6191 C C . GLU B 1 297 ? 28.969 -12.758 -2.826 1 81.31 297 GLU B C 1
ATOM 6193 O O . GLU B 1 297 ? 28.266 -11.789 -2.539 1 81.31 297 GLU B O 1
ATOM 6198 N N . ILE B 1 298 ? 29.125 -13.742 -2.047 1 83.38 298 ILE B N 1
ATOM 6199 C CA . ILE B 1 298 ? 28.438 -13.836 -0.767 1 83.38 298 ILE B CA 1
ATOM 6200 C C . ILE B 1 298 ? 28.844 -12.672 0.13 1 83.38 298 ILE B C 1
ATOM 6202 O O . ILE B 1 298 ? 28.062 -12.195 0.944 1 83.38 298 ILE B O 1
ATOM 6206 N N . ASP B 1 299 ? 30.109 -12.156 -0.133 1 85.38 299 ASP B N 1
ATOM 6207 C CA . ASP B 1 299 ? 30.656 -11.094 0.705 1 85.38 299 ASP B CA 1
ATOM 6208 C C . ASP B 1 299 ? 30.141 -9.727 0.26 1 85.38 299 ASP B C 1
ATOM 6210 O O . ASP B 1 299 ? 30.359 -8.727 0.948 1 85.38 299 ASP B O 1
ATOM 6214 N N . ARG B 1 300 ? 29.469 -9.727 -0.763 1 92.31 300 ARG B N 1
ATOM 6215 C CA . ARG B 1 300 ? 28.938 -8.469 -1.284 1 92.31 300 ARG B CA 1
ATOM 6216 C C . ARG B 1 300 ? 27.594 -8.141 -0.651 1 92.31 300 ARG B C 1
ATOM 6218 O O . ARG B 1 300 ? 27.047 -7.062 -0.878 1 92.31 300 ARG B O 1
ATOM 6225 N N . GLU B 1 301 ? 27.125 -9.078 0.167 1 93.5 301 GLU B N 1
ATOM 6226 C CA . GLU B 1 301 ? 25.844 -8.914 0.847 1 93.5 301 GLU B CA 1
ATOM 6227 C C . GLU B 1 301 ? 26.016 -8.844 2.359 1 93.5 301 GLU B C 1
ATOM 6229 O O . GLU B 1 301 ? 27.031 -9.305 2.889 1 93.5 301 GLU B O 1
ATOM 6234 N N . ILE B 1 302 ? 25.172 -8.102 2.936 1 91.38 302 ILE B N 1
ATOM 6235 C CA . ILE B 1 302 ? 25.078 -8.172 4.391 1 91.38 302 ILE B CA 1
ATOM 6236 C C . ILE B 1 302 ? 24.188 -9.336 4.805 1 91.38 302 ILE B C 1
ATOM 6238 O O . ILE B 1 302 ? 22.984 -9.328 4.547 1 91.38 302 ILE B O 1
ATOM 6242 N N . GLU B 1 303 ? 24.75 -10.219 5.453 1 87.75 303 GLU B N 1
ATOM 6243 C CA . GLU B 1 303 ? 24.078 -11.469 5.773 1 87.75 303 GLU B CA 1
ATOM 6244 C C . GLU B 1 303 ? 22.797 -11.211 6.566 1 87.75 303 GLU B C 1
ATOM 6246 O O . GLU B 1 303 ? 22.797 -10.43 7.52 1 87.75 303 GLU B O 1
ATOM 6251 N N . GLY B 1 304 ? 21.75 -11.844 6.129 1 85.56 304 GLY B N 1
ATOM 6252 C CA . GLY B 1 304 ? 20.484 -11.812 6.859 1 85.56 304 GLY B CA 1
ATOM 6253 C C . GLY B 1 304 ? 19.672 -10.57 6.586 1 85.56 304 GLY B C 1
ATOM 6254 O O . GLY B 1 304 ? 18.547 -10.438 7.082 1 85.56 304 GLY B O 1
ATOM 6255 N N . ARG B 1 305 ? 20.141 -9.594 5.805 1 89.38 305 ARG B N 1
ATOM 6256 C CA . ARG B 1 305 ? 19.406 -8.359 5.527 1 89.38 305 ARG B CA 1
ATOM 6257 C C . ARG B 1 305 ? 18.766 -8.406 4.145 1 89.38 305 ARG B C 1
ATOM 6259 O O . ARG B 1 305 ? 19.375 -8.867 3.184 1 89.38 305 ARG B O 1
ATOM 6266 N N . LYS B 1 306 ? 17.484 -7.945 4.16 1 87.94 306 LYS B N 1
ATOM 6267 C CA . LYS B 1 306 ? 16.719 -7.973 2.916 1 87.94 306 LYS B CA 1
ATOM 6268 C C . LYS B 1 306 ? 16.109 -6.605 2.611 1 87.94 306 LYS B C 1
ATOM 6270 O O . LYS B 1 306 ? 15.922 -5.789 3.516 1 87.94 306 LYS B O 1
ATOM 6275 N N . SER B 1 307 ? 15.906 -6.391 1.318 1 88 307 SER B N 1
ATOM 6276 C CA . SER B 1 307 ? 15.188 -5.203 0.876 1 88 307 SER B CA 1
ATOM 6277 C C . SER B 1 307 ? 13.711 -5.281 1.258 1 88 307 SER B C 1
ATOM 6279 O O . SER B 1 307 ? 13.227 -6.336 1.673 1 88 307 SER B O 1
ATOM 6281 N N . PRO B 1 308 ? 13.008 -4.148 1.103 1 78.25 308 PRO B N 1
ATOM 6282 C CA . PRO B 1 308 ? 11.562 -4.188 1.341 1 78.25 308 PRO B CA 1
ATOM 6283 C C . PRO B 1 308 ? 10.844 -5.16 0.412 1 78.25 308 PRO B C 1
ATOM 6285 O O . PRO B 1 308 ? 9.742 -5.613 0.728 1 78.25 308 PRO B O 1
ATOM 6288 N N . MET B 1 309 ? 11.438 -5.535 -0.673 1 78.38 309 MET B N 1
ATOM 6289 C CA . MET B 1 309 ? 10.82 -6.438 -1.641 1 78.38 309 MET B CA 1
ATOM 6290 C C . MET B 1 309 ? 11.273 -7.875 -1.407 1 78.38 309 MET B C 1
ATOM 6292 O O . MET B 1 309 ? 10.922 -8.773 -2.176 1 78.38 309 MET B O 1
ATOM 6296 N N . GLY B 1 310 ? 12.164 -8.086 -0.411 1 78.94 310 GLY B N 1
ATOM 6297 C CA . GLY B 1 310 ? 12.562 -9.43 -0.036 1 78.94 310 GLY B CA 1
ATOM 6298 C C . GLY B 1 310 ? 13.828 -9.891 -0.734 1 78.94 310 GLY B C 1
ATOM 6299 O O . GLY B 1 310 ? 14.273 -11.031 -0.55 1 78.94 310 GLY B O 1
ATOM 6300 N N . THR B 1 311 ? 14.43 -9.078 -1.501 1 85.56 311 THR B N 1
ATOM 6301 C CA . THR B 1 311 ? 15.688 -9.391 -2.172 1 85.56 311 THR B CA 1
ATOM 6302 C C . THR B 1 311 ? 16.875 -9.062 -1.271 1 85.56 311 THR B C 1
ATOM 6304 O O . THR B 1 311 ? 16.734 -8.336 -0.286 1 85.56 311 THR B O 1
ATOM 6307 N N . PRO B 1 312 ? 18.047 -9.664 -1.619 1 89.81 312 PRO B N 1
ATOM 6308 C CA . PRO B 1 312 ? 19.219 -9.273 -0.832 1 89.81 312 PRO B CA 1
ATOM 6309 C C . PR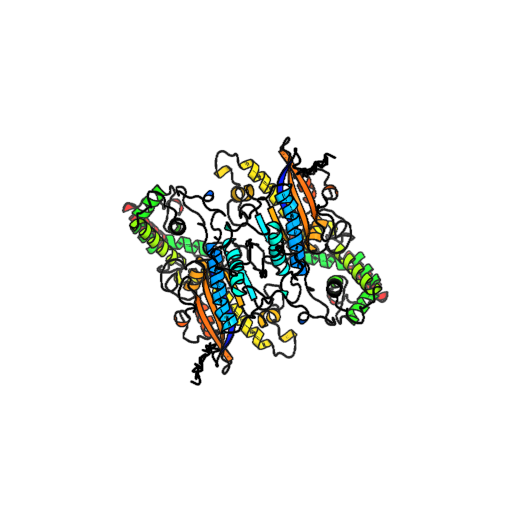O B 1 312 ? 19.438 -7.766 -0.8 1 89.81 312 PRO B C 1
ATOM 6311 O O . PRO B 1 312 ? 19.297 -7.094 -1.826 1 89.81 312 PRO B O 1
ATOM 6314 N N . LEU B 1 313 ? 19.797 -7.238 0.285 1 95.5 313 LEU B N 1
ATOM 6315 C CA . LEU B 1 313 ? 19.797 -5.801 0.522 1 95.5 313 LEU B CA 1
ATOM 6316 C C . LEU B 1 313 ? 20.75 -5.09 -0.431 1 95.5 313 LEU B C 1
ATOM 6318 O O . LEU B 1 313 ? 20.359 -4.125 -1.099 1 95.5 313 LEU B O 1
ATOM 6322 N N . CYS B 1 314 ? 22.047 -5.555 -0.517 1 96.31 314 CYS B N 1
ATOM 6323 C CA . CYS B 1 314 ? 23.047 -4.809 -1.261 1 96.31 314 CYS B CA 1
ATOM 6324 C C . CYS B 1 314 ? 22.797 -4.895 -2.762 1 96.31 314 CYS B C 1
ATOM 6326 O O . CYS B 1 314 ? 23.031 -3.93 -3.49 1 96.31 314 CYS B O 1
ATOM 6328 N N . LYS B 1 315 ? 22.297 -6.027 -3.164 1 92.5 315 LYS B N 1
ATOM 6329 C CA . LYS B 1 315 ? 21.891 -6.137 -4.562 1 92.5 315 LYS B CA 1
ATOM 6330 C C . LYS B 1 315 ? 20.844 -5.086 -4.914 1 92.5 315 LYS B C 1
ATOM 6332 O O . LYS B 1 315 ? 20.875 -4.492 -5.992 1 92.5 315 LYS B O 1
ATOM 6337 N N . TRP B 1 316 ? 19.969 -4.859 -4.016 1 94.06 316 TRP B N 1
ATOM 6338 C CA . TRP B 1 316 ? 18.891 -3.902 -4.184 1 94.06 316 TRP B CA 1
ATOM 6339 C C . TRP B 1 316 ? 19.375 -2.475 -3.984 1 94.06 316 TRP B C 1
ATOM 6341 O O . TRP B 1 316 ? 19.141 -1.605 -4.828 1 94.06 316 TRP B O 1
ATOM 6351 N N . MET B 1 317 ? 20.141 -2.191 -2.973 1 96.5 317 MET B N 1
ATOM 6352 C CA . MET B 1 317 ? 20.547 -0.858 -2.537 1 96.5 317 MET B CA 1
ATOM 6353 C C . MET B 1 317 ? 21.578 -0.263 -3.486 1 96.5 317 MET B C 1
ATOM 6355 O O . MET B 1 317 ? 21.609 0.951 -3.697 1 96.5 317 MET B O 1
ATOM 6359 N N . ASN B 1 318 ? 22.422 -1.093 -4.094 1 95.44 318 ASN B N 1
ATOM 6360 C CA . ASN B 1 318 ? 23.484 -0.593 -4.973 1 95.44 318 ASN B CA 1
ATOM 6361 C C . ASN B 1 318 ? 22.906 0.092 -6.207 1 95.44 318 ASN B C 1
ATOM 6363 O O . ASN B 1 318 ? 23.5 1.034 -6.734 1 95.44 318 ASN B O 1
ATOM 6367 N N . LYS B 1 319 ? 21.75 -0.333 -6.598 1 94.75 319 LYS B N 1
ATOM 6368 C CA . LYS B 1 319 ? 21.141 0.243 -7.793 1 94.75 319 LYS B CA 1
ATOM 6369 C C . LYS B 1 319 ? 20.156 1.358 -7.422 1 94.75 319 LYS B C 1
ATOM 6371 O O . LYS B 1 319 ? 19.766 2.15 -8.281 1 94.75 319 LYS B O 1
ATOM 6376 N N . MET B 1 320 ? 19.781 1.441 -6.141 1 97.38 320 MET B N 1
ATOM 6377 C CA . MET B 1 320 ? 18.797 2.4 -5.668 1 97.38 320 MET B CA 1
ATOM 6378 C C . MET B 1 320 ? 19.328 3.824 -5.742 1 97.38 320 MET B C 1
ATOM 6380 O O . MET B 1 320 ? 20.469 4.086 -5.344 1 97.38 320 MET B O 1
ATOM 6384 N N . ARG B 1 321 ? 18.531 4.781 -6.297 1 98.25 321 ARG B N 1
ATOM 6385 C CA . ARG B 1 321 ? 18.953 6.168 -6.434 1 98.25 321 ARG B CA 1
ATOM 6386 C C . ARG B 1 321 ? 17.984 7.113 -5.734 1 98.25 321 ARG B C 1
ATOM 6388 O O . ARG B 1 321 ? 18.391 8.172 -5.246 1 98.25 321 ARG B O 1
ATOM 6395 N N . TYR B 1 322 ? 16.75 6.754 -5.707 1 98.56 322 TYR B N 1
ATOM 6396 C CA . TYR B 1 322 ? 15.734 7.719 -5.324 1 98.56 322 TYR B CA 1
ATOM 6397 C C . TYR B 1 322 ? 14.656 7.059 -4.473 1 98.56 322 TYR B C 1
ATOM 6399 O O . TYR B 1 322 ? 13.945 6.16 -4.941 1 98.56 322 TYR B O 1
ATOM 6407 N N . PHE B 1 323 ? 14.547 7.449 -3.205 1 98.38 323 PHE B N 1
ATOM 6408 C CA . PHE B 1 323 ? 13.422 7.117 -2.34 1 98.38 323 PHE B CA 1
ATOM 6409 C C . PHE B 1 323 ? 12.422 8.266 -2.287 1 98.38 323 PHE B C 1
ATOM 6411 O O . PHE B 1 323 ? 12.805 9.422 -2.125 1 98.38 323 PHE B O 1
ATOM 6418 N N . ALA B 1 324 ? 11.18 7.945 -2.449 1 98.38 324 ALA B N 1
ATOM 6419 C CA . ALA B 1 324 ? 10.133 8.961 -2.316 1 98.38 324 ALA B CA 1
ATOM 6420 C C . ALA B 1 324 ? 9.094 8.539 -1.284 1 98.38 324 ALA B C 1
ATOM 6422 O O . ALA B 1 324 ? 8.625 7.398 -1.294 1 98.38 324 ALA B O 1
ATOM 6423 N N . TYR B 1 325 ? 8.781 9.453 -0.417 1 97.81 325 TYR B N 1
ATOM 6424 C CA . TYR B 1 325 ? 7.801 9.227 0.637 1 97.81 325 TYR B CA 1
ATOM 6425 C C . TYR B 1 325 ? 6.684 10.266 0.568 1 97.81 325 TYR B C 1
ATOM 6427 O O . TYR B 1 325 ? 6.934 11.469 0.676 1 97.81 325 TYR B O 1
ATOM 6435 N N . SER B 1 326 ? 5.445 9.805 0.355 1 97.81 326 SER B N 1
ATOM 6436 C CA . SER B 1 326 ? 4.262 10.656 0.283 1 97.81 326 SER B CA 1
ATOM 6437 C C . SER B 1 326 ? 3.502 10.656 1.606 1 97.81 326 SER B C 1
ATOM 6439 O O . SER B 1 326 ? 3.035 9.617 2.062 1 97.81 326 SER B O 1
ATOM 6441 N N . ALA B 1 327 ? 3.375 11.844 2.164 1 97.06 327 ALA B N 1
ATOM 6442 C CA . ALA B 1 327 ? 2.883 11.883 3.539 1 97.06 327 ALA B CA 1
ATOM 6443 C C . ALA B 1 327 ? 2.076 13.148 3.797 1 97.06 327 ALA B C 1
ATOM 6445 O O . ALA B 1 327 ? 1.296 13.578 2.945 1 97.06 327 ALA B O 1
ATOM 6446 N N . HIS B 1 328 ? 2.135 13.656 5.031 1 96.06 328 HIS B N 1
ATOM 6447 C CA . HIS B 1 328 ? 1.216 14.688 5.5 1 96.06 328 HIS B CA 1
ATOM 6448 C C . HIS B 1 328 ? 1.972 15.922 5.977 1 96.06 328 HIS B C 1
ATOM 6450 O O . HIS B 1 328 ? 3.203 15.914 6.051 1 96.06 328 HIS B O 1
ATOM 6456 N N . ASP B 1 329 ? 1.188 17 6.191 1 95.81 329 ASP B N 1
ATOM 6457 C CA . ASP B 1 329 ? 1.75 18.188 6.805 1 95.81 329 ASP B CA 1
ATOM 6458 C C . ASP B 1 329 ? 2.355 17.875 8.172 1 95.81 329 ASP B C 1
ATOM 6460 O O . ASP B 1 329 ? 3.467 18.312 8.477 1 95.81 329 ASP B O 1
ATOM 6464 N N . SER B 1 330 ? 1.631 17.031 8.93 1 94.38 330 SER B N 1
ATOM 6465 C CA . SER B 1 330 ? 2.104 16.688 10.266 1 94.38 330 SER B CA 1
ATOM 6466 C C . SER B 1 330 ? 3.443 15.961 10.203 1 94.38 330 SER B C 1
ATOM 6468 O O . SER B 1 330 ? 4.273 16.109 11.102 1 94.38 330 SER B O 1
ATOM 6470 N N . THR B 1 331 ? 3.709 15.18 9.125 1 95.75 331 THR B N 1
ATOM 6471 C CA . THR B 1 331 ? 4.98 14.484 8.953 1 95.75 331 THR B CA 1
ATOM 6472 C C . THR B 1 331 ? 6.109 15.484 8.703 1 95.75 331 THR B C 1
ATOM 6474 O O . THR B 1 331 ? 7.195 15.359 9.266 1 95.75 331 THR B O 1
ATOM 6477 N N . ILE B 1 332 ? 5.828 16.469 7.867 1 97.12 332 ILE B N 1
ATOM 6478 C CA . ILE B 1 332 ? 6.816 17.5 7.555 1 97.12 332 ILE B CA 1
ATOM 6479 C C . ILE B 1 332 ? 7.125 18.312 8.805 1 97.12 332 ILE B C 1
ATOM 6481 O O . ILE B 1 332 ? 8.289 18.578 9.109 1 97.12 332 ILE B O 1
ATOM 6485 N N . ILE B 1 333 ? 6.07 18.703 9.562 1 96.62 333 ILE B N 1
ATOM 6486 C CA . ILE B 1 333 ? 6.246 19.453 10.797 1 96.62 333 ILE B CA 1
ATOM 6487 C C . ILE B 1 333 ? 7.098 18.656 11.781 1 96.62 333 ILE B C 1
ATOM 6489 O O . ILE B 1 333 ? 8.016 19.203 12.398 1 96.62 333 ILE B O 1
ATOM 6493 N N . ALA B 1 334 ? 6.793 17.391 11.883 1 95.56 334 ALA B N 1
ATOM 6494 C CA . ALA B 1 334 ? 7.492 16.531 12.82 1 95.56 334 ALA B CA 1
ATOM 6495 C C . ALA B 1 334 ? 8.961 16.391 12.453 1 95.56 334 ALA B C 1
ATOM 6497 O O . ALA B 1 334 ? 9.836 16.375 13.328 1 95.56 334 ALA B O 1
ATOM 6498 N N . ILE B 1 335 ? 9.258 16.219 11.188 1 96.62 335 ILE B N 1
ATOM 6499 C CA . ILE B 1 335 ? 10.656 16.047 10.789 1 96.62 335 ILE B CA 1
ATOM 6500 C C . ILE B 1 335 ? 11.406 17.375 10.992 1 96.62 335 ILE B C 1
ATOM 6502 O O . ILE B 1 335 ? 12.586 17.375 11.352 1 96.62 335 ILE B O 1
ATOM 6506 N N . PHE B 1 336 ? 10.758 18.531 10.773 1 97.69 336 PHE B N 1
ATOM 6507 C CA . PHE B 1 336 ? 11.383 19.812 11.062 1 97.69 336 PHE B CA 1
ATOM 6508 C C . PHE B 1 336 ? 11.758 19.906 12.539 1 97.69 336 PHE B C 1
ATOM 6510 O O . PHE B 1 336 ? 12.859 20.359 12.875 1 97.69 336 PHE B O 1
ATOM 6517 N N . ALA B 1 337 ? 10.859 19.453 13.367 1 96.88 337 ALA B N 1
ATOM 6518 C CA . ALA B 1 337 ? 11.141 19.469 14.805 1 96.88 337 ALA B CA 1
ATOM 6519 C C . ALA B 1 337 ? 12.305 18.547 15.141 1 96.88 337 ALA B C 1
ATOM 6521 O O . ALA B 1 337 ? 13.172 18.891 15.938 1 96.88 337 ALA B O 1
ATOM 6522 N N . ALA B 1 338 ? 12.32 17.375 14.516 1 97 338 ALA B N 1
ATOM 6523 C CA . ALA B 1 338 ? 13.375 16.391 14.773 1 97 338 ALA B CA 1
ATOM 6524 C C . ALA B 1 338 ? 14.719 16.875 14.227 1 97 338 ALA B C 1
ATOM 6526 O O . ALA B 1 338 ? 15.773 16.391 14.641 1 97 338 ALA B O 1
ATOM 6527 N N . LEU B 1 339 ? 14.68 17.797 13.281 1 98 339 LEU B N 1
ATOM 6528 C CA . LEU B 1 339 ? 15.898 18.406 12.75 1 98 339 LEU B CA 1
ATOM 6529 C C . LEU B 1 339 ? 16.359 19.562 13.625 1 98 339 LEU B C 1
ATOM 6531 O O . LEU B 1 339 ? 17.406 20.156 13.367 1 98 339 LEU B O 1
ATOM 6535 N N . GLY B 1 340 ? 15.609 19.875 14.617 1 96.69 340 GLY B N 1
ATOM 6536 C CA . GLY B 1 340 ? 16 20.875 15.586 1 96.69 340 GLY B CA 1
ATOM 6537 C C . GLY B 1 340 ? 15.531 22.266 15.227 1 96.69 340 GLY B C 1
ATOM 6538 O O . GLY B 1 340 ? 16.031 23.266 15.758 1 96.69 340 GLY B O 1
ATOM 6539 N N . LEU B 1 341 ? 14.617 22.391 14.297 1 96.69 341 LEU B N 1
ATOM 6540 C CA . LEU B 1 341 ? 14.07 23.688 13.93 1 96.69 341 LEU B CA 1
ATOM 6541 C C . LEU B 1 341 ? 13.062 24.172 14.969 1 96.69 341 LEU B C 1
ATOM 6543 O O . LEU B 1 341 ? 12.477 23.375 15.695 1 96.69 341 LEU B O 1
ATOM 6547 N N . ASN B 1 342 ? 12.859 25.484 15.039 1 95.88 342 ASN B N 1
ATOM 6548 C CA . ASN B 1 342 ? 12.047 26.062 16.109 1 95.88 342 ASN B CA 1
ATOM 6549 C C . ASN B 1 342 ? 10.727 26.609 15.57 1 95.88 342 ASN B C 1
ATOM 6551 O O . ASN B 1 342 ? 9.992 27.297 16.281 1 95.88 342 ASN B O 1
ATOM 6555 N N . LYS B 1 343 ? 10.469 26.391 14.305 1 97.06 343 LYS B N 1
ATOM 6556 C CA . LYS B 1 343 ? 9.203 26.75 13.68 1 97.06 343 LYS B CA 1
ATOM 6557 C C . LYS B 1 343 ? 8.562 25.547 13 1 97.06 343 LYS B C 1
ATOM 6559 O O . LYS B 1 343 ? 9.266 24.625 12.594 1 97.06 343 LYS B O 1
ATOM 6564 N N . THR B 1 344 ? 7.223 25.531 12.891 1 97.12 344 THR B N 1
ATOM 6565 C CA . THR B 1 344 ? 6.492 24.375 12.391 1 97.12 344 THR B CA 1
ATOM 6566 C C . THR B 1 344 ? 6.508 24.344 10.867 1 97.12 344 THR B C 1
ATOM 6568 O O . THR B 1 344 ? 6.191 23.312 10.258 1 97.12 344 THR B O 1
ATOM 6571 N N . ASN B 1 345 ? 6.805 25.375 10.195 1 96.69 345 ASN B N 1
ATOM 6572 C CA . ASN B 1 345 ? 6.902 25.484 8.742 1 96.69 345 ASN B CA 1
ATOM 6573 C C . ASN B 1 345 ? 8.219 26.109 8.312 1 96.69 345 ASN B C 1
ATOM 6575 O O . ASN B 1 345 ? 8.227 27.094 7.57 1 96.69 345 ASN B O 1
ATOM 6579 N N . TYR B 1 346 ? 9.305 25.594 8.883 1 95.69 346 TYR B N 1
ATOM 6580 C CA . TYR B 1 346 ? 10.695 25.922 8.633 1 95.69 346 TYR B CA 1
ATOM 6581 C C . TYR B 1 346 ? 11.031 27.312 9.172 1 95.69 346 TYR B C 1
ATOM 6583 O O . TYR B 1 346 ? 11.602 27.438 10.266 1 95.69 346 TYR B O 1
ATOM 6591 N N . ASP B 1 347 ? 10.57 28.438 8.523 1 94.5 347 ASP B N 1
ATOM 6592 C CA . ASP B 1 347 ? 10.938 29.781 8.953 1 94.5 347 ASP B CA 1
ATOM 6593 C C . ASP B 1 347 ? 9.711 30.562 9.406 1 94.5 347 ASP B C 1
ATOM 6595 O O . ASP B 1 347 ? 9.828 31.719 9.828 1 94.5 347 ASP B O 1
ATOM 6599 N N . GLU B 1 348 ? 8.586 29.938 9.406 1 95 348 GLU B N 1
ATOM 6600 C CA . GLU B 1 348 ? 7.344 30.5 9.938 1 95 348 GLU B CA 1
ATOM 6601 C C . GLU B 1 348 ? 6.52 29.438 10.648 1 95 348 GLU B C 1
ATOM 6603 O O . GLU B 1 348 ? 6.816 28.25 10.547 1 95 348 GLU B O 1
ATOM 6608 N N . ASP B 1 349 ? 5.586 29.875 11.43 1 94.88 349 ASP B N 1
ATOM 6609 C CA . ASP B 1 349 ? 4.676 28.938 12.07 1 94.88 349 ASP B CA 1
ATOM 6610 C C . ASP B 1 349 ? 3.512 28.578 11.148 1 94.88 349 ASP B C 1
ATOM 6612 O O . ASP B 1 349 ? 3.312 29.219 10.117 1 94.88 349 ASP B O 1
ATOM 6616 N N . GLY B 1 350 ? 2.783 27.641 11.562 1 94.88 350 GLY B N 1
ATOM 6617 C CA . GLY B 1 350 ? 1.679 27.156 10.742 1 94.88 350 GLY B CA 1
ATOM 6618 C C . GLY B 1 350 ? 1.987 25.859 10.023 1 94.88 350 GLY B C 1
ATOM 6619 O O . GLY B 1 350 ? 2.949 25.172 10.359 1 94.88 350 GLY B O 1
ATOM 6620 N N . TYR B 1 351 ? 1.142 25.531 9.086 1 96.06 351 TYR B N 1
ATOM 6621 C CA . TYR B 1 351 ? 1.261 24.266 8.352 1 96.06 351 TYR B CA 1
ATOM 6622 C C . TYR B 1 351 ? 2.066 24.453 7.074 1 96.06 351 TYR B C 1
ATOM 6624 O O . TYR B 1 351 ? 1.923 25.469 6.383 1 96.06 351 TYR B O 1
ATOM 6632 N N . PRO B 1 352 ? 3.004 23.484 6.801 1 96.69 352 PRO B N 1
ATOM 6633 C CA . PRO B 1 352 ? 3.572 23.516 5.449 1 96.69 352 PRO B CA 1
ATOM 6634 C C . PRO B 1 352 ? 2.502 23.547 4.359 1 96.69 352 PRO B C 1
ATOM 6636 O O . PRO B 1 352 ? 1.459 22.906 4.492 1 96.69 352 PRO B O 1
ATOM 6639 N N . LYS B 1 353 ? 2.752 24.297 3.303 1 96.19 353 LYS B N 1
ATOM 6640 C CA . LYS B 1 353 ? 1.804 24.391 2.195 1 96.19 353 LYS B CA 1
ATOM 6641 C C . LYS B 1 353 ? 1.631 23.047 1.502 1 96.19 353 LYS B C 1
ATOM 6643 O O . LYS B 1 353 ? 2.451 22.141 1.678 1 96.19 353 LYS B O 1
ATOM 6648 N N . TYR B 1 354 ? 0.528 22.906 0.79 1 96.81 354 TYR B N 1
ATOM 6649 C CA . TYR B 1 354 ? 0.314 21.703 -0.022 1 96.81 354 TYR B CA 1
ATOM 6650 C C . TYR B 1 354 ? 1.481 21.484 -0.975 1 96.81 354 TYR B C 1
ATOM 6652 O O . TYR B 1 354 ? 1.995 22.422 -1.574 1 96.81 354 TYR B O 1
ATOM 6660 N N . SER B 1 355 ? 2.004 20.172 -1.048 1 97.12 355 SER B N 1
ATOM 6661 C CA . SER B 1 355 ? 3.064 19.703 -1.934 1 97.12 355 SER B CA 1
ATOM 6662 C C . SER B 1 355 ? 4.422 20.25 -1.507 1 97.12 355 SER B C 1
ATOM 6664 O O . SER B 1 355 ? 5.363 20.281 -2.305 1 97.12 355 SER B O 1
ATOM 6666 N N . THR B 1 356 ? 4.469 20.797 -0.233 1 97.5 356 THR B N 1
ATOM 6667 C CA . THR B 1 356 ? 5.785 21.078 0.329 1 97.5 356 THR B CA 1
ATOM 6668 C C . THR B 1 356 ? 6.621 19.797 0.392 1 97.5 356 THR B C 1
ATOM 6670 O O . THR B 1 356 ? 6.117 18.734 0.756 1 97.5 356 THR B O 1
ATOM 6673 N N . CYS B 1 357 ? 7.902 19.922 0.038 1 98.25 357 CYS B N 1
ATOM 6674 C CA . CYS B 1 357 ? 8.781 18.766 -0.048 1 98.25 357 CYS B CA 1
ATOM 6675 C C . CYS B 1 357 ? 10.133 19.047 0.598 1 98.25 357 CYS B C 1
ATOM 6677 O O . CYS B 1 357 ? 10.602 20.188 0.578 1 98.25 357 CYS B O 1
ATOM 6679 N N . VAL B 1 358 ? 10.688 18.094 1.259 1 98.5 358 VAL B N 1
ATOM 6680 C CA . VAL B 1 358 ? 12.055 18.125 1.766 1 98.5 358 VAL B CA 1
ATOM 6681 C C . VAL B 1 358 ? 12.852 16.969 1.172 1 98.5 358 VAL B C 1
ATOM 6683 O O . VAL B 1 358 ? 12.367 15.828 1.139 1 98.5 358 VAL B O 1
ATOM 6686 N N . THR B 1 359 ? 14.031 17.266 0.632 1 98.62 359 THR B N 1
ATOM 6687 C CA . THR B 1 359 ? 14.875 16.188 0.105 1 98.62 359 THR B CA 1
ATOM 6688 C C . THR B 1 359 ? 16.156 16.047 0.922 1 98.62 359 THR B C 1
ATOM 6690 O O . THR B 1 359 ? 16.734 17.047 1.354 1 98.62 359 THR B O 1
ATOM 6693 N N . PHE B 1 360 ? 16.547 14.891 1.197 1 98.75 360 PHE B N 1
ATOM 6694 C CA . PHE B 1 360 ? 17.812 14.5 1.812 1 98.75 360 PHE B CA 1
ATOM 6695 C C . PHE B 1 360 ? 18.75 13.867 0.786 1 98.75 360 PHE B C 1
ATOM 6697 O O . PHE B 1 360 ? 18.438 12.82 0.217 1 98.75 360 PHE B O 1
ATOM 6704 N N . GLU B 1 361 ? 19.859 14.5 0.573 1 98.5 361 GLU B N 1
ATOM 6705 C CA . GLU B 1 361 ? 20.812 14.047 -0.439 1 98.5 361 GLU B CA 1
ATOM 6706 C C . GLU B 1 361 ? 22.094 13.539 0.202 1 98.5 361 GLU B C 1
ATOM 6708 O O . GLU B 1 361 ? 22.625 14.148 1.133 1 98.5 361 GLU B O 1
ATOM 6713 N N . LEU B 1 362 ? 22.516 12.391 -0.208 1 98.38 362 LEU B N 1
ATOM 6714 C CA . LEU B 1 362 ? 23.844 11.883 0.16 1 98.38 362 LEU B CA 1
ATOM 6715 C C . LEU B 1 362 ? 24.844 12.117 -0.959 1 98.38 362 LEU B C 1
ATOM 6717 O O . LEU B 1 362 ? 24.656 11.633 -2.078 1 98.38 362 LEU B O 1
ATOM 6721 N N . TRP B 1 363 ? 25.906 12.898 -0.628 1 97.31 363 TRP B N 1
ATOM 6722 C CA . TRP B 1 363 ? 26.938 13.25 -1.599 1 97.31 363 TRP B CA 1
ATOM 6723 C C . TRP B 1 363 ? 28.281 12.633 -1.223 1 97.31 363 TRP B C 1
ATOM 6725 O O . TRP B 1 363 ? 28.656 12.617 -0.049 1 97.31 363 TRP B O 1
ATOM 6735 N N . ARG B 1 364 ? 28.953 12.109 -2.191 1 95.56 364 ARG B N 1
ATOM 6736 C CA . ARG B 1 364 ? 30.297 11.586 -1.986 1 95.56 364 ARG B CA 1
ATOM 6737 C C . ARG B 1 364 ? 31.344 12.547 -2.547 1 95.56 364 ARG B C 1
ATOM 6739 O O . ARG B 1 364 ? 31.312 12.875 -3.732 1 95.56 364 ARG B O 1
ATOM 6746 N N . GLU B 1 365 ? 32.25 12.938 -1.724 1 92.81 365 GLU B N 1
ATOM 6747 C CA . GLU B 1 365 ? 33.375 13.719 -2.193 1 92.81 365 GLU B CA 1
ATOM 6748 C C . GLU B 1 365 ? 34.375 12.844 -2.951 1 92.81 365 GLU B C 1
ATOM 6750 O O . GLU B 1 365 ? 34.844 11.844 -2.42 1 92.81 365 GLU B O 1
ATOM 6755 N N . LYS B 1 366 ? 34.719 13.203 -4.133 1 90.5 366 LYS B N 1
ATOM 6756 C CA . LYS B 1 366 ? 35.5 12.352 -5.035 1 90.5 366 LYS B CA 1
ATOM 6757 C C . LYS B 1 366 ? 36.938 12.18 -4.535 1 90.5 366 LYS B C 1
ATOM 6759 O O . LYS B 1 366 ? 37.531 11.102 -4.676 1 90.5 366 LYS B O 1
ATOM 6764 N N . ASN B 1 367 ? 37.5 13.164 -3.912 1 90.25 367 ASN B N 1
ATOM 6765 C CA . ASN B 1 367 ? 38.906 13.117 -3.504 1 90.25 367 ASN B CA 1
ATOM 6766 C C . ASN B 1 367 ? 39.062 12.375 -2.182 1 90.25 367 ASN B C 1
ATOM 6768 O O . ASN B 1 367 ? 39.969 11.523 -2.057 1 90.25 367 ASN B O 1
ATOM 6772 N N . THR B 1 368 ? 38.25 12.609 -1.267 1 89.12 368 THR B N 1
ATOM 6773 C CA . THR B 1 368 ? 38.438 12.07 0.076 1 89.12 368 THR B CA 1
ATOM 6774 C C . THR B 1 368 ? 37.562 10.812 0.266 1 89.12 368 THR B C 1
ATOM 6776 O O . THR B 1 368 ? 37.844 10.008 1.165 1 89.12 368 THR B O 1
ATOM 6779 N N . GLY B 1 369 ? 36.5 10.734 -0.473 1 89 369 GLY B N 1
ATOM 6780 C CA . GLY B 1 369 ? 35.594 9.625 -0.292 1 89 369 GLY B CA 1
ATOM 6781 C C . GLY B 1 369 ? 34.594 9.852 0.827 1 89 369 GLY B C 1
ATOM 6782 O O . GLY B 1 369 ? 33.75 8.992 1.09 1 89 369 GLY B O 1
ATOM 6783 N N . GLN B 1 370 ? 34.688 10.977 1.383 1 92.44 370 GLN B N 1
ATOM 6784 C CA . GLN B 1 370 ? 33.812 11.328 2.48 1 92.44 370 GLN B CA 1
ATOM 6785 C C . GLN B 1 370 ? 32.375 11.562 1.978 1 92.44 370 GLN B C 1
ATOM 6787 O O . GLN B 1 370 ? 32.188 12.086 0.878 1 92.44 370 GLN B O 1
ATOM 6792 N N . PHE B 1 371 ? 31.422 11.172 2.838 1 95.81 371 PHE B N 1
ATOM 6793 C CA . PHE B 1 371 ? 30.016 11.352 2.475 1 95.81 371 PHE B CA 1
ATOM 6794 C C . PHE B 1 371 ? 29.391 12.5 3.26 1 95.81 371 PHE B C 1
ATOM 6796 O O . PHE B 1 371 ? 29.484 12.539 4.488 1 95.81 371 PHE B O 1
ATOM 6803 N N . ASP B 1 372 ? 28.766 13.398 2.521 1 96.88 372 ASP B N 1
ATOM 6804 C CA . ASP B 1 372 ? 28.094 14.539 3.115 1 96.88 372 ASP B CA 1
ATOM 6805 C C . ASP B 1 372 ? 26.578 14.453 2.906 1 96.88 372 ASP B C 1
ATOM 6807 O O . ASP B 1 372 ? 26.109 13.844 1.937 1 96.88 372 ASP B O 1
ATOM 6811 N N . VAL B 1 373 ? 25.875 15.023 3.857 1 98.25 373 VAL B N 1
ATOM 6812 C CA . VAL B 1 373 ? 24.422 15.07 3.777 1 98.25 373 VAL B CA 1
ATOM 6813 C C . VAL B 1 373 ? 23.969 16.5 3.506 1 98.25 373 VAL B C 1
ATOM 6815 O O . VAL B 1 373 ? 24.391 17.438 4.18 1 98.25 373 VAL B O 1
ATOM 6818 N N . LYS B 1 374 ? 23.172 16.688 2.471 1 98 374 LYS B N 1
ATOM 6819 C CA . LYS B 1 374 ? 22.531 17.969 2.184 1 98 374 LYS B CA 1
ATOM 6820 C C . LYS B 1 374 ? 21.016 17.859 2.223 1 98 374 LYS B C 1
ATOM 6822 O O . LYS B 1 374 ? 20.453 16.875 1.739 1 98 374 LYS B O 1
ATOM 6827 N N . VAL B 1 375 ? 20.406 18.812 2.859 1 98.38 375 VAL B N 1
ATOM 6828 C CA . VAL B 1 375 ? 18.953 18.844 2.975 1 98.38 375 VAL B CA 1
ATOM 6829 C C . VAL B 1 375 ? 18.391 20.078 2.27 1 98.38 375 VAL B C 1
ATOM 6831 O O . VAL B 1 375 ? 18.906 21.188 2.453 1 98.38 375 VAL B O 1
ATOM 6834 N N . PHE B 1 376 ? 17.359 19.891 1.44 1 97.94 376 PHE B N 1
ATOM 6835 C CA . PHE B 1 376 ? 16.766 20.984 0.677 1 97.94 376 PHE B CA 1
ATOM 6836 C C . PHE B 1 376 ? 15.273 21.078 0.956 1 97.94 376 PHE B C 1
ATOM 6838 O O . PHE B 1 376 ? 14.594 20.062 1.107 1 97.94 376 PHE B O 1
ATOM 6845 N N . LEU B 1 377 ? 14.773 22.25 1.034 1 97.44 377 LEU B N 1
ATOM 6846 C CA . LEU B 1 377 ? 13.352 22.562 1.158 1 97.44 377 LEU B CA 1
ATOM 6847 C C . LEU B 1 377 ? 12.773 23.031 -0.175 1 97.44 377 LEU B C 1
ATOM 6849 O O . LEU B 1 377 ? 13.328 23.922 -0.812 1 97.44 377 LEU B O 1
ATOM 6853 N N . TRP B 1 378 ? 11.711 22.344 -0.63 1 97 378 TRP B N 1
ATOM 6854 C CA . TRP B 1 378 ? 10.969 22.688 -1.838 1 97 378 TRP B CA 1
ATOM 6855 C C . TRP B 1 378 ? 9.633 23.328 -1.489 1 97 378 TRP B C 1
ATOM 6857 O O . TRP B 1 378 ? 8.68 22.625 -1.139 1 97 378 TRP B O 1
ATOM 6867 N N . ARG B 1 379 ? 9.5 24.641 -1.609 1 93.19 379 ARG B N 1
ATOM 6868 C CA . ARG B 1 379 ? 8.227 25.312 -1.382 1 93.19 379 ARG B CA 1
ATOM 6869 C C . ARG B 1 379 ? 7.445 25.453 -2.682 1 93.19 379 ARG B C 1
ATOM 6871 O O . ARG B 1 379 ? 8.023 25.688 -3.742 1 93.19 379 ARG B O 1
ATOM 6878 N N . PRO B 1 380 ? 6.152 25.281 -2.518 1 90.94 380 PRO B N 1
ATOM 6879 C CA . PRO B 1 380 ? 5.344 25.469 -3.723 1 90.94 380 PRO B CA 1
ATOM 6880 C C . PRO B 1 380 ? 5.184 26.953 -4.086 1 90.94 380 PRO B C 1
ATOM 6882 O O . PRO B 1 380 ? 5.508 27.828 -3.281 1 90.94 380 PRO B O 1
ATOM 6885 N N . ASN B 1 381 ? 4.637 27.281 -5.359 1 71.88 381 ASN B N 1
ATOM 6886 C CA . ASN B 1 381 ? 4.199 28.578 -5.855 1 71.88 381 ASN B CA 1
ATOM 6887 C C . ASN B 1 381 ? 5.297 29.625 -5.723 1 71.88 381 ASN B C 1
ATOM 6889 O O . ASN B 1 381 ? 5.02 30.781 -5.41 1 71.88 381 ASN B O 1
ATOM 6893 N N . THR B 1 382 ? 6.422 29.094 -5.555 1 64.62 382 THR B N 1
ATOM 6894 C CA . THR B 1 382 ? 7.453 30.125 -5.562 1 64.62 382 THR B CA 1
ATOM 6895 C C . THR B 1 382 ? 8.039 30.281 -6.961 1 64.62 382 THR B C 1
ATOM 6897 O O . THR B 1 382 ? 7.953 29.375 -7.789 1 64.62 382 THR B O 1
ATOM 6900 N N . ASN B 1 383 ? 8.125 31.453 -7.328 1 60.34 383 ASN B N 1
ATOM 6901 C CA . ASN B 1 383 ? 8.812 31.75 -8.586 1 60.34 383 ASN B CA 1
ATOM 6902 C C . ASN B 1 383 ? 10.195 31.109 -8.633 1 60.34 383 ASN B C 1
ATOM 6904 O O . ASN B 1 383 ? 10.859 31.141 -9.672 1 60.34 383 ASN B O 1
ATOM 6908 N N . GLU B 1 384 ? 10.477 30.531 -7.551 1 61.88 384 GLU B N 1
ATOM 6909 C CA . GLU B 1 384 ? 11.82 29.953 -7.496 1 61.88 384 GLU B CA 1
ATOM 6910 C C . GLU B 1 384 ? 11.82 28.516 -7.996 1 61.88 384 GLU B C 1
ATOM 6912 O O . GLU B 1 384 ? 11.016 27.688 -7.547 1 61.88 384 GLU B O 1
ATOM 6917 N N . THR B 1 385 ? 12.531 28.266 -9.023 1 67.75 385 THR B N 1
ATOM 6918 C CA . THR B 1 385 ? 12.672 26.938 -9.594 1 67.75 385 THR B CA 1
ATOM 6919 C C . THR B 1 385 ? 13.609 26.078 -8.742 1 67.75 385 THR B C 1
ATOM 6921 O O . THR B 1 385 ? 13.5 24.859 -8.727 1 67.75 385 THR B O 1
ATOM 6924 N N . SER B 1 386 ? 14.43 26.812 -7.945 1 84.75 386 SER B N 1
ATOM 6925 C CA . SER B 1 386 ? 15.438 26.031 -7.215 1 84.75 386 SER B CA 1
ATOM 6926 C C . SER B 1 386 ? 15.047 25.875 -5.75 1 84.75 386 SER B C 1
ATOM 6928 O O . SER B 1 386 ? 14.484 26.797 -5.145 1 84.75 386 SER B O 1
ATOM 6930 N N . PRO B 1 387 ? 15.336 24.703 -5.199 1 93.94 387 PRO B N 1
ATOM 6931 C CA . PRO B 1 387 ? 15.07 24.469 -3.779 1 93.94 387 PRO B CA 1
ATOM 6932 C C . PRO B 1 387 ? 16.047 25.203 -2.865 1 93.94 387 PRO B C 1
ATOM 6934 O O . PRO B 1 387 ? 17.125 25.609 -3.307 1 93.94 387 PRO B O 1
ATOM 6937 N N . LYS B 1 388 ? 15.672 25.484 -1.659 1 94.62 388 LYS B N 1
ATOM 6938 C CA . LYS B 1 388 ? 16.531 26.125 -0.669 1 94.62 388 LYS B CA 1
ATOM 6939 C C . LYS B 1 388 ? 17.297 25.094 0.145 1 94.62 388 LYS B C 1
ATOM 6941 O O . LYS B 1 388 ? 16.688 24.203 0.756 1 94.62 388 LYS B O 1
ATOM 6946 N N . GLU B 1 389 ? 18.609 25.172 0.134 1 95.94 389 GLU B N 1
ATOM 6947 C CA . GLU B 1 389 ? 19.375 24.312 1.033 1 95.94 389 GLU B CA 1
ATOM 6948 C C . GLU B 1 389 ? 19.203 24.75 2.486 1 95.94 389 GLU B C 1
ATOM 6950 O O . GLU B 1 389 ? 19.438 25.906 2.816 1 95.94 389 GLU B O 1
ATOM 6955 N N . ILE B 1 390 ? 18.859 23.797 3.359 1 97.44 390 ILE B N 1
ATOM 6956 C CA . ILE B 1 390 ? 18.594 24.188 4.742 1 97.44 390 ILE B CA 1
ATOM 6957 C C . ILE B 1 390 ? 19.516 23.406 5.68 1 97.44 390 ILE B C 1
ATOM 6959 O O . ILE B 1 390 ? 19.266 23.359 6.887 1 97.44 390 ILE B O 1
ATOM 6963 N N . THR B 1 391 ? 20.562 22.844 5.219 1 97.69 391 THR B N 1
ATOM 6964 C CA . THR B 1 391 ? 21.469 22 5.992 1 97.69 391 THR B CA 1
ATOM 6965 C C . THR B 1 391 ? 22.047 22.781 7.18 1 97.69 391 THR B C 1
ATOM 6967 O O . THR B 1 391 ? 22.094 22.25 8.297 1 97.69 391 THR B O 1
ATOM 6970 N N . THR B 1 392 ? 22.422 24 6.941 1 97 392 THR B N 1
ATOM 6971 C CA . THR B 1 392 ? 23.094 24.797 7.973 1 97 392 THR B CA 1
ATOM 6972 C C . THR B 1 392 ? 22.094 25.219 9.047 1 97 392 THR B C 1
ATOM 6974 O O . THR B 1 392 ? 22.484 25.656 10.133 1 97 392 THR B O 1
ATOM 6977 N N . ASP B 1 393 ? 20.812 25.125 8.75 1 97.12 393 ASP B N 1
ATOM 6978 C CA . ASP B 1 393 ? 19.781 25.5 9.711 1 97.12 393 ASP B CA 1
ATOM 6979 C C . ASP B 1 393 ? 19.469 24.359 10.664 1 97.12 393 ASP B C 1
ATOM 6981 O O . ASP B 1 393 ? 18.766 24.547 11.664 1 97.12 393 ASP B O 1
ATOM 6985 N N . ILE B 1 394 ? 19.969 23.188 10.344 1 97.38 394 ILE B N 1
ATOM 6986 C CA . ILE B 1 394 ? 19.719 22.016 11.156 1 97.38 394 ILE B CA 1
ATOM 6987 C C . ILE B 1 394 ? 20.625 22.016 12.375 1 97.38 394 ILE B C 1
ATOM 6989 O O . ILE B 1 394 ? 21.844 22.203 12.25 1 97.38 394 ILE B O 1
ATOM 6993 N N . GLU B 1 395 ? 20.031 21.797 13.516 1 95.88 395 GLU B N 1
ATOM 6994 C CA . GLU B 1 395 ? 20.828 21.766 14.742 1 95.88 395 GLU B CA 1
ATOM 6995 C C . GLU B 1 395 ? 21.906 20.703 14.68 1 95.88 395 GLU B C 1
ATOM 6997 O O . GLU B 1 395 ? 21.625 19.547 14.367 1 95.88 395 GLU B O 1
ATOM 7002 N N . GLY B 1 396 ? 23.156 21.094 14.93 1 95.25 396 GLY B N 1
ATOM 7003 C CA . GLY B 1 396 ? 24.266 20.156 14.938 1 95.25 396 GLY B CA 1
ATOM 7004 C C . GLY B 1 396 ? 24.906 19.969 13.57 1 95.25 396 GLY B C 1
ATOM 7005 O O . GLY B 1 396 ? 25.875 19.219 13.422 1 95.25 396 GLY B O 1
ATOM 7006 N N . CYS B 1 397 ? 24.359 20.688 12.594 1 95.94 397 CYS B N 1
ATOM 7007 C CA . CYS B 1 397 ? 24.906 20.562 11.25 1 95.94 397 CYS B CA 1
ATOM 7008 C C . CYS B 1 397 ? 25.562 21.859 10.797 1 95.94 397 CYS B C 1
ATOM 7010 O O . CYS B 1 397 ? 25.312 22.922 11.367 1 95.94 397 CYS B O 1
ATOM 7012 N N . GLN B 1 398 ? 26.516 21.781 9.93 1 93 398 GLN B N 1
ATOM 7013 C CA . GLN B 1 398 ? 27.188 22.859 9.227 1 93 398 GLN B CA 1
ATOM 7014 C C . GLN B 1 398 ? 27.156 22.641 7.719 1 93 398 GLN B C 1
ATOM 7016 O O . GLN B 1 398 ? 26.562 21.672 7.238 1 93 398 GLN B O 1
ATOM 7021 N N . SER B 1 399 ? 27.844 23.672 7.16 1 88.25 399 SER B N 1
ATOM 7022 C CA . SER B 1 399 ? 27.984 23.453 5.723 1 88.25 399 SER B CA 1
ATOM 7023 C C . SER B 1 399 ? 28.766 22.188 5.422 1 88.25 399 SER B C 1
ATOM 7025 O O . SER B 1 399 ? 29.766 21.906 6.078 1 88.25 399 SER B O 1
ATOM 7027 N N . ASN B 1 400 ? 28.438 21.281 4.641 1 87.25 400 ASN B N 1
ATOM 7028 C CA . ASN B 1 400 ? 29.062 20.016 4.277 1 87.25 400 ASN B CA 1
ATOM 7029 C C . ASN B 1 400 ? 29.062 19.047 5.445 1 87.25 400 ASN B C 1
ATOM 7031 O O . ASN B 1 400 ? 30.094 18.422 5.746 1 87.25 400 ASN B O 1
ATOM 7035 N N . SER B 1 401 ? 28.016 19.078 6.211 1 95.06 401 SER B N 1
ATOM 7036 C CA . SER B 1 401 ? 27.906 18.109 7.297 1 95.06 401 SER B CA 1
ATOM 7037 C C . SER B 1 401 ? 28.016 16.672 6.781 1 95.06 401 SER B C 1
ATOM 7039 O O . SER B 1 401 ? 27.297 16.281 5.867 1 95.06 401 SER B O 1
ATOM 7041 N N . THR B 1 402 ? 28.984 15.922 7.445 1 96.88 402 THR B N 1
ATOM 7042 C CA . THR B 1 402 ? 29.203 14.531 7.055 1 96.88 402 THR B CA 1
ATOM 7043 C C . THR B 1 402 ? 28.047 13.656 7.52 1 96.88 402 THR B C 1
ATOM 7045 O O . THR B 1 402 ? 27.266 14.047 8.391 1 96.88 402 THR B O 1
ATOM 7048 N N . LEU B 1 403 ? 27.906 12.5 6.922 1 97.62 403 LEU B N 1
ATOM 7049 C CA . LEU B 1 403 ? 26.906 11.531 7.367 1 97.62 403 LEU B CA 1
ATOM 7050 C C . LEU B 1 403 ? 27.109 11.188 8.844 1 97.62 403 LEU B C 1
ATOM 7052 O O . LEU B 1 403 ? 26.141 11.07 9.594 1 97.62 403 LEU B O 1
ATOM 7056 N N . GLU B 1 404 ? 28.391 11.062 9.281 1 96.75 404 GLU B N 1
ATOM 7057 C CA . GLU B 1 404 ? 28.688 10.75 10.672 1 96.75 404 GLU B CA 1
ATOM 7058 C C . GLU B 1 404 ? 28.172 11.844 11.602 1 96.75 404 GLU B C 1
ATOM 7060 O O . GLU B 1 404 ? 27.594 11.555 12.656 1 96.75 404 GLU B O 1
ATOM 7065 N N . GLN B 1 405 ? 28.406 13.078 11.234 1 97.44 405 GLN B N 1
ATOM 7066 C CA . GLN B 1 405 ? 27.922 14.211 12.031 1 97.44 405 GLN B CA 1
ATOM 7067 C C . GLN B 1 405 ? 26.391 14.234 12.078 1 97.44 405 GLN B C 1
ATOM 7069 O O . GLN B 1 405 ? 25.812 14.516 13.125 1 97.44 405 GLN B O 1
ATOM 7074 N N . PHE B 1 406 ? 25.797 13.977 10.969 1 98.31 406 PHE B N 1
ATOM 7075 C CA . PHE B 1 406 ? 24.344 13.953 10.883 1 98.31 406 PHE B CA 1
ATOM 7076 C C . PHE B 1 406 ? 23.766 12.852 11.766 1 98.31 406 PHE B C 1
ATOM 7078 O O . PHE B 1 406 ? 22.75 13.047 12.43 1 98.31 406 PHE B O 1
ATOM 7085 N N . VAL B 1 407 ? 24.406 11.648 11.773 1 98.12 407 VAL B N 1
ATOM 7086 C CA . VAL B 1 407 ? 24 10.531 12.625 1 98.12 407 VAL B CA 1
ATOM 7087 C C . VAL B 1 407 ? 24.125 10.93 14.094 1 98.12 407 VAL B C 1
ATOM 7089 O O . VAL B 1 407 ? 23.203 10.727 14.883 1 98.12 407 VAL B O 1
ATOM 7092 N N . GLU B 1 408 ? 25.234 11.531 14.406 1 97.69 408 GLU B N 1
ATOM 7093 C CA . GLU B 1 408 ? 25.516 11.898 15.789 1 97.69 408 GLU B CA 1
ATOM 7094 C C . GLU B 1 408 ? 24.469 12.875 16.312 1 97.69 408 GLU B C 1
ATOM 7096 O O . GLU B 1 408 ? 23.938 12.695 17.422 1 97.69 408 GLU B O 1
ATOM 7101 N N . ARG B 1 409 ? 24.188 13.875 15.578 1 97.19 409 ARG B N 1
ATOM 7102 C CA . ARG B 1 409 ? 23.234 14.891 16.016 1 97.19 409 ARG B CA 1
ATOM 7103 C C . ARG B 1 409 ? 21.828 14.305 16.141 1 97.19 409 ARG B C 1
ATOM 7105 O O . ARG B 1 409 ? 20.953 14.898 16.797 1 97.19 409 ARG B O 1
ATOM 7112 N N . SER B 1 410 ? 21.5 13.172 15.469 1 98 410 SER B N 1
ATOM 7113 C CA . SER B 1 410 ? 20.156 12.617 15.375 1 98 410 SER B CA 1
ATOM 7114 C C . SER B 1 410 ? 19.938 11.523 16.422 1 98 410 SER B C 1
ATOM 7116 O O . SER B 1 410 ? 18.828 10.992 16.547 1 98 410 SER B O 1
ATOM 7118 N N . LYS B 1 411 ? 20.922 11.133 17.172 1 97.56 411 LYS B N 1
ATOM 7119 C CA . LYS B 1 411 ? 20.875 10.008 18.094 1 97.56 411 LYS B CA 1
ATOM 7120 C C . LYS B 1 411 ? 19.766 10.188 19.125 1 97.56 411 LYS B C 1
ATOM 7122 O O . LYS B 1 411 ? 19.109 9.219 19.516 1 97.56 411 LYS B O 1
ATOM 7127 N N . ASN B 1 412 ? 19.547 11.398 19.531 1 95.44 412 ASN B N 1
ATOM 7128 C CA . ASN B 1 412 ? 18.547 11.672 20.547 1 95.44 412 ASN B CA 1
ATOM 7129 C C . ASN B 1 412 ? 17.141 11.406 20.047 1 95.44 412 ASN B C 1
ATOM 7131 O O . ASN B 1 412 ? 16.203 11.281 20.828 1 95.44 412 ASN B O 1
ATOM 7135 N N . TYR B 1 413 ? 16.969 11.289 18.766 1 96.75 413 TYR B N 1
ATOM 7136 C CA . TYR B 1 413 ? 15.641 11.141 18.188 1 96.75 413 TYR B CA 1
ATOM 7137 C C . TYR B 1 413 ? 15.414 9.703 17.703 1 96.75 413 TYR B C 1
ATOM 7139 O O . TYR B 1 413 ? 14.445 9.422 17 1 96.75 413 TYR B O 1
ATOM 7147 N N . GLN B 1 414 ? 16.312 8.82 18.016 1 96.69 414 GLN B N 1
ATOM 7148 C CA . GLN B 1 414 ? 16.141 7.406 17.703 1 96.69 414 GLN B CA 1
ATOM 7149 C C . GLN B 1 414 ? 15.32 6.691 18.766 1 96.69 414 GLN B C 1
ATOM 7151 O O . GLN B 1 414 ? 15.664 6.73 19.953 1 96.69 414 GLN B O 1
ATOM 7156 N N . MET B 1 415 ? 14.219 6.125 18.344 1 93.94 415 MET B N 1
ATOM 7157 C CA . MET B 1 415 ? 13.398 5.355 19.281 1 93.94 415 MET B CA 1
ATOM 7158 C C . MET B 1 415 ? 13.984 3.963 19.5 1 93.94 415 MET B C 1
ATOM 7160 O O . MET B 1 415 ? 13.828 3.08 18.656 1 93.94 415 MET B O 1
ATOM 7164 N N . LEU B 1 416 ? 14.617 3.748 20.625 1 93.44 416 LEU B N 1
ATOM 7165 C CA . LEU B 1 416 ? 15.281 2.484 20.906 1 93.44 416 LEU B CA 1
ATOM 7166 C C . LEU B 1 416 ? 14.477 1.657 21.906 1 93.44 416 LEU B C 1
ATOM 7168 O O . LEU B 1 416 ? 13.828 2.209 22.797 1 93.44 416 LEU B O 1
ATOM 7172 N N . PRO B 1 417 ? 14.523 0.317 21.766 1 93.62 417 PRO B N 1
ATOM 7173 C CA . PRO B 1 417 ? 15.203 -0.492 20.766 1 93.62 417 PRO B CA 1
ATOM 7174 C C . PRO B 1 417 ? 14.469 -0.501 19.422 1 93.62 417 PRO B C 1
ATOM 7176 O O . PRO B 1 417 ? 15.062 -0.8 18.391 1 93.62 417 PRO B O 1
ATOM 7179 N N . SER B 1 418 ? 13.133 -0.327 19.406 1 89.94 418 SER B N 1
ATOM 7180 C CA . SER B 1 418 ? 12.289 -0.15 18.234 1 89.94 418 SER B CA 1
ATOM 7181 C C . SER B 1 418 ? 11.141 0.818 18.516 1 89.94 418 SER B C 1
ATOM 7183 O O . SER B 1 418 ? 10.805 1.07 19.672 1 89.94 418 SER B O 1
ATOM 7185 N N . PRO B 1 419 ? 10.633 1.415 17.484 1 89.44 419 PRO B N 1
ATOM 7186 C CA . PRO B 1 419 ? 9.484 2.297 17.719 1 89.44 419 PRO B CA 1
ATOM 7187 C C . PRO B 1 419 ? 8.375 1.617 18.5 1 89.44 419 PRO B C 1
ATOM 7189 O O . PRO B 1 419 ? 7.781 2.232 19.391 1 89.44 419 PRO B O 1
ATOM 7192 N N . LYS B 1 420 ? 8.086 0.329 18.188 1 86.31 420 LYS B N 1
ATOM 7193 C CA . LYS B 1 420 ? 7.047 -0.41 18.891 1 86.31 420 LYS B CA 1
ATOM 7194 C C . LYS B 1 420 ? 7.387 -0.551 20.375 1 86.31 420 LYS B C 1
ATOM 7196 O O . LYS B 1 420 ? 6.527 -0.343 21.234 1 86.31 420 LYS B O 1
ATOM 7201 N N . ASP B 1 421 ? 8.625 -0.854 20.656 1 91.12 421 ASP B N 1
ATOM 7202 C CA . ASP B 1 421 ? 9.07 -1.008 22.047 1 91.12 421 ASP B CA 1
ATOM 7203 C C . ASP B 1 421 ? 9.031 0.326 22.781 1 91.12 421 ASP B C 1
ATOM 7205 O O . ASP B 1 421 ? 8.586 0.39 23.938 1 91.12 421 ASP B O 1
ATOM 7209 N N . TYR B 1 422 ? 9.539 1.335 22.141 1 92.62 422 TYR B N 1
ATOM 7210 C CA . TYR B 1 422 ? 9.562 2.652 22.766 1 92.62 422 TYR B CA 1
ATOM 7211 C C . TYR B 1 422 ? 8.156 3.117 23.109 1 92.62 422 TYR B C 1
ATOM 7213 O O . TYR B 1 422 ? 7.922 3.672 24.188 1 92.62 422 TYR B O 1
ATOM 7221 N N . CYS B 1 423 ? 7.215 2.863 22.219 1 91.06 423 CYS B N 1
ATOM 7222 C CA . CYS B 1 423 ? 5.832 3.297 22.359 1 91.06 423 CYS B CA 1
ATOM 7223 C C . CYS B 1 423 ? 5.145 2.537 23.484 1 91.06 423 CYS B C 1
ATOM 7225 O O . CYS B 1 423 ? 4.117 2.982 24.016 1 91.06 423 CYS B O 1
ATOM 7227 N N . SER B 1 424 ? 5.707 1.416 23.922 1 90.81 424 SER B N 1
ATOM 7228 C CA . SER B 1 424 ? 5.125 0.613 25 1 90.81 424 SER B CA 1
ATOM 7229 C C . SER B 1 424 ? 5.688 1.012 26.359 1 90.81 424 SER B C 1
ATOM 7231 O O . SER B 1 424 ? 5.215 0.539 27.391 1 90.81 424 SER B O 1
ATOM 7233 N N . GLN B 1 425 ? 6.691 1.883 26.344 1 92.62 425 GLN B N 1
ATOM 7234 C CA . GLN B 1 425 ? 7.242 2.402 27.594 1 92.62 425 GLN B CA 1
ATOM 7235 C C . GLN B 1 425 ? 6.391 3.543 28.141 1 92.62 425 GLN B C 1
ATOM 7237 O O . GLN B 1 425 ? 6.543 4.695 27.734 1 92.62 425 GLN B O 1
ATOM 7242 N N . LEU B 1 426 ? 5.609 3.234 29.156 1 92.5 426 LEU B N 1
ATOM 7243 C CA . LEU B 1 426 ? 4.637 4.195 29.672 1 92.5 426 LEU B CA 1
ATOM 7244 C C . LEU B 1 426 ? 5.301 5.195 30.609 1 92.5 426 LEU B C 1
ATOM 7246 O O . LEU B 1 426 ? 6.348 4.906 31.188 1 92.5 426 LEU B O 1
ATOM 7250 N N . LEU B 1 427 ? 4.746 6.402 30.719 1 92 427 LEU B N 1
ATOM 7251 C CA . LEU B 1 427 ? 5.219 7.438 31.641 1 92 427 LEU B CA 1
ATOM 7252 C C . LEU B 1 427 ? 4.91 7.07 33.094 1 92 427 LEU B C 1
ATOM 7254 O O . LEU B 1 427 ? 3.924 6.383 33.344 1 92 427 LEU B O 1
ATOM 7258 N N . GLN B 1 428 ? 5.773 7.594 33.969 1 90.31 428 GLN B N 1
ATOM 7259 C CA . GLN B 1 428 ? 5.488 7.457 35.406 1 90.31 428 GLN B CA 1
ATOM 7260 C C . GLN B 1 428 ? 4.363 8.391 35.812 1 90.31 428 GLN B C 1
ATOM 7262 O O . GLN B 1 428 ? 4.262 9.516 35.344 1 90.31 428 GLN B O 1
ATOM 7267 N N . PRO B 1 429 ? 3.533 7.793 36.719 1 86.94 429 PRO B N 1
ATOM 7268 C CA . PRO B 1 429 ? 2.506 8.695 37.219 1 86.94 429 PRO B CA 1
ATOM 7269 C C . PRO B 1 429 ? 3.096 9.93 37.906 1 86.94 429 PRO B C 1
ATOM 7271 O O . PRO B 1 429 ? 4.18 9.859 38.5 1 86.94 429 PRO B O 1
ATOM 7274 N N . LEU B 1 430 ? 2.459 11.047 37.75 1 85.5 430 LEU B N 1
ATOM 7275 C CA . LEU B 1 430 ? 2.916 12.266 38.406 1 85.5 430 LEU B CA 1
ATOM 7276 C C . LEU B 1 430 ? 2.805 12.133 39.938 1 85.5 430 LEU B C 1
ATOM 7278 O O . LEU B 1 430 ? 1.88 11.492 40.438 1 85.5 430 LEU B O 1
ATOM 7282 N N . ASN B 1 431 ? 3.836 12.484 40.656 1 73.5 431 ASN B N 1
ATOM 7283 C CA . ASN B 1 431 ? 3.793 12.43 42.125 1 73.5 431 ASN B CA 1
ATOM 7284 C C . ASN B 1 431 ? 2.674 13.305 42.688 1 73.5 431 ASN B C 1
ATOM 7286 O O . ASN B 1 431 ? 2.199 14.219 42 1 73.5 431 ASN B O 1
ATOM 7290 N N . ASN B 1 432 ? 2.053 12.797 43.781 1 60.62 432 ASN B N 1
ATOM 7291 C CA . ASN B 1 432 ? 0.92 13.438 44.438 1 60.62 432 ASN B CA 1
ATOM 7292 C C . ASN B 1 432 ? 1.103 14.945 44.531 1 60.62 432 ASN B C 1
ATOM 7294 O O . ASN B 1 432 ? 0.15 15.703 44.344 1 60.62 432 ASN B O 1
ATOM 7298 N N . ALA B 1 433 ? 2.271 15.445 44.844 1 56.72 433 ALA B N 1
ATOM 7299 C CA . ALA B 1 433 ? 2.516 16.875 45 1 56.72 433 ALA B CA 1
ATOM 7300 C C . ALA B 1 433 ? 2.299 17.625 43.688 1 56.72 433 ALA B C 1
ATOM 7302 O O . ALA B 1 433 ? 1.657 18.672 43.656 1 56.72 433 ALA B O 1
ATOM 7303 N N . ALA B 1 434 ? 2.742 17.047 42.594 1 60.91 434 ALA B N 1
ATOM 7304 C CA . ALA B 1 434 ? 2.588 17.672 41.281 1 60.91 434 ALA B CA 1
ATOM 7305 C C . ALA B 1 434 ? 1.124 17.688 40.844 1 60.91 434 ALA B C 1
ATOM 7307 O O . ALA B 1 434 ? 0.641 18.672 40.312 1 60.91 434 ALA B O 1
ATOM 7308 N N . ARG B 1 435 ? 0.439 16.656 41.219 1 64.5 435 ARG B N 1
ATOM 7309 C CA . ARG B 1 435 ? -0.981 16.562 40.906 1 64.5 435 ARG B CA 1
ATOM 7310 C C . ARG B 1 435 ? -1.789 17.594 41.688 1 64.5 435 ARG B C 1
ATOM 7312 O O . ARG B 1 435 ? -2.684 18.234 41.125 1 64.5 435 ARG B O 1
ATOM 7319 N N . MET B 1 436 ? -1.363 17.656 42.906 1 60.09 436 MET B N 1
ATOM 7320 C CA . MET B 1 436 ? -2.074 18.609 43.75 1 60.09 436 MET B CA 1
ATOM 7321 C C . MET B 1 436 ? -1.818 20.047 43.312 1 60.09 436 MET B C 1
ATOM 7323 O O . MET B 1 436 ? -2.727 20.875 43.312 1 60.09 436 MET B O 1
ATOM 7327 N N . LEU B 1 437 ? -0.674 20.328 42.938 1 56.22 437 LEU B N 1
ATOM 7328 C CA . LEU B 1 437 ? -0.34 21.672 42.469 1 56.22 437 LEU B CA 1
ATOM 7329 C C . LEU B 1 437 ? -1.081 22 41.156 1 56.22 437 LEU B C 1
ATOM 7331 O O . LEU B 1 437 ? -1.594 23.109 41 1 56.22 437 LEU B O 1
ATOM 7335 N N . ILE B 1 438 ? -1.149 20.969 40.406 1 65 438 ILE B N 1
ATOM 7336 C CA . ILE B 1 438 ? -1.863 21.141 39.125 1 65 438 ILE B CA 1
ATOM 7337 C C . ILE B 1 438 ? -3.354 21.328 39.406 1 65 438 ILE B C 1
ATOM 7339 O O . ILE B 1 438 ? -3.988 22.219 38.844 1 65 438 ILE B O 1
ATOM 7343 N N . GLN B 1 439 ? -3.85 20.5 40.281 1 61.47 439 GLN B N 1
ATOM 7344 C CA . GLN B 1 439 ? -5.254 20.625 40.656 1 61.47 439 GLN B CA 1
ATOM 7345 C C . GLN B 1 439 ? -5.535 21.984 41.281 1 61.47 439 GLN B C 1
ATOM 7347 O O . GLN B 1 439 ? -6.543 22.625 40.969 1 61.47 439 GLN B O 1
ATOM 7352 N N . TRP B 1 440 ? -4.664 22.344 42.156 1 55.66 440 TRP B N 1
ATOM 7353 C CA . TRP B 1 440 ? -4.828 23.625 42.812 1 55.66 440 TRP B CA 1
ATOM 7354 C C . TRP B 1 440 ? -4.785 24.781 41.812 1 55.66 440 TRP B C 1
ATOM 7356 O O . TRP B 1 440 ? -5.613 25.703 41.875 1 55.66 440 TRP B O 1
ATOM 7366 N N . LYS B 1 441 ? -3.996 24.734 40.938 1 58.12 441 LYS B N 1
ATOM 7367 C CA . LYS B 1 441 ? -3.893 25.781 39.906 1 58.12 441 LYS B CA 1
ATOM 7368 C C . LYS B 1 441 ? -5.129 25.797 39.031 1 58.12 441 LYS B C 1
ATOM 7370 O O . LYS B 1 441 ? -5.637 26.859 38.656 1 58.12 441 LYS B O 1
ATOM 7375 N N . LEU B 1 442 ? -5.547 24.594 38.781 1 63.94 442 LEU B N 1
ATOM 7376 C CA . LEU B 1 442 ? -6.754 24.469 37.969 1 63.94 442 LEU B CA 1
ATOM 7377 C C . LEU B 1 442 ? -7.969 25.016 38.719 1 63.94 442 LEU B C 1
ATOM 7379 O O . LEU B 1 442 ? -8.805 25.703 38.125 1 63.94 442 LEU B O 1
ATOM 7383 N N . GLU B 1 443 ? -8.062 24.719 40 1 60.25 443 GLU B N 1
ATOM 7384 C CA . GLU B 1 443 ? -9.156 25.203 40.844 1 60.25 443 GLU B CA 1
ATOM 7385 C C . GLU B 1 443 ? -9.094 26.719 41 1 60.25 443 GLU B C 1
ATOM 7387 O O . GLU B 1 443 ? -10.125 27.406 40.938 1 60.25 443 GLU B O 1
ATOM 7392 N N . MET B 1 444 ? -8.031 27.203 41.125 1 57.31 444 MET B N 1
ATOM 7393 C CA . MET B 1 444 ? -7.883 28.656 41.25 1 57.31 444 MET B CA 1
ATOM 7394 C C . MET B 1 444 ? -8.297 29.328 39.938 1 57.31 444 MET B C 1
ATOM 7396 O O . MET B 1 444 ? -8.914 30.406 39.969 1 57.31 444 MET B O 1
ATOM 7400 N N . LEU B 1 445 ? -8.008 28.625 38.906 1 58.03 445 LEU B N 1
ATOM 7401 C CA . LEU B 1 445 ? -8.43 29.141 37.594 1 58.03 445 LEU B CA 1
ATOM 7402 C C . LEU B 1 445 ? -9.945 29.094 37.469 1 58.03 445 LEU B C 1
ATOM 7404 O O . LEU B 1 445 ? -10.547 30.016 36.906 1 58.03 445 LEU B O 1
ATOM 7408 N N . ILE B 1 446 ? -10.586 27.984 37.969 1 57.59 446 ILE B N 1
ATOM 7409 C CA . ILE B 1 446 ? -12.039 27.859 37.969 1 57.59 446 ILE B CA 1
ATOM 7410 C C . ILE B 1 446 ? -12.641 28.984 38.812 1 57.59 446 ILE B C 1
ATOM 7412 O O . ILE B 1 446 ? -13.633 29.594 38.406 1 57.59 446 ILE B O 1
ATOM 7416 N N . LEU B 1 447 ? -12.125 29.141 39.938 1 55.88 447 LEU B N 1
ATOM 7417 C CA . LEU B 1 447 ? -12.625 30.188 40.812 1 55.88 447 LEU B CA 1
ATOM 7418 C C . LEU B 1 447 ? -12.523 31.562 40.156 1 55.88 447 LEU B C 1
ATOM 7420 O O . LEU B 1 447 ? -13.32 32.438 40.438 1 55.88 447 LEU B O 1
ATOM 7424 N N . MET B 1 448 ? -11.508 31.688 39.312 1 51.31 448 MET B N 1
ATOM 7425 C CA . MET B 1 448 ? -11.391 32.969 38.562 1 51.31 448 MET B CA 1
ATOM 7426 C C . MET B 1 448 ? -12.383 33 37.406 1 51.31 448 MET B C 1
ATOM 7428 O O . MET B 1 448 ? -12.359 33.969 36.625 1 51.31 448 MET B O 1
ATOM 7432 N N . GLY B 1 449 ? -13.562 32.125 37.312 1 50.19 449 GLY B N 1
ATOM 7433 C CA . GLY B 1 449 ? -14.703 32.188 36.406 1 50.19 449 GLY B CA 1
ATOM 7434 C C . GLY B 1 449 ? -14.602 31.188 35.25 1 50.19 449 GLY B C 1
ATOM 7435 O O . GLY B 1 449 ? -15.281 31.344 34.219 1 50.19 449 GLY B O 1
ATOM 7436 N N . ILE B 1 450 ? -13.555 30.312 35.094 1 45.62 450 ILE B N 1
ATOM 7437 C CA . ILE B 1 450 ? -13.508 29.359 34 1 45.62 450 ILE B CA 1
ATOM 7438 C C . ILE B 1 450 ? -14.195 28.047 34.406 1 45.62 450 ILE B C 1
ATOM 7440 O O . ILE B 1 450 ? -13.742 27.375 35.344 1 45.62 450 ILE B O 1
ATOM 7444 N N . PRO B 1 451 ? -15.469 27.766 34.188 1 41.72 451 PRO B N 1
ATOM 7445 C CA . PRO B 1 451 ? -16.219 26.594 34.625 1 41.72 451 PRO B CA 1
ATOM 7446 C C . PRO B 1 451 ? -15.453 25.281 34.438 1 41.72 451 PRO B C 1
ATOM 7448 O O . PRO B 1 451 ? -14.57 25.203 33.562 1 41.72 451 PRO B O 1
ATOM 7451 N N . SER B 1 452 ? -15.391 24.266 35.438 1 39.34 452 SER B N 1
ATOM 7452 C CA . SER B 1 452 ? -14.75 22.984 35.688 1 39.34 452 SER B CA 1
ATOM 7453 C C . SER B 1 452 ? -14.992 22 34.531 1 39.34 452 SER B C 1
ATOM 7455 O O . SER B 1 452 ? -16.109 21.516 34.344 1 39.34 452 SER B O 1
ATOM 7457 N N . ILE B 1 453 ? -14.625 22.219 33.344 1 37.72 453 ILE B N 1
ATOM 7458 C CA . ILE B 1 453 ? -14.609 21.047 32.469 1 37.72 453 ILE B CA 1
ATOM 7459 C C . ILE B 1 453 ? -13.727 19.953 33.062 1 37.72 453 ILE B C 1
ATOM 7461 O O . ILE B 1 453 ? -13.461 18.938 32.406 1 37.72 453 ILE B O 1
ATOM 7465 N N . VAL B 1 454 ? -13.102 20.016 34.219 1 38 454 VAL B N 1
ATOM 7466 C CA . VAL B 1 454 ? -12.102 19.078 34.719 1 38 454 VAL B CA 1
ATOM 7467 C C . VAL B 1 454 ? -12.789 17.812 35.219 1 38 454 VAL B C 1
ATOM 7469 O O . VAL B 1 454 ? -12.172 16.984 35.906 1 38 454 VAL B O 1
ATOM 7472 N N . ALA B 1 455 ? -14.102 17.562 35.094 1 36.28 455 ALA B N 1
ATOM 7473 C CA . ALA B 1 455 ? -14.672 16.453 35.875 1 36.28 455 ALA B CA 1
ATOM 7474 C C . ALA B 1 455 ? -14.023 15.125 35.469 1 36.28 455 ALA B C 1
ATOM 7476 O O . ALA B 1 455 ? -13.758 14.273 36.344 1 36.28 455 ALA B O 1
ATOM 7477 N N . ASN B 1 456 ? -14.062 14.672 34.188 1 32.72 456 ASN B N 1
ATOM 7478 C CA . ASN B 1 456 ? -13.828 13.258 33.906 1 32.72 456 ASN B CA 1
ATOM 7479 C C . ASN B 1 456 ? -12.336 12.93 33.875 1 32.72 456 ASN B C 1
ATOM 7481 O O . ASN B 1 456 ? -11.945 11.852 33.438 1 32.72 456 ASN B O 1
ATOM 7485 N N . VAL B 1 457 ? -11.484 13.883 34 1 29.11 457 VAL B N 1
ATOM 7486 C CA . VAL B 1 457 ? -10.086 13.477 33.906 1 29.11 457 VAL B CA 1
ATOM 7487 C C . VAL B 1 457 ? -9.57 13.023 35.281 1 29.11 457 VAL B C 1
ATOM 7489 O O . VAL B 1 457 ? -8.398 12.672 35.406 1 29.11 457 VAL B O 1
ATOM 7492 N N . VAL B 1 458 ? -10.289 13.273 36.469 1 27.66 458 VAL B N 1
ATOM 7493 C CA . VAL B 1 458 ? -9.781 12.68 37.688 1 27.66 458 VAL B CA 1
ATOM 7494 C C . VAL B 1 458 ? -10.242 11.227 37.781 1 27.66 458 VAL B C 1
ATOM 7496 O O . VAL B 1 458 ? -11.422 10.93 37.562 1 27.66 458 VAL B O 1
#

Foldseek 3Di:
DPPPPPPPPPPPPPPPPPLVLPPVPFKAFQAKEKEWAFFDFAAQAAFDQWPDAQVNGPVGHGAADVRRLVLLLVVLQLCLCNCCVRRVPDDLDDDPLAEAAEEEPDNRLQSSVQSNVCNNNPQDDQPQDDNVPPPPPDDGSRDDDDYHYDHQCPDLLAVVRHPFQQLVQLVVVLCLFPVQLVVCLVCVVLQVVCCVNSVHRDGLQCLCSHLSNVVSCVVVVHATDPVPGPPVVSSVVSQVSNLVVLLVQLQAPTDDDAPRNRLLVNLLRRAVVVLVVVLVLLVLLVVLVVQCPPPDPVSSADPPDADPVRHTSSVSSPNYHYYYYGYHQSSQQSNCSLLVANESQRPHTDTAHHGWMKMWIWMAGPPPRFIFIWIWTDHPPDPDSDTHICQCVGPQGHDRRTSVSSCVSNVSSHQPPHSVVSSPDHGDDHPPVSVVVSVVVSVVSVVVPSPPPVPPVD/DPPPPPPPPPPPPPPPPPLVLPPVPFKAFQAKEKEWAFFDFAAQAAFDQWPDAQVNGPVGHGAADVRRLVLLLLVLQLVLCNCCVRRVPDDLDDDPLAEAAEEEPDNRLQSSVQSNVCNNNPQDDQPQDDNVPPPPPDDGSRDDDDYHYDHQCPDLLAVVRHPFQALVQLVVVLCLFPVQLVVCLVCVVLQVVCCVNSVHRDGLCNLCSHLSNVVSCVVVVHATDPVPGPPVVSSVVSQVSNLVVLLQQLQAPTDDDAPRNRLQANLLRRAVVVLVVVLVLLVLLVVLVVQCPPPDPVSSADPPDADPVRHTSSVSSPNYHYYYYGYHQSSQQSNCSLLVANESQRPHTDTAHHGWMKMWIWMAGPPPRFIFIWIWTDHTPDPDSDTHICQCVGPQGHDRHTSVSSCVSNVSSHQPPHSVVSSPDHGDDHPPVSVVVSVVVSVVSVVVPSPPPVPPVD

InterPro domains:
  IPR000560 Histidine phosphatase superfamily, clade-2 [PF00328] (28-376)
  IPR000560 Histidine phosphatase superfamily, clade-2 [cd07061] (28-377)
  IPR029033 Histidine phosphatase superfamily [G3DSA:3.40.50.1240] (27-429)
  IPR029033 Histidine phosphatase superfamily [SSF53254] (28-423)
  IPR033379 Histidine acid phosphatase active site [PS00616] (29-43)
  IPR050645 Histidine Acid Phosphatase [PTHR11567] (14-422)

Organism: Meloidogyne incognita (NCBI:txid6306)

pLDDT: mean 86.55, std 17.58, range [23.7, 98.81]

Solvent-accessible surface area (backbone atoms only — not comparable to full-atom values): 48933 Å² total; per-residue (Å²): 136,83,79,76,76,80,80,80,80,78,77,77,78,76,77,74,76,74,73,70,50,74,60,52,91,55,47,44,82,61,36,37,35,37,41,28,19,28,32,40,49,41,43,72,53,69,57,81,63,49,81,67,56,52,87,74,33,97,60,27,57,38,28,56,35,40,68,7,35,41,45,18,21,51,49,14,35,48,50,25,45,48,39,31,68,47,58,57,68,47,71,75,57,94,45,66,55,30,51,51,41,39,19,47,70,44,58,26,18,36,32,22,46,55,25,19,49,44,20,39,46,40,71,48,72,73,88,76,38,50,70,82,42,57,90,81,56,53,43,69,43,56,73,82,72,50,62,40,31,36,49,46,66,75,22,48,62,42,53,91,46,30,80,35,61,26,55,54,50,51,58,56,48,47,67,63,34,67,66,45,48,53,46,51,61,74,42,37,67,57,38,53,52,46,17,63,67,35,73,43,92,50,54,70,86,47,29,53,43,55,44,46,33,52,53,45,35,50,74,70,71,44,83,59,46,80,90,54,45,88,36,58,69,61,53,50,50,44,44,51,49,25,34,51,43,55,36,46,69,36,13,45,92,53,78,66,54,88,86,42,45,35,56,54,47,33,8,18,63,37,8,12,53,54,52,49,48,54,50,47,52,52,52,50,42,53,55,26,59,72,21,63,78,42,86,50,72,76,57,29,41,58,86,95,43,58,35,98,84,68,42,56,29,26,77,47,42,68,51,36,38,38,38,38,36,25,36,40,45,68,36,55,28,17,38,36,32,51,38,54,39,92,28,40,38,70,89,38,73,43,74,50,55,58,35,23,30,40,35,46,33,37,29,33,30,70,86,79,61,46,45,25,46,46,33,32,42,36,67,59,96,46,94,56,81,68,64,46,76,45,35,58,66,26,56,77,40,40,85,76,23,32,47,67,46,52,50,60,59,42,55,80,26,56,49,63,94,33,63,72,56,38,24,66,51,67,78,72,79,72,53,70,68,57,49,48,52,44,49,49,53,49,48,53,45,28,73,74,70,45,79,77,79,63,66,83,81,111,135,84,80,75,76,79,80,79,77,78,78,78,76,76,78,73,75,75,75,71,50,74,60,52,90,55,45,42,82,61,37,38,35,39,40,28,19,28,32,40,49,42,42,72,53,70,56,80,62,49,79,66,54,52,89,74,34,96,60,27,57,39,28,56,36,38,67,7,34,42,46,18,20,51,48,14,36,49,50,24,46,46,39,31,67,47,57,58,68,46,70,75,57,95,46,67,55,32,49,48,40,39,20,46,71,42,58,24,17,36,32,22,46,54,26,19,50,43,21,39,46,41,71,47,73,72,89,74,38,49,69,81,44,54,90,80,54,51,44,69,43,56,72,81,72,48,61,41,30,37,49,45,67,75,24,49,63,42,54,92,46,29,82,34,61,26,56,55,51,51,56,54,49,48,67,64,34,68,65,45,48,52,46,50,60,74,41,37,68,59,38,53,52,46,18,63,67,34,71,42,91,50,55,66,88,48,30,52,43,56,44,45,32,53,52,44,36,50,73,70,71,43,82,58,47,80,92,53,46,90,37,59,69,60,53,49,52,44,45,51,48,25,34,52,44,56,35,46,68,36,14,44,92,52,78,64,55,86,86,42,46,36,56,52,49,32,8,18,62,36,8,14,52,54,52,51,48,54,49,48,52,52,50,49,40,53,55,25,59,72,20,62,78,43,87,50,72,76,56,28,42,59,86,96,44,57,34,98,84,68,42,57,30,25,74,47,43,69,51,35,38,37,40,38,37,24,36,39,46,68,36,54,28,16,36,36,32,51,39,54,40,92,28,43,37,68,89,38,74,43,75,50,57,58,35,23,31,39,35,44,34,38,29,33,30,69,86,80,62,49,47,24,45,45,34,31,41,36,68,59,97,46,94,55,82,67,64,45,76,45,34,58,64,26,56,77,39,40,84,78,23,33,49,67,46,53,50,61,58,41,54,80,26,56,47,63,92,34,61,71,56,36,24,66,52,66,77,73,80,72,53,70,68,58,49,48,52,44,48,49,53,50,48,54,45,29,75,73,72,44,81,79,79,62,67,84,81,109

Nearest PDB structures (foldseek):
  7doq-assembly2_D  TM=8.440E-01  e=1.466E-21  Legionella pneumophila
  5cdh-assembly1_B  TM=8.706E-01  e=1.188E-20  Legionella pneumophila
  5cdh-assembly3_E  TM=8.577E-01  e=1.326E-20  Legionella pneumophila
  5cdh-assembly4_G  TM=8.026E-01  e=6.849E-21  Legionella pneumophila
  7d2f-assembly1_B  TM=8.423E-01  e=1.075E-19  Legionella pneumophila subsp. pneumophila str. Philadelphia 1

Secondary structure (DSSP, 8-state):
------------------------TTEEEEEEEEEEE---B--S---TT-S--GGGSTT-TTPBPHHHHHHHHHHHHHHHIIIIIIS--S-SS--TTTEEEEEESSHHHHHHHHHHHHHHH-S--GGGS-SSS-TTSS-TT------EEE-GGG-TTSTTTS--HHHHHHHHHHTTSHHHHHHHHHTHHHHHHHHHHHTS---GGGHHHHHHHHHHHHHTTPPPPTTTTT-HHHHHHHHHHHHHHHHHHTTTT---BTTB-HHHHHHHHHTHHHHHHHHHHHHHHHHHHHHTT-SSGGGGS-TT-B-TTSSBHHHHHTT--EEEEEE-HHHHHHHHHHTT-SSTBTTBSSPPPTT-EEEEEEEEETTT--EEEEEEEE-TT-S--SPEE-GGGSTT--TT-BHHHHHHHHGGG--SS-HHHHHT-PPPPPPHHHHHHHHHHHHHHHHTT-----GGG-/------------------------TTEEEEEEEEEEE---B--S---TT-S--GGGSTT-TTPBPHHHHHHHHHHHHHHHIIIIIIS--S-SS--TTTEEEEEESSHHHHHHHHHHHHHHH-S--GGGS-SSS-TTSS-TT------EEE-GGG-TTSTTTS--HHHHHHHHHHTTSHHHHHHHHHTHHHHHHHHHHHTS---GGGHHHHHHHHHHHHHTTPPPPTTTTT-HHHHHHHHHHHHHHHHHHTTTT---BTTB-HHHHHHHHHTHHHHHHHHHHHHHHHHHHHHTT-SSGGGGS-TT-B-TTSSBHHHHHTT--EEEEEE-HHHHHHHHHHTT-SSTBTTBSSPPPTT-EEEEEEEEETTT--EEEEEEEE-TT-S--SPEE-GGGSTT--TT-BHHHHHHHHGGG--SS-HHHHHT-PPPPPPHHHHHHHHHHHHHHHHTT-----GGG-

Sequence (916 aa):
MKCLLPFFWILLTIFVSCTNGTSNEYSELVLVQALWRHGDRSPTKTFKTDKYQEKDWPQGWGQLTPTGMAQHVELGRRLRQRYIEELKFVGPRYNSHEIYVRSTDWNRTLTSAISNFIGFYGPGNDDEYPKDLGANKWPGWFFPIAIHSLPGNEDFMAPGESECKRFEQIKERITLTEEYNSTLIKYKWLLDFLSEKTGQNVDPFDMWMINDAFYIEKLKGKKLVDWAEGNQTLLDTIAELDNLQERWMVGLDLKPLGDANFREELPKILGGPILWKFITNMQEKLACSKRMNSVKEIDREIEGRKSPMGTPLCKWMNKMRYFAYSAHDSTIIAIFAALGLNKTNYDEDGYPKYSTCVTFELWREKNTGQFDVKVFLWRPNTNETSPKEITTDIEGCQSNSTLEQFVERSKNYQMLPSPKDYCSQLLQPLNNAARMLIQWKLEMLILMGIPSIVANVVMKCLLPFFWILLTIFVSCTNGTSNEYSELVLVQALWRHGDRSPTKTFKTDKYQEKDWPQGWGQLTPTGMAQHVELGRRLRQRYIEELKFVGPRYNSHEIYVRSTDWNRTLTSAISNFIGFYGPGNDDEYPKDLGANKWPGWFFPIAIHSLPGNEDFMAPGESECKRFEQIKERITLTEEYNSTLIKYKWLLDFLSEKTGQNVDPFDMWMINDAFYIEKLKGKKLVDWAEGNQTLLDTIAELDNLQERWMVGLDLKPLGDANFREELPKILGGPILWKFITNMQEKLACSKRMNSVKEIDREIEGRKSPMGTPLCKWMNKMRYFAYSAHDSTIIAIFAALGLNKTNYDEDGYPKYSTCVTFELWREKNTGQFDVKVFLWRPNTNETSPKEITTDIEGCQSNSTLEQFVERSKNYQMLPSPKDYCSQLLQPLNNAARMLIQWKLEMLILMGIPSIVANVV

Radius of gyration: 31.6 Å; Cα contacts (8 Å, |Δi|>4): 1575; chains: 2; bounding box: 80×103×116 Å